Protein 7OJE (pdb70)

Sequence (876 aa):
PTHSCPVCGMNLDNASNSESAARHVESHFPATSPQALREREQREFEMLRAQYGMDNQGNFREQSVTNMQRAVYAGEMSVADYYERTLDLRAAESCGIDDGSSITRSIVPRVRAISTTAPNVVRTLLLCTCVDHYASSYGDRGWGCGYRNMQMLISSLLTHTGYNERRLYKLWQGQKPPRSSVPSISRRLQSLIEQAWSSQGFDIQGSEQLGCRLVNTRKWIGATEVVTLLSFLRIKCQLVDFHRPTGPGGTHPELFTWVLKYFENSVGGEFVPPLYLQHQGHSRTIMGIEVHRDGSLILLVLDPSHSPQQMAQFGDTNSSAVALRLLRKSEAAMKARRQYQIVAVVGTIDSEQQYQQSKILRGTRIPQDRMQIFVKTLTGKTITLEVEPSDTIENVKAKIQDKEGIPPDQQRLIFAGKQLEDGRTLSDYNIQKESTLHLVLRLRGSCPVCGMNLDNASNSESAARHVESHFPATSPALREREQREFEMLRAQYGMDNQGNFREQSVTNMQRAVYAGEMSVADYYERTLDLRAAESCGIDDGSSITRSIVPRVRAISTTAPNVVRTLLCTCVDHYASSYGDRGWGCGYRNMQMLISSLLTHTGYNERLYKLWQGQKPPRSSVPSISRLQSLIEQAWSQGFDIQGSEQLGCRLVNTRKWIGATEVVTLLSFLRIKCQLVDFHRPTGPGGTHPELFTWVLKYFENSSVGGEFVPPLYLQHQGHSRTIMGIEVHRDGSLILLVLDPSHSPQQMAQFGDTNSSAVALRLLRKSEAAMKARQYQIVAVVGTIDSEQQYQQSKILRGTRIPQDRMQIFVKTLTGKTITLEVEPSDTIENVKAKIQDKEGIPPDQQRLIFAGKQLEDGRTLSDYNIQKESTLHLVLRLRG

Secondary structure (DSSP, 8-state):
--SB-TTT--B-TTSSSHHHHHHHHHTTTT--S---HHHHHHHHHHHHHHHHTTT----HHHHHHHHHHHHHHTTSS-HHHHHHHHHHHHHHHHTTB--STTEE--HHHHHHHHHHTSTTEEEEEE-S---EE---TTTTTT-HHHHHHHHHHHHHTTSHHHHHHHGGGGTT----TTPPBPHHHHHHHHHHHHHTTTTHHHHHHTTT--TTS----BHHHHHHHHHHTTEEEEEEEE-S--SGGG--HHHHHHHHHHHGGGTTSS----EEEEETTEEEEEEEEEEETTS-EEEEEE-TTS-HHHHHGGGSSS--TGGGGGTEE-GGG---S-EEEEEEEEE--SHHHHHHTTS---EEES---/-EEEEEETT--EEEEE--TT-BHHHHHHHHHHHH---GGGEEEEETTEEPPTTSBTTTTT--TT-EEEEEES-B-/--TTT---GGGSSSHHHHHHHHHTTTT-----HHHHHHHHHHHHHHHTTTT----HHHHHHHHHHHHHHTTSS-HHHHHHHHHHHHHHHHTTB---TTEE--HHHHHHHHHHHSTTEEEEEE-S---EE---TTTTTT-HHHHHHHHHHHHHTTSHHHHHHHGGGGTT----TTPPBPHHHHHHHHHHHHHTTTTHHHHHHTTT--TTS----BHHHHHHHHHHTTEEEEEEEE-S--SGGG--HHHHHHHHHHHTT-SSS-----EEEEETTEEEEEEEEEEETTS-EEEEEE-TTS-HHHHHGGGSSSSHHHHHHHHEE-GGG---S-EEEEEEEEE--SHHHHHHTTS--EEESS---/-EEEEEETT--EEEEE--TT-BHHHHHHHHHHHH---GGGEEEEETTEEPPTTSBTTTTT--TT-EEEEEES-B-

Nearest PDB structures (foldseek):
  5xit-assembly2_F  TM=9.680E-01  e=7.247E-15  Mus musculus
  7ojx-assembly1_D  TM=9.703E-01  e=2.713E-14  Homo sapiens
  6isu-assembly1_C  TM=9.611E-01  e=2.713E-14  Homo sapiens
  4wzp-assembly8_H  TM=9.816E-01  e=4.306E-14  Homo sapiens
  5v5g-assembly2_D  TM=9.433E-01  e=2.558E-13  synthetic construct

B-factor: mean 61.63, std 29.9, range [17.41, 163.58]

Radius of gyration: 30.13 Å; Cα contacts (8 Å, |Δi|>4): 1653; chains: 4; bounding box: 91×67×78 Å

Structure (mmCIF, N/CA/C/O backbone):
data_7OJE
#
_entry.id   7OJE
#
_cell.length_a   151.607
_cell.length_b   151.607
_cell.length_c   83.751
_cell.angle_alpha   90.000
_cell.angle_beta   90.000
_cell.angle_gamma   120.000
#
_symmetry.space_group_name_H-M   'P 61'
#
loop_
_entity.id
_entity.type
_entity.pdbx_description
1 polymer 'Lys-63-specific deubiquitinase ZUFSP'
2 polymer Polyubiquitin-B
3 non-polymer 'CITRIC ACID'
4 non-polymer 1,2-ETHANEDIOL
5 non-polymer 'ZINC ION'
6 non-polymer 'SODIUM ION'
7 water water
#
loop_
_atom_site.group_PDB
_atom_site.id
_atom_site.type_symbol
_atom_site.label_atom_id
_atom_site.label_alt_id
_atom_site.label_comp_id
_atom_site.label_asym_id
_atom_site.label_entity_id
_atom_site.label_seq_id
_atom_site.pdbx_PDB_ins_code
_atom_site.Cartn_x
_atom_site.Cartn_y
_atom_site.Cartn_z
_atom_site.occupancy
_atom_site.B_iso_or_equiv
_atom_site.auth_seq_id
_atom_site.auth_comp_id
_atom_site.auth_asym_id
_atom_site.auth_atom_id
_atom_site.pdbx_PDB_model_num
ATOM 1 N N . PRO A 1 6 ? -51.05486 -4.77398 -53.39390 1.000 127.89877 223 PRO A N 1
ATOM 2 C CA . PRO A 1 6 ? -51.97268 -4.00161 -52.55036 1.000 116.26659 223 PRO A CA 1
ATOM 3 C C . PRO A 1 6 ? -51.43132 -2.61667 -52.19623 1.000 121.96410 223 PRO A C 1
ATOM 4 O O . PRO A 1 6 ? -50.54227 -2.51602 -51.35157 1.000 125.43004 223 PRO A O 1
ATOM 8 N N . THR A 1 7 ? -51.96732 -1.56862 -52.83238 1.000 123.59423 224 THR A N 1
ATOM 9 C CA . THR A 1 7 ? -51.44755 -0.22042 -52.61174 1.000 122.52594 224 THR A CA 1
ATOM 10 C C . THR A 1 7 ? -51.65200 0.23730 -51.17183 1.000 119.43955 224 THR A C 1
ATOM 11 O O . THR A 1 7 ? -50.80856 0.96006 -50.62981 1.000 123.95425 224 THR A O 1
ATOM 15 N N . HIS A 1 8 ? -52.75063 -0.16721 -50.53466 1.000 116.87079 225 HIS A N 1
ATOM 16 C CA . HIS A 1 8 ? -52.91145 0.06196 -49.10300 1.000 111.64562 225 HIS A CA 1
ATOM 17 C C . HIS A 1 8 ? -53.79331 -1.02331 -48.50121 1.000 99.40604 225 HIS A C 1
ATOM 18 O O . HIS A 1 8 ? -54.86589 -1.33216 -49.03075 1.000 90.54063 225 HIS A O 1
ATOM 25 N N . SER A 1 9 ? -53.32786 -1.59859 -47.39665 1.000 93.45423 226 SER A N 1
ATOM 26 C CA . SER A 1 9 ? -54.05542 -2.60201 -46.63401 1.000 81.53497 226 SER A CA 1
ATOM 27 C C . SER A 1 9 ? -54.20011 -2.13461 -45.18783 1.000 73.24605 226 SER A C 1
ATOM 28 O O . SER A 1 9 ? -53.61229 -1.13239 -44.77378 1.000 67.81960 226 SER A O 1
ATOM 31 N N . CYS A 1 10 ? -54.99567 -2.86417 -44.41028 1.000 72.22465 227 CYS A N 1
ATOM 32 C CA . CYS A 1 10 ? -55.25290 -2.45732 -43.03191 1.000 67.88363 227 CYS A CA 1
ATOM 33 C C . CYS A 1 10 ? -54.03382 -2.75943 -42.16917 1.000 67.73520 227 CYS A C 1
ATOM 34 O O . CYS A 1 10 ? -53.60343 -3.91651 -42.11009 1.000 65.99263 227 CYS A O 1
ATOM 37 N N . PRO A 1 11 ? -53.46128 -1.76696 -41.47864 1.000 63.48213 228 PRO A N 1
ATOM 38 C CA . PRO A 1 11 ? -52.21316 -1.99815 -40.73821 1.000 63.93514 228 PRO A CA 1
ATOM 39 C C . PRO A 1 11 ? -52.37935 -2.84989 -39.48899 1.000 69.32225 228 PRO A C 1
ATOM 40 O O . PRO A 1 11 ? -51.37064 -3.17316 -38.84990 1.000 68.68476 228 PRO A O 1
ATOM 44 N N . VAL A 1 12 ? -53.59853 -3.23631 -39.12476 1.000 58.93518 229 VAL A N 1
ATOM 45 C CA . VAL A 1 12 ? -53.83715 -4.06292 -37.94304 1.000 67.01681 229 VAL A CA 1
ATOM 46 C C . VAL A 1 12 ? -54.12674 -5.51382 -38.31416 1.000 71.92643 229 VAL A C 1
ATOM 47 O O . VAL A 1 12 ? -53.52185 -6.43455 -37.76392 1.000 72.64201 229 VAL A O 1
ATOM 51 N N . CYS A 1 13 ? -55.02290 -5.74124 -39.27399 1.000 64.27685 230 CYS A N 1
ATOM 52 C CA . CYS A 1 13 ? -55.42532 -7.09448 -39.62702 1.000 69.08521 230 CYS A CA 1
ATOM 53 C C . CYS A 1 13 ? -54.92451 -7.52633 -40.99345 1.000 69.24123 230 CYS A C 1
ATOM 54 O O . CYS A 1 13 ? -55.05434 -8.70629 -41.33767 1.000 65.81973 230 CYS A O 1
ATOM 57 N N . GLY A 1 14 ? -54.37438 -6.60648 -41.77905 1.000 73.30787 231 GLY A N 1
ATOM 58 C CA . GLY A 1 14 ? -53.83101 -6.95651 -43.07232 1.000 68.90363 231 GLY A CA 1
ATOM 59 C C . GLY A 1 14 ? -54.86253 -7.20745 -44.14105 1.000 74.26822 231 GLY A C 1
ATOM 60 O O . GLY A 1 14 ? -54.59174 -7.95321 -45.08791 1.000 84.53914 231 GLY A O 1
ATOM 61 N N . MET A 1 15 ? -56.04369 -6.61051 -44.02636 1.000 71.93893 232 MET A N 1
ATOM 62 C CA . MET A 1 15 ? -57.05565 -6.81185 -45.04877 1.000 76.55146 232 MET A CA 1
ATOM 63 C C . MET A 1 15 ? -56.76976 -5.91120 -46.24179 1.000 69.92738 232 MET A C 1
ATOM 64 O O . MET A 1 15 ? -56.38767 -4.74861 -46.08718 1.000 68.94860 232 MET A O 1
ATOM 69 N N . ASN A 1 16 ? -56.96797 -6.46323 -47.43188 1.000 77.51717 233 ASN A N 1
ATOM 70 C CA . ASN A 1 16 ? -56.84553 -5.72178 -48.67931 1.000 76.59716 233 ASN A CA 1
ATOM 71 C C . ASN A 1 16 ? -57.96083 -4.68441 -48.75095 1.000 72.00443 233 ASN A C 1
ATOM 72 O O . ASN A 1 16 ? -59.13295 -5.02568 -48.93518 1.000 69.31993 233 ASN A O 1
ATOM 77 N N . LEU A 1 17 ? -57.60428 -3.41965 -48.57964 1.000 77.97612 234 LEU A N 1
ATOM 78 C CA . LEU A 1 17 ? -58.56464 -2.32885 -48.61519 1.000 68.69494 234 LEU A CA 1
ATOM 79 C C . LEU A 1 17 ? -58.74443 -1.73045 -50.00585 1.000 71.77731 234 LEU A C 1
ATOM 80 O O . LEU A 1 17 ? -59.57018 -0.82856 -50.16845 1.000 74.23362 234 LEU A O 1
ATOM 85 N N . ASP A 1 18 ? -58.00772 -2.21256 -51.01337 1.000 74.79687 235 ASP A N 1
ATOM 86 C CA . ASP A 1 18 ? -58.14566 -1.66145 -52.36040 1.000 83.70387 235 ASP A CA 1
ATOM 87 C C . ASP A 1 18 ? -59.52836 -1.90205 -52.95014 1.000 77.98297 235 ASP A C 1
ATOM 88 O O . ASP A 1 18 ? -59.94322 -1.16354 -53.84967 1.000 80.01485 235 ASP A O 1
ATOM 93 N N . ASN A 1 19 ? -60.25326 -2.90854 -52.46393 1.000 80.70003 236 ASN A N 1
ATOM 94 C CA . ASN A 1 19 ? -61.59195 -3.21183 -52.95012 1.000 78.16147 236 ASN A CA 1
ATOM 95 C C . ASN A 1 19 ? -62.67479 -2.67633 -52.02070 1.000 74.20345 236 ASN A C 1
ATOM 96 O O . ASN A 1 19 ? -63.76662 -3.24978 -51.95544 1.000 70.95918 236 ASN A O 1
ATOM 101 N N . ALA A 1 20 ? -62.41433 -1.57034 -51.32293 1.000 73.12281 237 ALA A N 1
ATOM 102 C CA . ALA A 1 20 ? -63.44710 -0.98179 -50.48065 1.000 70.21752 237 ALA A CA 1
ATOM 103 C C . ALA A 1 20 ? -64.33459 -0.08099 -51.32877 1.000 74.07072 237 ALA A C 1
ATOM 104 O O . ALA A 1 20 ? -63.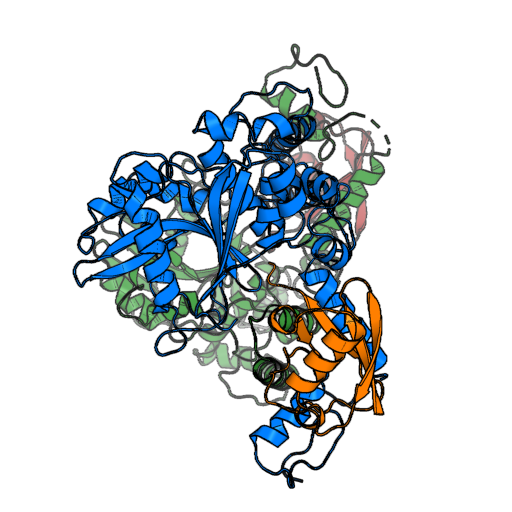91150 0.43785 -52.36836 1.000 71.33223 237 ALA A O 1
ATOM 106 N N . SER A 1 21 ? -65.57997 0.09717 -50.87524 1.000 65.80075 238 SER A N 1
ATOM 107 C CA . SER A 1 21 ? -66.55594 0.83692 -51.67280 1.000 73.16560 238 SER A CA 1
ATOM 108 C C . SER A 1 21 ? -66.10596 2.27275 -51.92117 1.000 74.66130 238 SER A C 1
ATOM 109 O O . SER A 1 21 ? -66.34722 2.82488 -53.00159 1.000 78.28412 238 SER A O 1
ATOM 112 N N . ASN A 1 22 ? -65.46268 2.89569 -50.93646 1.000 72.43817 239 ASN A N 1
ATOM 113 C CA . ASN A 1 22 ? -64.84680 4.20608 -51.12141 1.000 74.74619 239 ASN A CA 1
ATOM 114 C C . ASN A 1 22 ? -63.85361 4.43435 -49.98868 1.000 75.95083 239 ASN A C 1
ATOM 115 O O . ASN A 1 22 ? -63.62402 3.55656 -49.14938 1.000 66.30750 239 ASN A O 1
ATOM 120 N N . SER A 1 23 ? -63.26418 5.63449 -49.97110 1.000 82.20433 240 SER A N 1
ATOM 121 C CA . SER A 1 23 ? -62.22991 5.93916 -48.98557 1.000 78.49622 240 SER A CA 1
ATOM 122 C C . SER A 1 23 ? -62.79893 6.07230 -47.57641 1.000 68.86490 240 SER A C 1
ATOM 123 O O . SER A 1 23 ? -62.11530 5.72223 -46.60703 1.000 64.39682 240 SER A O 1
ATOM 126 N N . GLU A 1 24 ? -64.02785 6.58161 -47.43323 1.000 71.76609 241 GLU A N 1
ATOM 127 C CA . GLU A 1 24 ? -64.61584 6.69439 -46.10094 1.000 67.94672 241 GLU A CA 1
ATOM 128 C C . GLU A 1 24 ? -64.77693 5.32125 -45.47055 1.000 64.22908 241 GLU A C 1
ATOM 129 O O . GLU A 1 24 ? -64.37666 5.10330 -44.32302 1.000 59.90282 241 GLU A O 1
ATOM 135 N N . SER A 1 25 ? -65.33554 4.36905 -46.22286 1.000 65.76399 242 SER A N 1
ATOM 136 C CA . SER A 1 25 ? -65.55716 3.03601 -45.66985 1.000 63.47683 242 SER A CA 1
ATOM 137 C C . SER A 1 25 ? -64.23686 2.32829 -45.37388 1.000 60.09328 242 SER A C 1
ATOM 138 O O . SER A 1 25 ? -64.13310 1.58460 -44.39000 1.000 58.54670 242 SER A O 1
ATOM 141 N N . ALA A 1 26 ? -63.21245 2.55635 -46.20033 1.000 62.22128 243 ALA A N 1
ATOM 142 C CA . ALA A 1 26 ? -61.89602 1.99536 -45.91187 1.000 58.99758 243 ALA A CA 1
ATOM 143 C C . ALA A 1 26 ? -61.33947 2.56092 -44.61229 1.000 54.48197 243 ALA A C 1
ATOM 144 O O . ALA A 1 26 ? -60.91482 1.80709 -43.72678 1.000 54.66055 243 ALA A O 1
ATOM 146 N N . ALA A 1 27 ? -61.35600 3.89234 -44.47162 1.000 54.41926 244 ALA A N 1
ATOM 147 C CA . ALA A 1 27 ? -60.87613 4.51054 -43.23945 1.000 54.33251 244 ALA A CA 1
ATOM 148 C C . ALA A 1 27 ? -61.70088 4.04758 -42.04616 1.000 59.65573 244 ALA A C 1
ATOM 149 O O . ALA A 1 27 ? -61.15358 3.75081 -40.97656 1.000 56.92968 244 ALA A O 1
ATOM 151 N N . ARG A 1 28 ? -63.02091 3.94841 -42.22495 1.000 53.73712 245 ARG A N 1
ATOM 152 C CA . ARG A 1 28 ? -63.88195 3.53545 -41.12894 1.000 52.93581 245 ARG A CA 1
ATOM 153 C C . ARG A 1 28 ? -63.56774 2.11566 -40.67897 1.000 56.90189 245 ARG A C 1
ATOM 154 O O . ARG A 1 28 ? -63.65344 1.82406 -39.48088 1.000 49.91193 245 ARG A O 1
ATOM 162 N N . HIS A 1 29 ? -63.18611 1.22368 -41.60963 1.000 52.86487 246 HIS A N 1
ATOM 163 C CA . HIS A 1 29 ? -62.75859 -0.11740 -41.20503 1.000 50.76960 246 HIS A CA 1
ATOM 164 C C . HIS A 1 29 ? -61.51871 -0.05997 -40.32383 1.000 50.75035 246 HIS A C 1
ATOM 165 O O . HIS A 1 29 ? -61.42850 -0.76078 -39.30828 1.000 51.00106 246 HIS A O 1
ATOM 172 N N . VAL A 1 30 ? -60.52481 0.72509 -40.74607 1.000 47.77614 247 VAL A N 1
ATOM 173 C CA . VAL A 1 30 ? -59.27023 0.86281 -40.00564 1.000 53.03443 247 VAL A CA 1
ATOM 174 C C . VAL A 1 30 ? -59.53126 1.38161 -38.60061 1.000 53.16819 247 VAL A C 1
ATOM 175 O O . VAL A 1 30 ? -59.05178 0.81951 -37.60614 1.000 51.84153 247 VAL A O 1
ATOM 179 N N . GLU A 1 31 ? -60.30444 2.45953 -38.50103 1.000 48.80944 248 GLU A N 1
ATOM 180 C CA . GL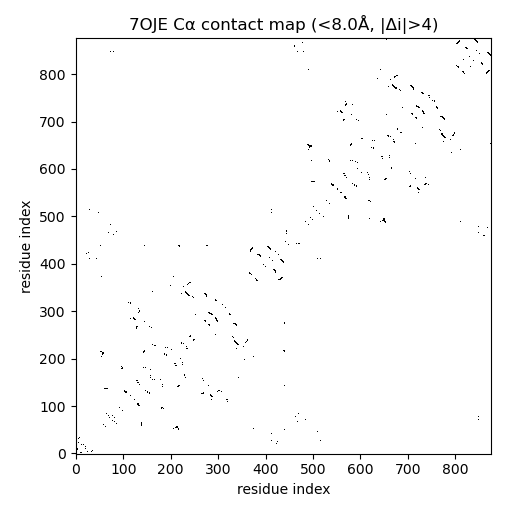U A 1 31 ? -60.56374 3.07523 -37.20956 1.000 47.52829 248 GLU A CA 1
ATOM 181 C C . GLU A 1 31 ? -61.33278 2.16293 -36.26891 1.000 50.97664 248 GLU A C 1
ATOM 182 O O . GLU A 1 31 ? -61.28572 2.37613 -35.05149 1.000 44.84874 248 GLU A O 1
ATOM 188 N N . SER A 1 32 ? -61.98141 1.11735 -36.79601 1.000 49.14557 249 SER A N 1
ATOM 189 C CA . SER A 1 32 ? -62.71428 0.18275 -35.95308 1.000 41.08953 249 SER A CA 1
ATOM 190 C C . SER A 1 32 ? -61.79641 -0.64435 -35.06914 1.000 46.07716 249 SER A C 1
ATOM 191 O O . SER A 1 32 ? -62.29543 -1.34235 -34.18198 1.000 40.00230 249 SER A O 1
ATOM 194 N N . HIS A 1 33 ? -60.48772 -0.62332 -35.31947 1.000 51.16353 250 HIS A N 1
ATOM 195 C CA . HIS A 1 33 ? -59.51840 -1.31251 -34.48052 1.000 48.37116 250 HIS A CA 1
ATOM 196 C C . HIS A 1 33 ? -59.02791 -0.47340 -33.30992 1.000 52.22369 250 HIS A C 1
ATOM 197 O O . HIS A 1 33 ? -58.15498 -0.94309 -32.56919 1.000 50.08647 250 HIS A O 1
ATOM 204 N N . PHE A 1 34 ? -59.57590 0.72931 -33.11585 1.000 46.64004 251 PHE A N 1
ATOM 205 C CA . PHE A 1 34 ? -59.05754 1.64536 -32.10837 1.000 45.23408 251 PHE A CA 1
ATOM 206 C C . PHE A 1 34 ? -59.00498 0.95966 -30.74495 1.000 46.79254 251 PHE A C 1
ATOM 207 O O . PHE A 1 34 ? -59.95151 0.25653 -30.36724 1.000 43.18286 251 PHE A O 1
ATOM 215 N N . PRO A 1 35 ? -57.92291 1.14207 -29.97339 1.000 48.21474 252 PRO A N 1
ATOM 216 C CA . PRO A 1 35 ? -56.77603 1.99963 -30.29549 1.000 48.64263 252 PRO A CA 1
ATOM 217 C C . PRO A 1 35 ? -55.61832 1.31279 -31.01289 1.000 50.89255 252 PRO A C 1
ATOM 218 O O . PRO A 1 35 ? -54.56770 1.93007 -31.16268 1.000 55.85801 252 PRO A O 1
ATOM 222 N N . ALA A 1 36 ? -55.80641 0.07631 -31.46451 1.000 50.77617 253 ALA A N 1
ATOM 223 C CA . ALA A 1 36 ? -54.71756 -0.66091 -32.09657 1.000 59.21100 253 ALA A CA 1
ATOM 224 C C . ALA A 1 36 ? -54.33589 -0.03384 -33.43626 1.000 59.94246 253 ALA A C 1
ATOM 225 O O . ALA A 1 36 ? -55.20183 0.25789 -34.26852 1.000 54.71556 253 ALA A O 1
ATOM 227 N N . THR A 1 37 ? -53.02918 0.16778 -33.64165 1.000 64.82974 254 THR A N 1
ATOM 228 C CA . THR A 1 37 ? -52.49256 0.73118 -34.87599 1.000 64.51487 254 THR A CA 1
ATOM 229 C C . THR A 1 37 ? -51.44326 -0.15523 -35.53466 1.000 68.77559 254 THR A C 1
ATOM 230 O O . THR A 1 37 ? -50.92233 0.20422 -36.59991 1.000 67.22911 254 THR A O 1
ATOM 234 N N . SER A 1 38 ? -51.12305 -1.29162 -34.93774 1.000 71.69690 255 SER A N 1
ATOM 235 C CA . SER A 1 38 ? -50.15689 -2.25694 -35.43353 1.000 75.01904 255 SER A CA 1
ATOM 236 C C . SER A 1 38 ? -50.78214 -3.63850 -35.32921 1.000 80.61367 255 SER A C 1
ATOM 237 O O . SER A 1 38 ? -51.77505 -3.82105 -34.61458 1.000 71.52604 255 SER A O 1
ATOM 240 N N . PRO A 1 39 ? -50.23569 -4.64467 -36.05275 1.000 84.91343 256 PRO A N 1
ATOM 241 C CA . PRO A 1 39 ? -50.80247 -6.00059 -35.95871 1.000 83.22974 256 PRO A CA 1
ATOM 242 C C . PRO A 1 39 ? -50.76165 -6.55490 -34.54201 1.000 89.84343 256 PRO A C 1
ATOM 243 O O . PRO A 1 39 ? -49.68580 -6.80217 -33.98997 1.000 94.65409 256 PRO A O 1
ATOM 247 N N . GLN A 1 40 ? -51.93620 -6.74013 -33.94403 1.000 93.07922 257 GLN A N 1
ATOM 248 C CA . GLN A 1 40 ? -52.04056 -7.16606 -32.55183 1.000 95.14217 257 GLN A CA 1
ATOM 249 C C . GLN A 1 40 ? -52.68538 -8.54755 -32.44459 1.000 96.42650 257 GLN A C 1
ATOM 250 O O . GLN A 1 40 ? -53.12582 -9.12128 -33.44270 1.000 95.95649 257 GLN A O 1
ATOM 252 N N . ALA A 1 46 ? -57.32290 -10.70528 -26.68988 1.000 81.07370 263 ALA A N 1
ATOM 253 C CA . ALA A 1 46 ? -58.51637 -10.84256 -27.50962 1.000 70.07514 263 ALA A CA 1
ATOM 254 C C . ALA A 1 46 ? -59.25127 -9.51342 -27.59062 1.000 82.77185 263 ALA A C 1
ATOM 255 O O . ALA A 1 46 ? -58.81928 -8.51020 -27.02261 1.000 83.06882 263 ALA A O 1
ATOM 257 N N . LEU A 1 47 ? -60.37187 -9.50462 -28.30873 1.000 86.07337 264 LEU A N 1
ATOM 258 C CA . LEU A 1 47 ? -61.18667 -8.30083 -28.36760 1.000 75.53586 264 LEU A CA 1
ATOM 259 C C . LEU A 1 47 ? -61.81242 -7.98656 -27.01799 1.000 75.30591 264 LEU A C 1
ATOM 260 O O . LEU A 1 47 ? -62.16258 -6.82857 -26.76083 1.000 73.29759 264 LEU A O 1
ATOM 265 N N . ARG A 1 48 ? -61.95947 -8.99002 -26.14918 1.000 73.97406 265 ARG A N 1
ATOM 266 C CA . ARG A 1 48 ? -62.40255 -8.71690 -24.78838 1.000 74.66647 265 ARG A CA 1
ATOM 267 C C . ARG A 1 48 ? -61.39050 -7.88404 -24.01560 1.000 73.44397 265 ARG A C 1
ATOM 268 O O . ARG A 1 48 ? -61.77085 -7.22416 -23.04205 1.000 63.19634 265 ARG A O 1
ATOM 276 N N . GLU A 1 49 ? -60.11632 -7.90080 -24.42804 1.000 79.71407 266 GLU A N 1
ATOM 277 C CA . GLU A 1 49 ? -59.11164 -7.04014 -23.80812 1.000 71.49372 266 GLU A CA 1
ATOM 278 C C . GLU A 1 49 ? -59.35545 -5.57147 -24.14117 1.000 67.18564 266 GLU A C 1
ATOM 279 O O . GLU A 1 49 ? -59.32266 -4.70988 -23.25194 1.000 69.50743 266 GLU A O 1
ATOM 285 N N . ARG A 1 50 ? -59.60969 -5.26047 -25.41568 1.000 62.19323 267 ARG A N 1
ATOM 286 C CA . ARG A 1 50 ? -59.90400 -3.87458 -25.76786 1.000 66.31752 267 ARG A CA 1
ATOM 287 C C . ARG A 1 50 ? -61.14711 -3.38407 -25.04132 1.000 52.02858 267 ARG A C 1
ATOM 288 O O . ARG A 1 50 ? -61.22900 -2.21241 -24.65616 1.000 52.55964 267 ARG A O 1
ATOM 296 N N . GLU A 1 51 ? -62.12829 -4.26874 -24.85110 1.000 55.03723 268 GLU A N 1
ATOM 297 C CA . GLU A 1 51 ? -63.32425 -3.89296 -24.10770 1.000 58.45142 268 GLU A CA 1
ATOM 298 C C . GLU A 1 51 ? -62.96342 -3.45078 -22.69632 1.000 54.45506 268 GLU A C 1
ATOM 299 O O . GLU A 1 51 ? -63.45015 -2.42250 -22.21552 1.000 47.65126 268 GLU A O 1
ATOM 305 N N . GLN A 1 52 ? -62.10958 -4.22762 -22.01788 1.000 56.99374 269 GLN A N 1
ATOM 306 C CA . GLN A 1 52 ? -61.69555 -3.89284 -20.65745 1.000 54.40839 269 GLN A CA 1
ATOM 307 C C . GLN A 1 52 ? -60.97710 -2.55289 -20.61280 1.000 49.14194 269 GLN A C 1
ATOM 308 O O . GLN A 1 52 ? -61.24373 -1.71946 -19.74065 1.000 50.00003 269 GLN A O 1
ATOM 314 N N . ARG A 1 53 ? -60.03464 -2.34433 -21.52824 1.000 49.94774 270 ARG A N 1
ATOM 315 C CA . ARG A 1 53 ? -59.30496 -1.08413 -21.56547 1.000 48.89314 270 ARG A CA 1
ATOM 316 C C . ARG A 1 53 ? -60.25312 0.09149 -21.75464 1.000 48.66383 270 ARG A C 1
ATOM 317 O O . ARG A 1 53 ? -60.15944 1.09985 -21.04202 1.000 46.55428 270 ARG A O 1
ATOM 325 N N . GLU A 1 54 ? -61.16588 -0.01144 -22.72617 1.000 46.38925 271 GLU A N 1
ATOM 326 C CA . GLU A 1 54 ? -62.13421 1.06192 -22.92799 1.000 44.34209 271 GLU A CA 1
ATOM 327 C C . GLU A 1 54 ? -63.03332 1.22676 -21.70646 1.000 43.05852 271 GLU A C 1
ATOM 328 O O . GLU A 1 54 ? -63.32290 2.35307 -21.28706 1.000 41.37939 271 GLU A O 1
ATOM 334 N N . PHE A 1 55 ? -63.46661 0.11032 -21.11215 1.000 43.95549 272 PHE A N 1
ATOM 335 C CA . PHE A 1 55 ? -64.31102 0.17446 -19.92248 1.000 42.98222 272 PHE A CA 1
ATOM 336 C C . PHE A 1 55 ? -63.60826 0.94208 -18.80933 1.000 42.50032 272 PHE A C 1
ATOM 337 O O . PHE A 1 55 ? -64.20453 1.81874 -18.16602 1.000 40.74633 272 PHE A O 1
ATOM 345 N N . GLU A 1 56 ? -62.32472 0.64909 -18.60275 1.000 43.48783 273 GLU A N 1
ATOM 346 C CA . GLU A 1 56 ? -61.56059 1.31759 -17.56022 1.000 47.28279 273 GLU A CA 1
ATOM 347 C C . GLU A 1 56 ? -61.36720 2.79434 -17.87671 1.000 43.32570 273 GLU A C 1
ATOM 348 O O . GLU A 1 56 ? -61.50526 3.64493 -16.99072 1.000 40.40944 273 GLU A O 1
ATOM 354 N N . MET A 1 57 ? -61.07758 3.12464 -19.13756 1.000 41.63982 274 MET A N 1
ATOM 355 C CA . MET A 1 57 ? -60.87082 4.52569 -19.49018 1.000 40.33343 274 MET A CA 1
ATOM 356 C C . MET A 1 57 ? -62.15703 5.33551 -19.37091 1.000 38.49198 274 MET A C 1
ATOM 357 O O . MET A 1 57 ? -62.12006 6.50512 -18.96202 1.000 37.26736 274 MET A O 1
ATOM 362 N N . LEU A 1 58 ? -63.30558 4.74032 -19.71127 1.000 38.36353 275 LEU A N 1
ATOM 363 C CA . LEU A 1 58 ? -64.56092 5.46082 -19.50947 1.000 36.73385 275 LEU A CA 1
ATOM 364 C C . LEU A 1 58 ? -64.88218 5.58523 -18.02114 1.000 36.22558 275 LEU A C 1
ATOM 365 O O . LEU A 1 58 ? -65.35452 6.63027 -17.56786 1.000 34.87532 275 LEU A O 1
ATOM 370 N N . ARG A 1 59 ? -64.59685 4.54847 -17.23113 1.000 37.39880 276 ARG A N 1
ATOM 371 C CA . ARG A 1 59 ? -64.87560 4.65507 -15.80273 1.000 37.05225 276 ARG A CA 1
ATOM 372 C C . ARG A 1 59 ? -63.98992 5.70403 -15.14562 1.000 36.54528 276 ARG A C 1
ATOM 373 O O . ARG A 1 59 ? -64.46749 6.50131 -14.33611 1.000 35.52701 276 ARG A O 1
ATOM 381 N N . ALA A 1 60 ? -62.71460 5.75519 -15.52401 1.000 37.31401 277 ALA A N 1
ATOM 382 C CA . ALA A 1 60 ? -61.83082 6.76938 -14.97091 1.000 38.79963 277 ALA A CA 1
ATOM 383 C C . ALA A 1 60 ? -62.27018 8.17069 -15.39124 1.000 35.37104 277 ALA A C 1
ATOM 384 O O . ALA A 1 60 ? -62.29978 9.09292 -14.57000 1.000 36.16511 277 ALA A O 1
ATOM 386 N N . GLN A 1 61 ? -62.66446 8.34137 -16.65280 1.000 34.96315 278 GLN A N 1
ATOM 387 C CA . GLN A 1 61 ? -63.11163 9.65649 -17.10917 1.000 33.53351 278 GLN A CA 1
ATOM 388 C C . GLN A 1 61 ? -64.31592 10.15205 -16.30443 1.000 32.35443 278 GLN A C 1
ATOM 389 O O . GLN A 1 61 ? -64.30841 11.27764 -15.78932 1.000 31.49113 278 GLN A O 1
ATOM 395 N N . TYR A 1 62 ? -65.37110 9.33721 -16.19918 1.000 32.40518 279 TYR A N 1
ATOM 396 C CA . TYR A 1 62 ? -66.56748 9.73153 -15.45938 1.000 31.45678 279 TYR A CA 1
ATOM 397 C C . TYR A 1 62 ? -66.43788 9.54047 -13.94859 1.000 31.83758 279 TYR A C 1
ATOM 398 O O . TYR A 1 62 ? -67.39746 9.83943 -13.22921 1.000 31.23309 279 TYR A O 1
ATOM 407 N N . GLY A 1 63 ? -65.30058 9.04238 -13.45496 1.000 32.91298 280 GLY A N 1
ATOM 408 C CA . GLY A 1 63 ? -65.16946 8.74941 -12.03403 1.000 33.44238 280 GLY A CA 1
ATOM 409 C C . GLY A 1 63 ? -66.10199 7.68021 -11.52766 1.000 38.99284 280 GLY A C 1
ATOM 410 O O . GLY A 1 63 ? -66.43443 7.66397 -10.33750 1.000 34.04717 280 GLY A O 1
ATOM 411 N N . MET A 1 64 ? -66.56739 6.79908 -12.41058 1.000 34.31552 281 MET A N 1
ATOM 412 C CA . MET A 1 64 ? -67.52978 5.77392 -12.05461 1.000 34.83908 281 MET A CA 1
ATOM 413 C C . MET A 1 64 ? -66.89301 4.59408 -11.34125 1.000 36.36811 281 MET A C 1
ATOM 414 O O . MET A 1 64 ? -67.61519 3.68785 -10.90892 1.000 36.99095 281 MET A O 1
ATOM 419 N N . ASP A 1 65 ? -65.57401 4.59537 -11.19461 1.000 37.04952 282 ASP A N 1
ATOM 420 C CA . ASP A 1 65 ? -64.87472 3.59570 -10.40176 1.000 40.48172 282 ASP A CA 1
ATOM 421 C C . ASP A 1 65 ? -64.79458 3.96958 -8.92609 1.000 39.47243 282 ASP A C 1
ATOM 422 O O . ASP A 1 65 ? -64.16437 3.24293 -8.14906 1.000 41.24940 282 ASP A O 1
ATOM 427 N N . ASN A 1 66 ? -65.40700 5.08167 -8.52437 1.000 38.69782 283 ASN A N 1
ATOM 428 C CA . ASN A 1 66 ? -65.43108 5.54739 -7.13714 1.000 40.70141 283 ASN A CA 1
ATOM 429 C C . ASN A 1 66 ? -64.05614 5.86140 -6.57500 1.000 41.89819 283 ASN A C 1
ATOM 430 O O . ASN A 1 66 ? -63.93558 6.09514 -5.36854 1.000 40.81392 283 ASN A O 1
ATOM 435 N N . GLN A 1 67 ? -63.01906 5.90631 -7.40900 1.000 43.59904 284 GLN A N 1
ATOM 436 C CA . GLN A 1 67 ? -61.64551 5.94537 -6.91035 1.000 41.52436 284 GLN A CA 1
ATOM 437 C C . GLN A 1 67 ? -61.22763 7.36197 -6.52414 1.000 43.33534 284 GLN A C 1
ATOM 438 O O . GLN A 1 67 ? -61.37624 8.29712 -7.31712 1.000 37.87108 284 GLN A O 1
ATOM 444 N N . GLY A 1 68 ? -60.68809 7.50818 -5.30088 1.000 40.68504 285 GLY A N 1
ATOM 445 C CA . GLY A 1 68 ? -60.23772 8.78828 -4.79284 1.000 42.28603 285 GLY A CA 1
ATOM 446 C C . GLY A 1 68 ? -61.39389 9.57170 -4.21369 1.000 40.22728 285 GLY A C 1
ATOM 447 O O . GLY A 1 68 ? -62.54579 9.14472 -4.25430 1.000 38.62942 285 GLY A O 1
ATOM 448 N N . ASN A 1 69 ? -61.07956 10.73799 -3.64903 1.000 37.00797 286 ASN A N 1
ATOM 449 C CA . ASN A 1 69 ? -62.10804 11.63820 -3.12928 1.000 39.07549 286 ASN A CA 1
ATOM 450 C C . ASN A 1 69 ? -61.51512 13.03829 -2.99064 1.000 35.73765 286 ASN A C 1
ATOM 451 O O . ASN A 1 69 ? -60.31554 13.24512 -3.18092 1.000 36.21873 286 ASN A O 1
ATOM 456 N N . PHE A 1 70 ? -62.37037 13.99356 -2.60777 1.000 34.99133 287 PHE A N 1
ATOM 457 C CA . PHE A 1 70 ? -61.96565 15.39791 -2.55280 1.000 34.57400 287 PHE A CA 1
ATOM 458 C C . PHE A 1 70 ? -60.83694 15.63382 -1.54621 1.000 36.29437 287 PHE A C 1
ATOM 459 O O . PHE A 1 70 ? -59.87535 16.35365 -1.83696 1.000 35.76719 287 PHE A O 1
ATOM 467 N N . ARG A 1 71 ? -60.96848 15.09049 -0.33188 1.000 37.24018 288 ARG A N 1
ATOM 468 C CA . ARG A 1 71 ? -59.94938 15.32202 0.69427 1.000 40.15366 288 ARG A CA 1
ATOM 469 C C . ARG A 1 71 ? -58.59569 14.76379 0.26960 1.000 39.19548 288 ARG A C 1
ATOM 470 O O . ARG A 1 71 ? -57.56073 15.43022 0.40094 1.000 43.09876 288 ARG A O 1
ATOM 478 N N . GLU A 1 72 ? -58.59038 13.54239 -0.25709 1.000 38.75085 289 GLU A N 1
ATOM 479 C CA . GLU A 1 72 ? -57.34462 12.91408 -0.67854 1.000 41.07546 289 GLU A CA 1
ATOM 480 C C . GLU A 1 72 ? -56.69734 13.69229 -1.81828 1.000 44.74257 289 GLU A C 1
ATOM 481 O O . GLU A 1 72 ? -55.49813 13.99939 -1.77019 1.000 41.22472 289 GLU A O 1
ATOM 487 N N . GLN A 1 73 ? -57.48330 14.04306 -2.84746 1.000 37.79325 290 GLN A N 1
ATOM 488 C CA . GLN A 1 73 ? -56.92304 14.80469 -3.96027 1.000 37.27012 290 GLN A CA 1
ATOM 489 C C . GLN A 1 73 ? -56.40318 16.15151 -3.48514 1.000 37.25019 290 GLN A C 1
ATOM 490 O O . GLN A 1 73 ? -55.36779 16.62652 -3.96450 1.000 42.45299 290 GLN A O 1
ATOM 496 N N . SER A 1 74 ? -57.10112 16.78058 -2.53575 1.000 36.98403 291 SER A N 1
ATOM 497 C CA . SER A 1 74 ? -56.62985 18.05620 -2.00514 1.000 37.56740 291 SER A CA 1
ATOM 498 C C . SER A 1 74 ? -55.23580 17.90197 -1.42519 1.000 42.61550 291 SER A C 1
ATOM 499 O O . SER A 1 74 ? -54.30841 18.63710 -1.78967 1.000 44.41632 291 SER A O 1
ATOM 502 N N . VAL A 1 75 ? -55.06904 16.90993 -0.55106 1.000 42.00923 292 VAL A N 1
ATOM 503 C CA . VAL A 1 75 ? -53.80162 16.69945 0.14252 1.000 46.31856 292 VAL A CA 1
ATOM 504 C C . VAL A 1 75 ? -52.69511 16.40665 -0.85984 1.000 46.17923 292 VAL A C 1
ATOM 505 O O . VAL A 1 75 ? -51.60887 16.99307 -0.80959 1.000 49.17023 292 VAL A O 1
ATOM 509 N N . THR A 1 76 ? -52.97485 15.51573 -1.80645 1.000 41.09887 293 THR A N 1
ATOM 510 C CA . THR A 1 76 ? -51.98556 15.13070 -2.80391 1.000 44.67511 293 THR A CA 1
ATOM 511 C C . THR A 1 76 ? -51.57390 16.32151 -3.66533 1.000 47.57726 293 THR A C 1
ATOM 512 O O . THR A 1 76 ? -50.37990 16.59595 -3.83128 1.000 47.97912 293 THR A O 1
ATOM 516 N N . ASN A 1 77 ? -52.55653 17.04004 -4.22786 1.000 46.06025 294 ASN A N 1
ATOM 517 C CA . ASN A 1 77 ? -52.25073 18.15485 -5.11819 1.000 41.90647 294 ASN A CA 1
ATOM 518 C C . ASN A 1 77 ? -51.65473 19.34817 -4.37602 1.000 44.15113 294 ASN A C 1
ATOM 519 O O . ASN A 1 77 ? -50.85428 20.09066 -4.95228 1.000 42.46765 294 ASN A O 1
ATOM 524 N N . MET A 1 78 ? -52.03526 19.57141 -3.11736 1.000 41.08392 295 MET A N 1
ATOM 525 C CA . MET A 1 78 ? -51.37809 20.63485 -2.36512 1.000 43.63255 295 MET A CA 1
ATOM 526 C C . MET A 1 78 ? -49.92179 20.28252 -2.09627 1.000 49.72448 295 MET A C 1
ATOM 527 O O . MET A 1 78 ? -49.03531 21.13822 -2.21631 1.000 50.46161 295 MET A O 1
ATOM 532 N N . GLN A 1 79 ? -49.65769 19.02285 -1.74290 1.000 45.89563 296 GLN A N 1
ATOM 533 C CA . GLN A 1 79 ? -48.28464 18.58143 -1.54655 1.000 53.22409 296 GLN A CA 1
ATOM 534 C C . GLN A 1 79 ? -47.47565 18.68955 -2.83087 1.000 55.91093 296 GLN A C 1
ATOM 535 O O . GLN A 1 79 ? -46.34836 19.19803 -2.81367 1.000 59.52795 296 GLN A O 1
ATOM 541 N N . ARG A 1 80 ? -48.04422 18.26428 -3.96310 1.000 45.84057 297 ARG A N 1
ATOM 542 C CA . ARG A 1 80 ? -47.33564 18.43496 -5.23072 1.000 51.42659 297 ARG A CA 1
ATOM 543 C C . ARG A 1 80 ? -46.98611 19.89800 -5.47836 1.000 55.29353 297 ARG A C 1
ATOM 544 O O . ARG A 1 80 ? -45.88102 20.20864 -5.94124 1.000 53.86865 297 ARG A O 1
ATOM 552 N N . ALA A 1 81 ? -47.90218 20.81049 -5.14128 1.000 51.33673 298 ALA A N 1
ATOM 553 C CA . ALA A 1 81 ? -47.62551 22.23577 -5.28115 1.000 50.90420 298 ALA A CA 1
ATOM 554 C C . ALA A 1 81 ? -46.47432 22.66753 -4.37608 1.000 55.83192 298 ALA A C 1
ATOM 555 O O . ALA A 1 81 ? -45.62898 23.47572 -4.77808 1.000 53.71531 298 ALA A O 1
ATOM 557 N N . VAL A 1 82 ? -46.42161 22.12824 -3.15510 1.000 49.35407 299 VAL A N 1
ATOM 558 C CA . VAL A 1 82 ? -45.33700 22.45414 -2.23466 1.000 53.19328 299 VAL A CA 1
ATOM 559 C C . VAL A 1 82 ? -43.99889 22.03302 -2.82888 1.000 57.62922 299 VAL A C 1
ATOM 560 O O . VAL A 1 82 ? -43.04483 22.81858 -2.87935 1.000 58.28927 299 VAL A O 1
ATOM 564 N N . TYR A 1 83 ? -43.90770 20.78185 -3.28382 1.000 55.91468 300 TYR A N 1
ATOM 565 C CA . TYR A 1 83 ? -42.67123 20.30887 -3.89863 1.000 60.49045 300 TYR A CA 1
ATOM 566 C C . TYR A 1 83 ? -42.36702 21.02581 -5.21284 1.000 57.78606 300 TYR A C 1
ATOM 567 O O . TYR A 1 83 ? -41.20154 21.11467 -5.61089 1.000 57.62267 300 TYR A O 1
ATOM 576 N N . ALA A 1 84 ? -43.38360 21.53212 -5.90338 1.000 52.64848 301 ALA A N 1
ATOM 577 C CA . ALA A 1 84 ? -43.14425 22.27529 -7.13305 1.000 58.73093 301 ALA A CA 1
ATOM 578 C C . ALA A 1 84 ? -42.67177 23.70279 -6.87696 1.000 59.65322 301 ALA A C 1
ATOM 579 O O . ALA A 1 84 ? -42.32198 24.40113 -7.83743 1.000 51.68976 301 ALA A O 1
ATOM 581 N N . GLY A 1 85 ? -42.63021 24.13592 -5.61480 1.000 51.00322 302 GLY A N 1
ATOM 582 C CA . GLY A 1 85 ? -42.31079 25.50873 -5.27380 1.000 51.97835 302 GLY A CA 1
ATOM 583 C C . GLY A 1 85 ? -43.45937 26.48563 -5.42810 1.000 59.88856 302 GLY A C 1
ATOM 584 O O . GLY A 1 85 ? -43.23974 27.69758 -5.32944 1.000 60.98187 302 GLY A O 1
ATOM 585 N N . GLU A 1 86 ? -44.67597 25.99969 -5.66265 1.000 47.03988 303 GLU A N 1
ATOM 586 C CA . GLU A 1 86 ? -45.82921 26.85890 -5.88153 1.000 53.07240 303 GLU A CA 1
ATOM 587 C C . GLU A 1 86 ? -46.55687 27.24491 -4.60272 1.000 55.52903 303 GLU A C 1
ATOM 588 O O . GLU A 1 86 ? -47.26794 28.25714 -4.59652 1.000 61.30881 303 GLU A O 1
ATOM 594 N N . MET A 1 87 ? -46.40907 26.47016 -3.53152 1.000 54.07297 304 MET A N 1
ATOM 595 C CA . MET A 1 87 ? -47.08456 26.75031 -2.27515 1.000 48.36156 304 MET A CA 1
ATOM 596 C C . MET A 1 87 ? -46.09912 26.55849 -1.13551 1.000 55.89619 304 MET A C 1
ATOM 597 O O . MET A 1 87 ? -45.45767 25.50830 -1.03642 1.000 58.20483 304 MET A O 1
ATOM 602 N N . SER A 1 88 ? -45.97622 27.57337 -0.28591 1.000 50.83982 305 SER A N 1
ATOM 603 C CA . SER A 1 88 ? -45.11479 27.47156 0.87507 1.000 52.64737 305 SER A CA 1
ATOM 604 C C . SER A 1 88 ? -45.66602 26.43822 1.84870 1.000 57.60296 305 SER A C 1
ATOM 605 O O . SER A 1 88 ? -46.85396 26.10316 1.83606 1.000 53.00065 305 SER A O 1
ATOM 608 N N . VAL A 1 89 ? -44.78380 25.93530 2.71208 1.000 52.74401 306 VAL A N 1
ATOM 609 C CA . VAL A 1 89 ? -45.22786 24.97098 3.70671 1.000 58.97111 306 VAL A CA 1
ATOM 610 C C . VAL A 1 89 ? -46.22151 25.62838 4.65171 1.000 65.03831 306 VAL A C 1
ATOM 611 O O . VAL A 1 89 ? -47.21095 25.01106 5.07096 1.000 61.31434 306 VAL A O 1
ATOM 615 N N . ALA A 1 90 ? -45.99890 26.90763 4.95743 1.000 56.06143 307 ALA A N 1
ATOM 616 C CA . ALA A 1 90 ? -46.92905 27.65766 5.79192 1.000 58.33438 307 ALA A CA 1
ATOM 617 C C . ALA A 1 90 ? -48.30852 27.68657 5.16238 1.000 56.55076 307 ALA A C 1
ATOM 618 O O . ALA A 1 90 ? -49.31867 27.46512 5.83842 1.000 61.16262 307 ALA A O 1
ATOM 620 N N . ASP A 1 91 ? -48.36460 27.96124 3.85749 1.000 56.42044 308 ASP A N 1
ATOM 621 C CA . ASP A 1 91 ? -49.63665 27.96453 3.14982 1.000 54.74127 308 ASP A CA 1
ATOM 622 C C . ASP A 1 91 ? -50.27544 26.58816 3.15932 1.000 49.53852 308 ASP A C 1
ATOM 623 O O . ASP A 1 91 ? -51.49860 26.46699 3.28189 1.000 49.58545 308 ASP A O 1
ATOM 628 N N . TYR A 1 92 ? -49.46322 25.53805 3.02268 1.000 50.29212 309 TYR A N 1
ATOM 629 C CA . TYR A 1 92 ? -49.99240 24.18512 3.13113 1.000 52.02090 309 TYR A CA 1
ATOM 630 C C . TYR A 1 92 ? -50.73247 23.99611 4.44834 1.000 56.46400 309 TYR A C 1
ATOM 631 O O . TYR A 1 92 ? -51.82827 23.42413 4.47500 1.000 56.15325 309 TYR A O 1
ATOM 640 N N . TYR A 1 93 ? -50.14749 24.47480 5.55132 1.000 59.15095 310 TYR A N 1
ATOM 641 C CA . TYR A 1 93 ? -50.75871 24.28774 6.86364 1.000 55.33272 310 TYR A CA 1
ATOM 642 C C . TYR A 1 93 ? -52.01526 25.12753 7.02996 1.000 47.12898 310 TYR A C 1
ATOM 643 O O . TYR A 1 93 ? -53.00007 24.66580 7.61074 1.000 49.91812 310 TYR A O 1
ATOM 652 N N . GLU A 1 94 ? -52.00898 26.36366 6.54130 1.000 49.67878 311 GLU A N 1
ATOM 653 C CA . GLU A 1 94 ? -53.21631 27.17276 6.65508 1.000 54.47006 311 GLU A CA 1
ATOM 654 C C . GLU A 1 94 ? -54.34918 26.58795 5.81812 1.000 50.83057 311 GLU A C 1
ATOM 655 O O . GLU A 1 94 ? -55.47933 26.44070 6.30142 1.000 46.88437 311 GLU A O 1
ATOM 661 N N . ARG A 1 95 ? -54.06459 26.24495 4.55903 1.000 51.80465 312 ARG A N 1
ATOM 662 C CA . ARG A 1 95 ? -55.10546 25.68670 3.69960 1.000 52.16943 312 ARG A CA 1
ATOM 663 C C . ARG A 1 95 ? -55.62598 24.36288 4.24415 1.000 50.81911 312 ARG A C 1
ATOM 664 O O . ARG A 1 95 ? -56.83771 24.11080 4.22149 1.000 49.12013 312 ARG A O 1
ATOM 672 N N . THR A 1 96 ? -54.72701 23.50651 4.74710 1.000 47.30747 313 THR A N 1
ATOM 673 C CA . THR A 1 96 ? -55.16417 22.21642 5.27896 1.000 52.18758 313 THR A CA 1
ATOM 674 C C . THR A 1 96 ? -56.05566 22.39600 6.49906 1.000 52.49856 313 THR A C 1
ATOM 675 O O . THR A 1 96 ? -57.08979 21.72713 6.62256 1.000 49.83618 313 THR A O 1
ATOM 679 N N . LEU A 1 97 ? -55.67657 23.30253 7.40466 1.000 50.85935 314 LEU A N 1
ATOM 680 C CA . LEU A 1 97 ? -56.48614 23.56272 8.59188 1.000 53.35768 314 LEU A CA 1
ATOM 681 C C . LEU A 1 97 ? -57.84596 24.13610 8.21967 1.000 51.71147 314 LEU A C 1
ATOM 682 O O . LEU A 1 97 ? -58.88111 23.67055 8.71439 1.000 50.27366 314 LEU A O 1
ATOM 687 N N . ASP A 1 98 ? -57.85856 25.16918 7.36569 1.000 44.98784 315 ASP A N 1
ATOM 688 C CA . ASP A 1 98 ? -59.12086 25.72990 6.88658 1.000 50.32680 315 ASP A CA 1
ATOM 689 C C . ASP A 1 98 ? -60.00769 24.65152 6.29048 1.000 47.86481 315 ASP A C 1
ATOM 690 O O . ASP A 1 98 ? -61.21790 24.62123 6.54043 1.000 48.49234 315 ASP A O 1
ATOM 695 N N . LEU A 1 99 ? -59.42239 23.76976 5.47672 1.000 47.87979 316 LEU A N 1
ATOM 696 C CA . LEU A 1 99 ? -60.20023 22.71094 4.84232 1.000 43.62538 316 LEU A CA 1
ATOM 697 C C . LEU A 1 99 ? -60.80741 21.78042 5.88508 1.000 50.66387 316 LEU A C 1
ATOM 698 O O . LEU A 1 99 ? -62.00850 21.48208 5.84881 1.000 51.59468 316 LEU A O 1
ATOM 703 N N . ARG A 1 100 ? -59.98268 21.28988 6.81462 1.000 50.13653 317 ARG A N 1
ATOM 704 C CA . ARG A 1 100 ? -60.49833 20.38259 7.82865 1.000 44.75303 317 ARG A CA 1
ATOM 705 C C . ARG A 1 100 ? -61.61335 21.05140 8.62663 1.000 48.99422 317 ARG A C 1
ATOM 706 O O . ARG A 1 100 ? -62.67563 20.45347 8.84158 1.000 49.19572 317 ARG A O 1
ATOM 714 N N . ALA A 1 101 ? -61.42136 22.32681 8.99204 1.000 48.12570 318 ALA A N 1
ATOM 715 C CA . ALA A 1 101 ? -62.40292 23.04696 9.80344 1.000 43.34544 318 ALA A CA 1
ATOM 716 C C . ALA A 1 101 ? -63.72604 23.20475 9.07300 1.000 52.59536 318 ALA A C 1
ATOM 717 O O . ALA A 1 101 ? -64.79374 22.94349 9.63868 1.000 50.94754 318 ALA A O 1
ATOM 719 N N . ALA A 1 102 ? -63.67625 23.65491 7.81330 1.000 48.90810 319 ALA A N 1
ATOM 720 C CA . ALA A 1 102 ? -64.90468 23.84778 7.05056 1.000 43.86955 319 ALA A CA 1
ATOM 721 C C . ALA A 1 102 ? -65.57199 22.51476 6.73859 1.000 44.14392 319 ALA A C 1
ATOM 722 O O . ALA A 1 102 ? -66.79407 22.38357 6.87022 1.000 47.84738 319 ALA A O 1
ATOM 724 N N . GLU A 1 103 ? -64.78449 21.50945 6.34617 1.000 47.45539 320 GLU A N 1
ATOM 725 C CA . GLU A 1 103 ? -65.34968 20.19659 6.03900 1.000 43.00078 320 GLU A CA 1
ATOM 726 C C . GLU A 1 103 ? -65.96963 19.54677 7.27378 1.000 48.09616 320 GLU A C 1
ATOM 727 O O . GLU A 1 103 ? -66.93052 18.78125 7.15426 1.000 45.78171 320 GLU A O 1
ATOM 733 N N . SER A 1 104 ? -65.45133 19.85225 8.46756 1.000 45.50137 321 SER A N 1
ATOM 734 C CA . SER A 1 104 ? -66.07550 19.34363 9.68642 1.000 49.17182 321 SER A CA 1
ATOM 735 C C . SER A 1 104 ? -67.52872 19.77982 9.79420 1.000 45.41132 321 SER A C 1
ATOM 736 O O . SER A 1 104 ? -68.36401 19.04545 10.33067 1.000 46.46318 321 SER A O 1
ATOM 739 N N . CYS A 1 105 ? -67.84360 20.96960 9.30471 1.000 41.31275 322 CYS A N 1
ATOM 740 C CA . CYS A 1 105 ? -69.20516 21.47210 9.28929 1.000 44.46672 322 CYS A CA 1
ATOM 741 C C . CYS A 1 105 ? -69.92313 21.20277 7.97531 1.000 39.42104 322 CYS A C 1
ATOM 742 O O . CYS A 1 105 ? -71.07667 21.61779 7.83097 1.000 45.86028 322 CYS A O 1
ATOM 745 N N . GLY A 1 106 ? -69.27830 20.55212 7.00727 1.000 41.03128 323 GLY A N 1
ATOM 746 C CA . GLY A 1 106 ? -69.92527 20.36987 5.71368 1.000 37.04937 323 GLY A CA 1
ATOM 747 C C . GLY A 1 106 ? -70.04631 21.63585 4.89445 1.000 36.02525 323 GLY A C 1
ATOM 748 O O . GLY A 1 106 ? -70.92029 21.73000 4.03107 1.000 34.99725 323 GLY A O 1
ATOM 749 N N . ILE A 1 107 ? -69.18588 22.61867 5.15441 1.000 36.36711 324 ILE A N 1
ATOM 750 C CA . ILE A 1 107 ? -69.20427 23.91842 4.50057 1.000 35.62717 324 ILE A CA 1
ATOM 751 C C . ILE A 1 107 ? -67.98073 24.01873 3.60229 1.000 34.99036 324 ILE A C 1
ATOM 752 O O . ILE A 1 107 ? -66.88147 23.60349 3.99269 1.000 35.68465 324 ILE A O 1
ATOM 757 N N . ASP A 1 108 ? -68.16040 24.61087 2.42177 1.000 33.78131 325 ASP A N 1
ATOM 758 C CA . ASP A 1 108 ? -67.02709 24.91794 1.55130 1.000 33.27845 325 ASP A CA 1
ATOM 759 C C . ASP A 1 108 ? -66.07487 25.88740 2.24536 1.000 34.21716 325 ASP A C 1
ATOM 760 O O . ASP A 1 108 ? -66.50832 26.78745 2.96458 1.000 34.80768 325 ASP A O 1
ATOM 765 N N . ASP A 1 109 ? -64.77132 25.72280 2.01536 1.000 34.45852 326 ASP A N 1
ATOM 766 C CA . ASP A 1 109 ? -63.80627 26.50556 2.79526 1.000 35.57493 326 ASP A CA 1
ATOM 767 C C . ASP A 1 109 ? -63.57288 27.90396 2.23339 1.000 36.45176 326 ASP A C 1
ATOM 768 O O . ASP A 1 109 ? -62.73718 28.63255 2.77309 1.000 36.17555 326 ASP A O 1
ATOM 773 N N . GLY A 1 110 ? -64.26624 28.27841 1.15684 1.000 33.99599 327 GLY A N 1
ATOM 774 C CA . GLY A 1 110 ? -64.16226 29.59344 0.56548 1.000 33.64989 327 GLY A CA 1
ATOM 775 C C . GLY A 1 110 ? -62.86114 29.89497 -0.14289 1.000 38.14838 327 GLY A C 1
ATOM 776 O O . GLY A 1 110 ? -62.70338 31.00410 -0.65246 1.000 37.37170 327 GLY A O 1
ATOM 777 N N . SER A 1 111 ? -61.93770 28.94086 -0.23220 1.000 35.71680 328 SER A N 1
ATOM 778 C CA . SER A 1 111 ? -60.62884 29.23364 -0.80719 1.000 37.36172 328 SER A CA 1
ATOM 779 C C . SER A 1 111 ? -60.69053 29.55283 -2.30062 1.000 33.37171 328 SER A C 1
ATOM 780 O O . SER A 1 111 ? -59.77446 30.19068 -2.82068 1.000 33.13417 328 SER A O 1
ATOM 783 N N . SER A 1 112 ? -61.71340 29.10178 -3.01906 1.000 31.80786 329 SER A N 1
ATOM 784 C CA . SER A 1 112 ? -61.70670 29.28330 -4.46168 1.000 30.79827 329 SER A CA 1
ATOM 785 C C . SER A 1 112 ? -62.77044 30.26937 -4.92740 1.000 33.15510 329 SER A C 1
ATOM 786 O O . SER A 1 112 ? -63.08219 30.31674 -6.11756 1.000 29.02959 329 SER A O 1
ATOM 789 N N . ILE A 1 113 ? -63.30324 31.08111 -4.01963 1.000 30.45778 330 ILE A N 1
ATOM 790 C CA . ILE A 1 113 ? -64.40879 31.97513 -4.33338 1.000 29.83747 330 ILE A CA 1
ATOM 791 C C . ILE A 1 113 ? -63.89103 33.32183 -4.85212 1.000 29.93339 330 ILE A C 1
ATOM 792 O O . ILE A 1 113 ? -62.82666 33.80395 -4.46286 1.000 30.84712 330 ILE A O 1
ATOM 797 N N . THR A 1 114 ? -64.65674 33.94137 -5.75077 1.000 29.04757 331 THR A N 1
ATOM 798 C CA . THR A 1 114 ? -64.47925 35.34505 -6.11537 1.000 29.20222 331 THR A CA 1
ATOM 799 C C . THR A 1 114 ? -65.83521 36.00919 -5.92764 1.000 28.93398 331 THR A C 1
ATOM 800 O O . THR A 1 114 ? -66.82876 35.54893 -6.50063 1.000 27.97357 331 THR A O 1
ATOM 804 N N . ARG A 1 115 ? -65.89300 37.06312 -5.11631 1.000 29.88364 332 ARG A N 1
ATOM 805 C CA . ARG A 1 115 ? -67.16935 37.63267 -4.70684 1.000 29.94386 332 ARG A CA 1
ATOM 806 C C . ARG A 1 115 ? -67.67480 38.68983 -5.69324 1.000 29.35390 332 ARG A C 1
ATOM 807 O O . ARG A 1 115 ? -66.93989 39.19683 -6.54103 1.000 29.14059 332 ARG A O 1
ATOM 815 N N . SER A 1 116 ? -68.94604 39.05783 -5.51850 1.000 30.26783 333 SER A N 1
ATOM 816 C CA . SER A 1 116 ? -69.53617 40.26471 -6.11745 1.000 29.08640 333 SER A CA 1
ATOM 817 C C . SER A 1 116 ? -69.43508 40.26448 -7.64180 1.000 27.86423 333 SER A C 1
ATOM 818 O O . SER A 1 116 ? -69.14405 41.28550 -8.26006 1.000 29.35969 333 SER A O 1
ATOM 821 N N . ILE A 1 117 ? -69.72635 39.12725 -8.25802 1.000 22.86299 334 ILE A N 1
ATOM 822 C CA . ILE A 1 117 ? -69.53610 39.01686 -9.70294 1.000 21.29936 334 ILE A CA 1
ATOM 823 C C . ILE A 1 117 ? -70.45222 39.98815 -10.45323 1.000 27.39894 334 ILE A C 1
ATOM 824 O O . ILE A 1 117 ? -70.02868 40.64366 -11.41649 1.000 24.23367 334 ILE A O 1
ATOM 829 N N . VAL A 1 118 ? -71.71373 40.10919 -10.02527 1.000 19.34899 335 VAL A N 1
ATOM 830 C CA . VAL A 1 118 ? -72.67737 40.90018 -10.79840 1.000 24.12581 335 VAL A CA 1
ATOM 831 C C . VAL A 1 118 ? -72.26925 42.37060 -10.90492 1.000 24.40791 335 VAL A C 1
ATOM 832 O O . VAL A 1 118 ? -72.11988 42.86223 -12.03789 1.000 24.66539 335 VAL A O 1
ATOM 836 N N . PRO A 1 119 ? -72.00297 43.10222 -9.80657 1.000 23.89535 336 PRO A N 1
ATOM 837 C CA . PRO A 1 119 ? -71.63419 44.51959 -9.98483 1.000 25.42357 336 PRO A CA 1
ATOM 838 C C . PRO A 1 119 ? -70.34583 44.69638 -10.75473 1.000 29.91333 336 PRO A C 1
ATOM 839 O O . PRO A 1 119 ? -70.20127 45.68305 -11.48564 1.000 23.45720 336 PRO A O 1
ATOM 843 N N . ARG A 1 120 ? -69.40904 43.75765 -10.63154 1.000 20.91357 337 ARG A N 1
ATOM 844 C CA . ARG A 1 120 ? -68.15538 43.87604 -11.36350 1.000 24.57180 337 ARG A CA 1
ATOM 845 C C . ARG A 1 120 ? -68.36742 43.68670 -12.86378 1.000 25.36686 337 ARG A C 1
ATOM 846 O O . ARG A 1 120 ? -67.83712 44.45112 -13.67448 1.000 27.09537 337 ARG A O 1
ATOM 854 N N . VAL A 1 121 ? -69.14485 42.68012 -13.24570 1.000 20.42307 338 VAL A N 1
ATOM 855 C CA . VAL A 1 121 ? -69.43767 42.44342 -14.65876 1.000 23.89358 338 VAL A CA 1
ATOM 856 C C . VAL A 1 121 ? -70.28768 43.57411 -15.21560 1.000 25.17450 338 VAL A C 1
ATOM 857 O O . VAL A 1 121 ? -70.03729 44.06675 -16.31559 1.000 25.68381 338 VAL A O 1
ATOM 861 N N . ARG A 1 122 ? -71.29616 44.01240 -14.45464 1.000 22.54884 339 ARG A N 1
ATOM 862 C CA . ARG A 1 122 ? -72.15443 45.09593 -14.91354 1.000 24.69945 339 ARG A CA 1
ATOM 863 C C . ARG A 1 122 ? -71.36292 46.37016 -15.17023 1.000 29.35855 339 ARG A C 1
ATOM 864 O O . ARG A 1 122 ? -71.60309 47.06122 -16.17019 1.000 29.35767 339 ARG A O 1
ATOM 872 N N . ALA A 1 123 ? -70.41301 46.70228 -14.28952 1.000 25.62250 340 ALA A N 1
ATOM 873 C CA . ALA A 1 123 ? -69.63382 47.91827 -14.50879 1.000 25.77612 340 ALA A CA 1
ATOM 874 C C . ALA A 1 123 ? -68.89944 47.85632 -15.84442 1.000 33.37878 340 ALA A C 1
ATOM 875 O O . ALA A 1 123 ? -68.81773 48.85531 -16.56907 1.000 30.92459 340 ALA A O 1
ATOM 877 N N . ILE A 1 124 ? -68.34768 46.69719 -16.18465 1.000 27.60374 341 ILE A N 1
ATOM 878 C CA . ILE A 1 124 ? -67.56631 46.61712 -17.41334 1.000 28.33760 341 ILE A CA 1
ATOM 879 C C . ILE A 1 124 ? -68.48598 46.50398 -18.61987 1.000 32.48301 341 ILE A C 1
ATOM 880 O O . ILE A 1 124 ? -68.25699 47.13942 -19.65455 1.000 31.66733 341 ILE A O 1
ATOM 885 N N . SER A 1 125 ? -69.55120 45.71083 -18.49717 1.000 30.44319 342 SER A N 1
ATOM 886 C CA . SER A 1 125 ? -70.42106 45.46305 -19.63814 1.000 26.64126 342 SER A CA 1
ATOM 887 C C . SER A 1 125 ? -71.15882 46.72574 -20.05516 1.000 29.93016 342 SER A C 1
ATOM 888 O O . SER A 1 125 ? -71.22883 47.03001 -21.24195 1.000 28.08654 342 SER A O 1
ATOM 891 N N . THR A 1 126 ? -71.70333 47.48662 -19.09644 1.000 30.07562 343 THR A N 1
ATOM 892 C CA . THR A 1 126 ? -72.53614 48.62471 -19.46663 1.000 30.77742 343 THR A CA 1
ATOM 893 C C . THR A 1 126 ? -71.72854 49.76075 -20.08334 1.000 35.43440 343 THR A C 1
ATOM 894 O O . THR A 1 126 ? -72.31295 50.61605 -20.75179 1.000 43.04609 343 THR A O 1
ATOM 898 N N . THR A 1 127 ? -70.41208 49.77734 -19.90955 1.000 31.05226 344 THR A N 1
ATOM 899 C CA . THR A 1 127 ? -69.56306 50.75480 -20.58103 1.000 35.54083 344 THR A CA 1
ATOM 900 C C . THR A 1 127 ? -68.87392 50.18776 -21.81771 1.000 37.41221 344 THR A C 1
ATOM 901 O O . THR A 1 127 ? -68.08259 50.89543 -22.44477 1.000 33.05001 344 THR A O 1
ATOM 905 N N . ALA A 1 128 ? -69.08708 48.91818 -22.13502 1.000 31.72157 345 ALA A N 1
ATOM 906 C CA . ALA A 1 128 ? -68.48161 48.35218 -23.33046 1.000 41.39238 345 ALA A CA 1
ATOM 907 C C . ALA A 1 128 ? -69.12060 48.96632 -24.57502 1.000 34.33425 345 ALA A C 1
ATOM 908 O O . ALA A 1 128 ? -70.33666 49.16589 -24.61680 1.000 36.22417 345 ALA A O 1
ATOM 910 N N . PRO A 1 129 ? -68.32717 49.28069 -25.60289 1.000 48.15929 346 PRO A N 1
ATOM 911 C CA . PRO A 1 129 ? -68.85311 50.11812 -26.70238 1.000 56.96952 346 PRO A CA 1
ATOM 912 C C . PRO A 1 129 ? -69.98217 49.46868 -27.49804 1.000 49.00376 346 PRO A C 1
ATOM 913 O O . PRO A 1 129 ? -70.92465 50.15493 -27.91307 1.000 41.71331 346 PRO A O 1
ATOM 917 N N . ASN A 1 130 ? -69.92593 48.16884 -27.73342 1.000 41.93471 347 ASN A N 1
ATOM 918 C CA . ASN A 1 130 ? -70.94978 47.53588 -28.54780 1.000 38.87707 347 ASN A CA 1
ATOM 919 C C . ASN A 1 130 ? -72.11894 46.98907 -27.74385 1.000 31.19186 347 ASN A C 1
ATOM 920 O O . ASN A 1 130 ? -72.96555 46.31575 -28.32713 1.000 30.42516 347 ASN A O 1
ATOM 925 N N . VAL A 1 131 ? -72.22336 47.29951 -26.44898 1.000 27.41558 348 VAL A N 1
ATOM 926 C CA . VAL A 1 131 ? -73.26658 46.73970 -25.58375 1.000 24.84521 348 VAL A CA 1
ATOM 927 C C . VAL A 1 131 ? -74.40189 47.74054 -25.42518 1.000 28.74424 348 VAL A C 1
ATOM 928 O O . VAL A 1 131 ? -74.17331 48.89301 -25.03047 1.000 27.77973 348 VAL A O 1
ATOM 932 N N . VAL A 1 132 ? -75.63394 47.30343 -25.69267 1.000 26.25273 349 VAL A N 1
ATOM 933 C CA . VAL A 1 132 ? -76.78528 48.16849 -25.49594 1.000 27.24041 349 VAL A CA 1
ATOM 934 C C . VAL A 1 132 ? -77.62445 47.76570 -24.28515 1.000 25.85374 349 VAL A C 1
ATOM 935 O O . VAL A 1 132 ? -78.27269 48.63205 -23.69017 1.000 28.13554 349 VAL A O 1
ATOM 939 N N . ARG A 1 133 ? -77.61596 46.49262 -23.88843 1.000 30.78687 350 ARG A N 1
ATOM 940 C CA . ARG A 1 133 ? -78.36411 46.02034 -22.72495 1.000 26.88065 350 ARG A CA 1
ATOM 941 C C . ARG A 1 133 ? -77.56238 44.91696 -22.06643 1.000 28.19795 350 ARG A C 1
ATOM 942 O O . ARG A 1 133 ? -76.97619 44.08145 -22.75608 1.000 21.10271 350 ARG A O 1
ATOM 950 N N . THR A 1 134 ? -77.56931 44.91121 -20.73952 1.000 23.91718 351 THR A N 1
ATOM 951 C CA . THR A 1 134 ? -76.85510 43.93493 -19.92235 1.000 23.11478 351 THR A CA 1
ATOM 952 C C . THR A 1 134 ? -77.87375 43.38143 -18.93440 1.000 23.47651 351 THR A C 1
ATOM 953 O O . THR A 1 134 ? -78.33335 44.10676 -18.04285 1.000 24.33659 351 THR A O 1
ATOM 957 N N A LEU A 1 135 ? -78.26351 42.12042 -19.11357 0.617 26.20307 352 LEU A N 1
ATOM 958 N N B LEU A 1 135 ? -78.28123 42.12998 -19.13097 0.383 22.62886 352 LEU A N 1
ATOM 959 C CA A LEU A 1 135 ? -79.31700 41.50359 -18.31146 0.617 25.82988 352 LEU A CA 1
ATOM 960 C CA B LEU A 1 135 ? -79.31395 41.49969 -18.31621 0.383 25.80264 352 LEU A CA 1
ATOM 961 C C A LEU A 1 135 ? -78.69297 40.39356 -17.48312 0.617 26.28194 352 LEU A C 1
ATOM 962 C C B LEU A 1 135 ? -78.66478 40.40734 -17.48517 0.383 26.14340 352 LEU A C 1
ATOM 963 O O A LEU A 1 135 ? -78.25776 39.37553 -18.03032 0.617 24.31436 352 LEU A O 1
ATOM 964 O O B LEU A 1 135 ? -78.17348 39.41753 -18.03575 0.383 23.44348 352 LEU A O 1
ATOM 973 N N . LEU A 1 136 ? -78.68356 40.57997 -16.16910 1.000 22.93997 353 LEU A N 1
ATOM 974 C CA . LEU A 1 136 ? -77.92739 39.73926 -15.25231 1.000 23.15153 353 LEU A CA 1
ATOM 975 C C . LEU A 1 136 ? -78.82572 39.10033 -14.20234 1.000 22.75674 353 LEU A C 1
ATOM 976 O O . LEU A 1 136 ? -79.85926 39.65615 -13.82208 1.000 21.37249 353 LEU A O 1
ATOM 981 N N . CYS A 1 137 ? -78.37856 37.96168 -13.67889 1.000 22.73996 354 CYS A N 1
ATOM 982 C CA . CYS A 1 137 ? -78.97049 37.45820 -12.45119 1.000 23.41706 354 CYS A CA 1
ATOM 983 C C . CYS A 1 137 ? -78.77395 38.48390 -11.33339 1.000 24.99104 354 CYS A C 1
ATOM 984 O O . CYS A 1 137 ? -77.98765 39.42506 -11.44788 1.000 22.39507 354 CYS A O 1
ATOM 987 N N . THR A 1 138 ? -79.52537 38.31743 -10.24305 1.000 23.00273 355 THR A N 1
ATOM 988 C CA . THR A 1 138 ? -79.46426 39.32859 -9.19063 1.000 23.45247 355 THR A CA 1
ATOM 989 C C . THR A 1 138 ? -78.07903 39.38010 -8.56658 1.000 23.37957 355 THR A C 1
ATOM 990 O O . THR A 1 138 ? -77.50233 40.45802 -8.40626 1.000 23.48901 355 THR A O 1
ATOM 994 N N . CYS A 1 139 ? -77.50807 38.21983 -8.25623 1.000 23.26086 356 CYS A N 1
ATOM 995 C CA . CYS A 1 139 ? -76.18932 38.17119 -7.64473 1.000 23.30987 356 CYS A CA 1
ATOM 996 C C . CYS A 1 139 ? -75.66968 36.76323 -7.81892 1.000 23.05568 356 CYS A C 1
ATOM 997 O O . CYS A 1 139 ? -76.44854 35.82587 -7.97011 1.000 23.02759 356 CYS A O 1
ATOM 1000 N N . VAL A 1 140 ? -74.34662 36.62469 -7.80686 1.000 22.95719 357 VAL A N 1
ATOM 1001 C CA . VAL A 1 140 ? -73.71727 35.31159 -7.83964 1.000 22.84855 357 VAL A CA 1
ATOM 1002 C C . VAL A 1 140 ? -72.26691 35.48081 -7.42102 1.000 26.85749 357 VAL A C 1
ATOM 1003 O O . VAL A 1 140 ? -71.66157 36.52864 -7.65400 1.000 23.04753 357 VAL A O 1
ATOM 1007 N N . ASP A 1 141 ? -71.73530 34.46436 -6.74423 1.000 23.31475 358 ASP A N 1
ATOM 1008 C CA . ASP A 1 141 ? -70.31657 34.31511 -6.45792 1.000 23.56892 358 ASP A CA 1
ATOM 1009 C C . ASP A 1 141 ? -69.74625 33.24555 -7.38087 1.000 25.53832 358 ASP A C 1
ATOM 1010 O O . ASP A 1 141 ? -70.40851 32.24068 -7.65020 1.000 23.05036 358 ASP A O 1
ATOM 1015 N N . HIS A 1 142 ? -68.50444 33.42935 -7.81841 1.000 23.26984 359 HIS A N 1
ATOM 1016 C CA . HIS A 1 142 ? -67.81834 32.42093 -8.62344 1.000 24.53592 359 HIS A CA 1
ATOM 1017 C C . HIS A 1 142 ? -67.10842 31.41948 -7.71700 1.000 23.65121 359 HIS A C 1
ATOM 1018 O O . HIS A 1 142 ? -66.38678 31.81254 -6.79117 1.000 24.21082 359 HIS A O 1
ATOM 1025 N N . TYR A 1 143 ? -67.33105 30.13231 -7.96881 1.000 23.81909 360 TYR A N 1
ATOM 1026 C CA . TYR A 1 143 ? -66.59779 29.05729 -7.30756 1.000 24.09427 360 TYR A CA 1
ATOM 1027 C C . TYR A 1 143 ? -65.71881 28.35852 -8.33990 1.000 28.58345 360 TYR A C 1
ATOM 1028 O O . TYR A 1 143 ? -66.22318 27.74612 -9.29151 1.000 28.01341 360 TYR A O 1
ATOM 1037 N N . ALA A 1 144 ? -64.40884 28.45768 -8.16162 1.000 26.72374 361 ALA A N 1
ATOM 1038 C CA . ALA A 1 144 ? -63.47226 27.80699 -9.05876 1.000 26.43329 361 ALA A CA 1
ATOM 1039 C C . ALA A 1 144 ? -63.17961 26.40595 -8.55602 1.000 31.35052 361 ALA A C 1
ATOM 1040 O O . ALA A 1 144 ? -63.09317 26.17683 -7.34774 1.000 27.58016 361 ALA A O 1
ATOM 1042 N N . SER A 1 145 ? -62.99458 25.47226 -9.48315 1.000 28.00361 362 SER A N 1
ATOM 1043 C CA . SER A 1 145 ? -62.40312 24.20080 -9.08842 1.000 30.35491 362 SER A CA 1
ATOM 1044 C C . SER A 1 145 ? -60.99204 24.45066 -8.54169 1.000 30.66927 362 SER A C 1
ATOM 1045 O O . SER A 1 145 ? -60.34210 25.43875 -8.88231 1.000 27.35571 362 SER A O 1
ATOM 1048 N N . SER A 1 146 ? -60.55105 23.60890 -7.61535 1.000 28.31466 363 SER A N 1
ATOM 1049 C CA . SER A 1 146 ? -59.28257 23.85393 -6.92679 1.000 30.16695 363 SER A CA 1
ATOM 1050 C C . SER A 1 146 ? -58.55838 22.51945 -6.75934 1.000 32.34900 363 SER A C 1
ATOM 1051 O O . SER A 1 146 ? -58.80248 21.56706 -7.50719 1.000 34.56914 363 SER A O 1
ATOM 1054 N N . TYR A 1 147 ? -57.65955 22.44758 -5.76084 1.000 29.79336 364 TYR A N 1
ATOM 1055 C CA . TYR A 1 147 ? -56.74848 21.30733 -5.64095 1.000 31.84623 364 TYR A CA 1
ATOM 1056 C C . TYR A 1 147 ? -57.50203 19.99159 -5.57726 1.000 32.48437 364 TYR A C 1
ATOM 1057 O O . TYR A 1 147 ? -57.10317 19.01378 -6.21830 1.000 32.05764 364 TYR A O 1
ATOM 1066 N N . GLY A 1 148 ? -58.59895 19.94915 -4.81471 1.000 33.02725 365 GLY A N 1
ATOM 1067 C CA . GLY A 1 148 ? -59.28628 18.69491 -4.55722 1.000 30.33353 365 GLY A CA 1
ATOM 1068 C C . GLY A 1 148 ? -60.25121 18.24713 -5.64229 1.000 35.04364 365 GLY A C 1
ATOM 1069 O O . GLY A 1 148 ? -60.60430 17.06384 -5.68695 1.000 32.93211 365 GLY A O 1
ATOM 1070 N N . ASP A 1 149 ? -60.71233 19.15991 -6.50672 1.000 31.11845 366 ASP A N 1
ATOM 1071 C CA . ASP A 1 149 ? -61.75796 18.80062 -7.45115 1.000 30.23748 366 ASP A CA 1
ATOM 1072 C C . ASP A 1 149 ? -61.44135 19.12316 -8.89878 1.000 30.09498 366 ASP A C 1
ATOM 1073 O O . ASP A 1 149 ? -62.26603 18.81445 -9.76652 1.000 26.97872 366 ASP A O 1
ATOM 1078 N N . ARG A 1 150 ? -60.26653 19.67317 -9.20438 1.000 31.91200 367 ARG A N 1
ATOM 1079 C CA . ARG A 1 150 ? -59.97755 19.95057 -10.60242 1.000 32.44833 367 ARG A CA 1
ATOM 1080 C C . ARG A 1 150 ? -60.05637 18.65149 -11.40328 1.000 29.92002 367 ARG A C 1
ATOM 1081 O O . ARG A 1 150 ? -59.72631 17.56829 -10.90278 1.000 30.03955 367 ARG A O 1
ATOM 1089 N N . GLY A 1 151 ? -60.62010 18.75139 -12.60252 1.000 31.42170 368 GLY A N 1
ATOM 1090 C CA . GLY A 1 151 ? -60.86969 17.60033 -13.43396 1.000 29.57844 368 GLY A CA 1
ATOM 1091 C C . GLY A 1 151 ? -62.24726 16.97897 -13.29540 1.000 31.81232 368 GLY A C 1
ATOM 1092 O O . GLY A 1 151 ? -62.69440 16.30288 -14.22605 1.000 31.78549 368 GLY A O 1
ATOM 1093 N N . TRP A 1 152 ? -62.94883 17.18881 -12.17679 1.000 29.27330 369 TRP A N 1
ATOM 1094 C CA . TRP A 1 152 ? -64.21055 16.47413 -11.99020 1.000 29.42161 369 TRP A CA 1
ATOM 1095 C C . TRP A 1 152 ? -65.28034 17.25014 -11.23032 1.000 29.34124 369 TRP A C 1
ATOM 1096 O O . TRP A 1 152 ? -66.44681 16.84382 -11.22140 1.000 27.90346 369 TRP A O 1
ATOM 1107 N N . GLY A 1 153 ? -64.91612 18.35553 -10.59378 1.000 28.01462 370 GLY A N 1
ATOM 1108 C CA . GLY A 1 153 ? -65.86525 19.00039 -9.71857 1.000 25.65782 370 GLY A CA 1
ATOM 1109 C C . GLY A 1 153 ? -66.84306 19.96792 -10.35153 1.000 24.92843 370 GLY A C 1
ATOM 1110 O O . GLY A 1 153 ? -67.62691 20.56433 -9.60712 1.000 24.75770 370 GLY A O 1
ATOM 1111 N N . CYS A 1 154 ? -66.85153 20.11692 -11.68882 1.000 24.58404 371 CYS A N 1
ATOM 1112 C CA . CYS A 1 154 ? -67.53770 21.25422 -12.31349 1.000 23.95739 371 CYS A CA 1
ATOM 1113 C C . CYS A 1 154 ? -69.01544 21.30756 -11.93876 1.000 23.79019 371 CYS A C 1
ATOM 1114 O O . CYS A 1 154 ? -69.53177 22.37375 -11.58733 1.000 23.44371 371 CYS A O 1
ATOM 1117 N N . GLY A 1 155 ? -69.71449 20.16969 -12.00441 1.000 24.00608 372 GLY A N 1
ATOM 1118 C CA . GLY A 1 155 ? -71.13540 20.17906 -11.67371 1.000 23.94289 372 GLY A CA 1
ATOM 1119 C C . GLY A 1 155 ? -71.40176 20.67968 -10.26313 1.000 24.98273 372 GLY A C 1
ATOM 1120 O O . GLY A 1 155 ? -72.37326 21.39753 -10.01186 1.000 23.88730 372 GLY A O 1
ATOM 1121 N N . TYR A 1 156 ? -70.55853 20.28047 -9.31339 1.000 24.49469 373 TYR A N 1
ATOM 1122 C CA . TYR A 1 156 ? -70.76693 20.70280 -7.93306 1.000 25.68448 373 TYR A CA 1
ATOM 1123 C C . TYR A 1 156 ? -70.46607 22.18353 -7.75314 1.000 26.54511 373 TYR A C 1
ATOM 1124 O O . TYR A 1 156 ? -71.19281 22.89309 -7.04101 1.000 24.43716 373 TYR A O 1
ATOM 1133 N N . ARG A 1 157 ? -69.37889 22.66002 -8.36505 1.000 24.23614 374 ARG A N 1
ATOM 1134 C CA . ARG A 1 157 ? -69.06028 24.08397 -8.29208 1.000 23.97515 374 ARG A CA 1
ATOM 1135 C C . ARG A 1 157 ? -70.20336 24.92672 -8.84858 1.000 23.82729 374 ARG A C 1
ATOM 1136 O O . ARG A 1 157 ? -70.58312 25.94064 -8.25460 1.000 25.64034 374 ARG A O 1
ATOM 1144 N N . ASN A 1 158 ? -70.80320 24.49781 -9.96830 1.000 23.17646 375 ASN A N 1
ATOM 1145 C CA . ASN A 1 158 ? -71.92526 25.26270 -10.51174 1.000 22.80713 375 ASN A CA 1
ATOM 1146 C C . ASN A 1 158 ? -73.12988 25.23551 -9.57864 1.000 23.99099 375 ASN A C 1
ATOM 1147 O O . ASN A 1 158 ? -73.83963 26.24627 -9.43577 1.000 22.92028 375 ASN A O 1
ATOM 1152 N N . MET A 1 159 ? -73.36771 24.09205 -8.93004 1.000 23.49024 376 MET A N 1
ATOM 1153 C CA . MET A 1 159 ? -74.36212 24.03916 -7.87035 1.000 23.87937 376 MET A CA 1
ATOM 1154 C C . MET A 1 159 ? -74.04861 25.05018 -6.79124 1.000 24.03129 376 MET A C 1
ATOM 1155 O O . MET A 1 159 ? -74.94670 25.75351 -6.31815 1.000 24.14046 376 MET A O 1
ATOM 1160 N N . GLN A 1 160 ? -72.76931 25.15522 -6.40695 1.000 24.13225 377 GLN A N 1
ATOM 1161 C CA . GLN A 1 160 ? -72.39357 26.11006 -5.36731 1.000 25.92662 377 GLN A CA 1
ATOM 1162 C C . GLN A 1 160 ? -72.67676 27.52944 -5.81662 1.000 26.45817 377 GLN A C 1
ATOM 1163 O O . GLN A 1 160 ? -73.20675 28.34225 -5.04672 1.000 24.23870 377 GLN A O 1
ATOM 1169 N N . MET A 1 161 ? -72.37374 27.83413 -7.08161 1.000 23.46031 378 MET A N 1
ATOM 1170 C CA . MET A 1 161 ? -72.64372 29.17343 -7.58735 1.000 23.40522 378 MET A CA 1
ATOM 1171 C C . MET A 1 161 ? -74.13391 29.48317 -7.52870 1.000 23.12691 378 MET A C 1
ATOM 1172 O O . MET A 1 161 ? -74.54066 30.55717 -7.08164 1.000 26.22014 378 MET A O 1
ATOM 1177 N N . LEU A 1 162 ? -74.96889 28.55216 -7.97589 1.000 23.11669 379 LEU A N 1
ATOM 1178 C CA . LEU A 1 162 ? -76.40876 28.78804 -7.91236 1.000 23.27266 379 LEU A CA 1
ATOM 1179 C C . LEU A 1 162 ? -76.89835 28.92223 -6.46001 1.000 24.34840 379 LEU A C 1
ATOM 1180 O O . LEU A 1 162 ? -77.73147 29.78184 -6.15157 1.000 24.76845 379 LEU A O 1
ATOM 1185 N N . ILE A 1 163 ? -76.42420 28.05384 -5.56489 1.000 24.27208 380 ILE A N 1
ATOM 1186 C CA . ILE A 1 163 ? -76.84036 28.13995 -4.16099 1.000 24.95180 380 ILE A CA 1
ATOM 1187 C C . ILE A 1 163 ? -76.41404 29.47310 -3.55261 1.000 26.40748 380 ILE A C 1
ATOM 1188 O O . ILE A 1 163 ? -77.17645 30.09555 -2.80368 1.000 26.12302 380 ILE A O 1
ATOM 1193 N N . SER A 1 164 ? -75.20598 29.94957 -3.88858 1.000 24.73446 381 SER A N 1
ATOM 1194 C CA . SER A 1 164 ? -74.74710 31.23001 -3.35025 1.000 28.11784 381 SER A CA 1
ATOM 1195 C C . SER A 1 164 ? -75.72021 32.34527 -3.69470 1.000 30.59765 381 SER A C 1
ATOM 1196 O O . SER A 1 164 ? -75.94141 33.25734 -2.89363 1.000 28.34308 381 SER A O 1
ATOM 1199 N N . SER A 1 165 ? -76.31705 32.28204 -4.88392 1.000 24.27671 382 SER A N 1
ATOM 1200 C CA . SER A 1 165 ? -77.32031 33.26465 -5.26548 1.000 24.23941 382 SER A CA 1
ATOM 1201 C C . SER A 1 165 ? -78.64022 33.02514 -4.53535 1.000 24.83954 382 SER A C 1
ATOM 1202 O O . SER A 1 165 ? -79.22870 33.95726 -3.97036 1.000 25.26543 382 SER A O 1
ATOM 1205 N N . LEU A 1 166 ? -79.12765 31.77865 -4.54062 1.000 24.96942 383 LEU A N 1
ATOM 1206 C CA . LEU A 1 166 ? -80.41476 31.47675 -3.91196 1.000 25.62956 383 LEU A CA 1
ATOM 1207 C C . LEU A 1 166 ? -80.43448 31.86138 -2.42852 1.000 26.38998 383 LEU A C 1
ATOM 1208 O O . LEU A 1 166 ? -81.46027 32.32452 -1.91325 1.000 26.98915 383 LEU A O 1
ATOM 1213 N N . LEU A 1 167 ? -79.30545 31.69804 -1.73828 1.000 26.47129 384 LEU A N 1
ATOM 1214 C CA . LEU A 1 167 ? -79.25542 31.95030 -0.30227 1.000 27.30416 384 LEU A CA 1
ATOM 1215 C C . LEU A 1 167 ? -79.52410 33.41066 0.03301 1.000 30.47684 384 LEU A C 1
ATOM 1216 O O . LEU A 1 167 ? -79.85806 33.71493 1.18557 1.000 28.86854 384 LEU A O 1
ATOM 1221 N N . THR A 1 168 ? -79.39438 34.32225 -0.94528 1.000 28.99259 385 THR A N 1
ATOM 1222 C CA . THR A 1 168 ? -79.64810 35.73294 -0.67421 1.000 27.32086 385 THR A CA 1
ATOM 1223 C C . THR A 1 168 ? -81.13385 36.05185 -0.66254 1.000 34.43486 385 THR A C 1
ATOM 1224 O O . THR A 1 168 ? -81.50629 37.17208 -0.30742 1.000 31.53606 385 THR A O 1
ATOM 1228 N N . HIS A 1 169 ? -81.97511 35.09600 -1.04910 1.000 27.74303 386 HIS A N 1
ATOM 1229 C CA . HIS A 1 169 ? -83.42822 35.24427 -1.06885 1.000 30.50826 386 HIS A CA 1
ATOM 1230 C C . HIS A 1 169 ? -83.99475 34.52897 0.15401 1.000 29.24295 386 HIS A C 1
ATOM 1231 O O . HIS A 1 169 ? -83.70815 33.34892 0.36224 1.000 29.20664 386 HIS A O 1
ATOM 1238 N N . THR A 1 170 ? -84.76003 35.24466 0.98938 1.000 33.44606 387 THR A N 1
ATOM 1239 C CA . THR A 1 170 ? -85.12992 34.65753 2.27831 1.000 31.18513 387 THR A CA 1
ATOM 1240 C C . THR A 1 170 ? -86.01804 33.43422 2.09286 1.000 31.93911 387 THR A C 1
ATOM 1241 O O . THR A 1 170 ? -85.89142 32.46429 2.84753 1.000 33.69304 387 THR A O 1
ATOM 1245 N N . GLY A 1 171 ? -86.87705 33.43750 1.07022 1.000 34.86084 388 GLY A N 1
ATOM 1246 C CA . GLY A 1 171 ? -87.70697 32.26959 0.80603 1.000 31.49625 388 GLY A CA 1
ATOM 1247 C C . GLY A 1 171 ? -86.88997 31.04729 0.43167 1.000 30.81523 388 GLY A C 1
ATOM 1248 O O . GLY A 1 171 ? -87.08646 29.96344 0.97999 1.000 37.58029 388 GLY A O 1
ATOM 1249 N N . TYR A 1 172 ? -85.96803 31.20009 -0.51546 1.000 29.74117 389 TYR A N 1
ATOM 1250 C CA . TYR A 1 172 ? -85.12440 30.06831 -0.88987 1.000 29.63135 389 TYR A CA 1
ATOM 1251 C C . TYR A 1 172 ? -84.15308 29.71268 0.22122 1.000 32.66461 389 TYR A C 1
ATOM 1252 O O . TYR A 1 172 ? -83.83784 28.53240 0.41538 1.000 35.06568 389 TYR A O 1
ATOM 1261 N N . ASN A 1 173 ? -83.64910 30.71942 0.94667 1.000 29.56265 390 ASN A N 1
ATOM 1262 C CA . ASN A 1 173 ? -82.77685 30.43559 2.07631 1.000 29.96469 390 ASN A CA 1
ATOM 1263 C C . ASN A 1 173 ? -83.48052 29.53755 3.08456 1.000 30.97735 390 ASN A C 1
ATOM 1264 O O . ASN A 1 173 ? -82.89045 28.58793 3.60147 1.000 31.46746 390 ASN A O 1
ATOM 1269 N N . GLU A 1 174 ? -84.76248 29.78882 3.32613 1.000 32.18120 391 GLU A N 1
ATOM 1270 C CA . GLU A 1 174 ? -85.49846 28.99677 4.30485 1.000 39.31642 391 GLU A CA 1
ATOM 1271 C C . GLU A 1 174 ? -85.52939 27.52258 3.91233 1.000 38.71582 391 GLU A C 1
ATOM 1272 O O . GLU A 1 174 ? -85.44533 26.63834 4.77607 1.000 34.57217 391 GLU A O 1
ATOM 1278 N N A ARG A 1 175 ? -85.65580 27.24060 2.60991 0.541 33.32355 392 ARG A N 1
ATOM 1279 N N B ARG A 1 175 ? -85.61334 27.22984 2.61480 0.459 33.32047 392 ARG A N 1
ATOM 1280 C CA A ARG A 1 175 ? -85.70100 25.85374 2.15593 0.541 35.21564 392 ARG A CA 1
ATOM 1281 C CA B ARG A 1 175 ? -85.70140 25.82887 2.21884 0.459 35.21277 392 ARG A CA 1
ATOM 1282 C C A ARG A 1 175 ? -84.31375 25.23032 2.20441 0.541 34.77420 392 ARG A C 1
ATOM 1283 C C B ARG A 1 175 ? -84.32179 25.18602 2.12642 0.459 34.75540 392 ARG A C 1
ATOM 1284 O O A ARG A 1 175 ? -84.12572 24.14720 2.77069 0.541 37.00949 392 ARG A O 1
ATOM 1285 O O B ARG A 1 175 ? -84.14604 24.03560 2.53950 0.459 37.00899 392 ARG A O 1
ATOM 1300 N N . LEU A 1 176 ? -83.32279 25.92435 1.64141 1.000 34.59222 393 LEU A N 1
ATOM 1301 C CA . LEU A 1 176 ? -81.97174 25.37815 1.56922 1.000 32.70753 393 LEU A CA 1
ATOM 1302 C C . LEU A 1 176 ? -81.40719 25.11214 2.95146 1.000 34.32329 393 LEU A C 1
ATOM 1303 O O . LEU A 1 176 ? -80.75036 24.08968 3.17362 1.000 31.55956 393 LEU A O 1
ATOM 1308 N N . TYR A 1 177 ? -81.66288 26.02242 3.89428 1.000 33.09772 394 TYR A N 1
ATOM 1309 C CA . TYR A 1 177 ? -81.08892 25.90184 5.22527 1.000 36.52240 394 TYR A CA 1
ATOM 1310 C C . TYR A 1 177 ? -81.46979 24.58915 5.90457 1.000 33.78798 394 TYR A C 1
ATOM 1311 O O . TYR A 1 177 ? -80.75813 24.15001 6.81260 1.000 33.35251 394 TYR A O 1
ATOM 1320 N N . LYS A 1 178 ? -82.54063 23.93285 5.44494 1.000 32.92654 395 LYS A N 1
ATOM 1321 C CA . LYS A 1 178 ? -82.90768 22.61964 5.95884 1.000 38.43888 395 LYS A CA 1
ATOM 1322 C C . LYS A 1 178 ? -81.81879 21.57776 5.71933 1.000 38.61465 395 LYS A C 1
ATOM 1323 O O . LYS A 1 178 ? -81.76666 20.57658 6.43844 1.000 38.17409 395 LYS A O 1
ATOM 1329 N N . LEU A 1 179 ? -80.92846 21.79218 4.75105 1.000 35.88737 396 LEU A N 1
ATOM 1330 C CA . LEU A 1 179 ? -79.90354 20.78328 4.50334 1.000 37.11706 396 LEU A CA 1
ATOM 1331 C C . LEU A 1 179 ? -78.96945 20.59764 5.69580 1.000 36.37893 396 LEU A C 1
ATOM 1332 O O . LEU A 1 179 ? -78.34941 19.53504 5.82554 1.000 39.29865 396 LEU A O 1
ATOM 1337 N N . TRP A 1 180 ? -78.85071 21.59902 6.57256 1.000 33.11722 397 TRP A N 1
ATOM 1338 C CA . TRP A 1 180 ? -77.92416 21.49065 7.69126 1.000 37.42811 397 TRP A CA 1
ATOM 1339 C C . TRP A 1 180 ? -78.41531 20.51229 8.74802 1.000 42.70701 397 TRP A C 1
ATOM 1340 O O . TRP A 1 180 ? -77.61530 20.08562 9.58684 1.000 42.84013 397 TRP A O 1
ATOM 1351 N N . GLN A 1 181 ? -79.70088 20.15496 8.72751 1.000 40.56394 398 GLN A N 1
ATOM 1352 C CA . GLN A 1 181 ? -80.23167 19.04656 9.53416 1.000 42.48672 398 GLN A CA 1
ATOM 1353 C C . GLN A 1 181 ? -79.84379 19.17395 11.00279 1.000 48.91073 398 GLN A C 1
ATOM 1354 O O . GLN A 1 181 ? -79.27501 18.26013 11.60710 1.000 48.88876 398 GLN A O 1
ATOM 1360 N N . GLY A 1 182 ? -80.13585 20.32491 11.58928 1.000 44.78011 399 GLY A N 1
ATOM 1361 C CA . GLY A 1 182 ? -79.82780 20.40438 13.00304 1.000 47.15167 399 GLY A CA 1
ATOM 1362 C C . GLY A 1 182 ? -78.67640 21.32153 13.34126 1.000 48.50410 399 GLY A C 1
ATOM 1363 O O . GLY A 1 182 ? -78.74378 22.03439 14.34353 1.000 50.32978 399 GLY A O 1
ATOM 1364 N N . GLN A 1 183 ? -77.58871 21.28695 12.56808 1.000 44.27086 400 GLN A N 1
ATOM 1365 C CA . GLN A 1 183 ? -76.50882 22.22315 12.84685 1.000 45.63764 400 GLN A CA 1
ATOM 1366 C C . GLN A 1 183 ? -76.93447 23.61661 12.40612 1.000 48.20743 400 GLN A C 1
ATOM 1367 O O . GLN A 1 183 ? -77.81742 23.77601 11.55675 1.000 46.06697 400 GLN A O 1
ATOM 1373 N N . LYS A 1 184 ? -76.34758 24.63677 13.03918 1.000 43.57408 401 LYS A N 1
ATOM 1374 C CA . LYS A 1 184 ? -76.76343 26.02817 12.84913 1.000 46.42629 401 LYS A CA 1
ATOM 1375 C C . LYS A 1 184 ? -75.58713 26.88453 12.39062 1.000 45.87985 401 LYS A C 1
ATOM 1376 O O . LYS A 1 184 ? -75.12952 27.76696 13.12835 1.000 53.04995 401 LYS A O 1
ATOM 1382 N N . PRO A 1 185 ? -75.11179 26.68954 11.16335 1.000 42.98737 402 PRO A N 1
ATOM 1383 C CA . PRO A 1 185 ? -74.06550 27.55624 10.62368 1.000 39.25250 402 PRO A CA 1
ATOM 1384 C C . PRO A 1 185 ? -74.63811 28.90483 10.21929 1.000 39.52409 402 PRO A C 1
ATOM 1385 O O . PRO A 1 185 ? -75.86284 29.11417 10.25997 1.000 35.73453 402 PRO A O 1
ATOM 1389 N N . PRO A 1 186 ? -73.79107 29.85940 9.84379 1.000 35.16877 403 PRO A N 1
ATOM 1390 C CA . PRO A 1 186 ? -74.31406 31.09991 9.26168 1.000 42.01762 403 PRO A CA 1
ATOM 1391 C C . PRO A 1 186 ? -75.26682 30.78361 8.11851 1.000 38.69548 403 PRO A C 1
ATOM 1392 O O . PRO A 1 186 ? -75.08892 29.80408 7.39167 1.000 35.90930 403 PRO A O 1
ATOM 1396 N N . ARG A 1 187 ? -76.29881 31.61771 7.97371 1.000 38.55381 404 ARG A N 1
ATOM 1397 C CA . ARG A 1 187 ? -77.32323 31.33691 6.97557 1.000 38.07811 404 ARG A CA 1
ATOM 1398 C C . ARG A 1 187 ? -76.79826 31.46109 5.54613 1.000 37.28199 404 ARG A C 1
ATOM 1399 O O . ARG A 1 187 ? -77.42021 30.92127 4.63145 1.000 33.03178 404 ARG A O 1
ATOM 1407 N N . SER A 1 188 ? -75.66286 32.12947 5.33638 1.000 30.75878 405 SER A N 1
ATOM 1408 C CA . SER A 1 188 ? -75.06921 32.25459 4.01193 1.000 34.10094 405 SER A CA 1
ATOM 1409 C C . SER A 1 188 ? -74.10039 31.11733 3.68463 1.000 34.44116 405 SER A C 1
ATOM 1410 O O . SER A 1 188 ? -73.45532 31.15923 2.63374 1.000 33.68616 405 SER A O 1
ATOM 1413 N N . SER A 1 189 ? -73.97677 30.11686 4.55814 1.000 31.97911 406 SER A N 1
ATOM 1414 C CA . SER A 1 189 ? -73.02797 29.03371 4.34996 1.000 30.33205 406 SER A CA 1
ATOM 1415 C C . SER A 1 189 ? -73.40486 28.20938 3.11911 1.000 30.90056 406 SER A C 1
ATOM 1416 O O . SER A 1 189 ? -74.55356 27.78161 2.97622 1.000 32.39033 406 SER A O 1
ATOM 1419 N N . VAL A 1 190 ? -72.42761 27.94833 2.26108 1.000 31.34320 407 VAL A N 1
ATOM 1420 C CA . VAL A 1 190 ? -72.60957 27.11172 1.07627 1.000 31.93174 407 VAL A CA 1
ATOM 1421 C C . VAL A 1 190 ? -72.04633 25.72602 1.37621 1.000 34.08823 407 VAL A C 1
ATOM 1422 O O . VAL A 1 190 ? -70.92517 25.62677 1.89425 1.000 29.42007 407 VAL A O 1
ATOM 1426 N N . PRO A 1 191 ? -72.78050 24.65152 1.08804 1.000 29.82133 408 PRO A N 1
ATOM 1427 C CA . PRO A 1 191 ? -72.27414 23.31162 1.39031 1.000 29.43906 408 PRO A CA 1
ATOM 1428 C C . PRO A 1 191 ? -71.04692 22.97826 0.56247 1.000 31.01315 408 PRO A C 1
ATOM 1429 O O . PRO A 1 191 ? -70.87962 23.44068 -0.56892 1.000 27.36975 408 PRO A O 1
ATOM 1433 N N . SER A 1 192 ? -70.16893 22.18240 1.16400 1.000 28.74477 409 SER A N 1
ATOM 1434 C CA . SER A 1 192 ? -68.98007 21.70336 0.48644 1.000 28.60925 409 SER A CA 1
ATOM 1435 C C . SER A 1 192 ? -69.36450 20.70511 -0.60991 1.000 28.14333 409 SER A C 1
ATOM 1436 O O . SER A 1 192 ? -70.50510 20.23336 -0.69239 1.000 29.54787 409 SER A O 1
ATOM 1439 N N . ILE A 1 193 ? -68.37507 20.33031 -1.42334 1.000 27.96515 410 ILE A N 1
ATOM 1440 C CA . ILE A 1 193 ? -68.62102 19.29669 -2.43207 1.000 27.68810 410 ILE A CA 1
ATOM 1441 C C . ILE A 1 193 ? -68.99814 17.97113 -1.76406 1.000 28.36993 410 ILE A C 1
ATOM 1442 O O . ILE A 1 193 ? -69.96312 17.31183 -2.16567 1.000 28.25164 410 ILE A O 1
ATOM 1447 N N . SER A 1 194 ? -68.27413 17.58192 -0.70697 1.000 30.79778 411 SER A N 1
ATOM 1448 C CA . SER A 1 194 ? -68.59189 16.32911 -0.01473 1.000 34.33187 411 SER A CA 1
ATOM 1449 C C . SER A 1 194 ? -70.00172 16.35179 0.57249 1.000 31.30633 411 SER A C 1
ATOM 1450 O O . SER A 1 194 ? -70.73019 15.35264 0.49907 1.000 37.48653 411 SER A O 1
ATOM 1453 N N A ARG A 1 195 ? -70.40085 17.48131 1.16444 0.418 31.28903 412 ARG A N 1
ATOM 1454 N N B ARG A 1 195 ? -70.40315 17.47741 1.16604 0.582 31.29000 412 ARG A N 1
ATOM 1455 C CA A ARG A 1 195 ? -71.76058 17.59597 1.68159 0.418 32.83747 412 ARG A CA 1
ATOM 1456 C CA B ARG A 1 195 ? -71.76231 17.57507 1.68790 0.582 32.83416 412 ARG A CA 1
ATOM 1457 C C A ARG A 1 195 ? -72.78545 17.48552 0.55629 0.418 31.13536 412 ARG A C 1
ATOM 1458 C C B ARG A 1 195 ? -72.79230 17.48943 0.55991 0.582 31.15561 412 ARG A C 1
ATOM 1459 O O A ARG A 1 195 ? -73.80299 16.79516 0.69950 0.418 30.45712 412 ARG A O 1
ATOM 1460 O O B ARG A 1 195 ? -73.81676 16.80871 0.70133 0.582 30.37156 412 ARG A O 1
ATOM 1475 N N . LEU A 1 196 ? -72.53241 18.15638 -0.57366 1.000 28.61873 413 LEU A N 1
ATOM 1476 C CA . LEU A 1 196 ? -73.43874 18.03243 -1.71965 1.000 28.06109 413 LEU A CA 1
ATOM 1477 C C . LEU A 1 196 ? -73.56955 16.58039 -2.16087 1.000 28.35169 413 LEU A C 1
ATOM 1478 O O . LEU A 1 196 ? -74.67592 16.10476 -2.42252 1.000 28.46567 413 LEU A O 1
ATOM 1483 N N . GLN A 1 197 ? -72.45533 15.84709 -2.21774 1.000 29.22793 414 GLN A N 1
ATOM 1484 C CA . GLN A 1 197 ? -72.52492 14.42805 -2.57445 1.000 28.98772 414 GLN A CA 1
ATOM 1485 C C . GLN A 1 197 ? -73.39284 13.65789 -1.58582 1.000 32.19813 414 GLN A C 1
ATOM 1486 O O . GLN A 1 197 ? -74.18295 12.78973 -1.98192 1.000 30.40061 414 GLN A O 1
ATOM 1492 N N . SER A 1 198 ? -73.27925 13.99066 -0.29345 1.000 30.29724 415 SER A N 1
ATOM 1493 C CA . SER A 1 198 ? -74.08837 13.33693 0.73180 1.000 31.15748 415 SER A CA 1
ATOM 1494 C C . SER A 1 198 ? -75.56689 13.63498 0.55199 1.000 31.05359 415 SER A C 1
ATOM 1495 O O . SER A 1 198 ? -76.40712 12.73841 0.65890 1.000 32.09205 415 SER A O 1
ATOM 1498 N N . LEU A 1 199 ? -75.90883 14.89372 0.29044 1.000 30.43617 416 LEU A N 1
ATOM 1499 C CA . LEU A 1 199 ? -77.31559 15.25491 0.15848 1.000 30.75794 416 LEU A CA 1
ATOM 1500 C C . LEU A 1 199 ? -77.95016 14.56135 -1.04173 1.000 30.22301 416 LEU A C 1
ATOM 1501 O O . LEU A 1 199 ? -79.12509 14.17970 -1.00424 1.000 31.38063 416 LEU A O 1
ATOM 1506 N N . ILE A 1 200 ? -77.18979 14.40964 -2.12249 1.000 29.61628 417 ILE A N 1
ATOM 1507 C CA . ILE A 1 200 ? -77.71368 13.71158 -3.28391 1.000 30.40912 417 ILE A CA 1
ATOM 1508 C C . ILE A 1 200 ? -77.93915 12.23584 -2.96178 1.000 31.37101 417 ILE A C 1
ATOM 1509 O O . ILE A 1 200 ? -78.96469 11.65451 -3.34126 1.000 31.89626 417 ILE A O 1
ATOM 1514 N N . GLU A 1 201 ? -76.99723 11.60554 -2.25627 1.000 30.79699 418 GLU A N 1
ATOM 1515 C CA . GLU A 1 201 ? -77.22272 10.22291 -1.84022 1.000 31.72089 418 GLU A CA 1
ATOM 1516 C C . GLU A 1 201 ? -78.47519 10.10961 -0.98710 1.000 32.44581 418 GLU A C 1
ATOM 1517 O O . GLU A 1 201 ? -79.27848 9.19030 -1.17504 1.000 33.05596 418 GLU A O 1
ATOM 1523 N N . GLN A 1 202 ? -78.67964 11.07022 -0.07785 1.000 32.45671 419 GLN A N 1
ATOM 1524 C CA . GLN A 1 202 ? -79.86214 11.04474 0.77924 1.000 33.23767 419 GLN A CA 1
ATOM 1525 C C . GLN A 1 202 ? -81.12616 11.20730 -0.04741 1.000 33.13721 419 GLN A C 1
ATOM 1526 O O . GLN A 1 202 ? -82.12937 10.52978 0.19870 1.000 33.97329 419 GLN A O 1
ATOM 1532 N N . ALA A 1 203 ? -81.09433 12.11853 -1.02849 1.000 32.20319 420 ALA A N 1
ATOM 1533 C CA . ALA A 1 203 ? -82.23213 12.29311 -1.92066 1.000 32.13336 420 ALA A CA 1
ATOM 1534 C C . ALA A 1 203 ? -82.54543 10.99210 -2.64340 1.000 32.59546 420 ALA A C 1
ATOM 1535 O O . ALA A 1 203 ? -83.70503 10.56513 -2.69612 1.000 33.58274 420 ALA A O 1
ATOM 1537 N N . TRP A 1 204 ? -81.51619 10.35451 -3.22007 1.000 33.30394 421 TRP A N 1
ATOM 1538 C CA . TRP A 1 204 ? -81.70344 9.06922 -3.89388 1.000 32.80815 421 TRP A CA 1
ATOM 1539 C C . TRP A 1 204 ? -82.32835 8.04527 -2.96022 1.000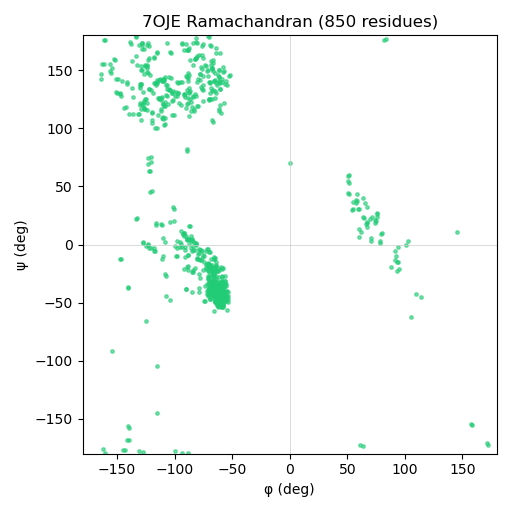 33.99695 421 TRP A C 1
ATOM 1540 O O . TRP A 1 204 ? -83.26173 7.33427 -3.35036 1.000 34.67513 421 TRP A O 1
ATOM 1551 N N A SER A 1 205 ? -81.83227 7.95196 -1.71355 0.715 34.36291 422 SER A N 1
ATOM 1552 N N B SER A 1 205 ? -81.82639 7.97161 -1.71801 0.285 34.34735 422 SER A N 1
ATOM 1553 C CA A SER A 1 205 ? -82.32738 6.91319 -0.80819 0.715 35.57208 422 SER A CA 1
ATOM 1554 C CA B SER A 1 205 ? -82.28680 6.97726 -0.75121 0.285 35.54309 422 SER A CA 1
ATOM 1555 C C A SER A 1 205 ? -83.77700 7.14467 -0.39106 0.715 36.26110 422 SER A C 1
ATOM 1556 C C B SER A 1 205 ? -83.76335 7.14603 -0.41772 0.285 36.24152 422 SER A C 1
ATOM 1557 O O A SER A 1 205 ? -84.44234 6.20412 0.05098 0.715 38.10076 422 SER A O 1
ATOM 1558 O O B SER A 1 205 ? -84.43598 6.17295 -0.06073 0.285 37.94893 422 SER A O 1
ATOM 1563 N N . GLN A 1 206 ? -84.28091 8.36317 -0.51697 1.000 37.73732 423 GLN A N 1
ATOM 1564 C CA . GLN A 1 206 ? -85.68690 8.62928 -0.28800 1.000 36.41928 423 GLN A CA 1
ATOM 1565 C C . GLN A 1 206 ? -86.51698 8.50296 -1.55689 1.000 40.48699 423 GLN A C 1
ATOM 1566 O O . GLN A 1 206 ? -87.71451 8.80856 -1.52976 1.000 40.33295 423 GLN A O 1
ATOM 1572 N N . GLY A 1 207 ? -85.91805 8.04556 -2.65816 1.000 35.85910 424 GLY A N 1
ATOM 1573 C CA . GLY A 1 207 ? -86.67444 7.74153 -3.85883 1.000 36.03394 424 GLY A CA 1
ATOM 1574 C C . GLY A 1 207 ? -86.58366 8.76859 -4.96651 1.000 35.00123 424 GLY A C 1
ATOM 1575 O O . GLY A 1 207 ? -87.26567 8.60699 -5.98999 1.000 38.54193 424 GLY A O 1
ATOM 1576 N N . PHE A 1 208 ? -85.78671 9.82293 -4.79804 1.000 34.48136 425 PHE A N 1
ATOM 1577 C CA . PHE A 1 208 ? -85.60421 10.79636 -5.87036 1.000 33.02080 425 PHE A CA 1
ATOM 1578 C C . PHE A 1 208 ? -84.79048 10.18608 -7.02027 1.000 34.92595 425 PHE A C 1
ATOM 1579 O O . PHE A 1 208 ? -83.68434 9.67411 -6.81033 1.000 34.01525 425 PHE A O 1
ATOM 1587 N N . ASP A 1 209 ? -85.34753 10.23242 -8.22916 1.000 33.56234 426 ASP A N 1
ATOM 1588 C CA . ASP A 1 209 ? -84.62907 9.87765 -9.46175 1.000 32.15591 426 ASP A CA 1
ATOM 1589 C C . ASP A 1 209 ? -83.93415 8.51588 -9.34135 1.000 33.92198 426 ASP A C 1
ATOM 1590 O O . ASP A 1 209 ? -82.71485 8.40279 -9.48129 1.000 32.11533 426 ASP A O 1
ATOM 1595 N N . ILE A 1 210 ? -84.73099 7.47316 -9.07450 1.000 33.74085 427 ILE A N 1
ATOM 1596 C CA . ILE A 1 210 ? -84.17389 6.11740 -8.99285 1.000 39.05497 427 ILE A CA 1
ATOM 1597 C C . ILE A 1 210 ? -83.41638 5.76625 -10.27105 1.000 43.46134 427 ILE A C 1
ATOM 1598 O O . ILE A 1 210 ? -82.33482 5.16059 -10.23023 1.000 42.12365 427 ILE A O 1
ATOM 1603 N N . GLN A 1 211 ? -83.95482 6.17320 -11.42069 1.000 36.73139 428 GLN A N 1
ATOM 1604 C CA . GLN A 1 211 ? -83.27144 5.93553 -12.68580 1.000 40.12924 428 GLN A CA 1
ATOM 1605 C C . GLN A 1 211 ? -81.85329 6.50833 -12.64737 1.000 36.62909 428 GLN A C 1
ATOM 1606 O O . GLN A 1 211 ? -80.88272 5.82690 -13.00015 1.000 37.84145 428 GLN A O 1
ATOM 1612 N N . GLY A 1 212 ? -81.71106 7.74681 -12.17125 1.000 32.61612 429 GLY A N 1
ATOM 1613 C CA . GLY A 1 212 ? -80.39995 8.38206 -12.16474 1.000 34.79081 429 GLY A CA 1
ATOM 1614 C C . GLY A 1 212 ? -79.46094 7.79316 -11.12453 1.000 37.68542 429 GLY A C 1
ATOM 1615 O O . GLY A 1 212 ? -78.26549 7.60933 -11.38066 1.000 32.62310 429 GLY A O 1
ATOM 1616 N N . SER A 1 213 ? -79.98091 7.47751 -9.93816 1.000 32.17763 430 SER A N 1
ATOM 1617 C CA . SER A 1 213 ? -79.11098 6.88801 -8.92627 1.000 31.84540 430 SER A CA 1
ATOM 1618 C C . SER A 1 213 ? -78.53479 5.56727 -9.41554 1.000 35.98265 430 SER A C 1
ATOM 1619 O O . SER A 1 213 ? -77.35138 5.28483 -9.19539 1.000 32.39867 430 SER A O 1
ATOM 1622 N N . GLU A 1 214 ? -79.34955 4.75886 -10.11788 1.000 35.14868 431 GLU A N 1
ATOM 1623 C CA . GLU A 1 214 ? -78.84490 3.50663 -10.68203 1.000 39.87879 431 GLU A CA 1
ATOM 1624 C C . GLU A 1 214 ? -77.75461 3.76095 -11.71641 1.000 36.91211 431 GLU A C 1
ATOM 1625 O O . GLU A 1 214 ? -76.76569 3.02152 -11.77617 1.000 37.62760 431 GLU A O 1
ATOM 1631 N N . GLN A 1 215 ? -77.91572 4.80585 -12.53947 1.000 34.56709 432 GLN A N 1
ATOM 1632 C CA . GLN A 1 215 ? -76.90436 5.12861 -13.54111 1.000 31.95224 432 GLN A CA 1
ATOM 1633 C C . GLN A 1 215 ? -75.55560 5.43665 -12.90987 1.000 38.39058 432 GLN A C 1
ATOM 1634 O O . GLN A 1 215 ? -74.51277 5.11962 -13.49586 1.000 31.57206 432 GLN A O 1
ATOM 1640 N N . LEU A 1 216 ? -75.55261 6.01798 -11.70632 1.000 31.22075 433 LEU A N 1
ATOM 1641 C CA . LEU A 1 216 ? -74.32403 6.41646 -11.03592 1.000 31.69124 433 LEU A CA 1
ATOM 1642 C C . LEU A 1 216 ? -73.88720 5.41105 -9.96988 1.000 40.86383 433 LEU A C 1
ATOM 1643 O O . LEU A 1 216 ? -73.06826 5.75063 -9.10117 1.000 33.57246 433 LEU A O 1
ATOM 1648 N N . GLY A 1 217 ? -74.37535 4.16624 -10.04280 1.000 33.84744 434 GLY A N 1
ATOM 1649 C CA . GLY A 1 217 ? -73.95383 3.17389 -9.06628 1.000 33.37663 434 GLY A CA 1
ATOM 1650 C C . GLY A 1 217 ? -74.41078 3.41849 -7.64336 1.000 39.85919 434 GLY A C 1
ATOM 1651 O O . GLY A 1 217 ? -73.81990 2.86388 -6.70703 1.000 39.71022 434 GLY A O 1
ATOM 1652 N N . CYS A 1 218 ? -75.44411 4.24324 -7.45104 1.000 35.89121 435 CYS A N 1
ATOM 1653 C CA . CYS A 1 218 ? -76.02753 4.51139 -6.14023 1.000 33.36082 435 CYS A CA 1
ATOM 1654 C C . CYS A 1 218 ? -74.99224 5.00461 -5.13622 1.000 34.05138 435 CYS A C 1
ATOM 1655 O O . CYS A 1 218 ? -75.09295 4.72166 -3.93910 1.000 39.25092 435 CYS A O 1
ATOM 1658 N N . ARG A 1 219 ? -73.96772 5.70501 -5.61196 1.000 34.77256 436 ARG A N 1
ATOM 1659 C CA . ARG A 1 219 ? -72.84632 6.08311 -4.76511 1.000 32.46787 436 ARG A CA 1
ATOM 1660 C C . ARG A 1 219 ? -72.26151 7.39735 -5.26331 1.000 32.06941 436 ARG A C 1
ATOM 1661 O O . ARG A 1 219 ? -72.01495 7.54711 -6.46634 1.000 33.65356 436 ARG A O 1
ATOM 1669 N N . LEU A 1 220 ? -72.06411 8.35035 -4.34417 1.000 31.25888 437 LEU A N 1
ATOM 1670 C CA . LEU A 1 220 ? -71.49666 9.64938 -4.67807 1.000 30.43302 437 LEU A CA 1
ATOM 1671 C C . LEU A 1 220 ? -70.52257 10.16341 -3.61797 1.000 30.62608 437 LEU A C 1
ATOM 1672 O O . LEU A 1 220 ? -69.52450 10.80966 -3.96173 1.000 34.51852 437 LEU A O 1
ATOM 1677 N N . VAL A 1 221 ? -70.79710 9.91539 -2.33078 1.000 34.71135 438 VAL A N 1
ATOM 1678 C CA . VAL A 1 221 ? -69.91319 10.43104 -1.28645 1.000 31.58177 438 VAL A CA 1
ATOM 1679 C C . VAL A 1 221 ? -68.54983 9.76980 -1.39573 1.000 32.77739 438 VAL A C 1
ATOM 1680 O O . VAL A 1 221 ? -68.43662 8.57725 -1.72311 1.000 38.27266 438 VAL A O 1
ATOM 1684 N N . ASN A 1 222 ? -67.49969 10.55566 -1.15271 1.000 36.62900 439 ASN A N 1
ATOM 1685 C CA . ASN A 1 222 ? -66.13039 10.04955 -1.18407 1.000 36.04936 439 ASN A CA 1
ATOM 1686 C C . ASN A 1 222 ? -65.79575 9.43158 -2.53324 1.000 34.79455 439 ASN A C 1
ATOM 1687 O O . ASN A 1 222 ? -65.15659 8.38072 -2.61007 1.000 33.46688 439 ASN A O 1
ATOM 1692 N N . THR A 1 223 ? -66.29420 10.06230 -3.59754 1.000 31.40831 440 THR A N 1
ATOM 1693 C CA . THR A 1 223 ? -65.94959 9.73252 -4.96679 1.000 31.13960 440 THR A CA 1
ATOM 1694 C C . THR A 1 223 ? -65.51793 11.00704 -5.67047 1.000 32.93848 440 THR A C 1
ATOM 1695 O O . THR A 1 223 ? -65.66387 12.11300 -5.14557 1.000 32.98282 440 THR A O 1
ATOM 1699 N N . ARG A 1 224 ? -65.03540 10.84077 -6.90017 1.000 32.01352 441 ARG A N 1
ATOM 1700 C CA . ARG A 1 224 ? -64.74334 11.98435 -7.74863 1.000 30.38341 441 ARG A CA 1
ATOM 1701 C C . ARG A 1 224 ? -65.59931 11.88295 -9.00668 1.000 32.30432 441 ARG A C 1
ATOM 1702 O O . ARG A 1 224 ? -65.12171 12.10635 -10.12289 1.000 28.70331 441 ARG A O 1
ATOM 1710 N N . LYS A 1 225 ? -66.88212 11.57723 -8.81251 1.000 30.24316 442 LYS A N 1
ATOM 1711 C CA . LYS A 1 225 ? -67.75939 11.15168 -9.89139 1.000 30.63098 442 LYS A CA 1
ATOM 1712 C C . LYS A 1 225 ? -68.42990 12.34617 -10.55355 1.000 28.64459 442 LYS A C 1
ATOM 1713 O O . LYS A 1 225 ? -68.98151 13.21438 -9.86692 1.000 27.48182 442 LYS A O 1
ATOM 1719 N N . TRP A 1 226 ? -68.40543 12.35820 -11.88703 1.000 27.48216 443 TRP A N 1
ATOM 1720 C CA . TRP A 1 226 ? -69.10967 13.36465 -12.66487 1.000 26.78273 443 TRP A CA 1
ATOM 1721 C C . TRP A 1 226 ? -70.60497 13.31270 -12.39388 1.000 28.95612 443 TRP A C 1
ATOM 1722 O O . TRP A 1 226 ? -71.20804 12.23893 -12.35248 1.000 29.03040 443 TRP A O 1
ATOM 1733 N N . ILE A 1 227 ? -71.21689 14.48513 -12.29178 1.000 26.10493 444 ILE A N 1
ATOM 1734 C CA . ILE A 1 227 ? -72.66200 14.60812 -12.22884 1.000 26.28432 444 ILE A CA 1
ATOM 1735 C C . ILE A 1 227 ? -73.10151 15.51470 -13.36708 1.000 27.32374 444 ILE A C 1
ATOM 1736 O O . ILE A 1 227 ? -72.28160 16.10309 -14.07512 1.000 25.14992 444 ILE A O 1
ATOM 1741 N N . GLY A 1 228 ? -74.41680 15.61482 -13.53340 1.000 25.51829 445 GLY A N 1
ATOM 1742 C CA . GLY A 1 228 ? -75.02038 16.46013 -14.55137 1.000 30.23354 445 GLY A CA 1
ATOM 1743 C C . GLY A 1 228 ? -76.28633 17.16342 -14.09551 1.000 25.03356 445 GLY A C 1
ATOM 1744 O O . GLY A 1 228 ? -76.62987 17.13541 -12.91383 1.000 25.60699 445 GLY A O 1
ATOM 1745 N N . ALA A 1 229 ? -77.02046 17.75403 -15.04082 1.000 26.31171 446 ALA A N 1
ATOM 1746 C CA . ALA A 1 229 ? -78.17159 18.57916 -14.69438 1.000 22.12012 446 ALA A CA 1
ATOM 1747 C C . ALA A 1 229 ? -79.18985 17.81858 -13.84778 1.000 27.79743 446 ALA A C 1
ATOM 1748 O O . ALA A 1 229 ? -79.86562 18.42041 -13.00967 1.000 24.23616 446 ALA A O 1
ATOM 1750 N N . THR A 1 230 ? -79.34651 16.51485 -14.06915 1.000 25.38345 447 THR A N 1
ATOM 1751 C CA . THR A 1 230 ? -80.37374 15.80629 -13.31806 1.000 26.02398 447 THR A CA 1
ATOM 1752 C C . THR A 1 230 ? -80.03990 15.74261 -11.82851 1.000 29.23101 447 THR A C 1
ATOM 1753 O O . THR A 1 230 ? -80.95321 15.72147 -11.00154 1.000 29.18370 447 THR A O 1
ATOM 1757 N N . GLU A 1 231 ? -78.75259 15.70442 -11.46896 1.000 27.15218 448 GLU A N 1
ATOM 1758 C CA . GLU A 1 231 ? -78.39535 15.69469 -10.04728 1.000 27.23647 448 GLU A CA 1
ATOM 1759 C C . GLU A 1 231 ? -78.66426 17.04288 -9.39711 1.000 31.36351 448 GLU A C 1
ATOM 1760 O O . GLU A 1 231 ? -78.97557 17.10486 -8.19781 1.000 25.63844 448 GLU A O 1
ATOM 1766 N N . VAL A 1 232 ? -78.57239 18.12154 -10.17753 1.000 25.05434 449 VAL A N 1
ATOM 1767 C CA . VAL A 1 232 ? -78.96179 19.44215 -9.69374 1.000 25.28487 449 VAL A CA 1
ATOM 1768 C C . VAL A 1 232 ? -80.44452 19.46138 -9.33861 1.000 27.98028 449 VAL A C 1
ATOM 1769 O O . VAL A 1 232 ? -80.83907 19.89627 -8.24666 1.000 29.70997 449 VAL A O 1
ATOM 1773 N N . VAL A 1 233 ? -81.28266 18.97037 -10.25514 1.000 22.50076 450 VAL A N 1
ATOM 1774 C CA . VAL A 1 233 ? -82.72847 18.90257 -10.03378 1.000 26.64240 450 VAL A CA 1
ATOM 1775 C C . VAL A 1 233 ? -83.04223 17.99920 -8.84567 1.000 26.23794 450 VAL A C 1
ATOM 1776 O O . VAL A 1 233 ? -83.86847 18.32963 -7.98184 1.000 26.85685 450 VAL A O 1
ATOM 1780 N N . THR A 1 234 ? -82.40065 16.83191 -8.79890 1.000 26.40388 451 THR A N 1
ATOM 1781 C CA . THR A 1 234 ? -82.57518 15.93318 -7.65984 1.000 26.10247 451 THR A CA 1
ATOM 1782 C C . THR A 1 234 ? -82.29965 16.65426 -6.33978 1.000 27.48678 451 THR A C 1
ATOM 1783 O O . THR A 1 234 ? -83.11744 16.61982 -5.40752 1.000 29.62213 451 THR A O 1
ATOM 1787 N N . LEU A 1 235 ? -81.16657 17.34709 -6.25929 1.000 25.60025 452 LEU A N 1
ATOM 1788 C CA . LEU A 1 235 ? -80.78907 17.99358 -5.00196 1.000 25.13076 452 LEU A CA 1
ATOM 1789 C C . LEU A 1 235 ? -81.79257 19.07017 -4.61143 1.000 27.49836 452 LEU A C 1
ATOM 1790 O O . LEU A 1 235 ? -82.26142 19.11423 -3.47308 1.000 28.48055 452 LEU A O 1
ATOM 1795 N N . LEU A 1 236 ? -82.10945 19.97295 -5.54122 1.000 25.07345 453 LEU A N 1
ATOM 1796 C CA . LEU A 1 236 ? -82.99031 21.09234 -5.22421 1.000 25.48473 453 LEU A CA 1
ATOM 1797 C C . LEU A 1 236 ? -84.41815 20.62547 -4.95800 1.000 28.07121 453 LEU A C 1
ATOM 1798 O O . LEU A 1 236 ? -85.10384 21.17229 -4.08141 1.000 28.32732 453 LEU A O 1
ATOM 1803 N N . SER A 1 237 ? -84.88661 19.61347 -5.69712 1.000 26.54161 454 SER A N 1
ATOM 1804 C CA . SER A 1 237 ? -86.22249 19.08207 -5.43685 1.000 27.21430 454 SER A CA 1
ATOM 1805 C C . SER A 1 237 ? -86.28172 18.44624 -4.05491 1.000 32.00447 454 SER A C 1
ATOM 1806 O O . SER A 1 237 ? -87.27780 18.59068 -3.33536 1.000 33.42458 454 SER A O 1
ATOM 1809 N N . PHE A 1 238 ? -85.21736 17.73309 -3.67483 1.000 31.60191 455 PHE A N 1
ATOM 1810 C CA . PHE A 1 238 ? -85.11524 17.15780 -2.33668 1.000 30.03074 455 PHE A CA 1
ATOM 1811 C C . PHE A 1 238 ? -85.31693 18.23312 -1.28017 1.000 30.97819 455 PHE A C 1
ATOM 1812 O O . PHE A 1 238 ? -86.02964 18.02488 -0.29894 1.000 31.80940 455 PHE A O 1
ATOM 1820 N N . LEU A 1 239 ? -84.73995 19.40877 -1.50753 1.000 29.52414 456 LEU A N 1
ATOM 1821 C CA . LEU A 1 239 ? -84.83509 20.56032 -0.62297 1.000 32.58833 456 LEU A CA 1
ATOM 1822 C C . LEU A 1 239 ? -86.06901 21.42485 -0.89151 1.000 32.40380 456 LEU A C 1
ATOM 1823 O O . LEU A 1 239 ? -86.11718 22.57079 -0.42968 1.000 31.24006 456 LEU A O 1
ATOM 1828 N N . ARG A 1 240 ? -87.05747 20.89225 -1.62366 1.000 29.95446 457 ARG A N 1
ATOM 1829 C CA . ARG A 1 240 ? -88.37585 21.50020 -1.81542 1.000 30.99722 457 ARG A CA 1
ATOM 1830 C C . ARG A 1 240 ? -88.31187 22.77815 -2.62503 1.000 30.27469 457 ARG A C 1
ATOM 1831 O O . ARG A 1 240 ? -89.16033 23.66360 -2.47618 1.000 32.87240 457 ARG A O 1
ATOM 1839 N N . ILE A 1 241 ? -87.36337 22.83111 -3.55126 1.000 28.65742 458 ILE A N 1
ATOM 1840 C CA . ILE A 1 241 ? -87.20880 23.93984 -4.48086 1.000 34.38358 458 ILE A CA 1
ATOM 1841 C C . ILE A 1 241 ? -87.56219 23.44239 -5.88234 1.000 36.10206 458 ILE A C 1
ATOM 1842 O O . ILE A 1 241 ? -87.02655 22.42656 -6.34711 1.000 30.19141 458 ILE A O 1
ATOM 1847 N N . LYS A 1 242 ? -88.48024 24.14698 -6.54197 1.000 31.99961 459 LYS A N 1
ATOM 1848 C CA . LYS A 1 242 ? -88.99321 23.72763 -7.84297 1.000 32.53800 459 LYS A CA 1
ATOM 1849 C C . LYS A 1 242 ? -88.05823 24.18763 -8.96066 1.000 35.43967 459 LYS A C 1
ATOM 1850 O O . LYS A 1 242 ? -87.71818 25.37298 -9.04703 1.000 28.08365 459 LYS A O 1
ATOM 1856 N N . CYS A 1 243 ? -87.64697 23.24930 -9.81291 1.000 32.22009 460 CYS A N 1
ATOM 1857 C CA . CYS A 1 243 ? -86.75577 23.50609 -10.94953 1.000 26.73810 460 CYS A CA 1
ATOM 1858 C C . CYS A 1 243 ? -87.48152 23.24150 -12.25728 1.000 31.96134 460 CYS A C 1
ATOM 1859 O O . CYS A 1 243 ? -88.51887 22.58168 -12.28809 1.000 32.63054 460 CYS A O 1
ATOM 1862 N N . GLN A 1 244 ? -86.89522 23.71664 -13.36078 1.000 28.49788 461 GLN A N 1
ATOM 1863 C CA . GLN A 1 244 ? -87.25308 23.19389 -14.66946 1.000 31.86263 461 GLN A CA 1
ATOM 1864 C C . GLN A 1 244 ? -85.96061 22.84136 -15.38443 1.000 29.34276 461 GLN A C 1
ATOM 1865 O O . GLN A 1 244 ? -84.94589 23.52113 -15.22894 1.000 29.45336 461 GLN A O 1
ATOM 1871 N N . LEU A 1 245 ? -85.98523 21.70274 -16.06041 1.000 26.52315 462 LEU A N 1
ATOM 1872 C CA . LEU A 1 245 ? -84.86627 21.17365 -16.81427 1.000 30.09246 462 LEU A CA 1
ATOM 1873 C C . LEU A 1 245 ? -85.23156 21.29646 -18.28636 1.000 28.89165 462 LEU A C 1
ATOM 1874 O O . LEU A 1 245 ? -86.21133 20.69859 -18.74067 1.000 28.06503 462 LEU A O 1
ATOM 1879 N N . VAL A 1 246 ? -84.44698 22.05479 -19.03326 1.000 24.08270 463 VAL A N 1
ATOM 1880 C CA . VAL A 1 246 ? -84.75160 22.31446 -20.43128 1.000 32.26510 463 VAL A CA 1
ATOM 1881 C C . VAL A 1 246 ? -83.66553 21.66625 -21.26597 1.000 26.85711 463 VAL A C 1
ATOM 1882 O O . VAL A 1 246 ? -82.47484 21.92436 -21.04957 1.000 26.57999 463 VAL A O 1
ATOM 1886 N N . ASP A 1 247 ? -84.07594 20.82558 -22.21036 1.000 29.22673 464 ASP A N 1
ATOM 1887 C CA . ASP A 1 247 ? -83.16455 19.98618 -22.98269 1.000 26.54987 464 ASP A CA 1
ATOM 1888 C C . ASP A 1 247 ? -83.09449 20.53047 -24.41135 1.000 29.83951 464 ASP A C 1
ATOM 1889 O O . ASP A 1 247 ? -84.01483 20.33960 -25.21218 1.000 25.35419 464 ASP A O 1
ATOM 1894 N N . PHE A 1 248 ? -81.99468 21.22393 -24.71911 1.000 23.87223 465 PHE A N 1
ATOM 1895 C CA . PHE A 1 248 ? -81.73621 21.71887 -26.07112 1.000 25.83959 465 PHE A CA 1
ATOM 1896 C C . PHE A 1 248 ? -80.98636 20.60461 -26.79508 1.000 26.83004 465 PHE A C 1
ATOM 1897 O O . PHE A 1 248 ? -79.75694 20.56951 -26.86170 1.000 25.81249 465 PHE A O 1
ATOM 1905 N N . HIS A 1 249 ? -81.76251 19.63737 -27.28576 1.000 25.91143 466 HIS A N 1
ATOM 1906 C CA . HIS A 1 249 ? -81.21402 18.34253 -27.65924 1.000 31.98131 466 HIS A CA 1
ATOM 1907 C C . HIS A 1 249 ? -80.55757 18.33100 -29.03208 1.000 32.83429 466 HIS A C 1
ATOM 1908 O O . HIS A 1 249 ? -79.88124 17.35623 -29.34944 1.000 30.83256 466 HIS A O 1
ATOM 1915 N N . ARG A 1 250 ? -80.73236 19.36565 -29.85214 1.000 31.62632 467 ARG A N 1
ATOM 1916 C CA . ARG A 1 250 ? -80.06505 19.41983 -31.14368 1.000 28.19557 467 ARG A CA 1
ATOM 1917 C C . ARG A 1 250 ? -79.95127 20.88095 -31.56275 1.000 30.38638 467 ARG A C 1
ATOM 1918 O O . ARG A 1 250 ? -80.74220 21.71778 -31.11964 1.000 32.07810 467 ARG A O 1
ATOM 1926 N N . PRO A 1 251 ? -78.98173 21.21598 -32.41299 1.000 30.69651 468 PRO A N 1
ATOM 1927 C CA . PRO A 1 251 ? -78.87441 22.59890 -32.90745 1.000 33.16495 468 PRO A CA 1
ATOM 1928 C C . PRO A 1 251 ? -80.14767 23.06702 -33.62212 1.000 32.49938 468 PRO A C 1
ATOM 1929 O O . PRO A 1 251 ? -80.85301 22.28622 -34.25312 1.000 32.58338 468 PRO A O 1
ATOM 1933 N N . THR A 1 252 ? -80.42856 24.36963 -33.52087 1.000 33.17092 469 THR A N 1
ATOM 1934 C CA . THR A 1 252 ? -81.62684 24.99431 -34.09144 1.000 28.00159 469 THR A CA 1
ATOM 1935 C C . THR A 1 252 ? -81.29693 26.09420 -35.10880 1.000 39.60294 469 THR A C 1
ATOM 1936 O O . THR A 1 252 ? -82.21695 26.67318 -35.71244 1.000 39.07590 469 THR A O 1
ATOM 1940 N N . GLY A 1 253 ? -80.01867 26.39786 -35.32362 1.000 33.96458 470 GLY A N 1
ATOM 1941 C CA . GLY A 1 253 ? -79.61380 27.41344 -36.27257 1.000 32.22684 470 GLY A CA 1
ATOM 1942 C C . GLY A 1 253 ? -78.53292 26.92882 -37.21242 1.000 31.54969 470 GLY A C 1
ATOM 1943 O O . GLY A 1 253 ? -78.10668 25.77275 -37.14542 1.000 31.54622 470 GLY A O 1
ATOM 1944 N N . PRO A 1 254 ? -78.04902 27.81073 -38.09187 1.000 35.76742 471 PRO A N 1
ATOM 1945 C CA . PRO A 1 254 ? -77.08886 27.37610 -39.11729 1.000 38.48165 471 PRO A CA 1
ATOM 1946 C C . PRO A 1 254 ? -75.75534 26.99120 -38.49594 1.000 39.08813 471 PRO A C 1
ATOM 1947 O O . PRO A 1 254 ? -75.39779 27.44829 -37.40632 1.000 32.51292 471 PRO A O 1
ATOM 1951 N N . GLY A 1 255 ? -75.02704 26.11626 -39.19154 1.000 36.78252 472 GLY A N 1
ATOM 1952 C CA . GLY A 1 255 ? -73.69952 25.74034 -38.72846 1.000 30.96697 472 GLY A CA 1
ATOM 1953 C C . GLY A 1 255 ? -73.66412 25.12032 -37.34641 1.000 34.01413 472 GLY A C 1
ATOM 1954 O O . GLY A 1 255 ? -72.67885 25.29452 -36.62198 1.000 36.45928 472 GLY A O 1
ATOM 1955 N N . GLY A 1 256 ? -74.72175 24.41307 -36.95137 1.000 29.57254 473 GLY A N 1
ATOM 1956 C CA . GLY A 1 256 ? -74.74628 23.73761 -35.67221 1.000 28.32926 473 GLY A CA 1
ATOM 1957 C C . GLY A 1 256 ? -74.94913 24.63354 -34.47040 1.000 26.74350 473 GLY A C 1
ATOM 1958 O O . GLY A 1 256 ? -74.67428 24.19160 -33.35610 1.000 29.80509 473 GLY A O 1
ATOM 1959 N N . THR A 1 257 ? -75.49033 25.85228 -34.65063 1.000 28.62822 474 THR A N 1
ATOM 1960 C CA . THR A 1 257 ? -75.68328 26.80217 -33.55239 1.000 25.54450 474 THR A CA 1
ATOM 1961 C C . THR A 1 257 ? -77.03019 26.59489 -32.84209 1.000 24.49544 474 THR A C 1
ATOM 1962 O O . THR A 1 257 ? -77.92060 25.87238 -33.31517 1.000 25.19148 474 THR A O 1
ATOM 1966 N N . HIS A 1 258 ? -77.17853 27.26453 -31.69266 1.000 25.26061 475 HIS A N 1
ATOM 1967 C CA . HIS A 1 258 ? -78.34625 27.12300 -30.82084 1.000 22.88018 475 HIS A CA 1
ATOM 1968 C C . HIS A 1 258 ? -79.07246 28.45134 -30.60560 1.000 24.36568 475 HIS A C 1
ATOM 1969 O O . HIS A 1 258 ? -79.15812 28.93859 -29.47461 1.000 27.41286 475 HIS A O 1
ATOM 1976 N N . PRO A 1 259 ? -79.62795 29.06429 -31.65951 1.000 24.72246 476 PRO A N 1
ATOM 1977 C CA . PRO A 1 259 ? -80.36473 30.32313 -31.43851 1.000 23.86782 476 PRO A CA 1
ATOM 1978 C C . PRO A 1 259 ? -81.53125 30.16736 -30.47063 1.000 26.42443 476 PRO A C 1
ATOM 1979 O O . PRO A 1 259 ? -81.83804 31.10439 -29.72573 1.000 23.94883 476 PRO A O 1
ATOM 1983 N N . GLU A 1 260 ? -82.17317 28.99759 -30.43351 1.000 24.51621 477 GLU A N 1
ATOM 1984 C CA . GLU A 1 260 ? -83.30991 28.83344 -29.54506 1.000 26.31651 477 GLU A CA 1
ATOM 1985 C C . GLU A 1 260 ? -82.88105 28.80823 -28.08562 1.000 24.87977 477 GLU A C 1
ATOM 1986 O O . GLU A 1 260 ? -83.64586 29.23377 -27.21515 1.000 23.41766 477 GLU A O 1
ATOM 1992 N N . LEU A 1 261 ? -81.65310 28.37290 -27.80169 1.000 22.78165 478 LEU A N 1
ATOM 1993 C CA . LEU A 1 261 ? -81.16900 28.46701 -26.42614 1.000 23.15574 478 LEU A CA 1
ATOM 1994 C C . LEU A 1 261 ? -80.92089 29.92262 -26.03722 1.000 28.37307 478 LEU A C 1
ATOM 1995 O O . LEU A 1 261 ? -81.28721 30.34527 -24.93585 1.000 21.27849 478 LEU A O 1
ATOM 2000 N N . PHE A 1 262 ? -80.33039 30.71546 -26.94072 1.000 25.54652 479 PHE A N 1
ATOM 2001 C CA . PHE A 1 262 ? -80.09734 32.12987 -26.65180 1.000 24.27720 479 PHE A CA 1
ATOM 2002 C C . PHE A 1 262 ? -81.41404 32.88615 -26.47627 1.000 28.36071 479 PHE A C 1
ATOM 2003 O O . PHE A 1 262 ? -81.53155 33.75637 -25.60176 1.000 27.61035 479 PHE A O 1
ATOM 2011 N N . THR A 1 263 ? -82.41078 32.57363 -27.30351 1.000 23.19183 480 THR A N 1
ATOM 2012 C CA . THR A 1 263 ? -83.72979 33.18348 -27.14522 1.000 25.22705 480 THR A CA 1
ATOM 2013 C C . THR A 1 263 ? -84.35185 32.81547 -25.80639 1.000 24.63562 480 THR A C 1
ATOM 2014 O O . THR A 1 263 ? -84.98526 33.65031 -25.15091 1.000 25.03585 480 THR A O 1
ATOM 2018 N N . TRP A 1 264 ? -84.19968 31.55994 -25.39871 1.000 24.48489 481 TRP A N 1
ATOM 2019 C CA . TRP A 1 264 ? -84.74212 31.12296 -24.11678 1.000 26.14776 481 TRP A CA 1
ATOM 2020 C C . TRP A 1 264 ? -84.06800 31.86377 -22.96455 1.000 27.33800 481 TRP A C 1
ATOM 2021 O O . TRP A 1 264 ? -84.74136 32.32028 -22.02883 1.000 24.79575 481 TRP A O 1
ATOM 2032 N N . VAL A 1 265 ? -82.73718 32.00771 -23.02532 1.000 24.82814 482 VAL A N 1
ATOM 2033 C CA . VAL A 1 265 ? -82.01266 32.69548 -21.95660 1.000 22.08369 482 VAL A CA 1
ATOM 2034 C C . VAL A 1 265 ? -82.39673 34.17076 -21.91810 1.000 26.75367 482 VAL A C 1
ATOM 2035 O O . VAL A 1 265 ? -82.59045 34.74674 -20.83889 1.000 22.87999 482 VAL A O 1
ATOM 2039 N N . LEU A 1 266 ? -82.54521 34.80341 -23.08786 1.000 23.09915 483 LEU A N 1
ATOM 2040 C CA . LEU A 1 266 ? -82.96336 36.20254 -23.09953 1.000 24.39548 483 LEU A CA 1
ATOM 2041 C C . LEU A 1 266 ? -84.29621 36.37672 -22.39271 1.000 30.13764 483 LEU A C 1
ATOM 2042 O O . LEU A 1 266 ? -84.42534 37.22896 -21.50466 1.000 30.86036 483 LEU A O 1
ATOM 2047 N N . LYS A 1 267 ? -85.30057 35.56825 -22.76882 1.000 25.97137 484 LYS A N 1
ATOM 2048 C CA . LYS A 1 267 ? -86.60864 35.66295 -22.12284 1.000 28.54158 484 LYS A CA 1
ATOM 2049 C C . LYS A 1 267 ? -86.51286 35.37503 -20.62648 1.000 31.55691 484 LYS A C 1
ATOM 2050 O O . LYS A 1 267 ? -87.21989 35.99405 -19.83076 1.000 32.37376 484 LYS A O 1
ATOM 2056 N N . TYR A 1 268 ? -85.66082 34.42319 -20.23227 1.000 25.56798 485 TYR A N 1
ATOM 2057 C CA . TYR A 1 268 ? -85.46185 34.14581 -18.80709 1.000 30.29846 485 TYR A CA 1
ATOM 2058 C C . TYR A 1 268 ? -84.99646 35.39713 -18.06890 1.000 31.83438 485 TYR A C 1
ATOM 2059 O O . TYR A 1 268 ? -85.60886 35.81453 -17.08036 1.000 29.02873 485 TYR A O 1
ATOM 2068 N N . PHE A 1 269 ? -83.91925 36.02482 -18.54680 1.000 28.63457 486 PHE A N 1
ATOM 2069 C CA . PHE A 1 269 ? -83.36559 37.17250 -17.83143 1.000 28.00221 486 PHE A CA 1
ATOM 2070 C C . PHE A 1 269 ? -84.16360 38.44745 -18.03343 1.000 38.10964 486 PHE A C 1
ATOM 2071 O O . PHE A 1 269 ? -83.94527 39.40406 -17.28375 1.000 36.64558 486 PHE A O 1
ATOM 2079 N N . GLU A 1 270 ? -85.08560 38.49346 -19.00358 1.000 35.05468 487 GLU A N 1
ATOM 2080 C CA . GLU A 1 270 ? -85.91301 39.68722 -19.10975 1.000 40.46024 487 GLU A CA 1
ATOM 2081 C C . GLU A 1 270 ? -86.82359 39.86861 -17.90195 1.000 51.12198 487 GLU A C 1
ATOM 2082 O O . GLU A 1 270 ? -87.37921 40.95764 -17.73521 1.000 59.33248 487 GLU A O 1
ATOM 2088 N N . ASN A 1 271 ? -86.93660 38.86281 -17.02712 1.000 53.48446 488 ASN A N 1
ATOM 2089 C CA . ASN A 1 271 ? -87.65844 39.00209 -15.76018 1.000 61.90247 488 ASN A CA 1
ATOM 2090 C C . ASN A 1 271 ? -86.82683 39.67330 -14.67524 1.000 67.93844 488 ASN A C 1
ATOM 2091 O O . ASN A 1 271 ? -87.31888 39.83169 -13.55287 1.000 56.54858 488 ASN A O 1
ATOM 2096 N N . SER A 1 272 ? -85.58669 40.06404 -14.98469 1.000 94.14757 489 SER A N 1
ATOM 2097 C CA . SER A 1 272 ? -84.66433 40.62188 -14.00376 1.000 89.55784 489 SER A CA 1
ATOM 2098 C C . SER A 1 272 ? -84.71963 42.13950 -13.92103 1.000 97.04741 489 SER A C 1
ATOM 2099 O O . SER A 1 272 ? -84.30106 42.70492 -12.90351 1.000 91.15859 489 SER A O 1
ATOM 2102 N N . VAL A 1 273 ? -85.22279 42.80960 -14.96147 1.000 93.43949 490 VAL A N 1
ATOM 2103 C CA . VAL A 1 273 ? -85.25148 44.26581 -14.96058 1.000 89.12232 490 VAL A CA 1
ATOM 2104 C C . VAL A 1 273 ? -86.27653 44.80640 -13.96947 1.000 82.78588 490 VAL A C 1
ATOM 2105 O O . VAL A 1 273 ? -86.14739 45.94961 -13.51725 1.000 94.80386 490 VAL A O 1
ATOM 2109 N N . GLY A 1 274 ? -87.28434 44.01267 -13.59897 1.000 79.63059 491 GLY A N 1
ATOM 2110 C CA . GLY A 1 274 ? -88.25375 44.45101 -12.60311 1.000 74.78493 491 GLY A CA 1
ATOM 2111 C C . GLY A 1 274 ? -87.70498 44.54663 -11.18948 1.000 72.55463 491 GLY A C 1
ATOM 2112 O O . GLY A 1 274 ? -88.40960 45.02733 -10.29237 1.000 57.87503 491 GLY A O 1
ATOM 2113 N N . GLY A 1 275 ? -86.46941 44.10425 -10.97436 1.000 63.92705 492 GLY A N 1
ATOM 2114 C CA . GLY A 1 275 ? -85.86918 44.09707 -9.66900 1.000 59.30988 492 GLY A CA 1
ATOM 2115 C C . GLY A 1 275 ? -86.13084 42.84727 -8.85829 1.000 56.13928 492 GLY A C 1
ATOM 2116 O O . GLY A 1 275 ? -85.39088 42.58410 -7.89943 1.000 46.18172 492 GLY A O 1
ATOM 2117 N N . GLU A 1 276 ? -87.16362 42.07610 -9.20127 1.000 47.44833 493 GLU A N 1
ATOM 2118 C CA . GLU A 1 276 ? -87.39057 40.80834 -8.52230 1.000 47.03084 493 GLU A CA 1
ATOM 2119 C C . GLU A 1 276 ? -86.16717 39.90612 -8.67645 1.000 32.79054 493 GLU A C 1
ATOM 2120 O O . GLU A 1 276 ? -85.38251 40.03344 -9.61967 1.000 34.65088 493 GLU A O 1
ATOM 2126 N N . PHE A 1 277 ? -85.98884 39.02442 -7.69528 1.000 31.74868 494 PHE A N 1
ATOM 2127 C CA . PHE A 1 277 ? -84.84319 38.12930 -7.65442 1.000 28.85573 494 PHE A CA 1
ATOM 2128 C C . PHE A 1 277 ? -84.85116 37.15800 -8.83387 1.000 29.63873 494 PHE A C 1
ATOM 2129 O O . PHE A 1 277 ? -85.86175 36.51307 -9.11056 1.000 30.20123 494 PHE A O 1
ATOM 2137 N N . VAL A 1 278 ? -83.71774 37.05288 -9.51920 1.000 26.22425 495 VAL A N 1
ATOM 2138 C CA . VAL A 1 278 ? -83.52244 36.11429 -10.63429 1.000 24.83210 495 VAL A CA 1
ATOM 2139 C C . VAL A 1 278 ? -82.20041 35.38119 -10.41466 1.000 25.74529 495 VAL A C 1
ATOM 2140 O O . VAL A 1 278 ? -81.13280 36.01420 -10.46991 1.000 25.99168 495 VAL A O 1
ATOM 2144 N N . PRO A 1 279 ? -82.20602 34.07932 -10.14277 1.000 23.44880 496 PRO A N 1
ATOM 2145 C CA . PRO A 1 279 ? -80.93178 33.35403 -9.95939 1.000 25.40921 496 PRO A CA 1
ATOM 2146 C C . PRO A 1 279 ? -80.28168 33.03488 -11.29644 1.000 25.25999 496 PRO A C 1
ATOM 2147 O O . PRO A 1 279 ? -80.93449 33.07542 -12.34838 1.000 21.04697 496 PRO A O 1
ATOM 2151 N N . PRO A 1 280 ? -79.00165 32.69508 -11.29688 1.000 21.91164 497 PRO A N 1
ATOM 2152 C CA . PRO A 1 280 ? -78.34686 32.25631 -12.53628 1.000 19.74096 497 PRO A CA 1
ATOM 2153 C C . PRO A 1 280 ? -78.83782 30.88548 -12.97798 1.000 21.98933 497 PRO A C 1
ATOM 2154 O O . PRO A 1 280 ? -79.62933 30.24573 -12.27928 1.000 27.51148 497 PRO A O 1
ATOM 2158 N N . LEU A 1 281 ? -78.32811 30.40712 -14.11086 1.000 19.68872 498 LEU A N 1
ATOM 2159 C CA . LEU A 1 281 ? -78.76799 29.17645 -14.74080 1.000 20.65802 498 LEU A CA 1
ATOM 2160 C C . LEU A 1 281 ? -77.62366 28.17982 -14.72981 1.000 22.96382 498 LEU A C 1
ATOM 2161 O O . LEU A 1 281 ? -76.47567 28.54588 -14.99578 1.000 19.82945 498 LEU A O 1
ATOM 2166 N N . TYR A 1 282 ? -77.94618 26.90960 -14.49492 1.000 20.21947 499 TYR A N 1
ATOM 2167 C CA . TYR A 1 282 ? -76.95410 25.84501 -14.61286 1.000 22.81810 499 TYR A CA 1
ATOM 2168 C C . TYR A 1 282 ? -76.92572 25.38237 -16.07076 1.000 24.29182 499 TYR A C 1
ATOM 2169 O O . TYR A 1 282 ? -77.98651 25.14449 -16.66172 1.000 21.31599 499 TYR A O 1
ATOM 2178 N N . LEU A 1 283 ? -75.72605 25.27088 -16.65816 1.000 20.51745 500 LEU A N 1
ATOM 2179 C CA . LEU A 1 283 ? -75.60022 24.93371 -18.08129 1.000 18.87708 500 LEU A CA 1
ATOM 2180 C C . LEU A 1 283 ? -74.69904 23.71883 -18.26345 1.000 20.50591 500 LEU A C 1
ATOM 2181 O O . LEU A 1 283 ? -73.50041 23.78872 -17.98513 1.000 21.71839 500 LEU A O 1
ATOM 2186 N N . GLN A 1 284 ? -75.26651 22.63853 -18.78702 1.000 19.95589 501 GLN A N 1
ATOM 2187 C CA . GLN A 1 284 ? -74.57270 21.38484 -19.04003 1.000 22.44311 501 GLN A CA 1
ATOM 2188 C C . GLN A 1 284 ? -74.32675 21.18094 -20.53336 1.000 21.97997 501 GLN A C 1
ATOM 2189 O O . GLN A 1 284 ? -75.22632 21.39777 -21.34645 1.000 24.62019 501 GLN A O 1
ATOM 2195 N N . HIS A 1 285 ? -73.13025 20.71873 -20.89356 1.000 22.76037 502 HIS A N 1
ATOM 2196 C CA . HIS A 1 285 ? -72.94242 20.01662 -22.16606 1.000 22.04750 502 HIS A CA 1
ATOM 2197 C C . HIS A 1 285 ? -72.12675 18.76220 -21.86340 1.000 25.88519 502 HIS A C 1
ATOM 2198 O O . HIS A 1 285 ? -71.80328 18.47576 -20.70342 1.000 25.41361 502 HIS A O 1
ATOM 2205 N N . GLN A 1 286 ? -71.85387 17.97282 -22.89229 1.000 24.22939 503 GLN A N 1
ATOM 2206 C CA . GLN A 1 286 ? -71.12713 16.72170 -22.70674 1.000 25.74035 503 GLN A CA 1
ATOM 2207 C C . GLN A 1 286 ? -69.72955 16.98907 -22.15209 1.000 27.43142 503 GLN A C 1
ATOM 2208 O O . GLN A 1 286 ? -68.91221 17.66638 -22.78448 1.000 25.70796 503 GLN A O 1
ATOM 2214 N N . GLY A 1 287 ? -69.46774 16.48852 -20.94638 1.000 26.56744 504 GLY A N 1
ATOM 2215 C CA . GLY A 1 287 ? -68.14203 16.56719 -20.37459 1.000 27.15923 504 GLY A CA 1
ATOM 2216 C C . GLY A 1 287 ? -67.87484 17.76427 -19.47967 1.000 26.05086 504 GLY A C 1
ATOM 2217 O O . GLY A 1 287 ? -66.89043 17.74256 -18.73160 1.000 26.69351 504 GLY A O 1
ATOM 2218 N N . HIS A 1 288 ? -68.71753 18.79550 -19.50294 1.000 24.59610 505 HIS A N 1
ATOM 2219 C CA . HIS A 1 288 ? -68.43520 19.97332 -18.69301 1.000 25.53554 505 HIS A CA 1
ATOM 2220 C C . HIS A 1 288 ? -69.72533 20.73278 -18.40636 1.000 25.34428 505 HIS A C 1
ATOM 2221 O O . HIS A 1 288 ? -70.64833 20.73167 -19.22160 1.000 29.28776 505 HIS A O 1
ATOM 2228 N N . SER A 1 289 ? -69.77158 21.39226 -17.24274 1.000 23.81195 506 SER A N 1
ATOM 2229 C CA . SER A 1 289 ? -70.88688 22.25810 -16.87018 1.000 21.20216 506 SER A CA 1
ATOM 2230 C C . SER A 1 289 ? -70.38460 23.64584 -16.49163 1.000 24.87039 506 SER A C 1
ATOM 2231 O O . SER A 1 289 ? -69.23290 23.82077 -16.07792 1.000 24.02100 506 SER A O 1
ATOM 2234 N N . ARG A 1 290 ? -71.26719 24.63605 -16.63997 1.000 20.25491 507 ARG A N 1
ATOM 2235 C CA . ARG A 1 290 ? -70.96984 26.03858 -16.37355 1.000 20.19741 507 ARG A CA 1
ATOM 2236 C C . ARG A 1 290 ? -72.22893 26.70073 -15.80203 1.000 20.49626 507 ARG A C 1
ATOM 2237 O O . ARG A 1 290 ? -73.26305 26.05114 -15.62963 1.000 21.76102 507 ARG A O 1
ATOM 2245 N N . THR A 1 291 ? -72.16163 28.01268 -15.55158 1.000 19.26441 508 THR A N 1
ATOM 2246 C CA . THR A 1 291 ? -73.27428 28.78265 -14.99485 1.000 20.14292 508 THR A CA 1
ATOM 2247 C C . THR A 1 291 ? -73.49047 30.02008 -15.86026 1.000 25.27776 508 THR A C 1
ATOM 2248 O O . THR A 1 291 ? -72.56402 30.81599 -16.04057 1.000 22.65458 508 THR A O 1
ATOM 2252 N N . ILE A 1 292 ? -74.69491 30.17313 -16.40951 1.000 18.36183 509 ILE A N 1
ATOM 2253 C CA . ILE A 1 292 ? -75.04973 31.37884 -17.15806 1.000 18.50774 509 ILE A CA 1
ATOM 2254 C C . ILE A 1 292 ? -75.48416 32.43449 -16.14679 1.000 20.45300 509 ILE A C 1
ATOM 2255 O O . ILE A 1 292 ? -76.48310 32.25438 -15.43995 1.000 21.74520 509 ILE A O 1
ATOM 2260 N N . MET A 1 293 ? -74.72386 33.51829 -16.05185 1.000 18.13691 510 MET A N 1
ATOM 2261 C CA . MET A 1 293 ? -75.00727 34.58445 -15.09859 1.000 20.82210 510 MET A CA 1
ATOM 2262 C C . MET A 1 293 ? -75.74341 35.74973 -15.74487 1.000 19.51901 510 MET A C 1
ATOM 2263 O O . MET A 1 293 ? -76.17603 36.65207 -15.03605 1.000 20.33641 510 MET A O 1
ATOM 2268 N N . GLY A 1 294 ? -75.85476 35.77181 -17.06864 1.000 21.78138 511 GLY A N 1
ATOM 2269 C CA . GLY A 1 294 ? -76.57688 36.84099 -17.71881 1.000 20.34556 511 GLY A CA 1
ATOM 2270 C C . GLY A 1 294 ? -76.39992 36.78230 -19.22549 1.000 20.05459 511 GLY A C 1
ATOM 2271 O O . GLY A 1 294 ? -75.84518 35.82363 -19.77524 1.000 19.83292 511 GLY A O 1
ATOM 2272 N N . ILE A 1 295 ? -76.87781 37.83356 -19.88356 1.000 22.79311 512 ILE A N 1
ATOM 2273 C CA . ILE A 1 295 ? -76.82791 37.91380 -21.34765 1.000 20.18751 512 ILE A CA 1
ATOM 2274 C C . ILE A 1 295 ? -76.73326 39.39015 -21.73005 1.000 21.09597 512 ILE A C 1
ATOM 2275 O O . ILE A 1 295 ? -77.30998 40.24858 -21.06118 1.000 21.46704 512 ILE A O 1
ATOM 2280 N N . GLU A 1 296 ? -75.95796 39.68933 -22.77273 1.000 20.23744 513 GLU A N 1
ATOM 2281 C CA . GLU A 1 296 ? -75.81825 41.03353 -23.32380 1.000 21.73557 513 GLU A CA 1
ATOM 2282 C C . GLU A 1 296 ? -76.52245 41.11604 -24.66903 1.000 22.56267 513 GLU A C 1
ATOM 2283 O O . GLU A 1 296 ? -76.48831 40.16685 -25.45552 1.000 22.19321 513 GLU A O 1
ATOM 2289 N N . VAL A 1 297 ? -77.12818 42.25846 -24.95056 1.000 22.76902 514 VAL A N 1
ATOM 2290 C CA . VAL A 1 297 ? -77.64169 42.55424 -26.28361 1.000 22.04500 514 VAL A CA 1
ATOM 2291 C C . VAL A 1 297 ? -76.67281 43.56342 -26.87028 1.000 27.24545 514 VAL A C 1
ATOM 2292 O O . VAL A 1 297 ? -76.45199 44.62785 -26.27704 1.000 22.67184 514 VAL A O 1
ATOM 2296 N N . HIS A 1 298 ? -76.05493 43.21439 -28.00179 1.000 22.05992 515 HIS A N 1
ATOM 2297 C CA . HIS A 1 298 ? -75.08561 44.10606 -28.61756 1.000 23.59425 515 HIS A CA 1
ATOM 2298 C C . HIS A 1 298 ? -75.77353 45.03935 -29.61169 1.000 26.39383 515 HIS A C 1
ATOM 2299 O O . HIS A 1 298 ? -76.96981 44.92826 -29.88470 1.000 21.96275 515 HIS A O 1
ATOM 2306 N N . ARG A 1 299 ? -75.01351 45.99908 -30.13164 1.000 23.31958 516 ARG A N 1
ATOM 2307 C CA . ARG A 1 299 ? -75.68394 47.08006 -30.82862 1.000 25.47381 516 ARG A CA 1
ATOM 2308 C C . ARG A 1 299 ? -76.32401 46.64096 -32.13529 1.000 24.51021 516 ARG A C 1
ATOM 2309 O O . ARG A 1 299 ? -77.19599 47.35551 -32.61725 1.000 24.18729 516 ARG A O 1
ATOM 2317 N N . ASP A 1 300 ? -75.91231 45.50992 -32.72039 1.000 22.13541 517 ASP A N 1
ATOM 2318 C CA . ASP A 1 300 ? -76.58488 44.99174 -33.90446 1.000 26.61538 517 ASP A CA 1
ATOM 2319 C C . ASP A 1 300 ? -77.75810 44.10206 -33.54178 1.000 25.25175 517 ASP A C 1
ATOM 2320 O O . ASP A 1 300 ? -78.47735 43.65160 -34.43404 1.000 22.19219 517 ASP A O 1
ATOM 2325 N N . GLY A 1 301 ? -78.03690 43.91924 -32.25630 1.000 24.28974 518 GLY A N 1
ATOM 2326 C CA . GLY A 1 301 ? -79.12389 43.04610 -31.86584 1.000 21.77688 518 GLY A CA 1
ATOM 2327 C C . GLY A 1 301 ? -78.70630 41.62761 -31.57098 1.000 24.56917 518 GLY A C 1
ATOM 2328 O O . GLY A 1 301 ? -79.55909 40.81665 -31.18891 1.000 21.03351 518 GLY A O 1
ATOM 2329 N N . SER A 1 302 ? -77.42741 41.29406 -31.73469 1.000 19.95253 519 SER A N 1
ATOM 2330 C CA . SER A 1 302 ? -77.00252 39.93209 -31.45866 1.000 22.06695 519 SER A CA 1
ATOM 2331 C C . SER A 1 302 ? -76.89233 39.71533 -29.94843 1.000 26.14627 519 SER A C 1
ATOM 2332 O O . SER A 1 302 ? -76.66737 40.65685 -29.16201 1.000 20.82078 519 SER A O 1
ATOM 2335 N N . LEU A 1 303 ? -77.07815 38.46421 -29.54805 1.000 22.42758 520 LEU A N 1
ATOM 2336 C CA . LEU A 1 303 ? -77.10709 38.06710 -28.14430 1.000 26.86783 520 LEU A CA 1
ATOM 2337 C C . LEU A 1 303 ? -75.80332 37.36476 -27.76448 1.000 28.15131 520 LEU A C 1
ATOM 2338 O O . LEU A 1 303 ? -75.33629 36.47596 -28.48624 1.000 24.69897 520 LEU A O 1
ATOM 2343 N N . ILE A 1 304 ? -75.23125 37.75477 -26.62713 1.000 19.89650 521 ILE A N 1
ATOM 2344 C CA . ILE A 1 304 ? -73.95961 37.22304 -26.14714 1.000 20.99800 521 ILE A CA 1
ATOM 2345 C C . ILE A 1 304 ? -74.17318 36.72120 -24.71684 1.000 23.81293 521 ILE A C 1
ATOM 2346 O O . ILE A 1 304 ? -74.47501 37.51864 -23.81790 1.000 21.66136 521 ILE A O 1
ATOM 2351 N N . LEU A 1 305 ? -73.98921 35.42204 -24.49035 1.000 23.17111 522 LEU A N 1
ATOM 2352 C CA . LEU A 1 305 ? -74.12757 34.89838 -23.13187 1.000 20.77015 522 LEU A CA 1
ATOM 2353 C C . LEU A 1 305 ? -72.96705 35.35523 -22.26411 1.000 22.90849 522 LEU A C 1
ATOM 2354 O O . LEU A 1 305 ? -71.84148 35.51180 -22.74322 1.000 23.56508 522 LEU A O 1
ATOM 2359 N N . LEU A 1 306 ? -73.23219 35.50806 -20.95543 1.000 23.75660 523 LEU A N 1
ATOM 2360 C CA . LEU A 1 306 ? -72.17949 35.71641 -19.95602 1.000 17.83724 523 LEU A CA 1
ATOM 2361 C C . LEU A 1 306 ? -72.10913 34.44434 -19.11997 1.000 24.07880 523 LEU A C 1
ATOM 2362 O O . LEU A 1 306 ? -73.02772 34.14813 -18.34118 1.000 19.77819 523 LEU A O 1
ATOM 2367 N N . VAL A 1 307 ? -71.02977 33.68606 -19.28680 1.000 20.00502 524 VAL A N 1
ATOM 2368 C CA . VAL A 1 307 ? -70.95973 32.31347 -18.79854 1.000 21.20257 524 VAL A CA 1
ATOM 2369 C C . VAL A 1 307 ? -69.80909 32.22226 -17.81300 1.000 22.85881 524 VAL A C 1
ATOM 2370 O O . VAL A 1 307 ? -68.64108 32.40035 -18.18668 1.000 22.60909 524 VAL A O 1
ATOM 2374 N N . LEU A 1 308 ? -70.14427 31.97576 -16.55761 1.000 18.27345 525 LEU A N 1
ATOM 2375 C CA . LEU A 1 308 ? -69.17718 31.61305 -15.53039 1.000 23.92361 525 LEU A CA 1
ATOM 2376 C C . LEU A 1 308 ? -68.79262 30.14406 -15.67743 1.000 20.78256 525 LEU A C 1
ATOM 2377 O O . LEU A 1 308 ? -69.60515 29.29925 -16.06043 1.000 21.33700 525 LEU A O 1
ATOM 2382 N N . ASP A 1 309 ? -67.54983 29.84723 -15.35168 1.000 20.70297 526 ASP A N 1
ATOM 2383 C CA . ASP A 1 309 ? -66.93054 28.57222 -15.65095 1.000 23.43729 526 ASP A CA 1
ATOM 2384 C C . ASP A 1 309 ? -66.00291 28.20493 -14.49880 1.000 24.78928 526 ASP A C 1
ATOM 2385 O O . ASP A 1 309 ? -65.03776 28.93322 -14.20859 1.000 22.00117 526 ASP A O 1
ATOM 2390 N N . PRO A 1 310 ? -66.26400 27.09471 -13.79992 1.000 24.00290 527 PRO A N 1
ATOM 2391 C CA . PRO A 1 310 ? -65.39384 26.72959 -12.67899 1.000 22.91750 527 PRO A CA 1
ATOM 2392 C C . PRO A 1 310 ? -63.98181 26.36393 -13.10884 1.000 28.52371 527 PRO A C 1
ATOM 2393 O O . PRO A 1 310 ? -63.10054 26.28335 -12.24960 1.000 24.01074 527 PRO A O 1
ATOM 2397 N N . SER A 1 311 ? -63.73151 26.15557 -14.40585 1.000 28.25270 528 SER A N 1
ATOM 2398 C CA . SER A 1 311 ? -62.36672 25.94737 -14.88434 1.000 28.26913 528 SER A CA 1
ATOM 2399 C C . SER A 1 311 ? -61.54192 27.22526 -14.91959 1.000 27.96818 528 SER A C 1
ATOM 2400 O O . SER A 1 311 ? -60.31831 27.14438 -15.09212 1.000 28.51618 528 SER A O 1
ATOM 2403 N N . HIS A 1 312 ? -62.17347 28.39113 -14.82466 1.000 23.58911 529 HIS A N 1
ATOM 2404 C CA . HIS A 1 312 ? -61.43051 29.63831 -14.70698 1.000 25.61464 529 HIS A CA 1
ATOM 2405 C C . HIS A 1 312 ? -60.94166 29.79547 -13.27496 1.000 28.42668 529 HIS A C 1
ATOM 2406 O O . HIS A 1 312 ? -61.66159 29.47299 -12.32849 1.000 25.00344 529 HIS A O 1
ATOM 2413 N N . SER A 1 313 ? -59.72552 30.31896 -13.12181 1.000 27.69769 530 SER A N 1
ATOM 2414 C CA . SER A 1 313 ? -59.08445 30.44062 -11.82102 1.000 26.78541 530 SER A CA 1
ATOM 2415 C C . SER A 1 313 ? -59.55344 31.68109 -11.06725 1.000 30.22815 530 SER A C 1
ATOM 2416 O O . SER A 1 313 ? -60.04833 32.63288 -11.66854 1.000 29.33634 530 SER A O 1
ATOM 2419 N N . PRO A 1 314 ? -59.38278 31.70351 -9.73533 1.000 30.65282 531 PRO A N 1
ATOM 2420 C CA . PRO A 1 314 ? -59.62485 32.96101 -8.99841 1.000 27.32263 531 PRO A CA 1
ATOM 2421 C C . PRO A 1 314 ? -58.80597 34.11996 -9.53200 1.000 31.36464 531 PRO A C 1
ATOM 2422 O O . PRO A 1 314 ? -59.29023 35.25744 -9.54758 1.000 30.08792 531 PRO A O 1
ATOM 2426 N N . GLN A 1 315 ? -57.57354 33.86168 -9.97652 1.000 29.02073 532 GLN A N 1
ATOM 2427 C CA . GLN A 1 315 ? -56.76181 34.92233 -10.56818 1.000 31.53334 532 GLN A CA 1
ATOM 2428 C C . GLN A 1 315 ? -57.38995 35.45291 -11.86124 1.000 33.28638 532 GLN A C 1
ATOM 2429 O O . GLN A 1 315 ? -57.36470 36.66050 -12.12177 1.000 33.29507 532 GLN A O 1
ATOM 2435 N N . GLN A 1 316 ? -57.93571 34.56984 -12.69711 1.000 28.51372 533 GLN A N 1
ATOM 2436 C CA . GLN A 1 316 ? -58.64112 35.05996 -13.87527 1.000 31.87009 533 GLN A CA 1
ATOM 2437 C C . GLN A 1 316 ? -59.85376 35.89281 -13.47712 1.000 32.99533 533 GLN A C 1
ATOM 2438 O O . GLN A 1 316 ? -60.06212 36.98681 -14.00831 1.000 30.33025 533 GLN A O 1
ATOM 2444 N N . MET A 1 317 ? -60.63479 35.42193 -12.49951 1.000 26.64614 534 MET A N 1
ATOM 2445 C CA . MET A 1 317 ? -61.82076 36.17222 -12.10047 1.000 27.68642 534 MET A CA 1
ATOM 2446 C C . MET A 1 317 ? -61.47060 37.43411 -11.32216 1.000 28.52439 534 MET A C 1
ATOM 2447 O O . MET A 1 317 ? -62.26314 38.37571 -11.31818 1.000 33.04109 534 MET A O 1
ATOM 2452 N N . ALA A 1 318 ? -60.28103 37.50666 -10.72706 1.000 30.78815 535 ALA A N 1
ATOM 2453 C CA . ALA A 1 318 ? -59.90132 38.72443 -10.02560 1.000 37.02569 535 ALA A CA 1
ATOM 2454 C C . ALA A 1 318 ? -59.74883 39.90453 -10.97478 1.000 38.23597 535 ALA A C 1
ATOM 2455 O O . ALA A 1 318 ? -59.81356 41.05265 -10.52397 1.000 38.05659 535 ALA A O 1
ATOM 2457 N N . GLN A 1 319 ? -59.55059 39.64327 -12.27199 1.000 37.45285 536 GLN A N 1
ATOM 2458 C CA . GLN A 1 319 ? -59.36524 40.71641 -13.24885 1.000 41.43524 536 GLN A CA 1
ATOM 2459 C C . GLN A 1 319 ? -60.57443 41.63471 -13.35645 1.000 36.02177 536 GLN A C 1
ATOM 2460 O O . GLN A 1 319 ? -60.42378 42.80565 -13.70567 1.000 44.33128 536 GLN A O 1
ATOM 2466 N N . PHE A 1 320 ? -61.77731 41.13715 -13.07059 1.000 30.54861 537 PHE A N 1
ATOM 2467 C CA . PHE A 1 320 ? -62.95403 41.98177 -13.24683 1.000 37.66619 537 PHE A CA 1
ATOM 2468 C C . PHE A 1 320 ? -63.00795 43.10419 -12.21315 1.000 38.81673 537 PHE A C 1
ATOM 2469 O O . PHE A 1 320 ? -63.63024 44.13910 -12.46599 1.000 42.80464 537 PHE A O 1
ATOM 2477 N N . GLY A 1 321 ? -62.34656 42.93897 -11.07829 1.000 39.28975 538 GLY A N 1
ATOM 2478 C CA . GLY A 1 321 ? -62.24687 43.96060 -10.05390 1.000 38.38651 538 GLY A CA 1
ATOM 2479 C C . GLY A 1 321 ? -61.00535 44.82157 -10.10838 1.000 35.32816 538 GLY A C 1
ATOM 2480 O O . GLY A 1 321 ? -60.87554 45.74289 -9.29875 1.000 39.70516 538 GLY A O 1
ATOM 2481 N N . ASP A 1 322 ? -60.10522 44.55158 -11.05304 1.000 36.37291 539 ASP A N 1
ATOM 2482 C CA . ASP A 1 322 ? -58.76151 45.11208 -11.15824 1.000 44.61396 539 ASP A CA 1
ATOM 2483 C C . ASP A 1 322 ? -58.75819 46.60717 -11.40067 1.000 38.34911 539 ASP A C 1
ATOM 2484 O O . ASP A 1 322 ? -59.76257 47.21605 -11.74205 1.000 41.12374 539 ASP A O 1
ATOM 2489 N N . THR A 1 323 ? -57.55887 47.18720 -11.27591 1.000 41.09341 540 THR A N 1
ATOM 2490 C CA . THR A 1 323 ? -57.36584 48.56459 -11.71196 1.000 42.44339 540 THR A CA 1
ATOM 2491 C C . THR A 1 323 ? -57.42765 48.68200 -13.23056 1.000 50.71941 540 THR A C 1
ATOM 2492 O O . THR A 1 323 ? -57.83659 49.72973 -13.74161 1.000 58.91653 540 THR A O 1
ATOM 2496 N N . ASN A 1 324 ? -56.97161 47.65535 -13.96672 1.000 52.20125 541 ASN A N 1
ATOM 2497 C CA . ASN A 1 324 ? -57.07290 47.64749 -15.41913 1.000 60.69228 541 ASN A CA 1
ATOM 2498 C C . ASN A 1 324 ? -57.99700 46.50776 -15.83859 1.000 66.37176 541 ASN A C 1
ATOM 2499 O O . ASN A 1 324 ? -59.22231 46.60480 -15.66897 1.000 70.14750 541 ASN A O 1
ATOM 2504 N N . SER A 1 325 ? -57.42440 45.41753 -16.35800 1.000 85.94683 542 SER A N 1
ATOM 2505 C CA . SER A 1 325 ? -58.03503 44.23027 -16.95465 1.000 85.41889 542 SER A CA 1
ATOM 2506 C C . SER A 1 325 ? -59.55443 44.23350 -17.00392 1.000 89.03132 542 SER A C 1
ATOM 2507 O O . SER A 1 325 ? -60.18899 43.44377 -16.29956 1.000 76.59481 542 SER A O 1
ATOM 2510 N N . SER A 1 326 ? -60.16729 45.07210 -17.83569 1.000 79.93862 543 SER A N 1
ATOM 2511 C CA . SER A 1 326 ? -61.62193 45.01094 -17.82750 1.000 77.15380 543 SER A CA 1
ATOM 2512 C C . SER A 1 326 ? -62.26768 44.77338 -19.19186 1.000 64.36862 543 SER A C 1
ATOM 2513 O O . SER A 1 326 ? -62.81470 43.69158 -19.41899 1.000 57.60972 543 SER A O 1
ATOM 2516 N N . ALA A 1 327 ? -62.14522 45.73387 -20.11691 1.000 61.45853 544 ALA A N 1
ATOM 2517 C CA . ALA A 1 327 ? -62.90065 45.69501 -21.37101 1.000 66.16893 544 ALA A CA 1
ATOM 2518 C C . ALA A 1 327 ? -62.68601 44.38801 -22.12727 1.000 58.12784 544 ALA A C 1
ATOM 2519 O O . ALA A 1 327 ? -63.64157 43.65640 -22.42178 1.000 58.23665 544 ALA A O 1
ATOM 2521 N N . VAL A 1 328 ? -61.42648 44.06952 -22.42848 1.000 58.68999 545 VAL A N 1
ATOM 2522 C CA . VAL A 1 328 ? -61.11260 42.83384 -23.13712 1.000 60.62972 545 VAL A CA 1
ATOM 2523 C C . VAL A 1 328 ? -61.12704 41.61155 -22.22431 1.000 53.16112 545 VAL A C 1
ATOM 2524 O O . VAL A 1 328 ? -61.34603 40.49977 -22.71018 1.000 66.64134 545 VAL A O 1
ATOM 2528 N N . ALA A 1 329 ? -60.90512 41.77620 -20.91949 1.000 60.42040 546 ALA A N 1
ATOM 2529 C CA . ALA A 1 329 ? -60.96017 40.64691 -19.99195 1.000 69.61156 546 ALA A CA 1
ATOM 2530 C C . ALA A 1 329 ? -62.34442 40.01266 -19.94311 1.000 71.86794 546 ALA A C 1
ATOM 2531 O O . ALA A 1 329 ? -62.47511 38.83933 -19.57278 1.000 63.93585 546 ALA A O 1
ATOM 2533 N N . LEU A 1 330 ? -63.37594 40.77195 -20.31098 1.000 54.03973 547 LEU A N 1
ATOM 2534 C CA . LEU A 1 330 ? -64.74471 40.27498 -20.36242 1.000 39.11320 547 LEU A CA 1
ATOM 2535 C C . LEU A 1 330 ? -64.91071 39.19338 -21.42077 1.000 36.04612 547 LEU A C 1
ATOM 2536 O O . LEU A 1 330 ? -65.87021 38.41781 -21.35624 1.000 29.79165 547 LEU A O 1
ATOM 2541 N N . ARG A 1 331 ? -63.98213 39.11337 -22.38634 1.000 34.76929 548 ARG A N 1
ATOM 2542 C CA . ARG A 1 331 ? -64.04933 38.06528 -23.39040 1.000 33.94249 548 ARG A CA 1
ATOM 2543 C C . ARG A 1 331 ? -64.08527 36.69446 -22.75090 1.000 34.19923 548 ARG A C 1
ATOM 2544 O O . ARG A 1 331 ? -64.66306 35.76075 -23.31725 1.000 25.14620 548 ARG A O 1
ATOM 2552 N N . LEU A 1 332 ? -63.51867 36.56721 -21.55354 1.000 28.17388 549 LEU A N 1
ATOM 2553 C CA . LEU A 1 332 ? -63.50548 35.28085 -20.86673 1.000 31.62088 549 LEU A CA 1
ATOM 2554 C C . LEU A 1 332 ? -64.91850 34.75351 -20.62320 1.000 26.42443 549 LEU A C 1
ATOM 2555 O O . LEU A 1 332 ? -65.17930 33.55537 -20.79858 1.000 25.95901 549 LEU A O 1
ATOM 2560 N N . LEU A 1 333 ? -65.84857 35.63129 -20.22115 1.000 23.07870 550 LEU A N 1
ATOM 2561 C CA . LEU A 1 333 ? -67.22258 35.21610 -19.93768 1.000 22.88648 550 LEU A CA 1
ATOM 2562 C C . LEU A 1 333 ? -68.12575 35.16657 -21.18192 1.000 26.00067 550 LEU A C 1
ATOM 2563 O O . LEU A 1 333 ? -69.12864 34.44280 -21.18047 1.000 24.11616 550 LEU A O 1
ATOM 2568 N N . ARG A 1 334 ? -67.79843 35.90341 -22.23887 1.000 22.54758 551 ARG A N 1
ATOM 2569 C CA . ARG A 1 334 ? -68.71019 36.06291 -23.37195 1.000 24.85273 551 ARG A CA 1
ATOM 2570 C C . ARG A 1 334 ? -68.72344 34.84168 -24.28114 1.000 27.55141 551 ARG A C 1
ATOM 2571 O O . ARG A 1 334 ? -67.66926 34.32589 -24.66298 1.000 25.69955 551 ARG A O 1
ATOM 2579 N N . LYS A 1 335 ? -69.92529 34.42841 -24.68674 1.000 21.24924 552 LYS A N 1
ATOM 2580 C CA . LYS A 1 335 ? -70.11569 33.33151 -25.63721 1.000 24.67556 552 LYS A CA 1
ATOM 2581 C C . LYS A 1 335 ? -71.18981 33.75360 -26.63969 1.000 24.18955 552 LYS A C 1
ATOM 2582 O O . LYS A 1 335 ? -72.35808 33.91838 -26.26284 1.000 23.80873 552 LYS A O 1
ATOM 2588 N N . SER A 1 336 ? -70.79680 33.95875 -27.89905 1.000 22.18218 553 SER A N 1
ATOM 2589 C CA . SER A 1 336 ? -71.76757 34.19281 -28.96467 1.000 23.56746 553 SER A CA 1
ATOM 2590 C C . SER A 1 336 ? -72.34573 32.86730 -29.44069 1.000 25.17276 553 SER A C 1
ATOM 2591 O O . SER A 1 336 ? -71.86440 31.79357 -29.06953 1.000 20.50105 553 SER A O 1
ATOM 2594 N N . GLU A 1 337 ? -73.36163 32.94965 -30.32392 1.000 26.34963 554 GLU A N 1
ATOM 2595 C CA . GLU A 1 337 ? -73.91757 31.72381 -30.90273 1.000 29.13064 554 GLU A CA 1
ATOM 2596 C C . GLU A 1 337 ? -72.82796 30.91775 -31.60333 1.000 25.63808 554 GLU A C 1
ATOM 2597 O O . GLU A 1 337 ? -72.81158 29.68651 -31.50820 1.000 27.81061 554 GLU A O 1
ATOM 2603 N N . ALA A 1 338 ? -71.84864 31.59078 -32.21294 1.000 27.04617 555 ALA A N 1
ATOM 2604 C CA . ALA A 1 338 ? -70.78124 30.85954 -32.89700 1.000 28.24627 555 ALA A CA 1
ATOM 2605 C C . ALA A 1 338 ? -69.86521 30.11996 -31.92195 1.000 30.27770 555 ALA A C 1
ATOM 2606 O O . ALA A 1 338 ? -69.17788 29.18317 -32.33060 1.000 31.43044 555 ALA A O 1
ATOM 2608 N N . ALA A 1 339 ? -69.85100 30.49181 -30.64576 1.000 25.55273 556 ALA A N 1
ATOM 2609 C CA . ALA A 1 339 ? -68.99246 29.83307 -29.67247 1.000 28.06388 556 ALA A CA 1
ATOM 2610 C C . ALA A 1 339 ? -69.70256 28.72735 -28.90020 1.000 28.21241 556 ALA A C 1
ATOM 2611 O O . ALA A 1 339 ? -69.09929 28.13740 -27.99770 1.000 29.65742 556 ALA A O 1
ATOM 2613 N N . MET A 1 340 ? -70.96667 28.44526 -29.20092 1.000 26.65381 557 MET A N 1
ATOM 2614 C CA . MET A 1 340 ? -71.74949 27.45932 -28.44277 1.000 24.82785 557 MET A CA 1
ATOM 2615 C C . MET A 1 340 ? -72.20954 26.36590 -29.40123 1.000 29.02072 557 MET A C 1
ATOM 2616 O O . MET A 1 340 ? -73.37912 26.33179 -29.78582 1.000 25.17211 557 MET A O 1
ATOM 2621 N N . LYS A 1 341 ? -71.29181 25.47747 -29.79567 1.000 24.79194 558 LYS A N 1
ATOM 2622 C CA . LYS A 1 341 ? -71.59728 24.51735 -30.84846 1.000 24.30295 558 LYS A CA 1
ATOM 2623 C C . LYS A 1 341 ? -71.57959 23.06733 -30.36216 1.000 29.13270 558 LYS A C 1
ATOM 2624 O O . LYS A 1 341 ? -71.47566 22.14987 -31.18424 1.000 26.75855 558 LYS A O 1
ATOM 2630 N N . ALA A 1 342 ? -71.67306 22.82845 -29.05054 1.000 24.38872 559 ALA A N 1
ATOM 2631 C CA . ALA A 1 342 ? -71.96885 21.47613 -28.59740 1.000 22.85853 559 ALA A CA 1
ATOM 2632 C C . ALA A 1 342 ? -73.25685 21.00526 -29.25837 1.000 31.94410 559 ALA A C 1
ATOM 2633 O O . ALA A 1 342 ? -74.15571 21.79974 -29.55995 1.000 28.71523 559 ALA A O 1
ATOM 2635 N N A ARG A 1 343 ? -73.34704 19.70107 -29.50072 0.548 29.02468 560 ARG A N 1
ATOM 2636 N N B ARG A 1 343 ? -73.33992 19.69329 -29.49331 0.452 29.01195 560 ARG A N 1
ATOM 2637 C CA A ARG A 1 343 ? -74.55654 19.19605 -30.14159 0.548 30.74880 560 ARG A CA 1
ATOM 2638 C CA B ARG A 1 343 ? -74.53441 19.13520 -30.12390 0.452 30.75751 560 ARG A CA 1
ATOM 2639 C C A ARG A 1 343 ? -75.77165 19.36387 -29.24162 0.548 30.97304 560 ARG A C 1
ATOM 2640 C C B ARG A 1 343 ? -75.76177 19.31667 -29.24326 0.452 30.95318 560 ARG A C 1
ATOM 2641 O O A ARG A 1 343 ? -76.87763 19.60111 -29.73524 0.548 30.57359 560 ARG A O 1
ATOM 2642 O O B ARG A 1 343 ? -76.86968 19.50660 -29.75308 0.452 30.59362 560 ARG A O 1
ATOM 2657 N N . GLN A 1 344 ? -75.57522 19.30495 -27.92446 1.000 28.00907 561 GLN A N 1
ATOM 2658 C CA . GLN A 1 344 ? -76.67034 19.28786 -26.97053 1.000 25.94901 561 GLN A CA 1
ATOM 2659 C C . GLN A 1 344 ? -76.29012 20.08785 -25.73213 1.000 28.44404 561 GLN A C 1
ATOM 2660 O O . GLN A 1 344 ? -75.16904 19.95622 -25.22938 1.000 23.09880 561 GLN A O 1
ATOM 2666 N N . TYR A 1 345 ? -77.24735 20.87632 -25.22143 1.000 25.26482 562 TYR A N 1
ATOM 2667 C CA . TYR A 1 345 ? -77.11777 21.58677 -23.95466 1.000 27.00509 562 TYR A CA 1
ATOM 2668 C C . TYR A 1 345 ? -78.32978 21.27849 -23.08858 1.000 25.82755 562 TYR A C 1
ATOM 2669 O O . TYR A 1 345 ? -79.42563 21.03029 -23.59021 1.000 25.44994 562 TYR A O 1
ATOM 2678 N N . GLN A 1 346 ? -78.13372 21.29324 -21.78435 1.000 21.49084 563 GLN A N 1
ATOM 2679 C CA . GLN A 1 346 ? -79.27098 21.23609 -20.87610 1.000 25.09938 563 GLN A CA 1
ATOM 2680 C C . GLN A 1 346 ? -79.11030 22.37028 -19.88742 1.000 25.70889 563 GLN A C 1
ATOM 2681 O O . GLN A 1 346 ? -78.00089 22.63328 -19.40103 1.000 25.62191 563 GLN A O 1
ATOM 2687 N N . ILE A 1 347 ? -80.21976 23.03532 -19.60400 1.000 21.86726 564 ILE A N 1
ATOM 2688 C CA . ILE A 1 347 ? -80.26896 24.11303 -18.62660 1.000 22.49576 564 ILE A CA 1
ATOM 2689 C C . ILE A 1 347 ? -81.16298 23.67404 -17.47700 1.000 21.34803 564 ILE A C 1
ATOM 2690 O O . ILE A 1 347 ? -82.19809 23.04553 -17.70156 1.000 23.24095 564 ILE A O 1
ATOM 2695 N N . VAL A 1 348 ? -80.75379 23.98388 -16.24702 1.000 24.39128 565 VAL A N 1
ATOM 2696 C CA . VAL A 1 348 ? -81.62240 23.88576 -15.07637 1.000 23.30665 565 VAL A CA 1
ATOM 2697 C C . VAL A 1 348 ? -81.88266 25.30101 -14.58368 1.000 23.80043 565 VAL A C 1
ATOM 2698 O O . VAL A 1 348 ? -80.94015 26.05549 -14.29838 1.000 26.37740 565 VAL A O 1
ATOM 2702 N N . ALA A 1 349 ? -83.15556 25.66275 -14.48501 1.000 22.71570 566 ALA A N 1
ATOM 2703 C CA . ALA A 1 349 ? -83.57424 26.94154 -13.93711 1.000 21.22200 566 ALA A CA 1
ATOM 2704 C C . ALA A 1 349 ? -84.36268 26.67834 -12.65395 1.000 27.31197 566 ALA A C 1
ATOM 2705 O O . ALA A 1 349 ? -85.12999 25.71305 -12.58126 1.000 25.06007 566 ALA A O 1
ATOM 2707 N N . VAL A 1 350 ? -84.14030 27.50264 -11.63246 1.000 21.25079 567 VAL A N 1
ATOM 2708 C CA . VAL A 1 350 ? -84.95826 27.48779 -10.42341 1.000 26.57546 567 VAL A CA 1
ATOM 2709 C C . VAL A 1 350 ? -86.16248 28.38859 -10.65106 1.000 31.66770 567 VAL A C 1
ATOM 2710 O O . VAL A 1 350 ? -85.99999 29.55247 -11.03943 1.000 28.91187 567 VAL A O 1
ATOM 2714 N N . VAL A 1 351 ? -87.37517 27.86128 -10.45321 1.000 29.94244 568 VAL A N 1
ATOM 2715 C CA . VAL A 1 351 ? -88.57591 28.61736 -10.80173 1.000 26.75286 568 VAL A CA 1
ATOM 2716 C C . VAL A 1 351 ? -89.54492 28.80637 -9.63975 1.000 33.86075 568 VAL A C 1
ATOM 2717 O O . VAL A 1 351 ? -90.57030 29.47007 -9.81274 1.000 35.46489 568 VAL A O 1
ATOM 2721 N N . GLY A 1 352 ? -89.24889 28.28879 -8.45716 1.000 36.67837 569 GLY A N 1
ATOM 2722 C CA . GLY A 1 352 ? -90.16129 28.47239 -7.34309 1.000 32.41705 569 GLY A CA 1
ATOM 2723 C C . GLY A 1 352 ? -89.92186 27.40109 -6.29525 1.000 33.68583 569 GLY A C 1
ATOM 2724 O O . GLY A 1 352 ? -88.83585 26.83002 -6.21338 1.000 32.43310 569 GLY A O 1
ATOM 2725 N N . THR A 1 353 ? -90.96568 27.13166 -5.51619 1.000 39.62149 570 THR A N 1
ATOM 2726 C CA . THR A 1 353 ? -90.87225 26.20528 -4.39757 1.000 42.23329 570 THR A CA 1
ATOM 2727 C C . THR A 1 353 ? -91.90261 25.09267 -4.52798 1.000 41.68892 570 THR A C 1
ATOM 2728 O O . THR A 1 353 ? -92.95194 25.26147 -5.15161 1.000 40.54237 570 THR A O 1
ATOM 2732 N N . ILE A 1 354 ? -91.57853 23.93961 -3.95683 1.000 37.97954 571 ILE A N 1
ATOM 2733 C CA . ILE A 1 354 ? -92.50138 22.81184 -3.92155 1.000 36.94707 571 ILE A CA 1
ATOM 2734 C C . ILE A 1 354 ? -93.32784 22.93129 -2.64630 1.000 49.09662 571 ILE A C 1
ATOM 2735 O O . ILE A 1 354 ? -92.77983 22.88866 -1.53779 1.000 38.93663 571 ILE A O 1
ATOM 2740 N N . ASP A 1 355 ? -94.64448 23.09518 -2.80644 1.000 55.92097 572 ASP A N 1
ATOM 2741 C CA . ASP A 1 355 ? -95.51524 23.61146 -1.75562 1.000 51.41889 572 ASP A CA 1
ATOM 2742 C C . ASP A 1 355 ? -96.45852 22.57086 -1.16691 1.000 59.30993 572 ASP A C 1
ATOM 2743 O O . ASP A 1 355 ? -97.33512 22.93527 -0.37420 1.000 61.92890 572 ASP A O 1
ATOM 2748 N N . SER A 1 356 ? -96.33756 21.29980 -1.54928 1.000 53.98456 573 SER A N 1
ATOM 2749 C CA . SER A 1 356 ? -97.15136 20.26883 -0.91952 1.000 55.85519 573 SER A CA 1
ATOM 2750 C C . SER A 1 356 ? -96.43372 18.92997 -0.97645 1.000 55.15148 573 SER A C 1
ATOM 2751 O O . SER A 1 356 ? -95.55359 18.71045 -1.80928 1.000 50.53901 573 SER A O 1
ATOM 2754 N N . GLU A 1 357 ? -96.84462 18.01990 -0.08760 1.000 47.44417 574 GLU A N 1
ATOM 2755 C CA . GLU A 1 357 ? -96.28329 16.67099 -0.10138 1.000 55.47527 574 GLU A CA 1
ATOM 2756 C C . GLU A 1 357 ? -96.61666 15.93351 -1.39290 1.000 53.94510 574 GLU A C 1
ATOM 2757 O O . GLU A 1 357 ? -95.82559 15.10535 -1.85540 1.000 51.31217 574 GLU A O 1
ATOM 2763 N N . GLN A 1 358 ? -97.78098 16.21134 -1.98100 1.000 54.94431 575 GLN A N 1
ATOM 2764 C CA . GLN A 1 358 ? -98.13992 15.58820 -3.24888 1.000 53.24170 575 GLN A CA 1
ATOM 2765 C C . GLN A 1 358 ? -97.14762 15.97549 -4.34081 1.000 56.30410 575 GLN A C 1
ATOM 2766 O O . GLN A 1 358 ? -96.64758 15.11514 -5.07388 1.000 53.98771 575 GLN A O 1
ATOM 2772 N N . GLN A 1 359 ? -96.84392 17.27319 -4.45342 1.000 51.13021 576 GLN A N 1
ATOM 2773 C CA . GLN A 1 359 ? -95.91120 17.74256 -5.47327 1.000 52.56232 576 GLN A CA 1
ATOM 2774 C C . GLN A 1 359 ? -94.49914 17.26451 -5.17601 1.000 50.26787 576 GLN A C 1
ATOM 2775 O O . GLN A 1 359 ? -93.72608 16.96713 -6.09781 1.000 46.84079 576 GLN A O 1
ATOM 2781 N N . TYR A 1 360 ? -94.14788 17.21323 -3.88731 1.000 45.28046 577 TYR A N 1
ATOM 2782 C CA . TYR A 1 360 ? -92.85445 16.69373 -3.46167 1.000 40.94997 577 TYR A CA 1
ATOM 2783 C C . TYR A 1 360 ? -92.65269 15.26297 -3.92661 1.000 42.22283 577 TYR A C 1
ATOM 2784 O O . TYR A 1 360 ? -91.64259 14.94007 -4.56389 1.000 40.50083 577 TYR A O 1
ATOM 2793 N N . GLN A 1 361 ? -93.61916 14.39084 -3.62445 1.000 39.40800 578 GLN A N 1
ATOM 2794 C CA . GLN A 1 361 ? -93.52737 13.00882 -4.06798 1.000 43.05573 578 GLN A CA 1
ATOM 2795 C C . GLN A 1 361 ? -93.47855 12.92520 -5.58198 1.000 39.75208 578 GLN A C 1
ATOM 2796 O O . GLN A 1 361 ? -92.69919 12.14413 -6.13888 1.000 42.91392 578 GLN A O 1
ATOM 2802 N N . GLN A 1 362 ? -94.27439 13.74568 -6.27068 1.000 39.95629 579 GLN A N 1
ATOM 2803 C CA . GLN A 1 362 ? -94.29048 13.65970 -7.72833 1.000 39.39433 579 GLN A CA 1
ATOM 2804 C C . GLN A 1 362 ? -92.96942 14.11335 -8.32201 1.000 41.41605 579 GLN A C 1
ATOM 2805 O O . GLN A 1 362 ? -92.53648 13.57324 -9.34640 1.000 40.57378 579 GLN A O 1
ATOM 2811 N N . SER A 1 363 ? -92.28232 15.05786 -7.66535 1.000 40.47277 580 SER A N 1
ATOM 2812 C CA . SER A 1 363 ? -91.01042 15.55053 -8.18675 1.000 36.02486 580 SER A CA 1
ATOM 2813 C C . SER A 1 363 ? -89.89466 14.52128 -8.08063 1.000 32.81723 580 SER A C 1
ATOM 2814 O O . SER A 1 363 ? -88.77323 14.81484 -8.50188 1.000 30.89063 580 SER A O 1
ATOM 2817 N N . LYS A 1 364 ? -90.16081 13.35593 -7.48144 1.000 32.00214 581 LYS A N 1
ATOM 2818 C CA . LYS A 1 364 ? -89.18181 12.27829 -7.42563 1.000 36.61731 581 LYS A CA 1
ATOM 2819 C C . LYS A 1 364 ? -88.96140 11.61165 -8.78626 1.000 42.11153 581 LYS A C 1
ATOM 2820 O O . LYS A 1 364 ? -87.94774 10.92583 -8.97444 1.000 34.31445 581 LYS A O 1
ATOM 2826 N N . ILE A 1 365 ? -89.88822 11.77700 -9.72688 1.000 42.70554 582 ILE A N 1
ATOM 2827 C CA . ILE A 1 365 ? -89.70747 11.32915 -11.10435 1.000 35.09000 582 ILE A CA 1
ATOM 2828 C C . ILE A 1 365 ? -89.33174 12.56598 -11.90177 1.000 37.57262 582 ILE A C 1
ATOM 2829 O O . ILE A 1 365 ? -90.14134 13.48847 -12.04399 1.000 42.31509 582 ILE A O 1
ATOM 2834 N N . LEU A 1 366 ? -88.09344 12.62152 -12.37852 1.000 30.43608 583 LEU A N 1
ATOM 2835 C CA . LEU A 1 366 ? -87.62778 13.83247 -13.04394 1.000 31.69834 583 LEU A CA 1
ATOM 2836 C C . LEU A 1 366 ? -88.33096 13.98173 -14.38244 1.000 36.50278 583 LEU A C 1
ATOM 2837 O O . LEU A 1 366 ? -88.57420 12.99663 -15.08019 1.000 30.13675 583 LEU A O 1
ATOM 2842 N N . ARG A 1 367 ? -88.69635 15.21600 -14.71874 1.000 35.80290 584 ARG A N 1
ATOM 2843 C CA . ARG A 1 367 ? -89.31993 15.52021 -16.00163 1.000 42.32155 584 ARG A CA 1
ATOM 2844 C C . ARG A 1 367 ? -88.58139 16.68600 -16.63486 1.000 39.60433 584 ARG A C 1
ATOM 2845 O O . ARG A 1 367 ? -88.25476 17.65550 -15.94341 1.000 39.43112 584 ARG A O 1
ATOM 2853 N N . GLY A 1 368 ? -88.28379 16.57098 -17.93208 1.000 32.67156 585 GLY A N 1
ATOM 2854 C CA . GLY A 1 368 ? -87.60225 17.62012 -18.67460 1.000 37.50715 585 GLY A CA 1
ATOM 2855 C C . GLY A 1 368 ? -88.44020 18.18570 -19.81110 1.000 40.71577 585 GLY A C 1
ATOM 2856 O O . GLY A 1 368 ? -89.41965 17.56543 -20.22759 1.000 39.70984 585 GLY A O 1
ATOM 2857 N N . THR A 1 369 ? -88.08120 19.36972 -20.30040 1.000 34.78478 586 THR A N 1
ATOM 2858 C CA . THR A 1 369 ? -88.73536 20.01632 -21.43709 1.000 39.25037 586 THR A CA 1
ATOM 2859 C C . THR A 1 369 ? -87.79204 19.94528 -22.63182 1.000 30.37500 586 THR A C 1
ATOM 2860 O O . THR A 1 369 ? -86.62919 20.32935 -22.51706 1.000 34.35810 586 THR A O 1
ATOM 2864 N N . ARG A 1 370 ? -88.27690 19.46510 -23.77171 1.000 31.12126 587 ARG A N 1
ATOM 2865 C CA . ARG A 1 370 ? -87.43762 19.36176 -24.95772 1.000 36.51116 587 ARG A CA 1
ATOM 2866 C C . ARG A 1 370 ? -87.68471 20.53749 -25.89884 1.000 37.77795 587 ARG A C 1
ATOM 2867 O O . ARG A 1 370 ? -88.83471 20.89570 -26.17804 1.000 35.56825 587 ARG A O 1
ATOM 2875 N N . ILE A 1 371 ? -86.58872 21.15690 -26.34000 1.000 35.44826 588 ILE A N 1
ATOM 2876 C CA . ILE A 1 371 ? -86.61407 22.24103 -27.30995 1.000 36.65647 588 ILE A CA 1
ATOM 2877 C C . ILE A 1 371 ? -85.63632 21.89170 -28.42832 1.000 33.37892 588 ILE A C 1
ATOM 2878 O O . ILE A 1 371 ? -84.44094 21.71286 -28.16772 1.000 28.70939 588 ILE A O 1
ATOM 2883 N N . PRO A 1 372 ? -86.07753 21.78865 -29.69569 1.000 31.72349 589 PRO A N 1
ATOM 2884 C CA . PRO A 1 372 ? -87.47067 21.93209 -30.15041 1.000 38.69329 589 PRO A CA 1
ATOM 2885 C C . PRO A 1 372 ? -88.34345 20.79907 -29.62929 1.000 44.10484 589 PRO A C 1
ATOM 2886 O O . PRO A 1 372 ? -87.84280 19.73044 -29.27557 1.000 43.030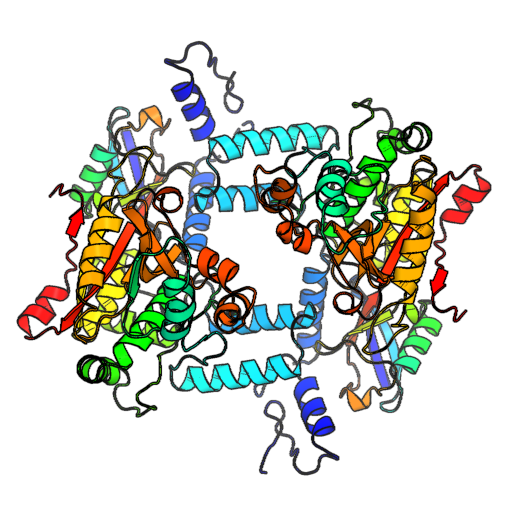94 589 PRO A O 1
ATOM 2890 N N . GLN A 1 373 ? -89.63873 21.04681 -29.54225 1.000 44.52435 590 GLN A N 1
ATOM 2891 C CA . GLN A 1 373 ? -90.54443 20.04059 -29.02170 1.000 52.69634 590 GLN A CA 1
ATOM 2892 C C . GLN A 1 373 ? -90.60752 18.87713 -30.00497 1.000 62.30824 590 GLN A C 1
ATOM 2893 O O . GLN A 1 373 ? -90.86124 19.07710 -31.19444 1.000 60.78853 590 GLN A O 1
ATOM 2899 N N . ASP A 1 374 ? -90.32504 17.66765 -29.51530 1.000 66.31092 591 ASP A N 1
ATOM 2900 C CA . ASP A 1 374 ? -90.40829 16.45344 -30.31710 1.000 70.50764 591 ASP A CA 1
ATOM 2901 C C . ASP A 1 374 ? -91.14292 15.34168 -29.57304 1.000 84.98839 591 ASP A C 1
ATOM 2902 O O . ASP A 1 374 ? -90.97948 14.16327 -29.90767 1.000 85.68938 591 ASP A O 1
ATOM 2907 N N . ARG A 1 375 ? -91.96255 15.69458 -28.58560 1.000 95.13680 592 ARG A N 1
ATOM 2908 C CA . ARG A 1 375 ? -92.66360 14.71312 -27.76477 1.000 90.85501 592 ARG A CA 1
ATOM 2909 C C . ARG A 1 375 ? -94.17142 14.91149 -27.85063 1.000 89.39931 592 ARG A C 1
ATOM 2910 O O . ARG A 1 375 ? -94.68641 15.35468 -28.87827 1.000 92.41529 592 ARG A O 1
ATOM 2918 N N . MET B 2 1 ? -77.52996 -12.22704 -34.38234 1.000 40.06353 1 MET B N 1
ATOM 2919 C CA . MET B 2 1 ? -76.30992 -12.51113 -33.64832 1.000 38.53387 1 MET B CA 1
ATOM 2920 C C . MET B 2 1 ? -76.36277 -11.78315 -32.32631 1.000 41.32008 1 MET B C 1
ATOM 2921 O O . MET B 2 1 ? -77.14557 -10.84457 -32.14552 1.000 40.10539 1 MET B O 1
ATOM 2926 N N . GLN B 2 2 ? -75.48467 -12.17456 -31.41610 1.000 37.54596 2 GLN B N 1
ATOM 2927 C CA . GLN B 2 2 ? -75.50355 -11.64888 -30.05934 1.000 37.57499 2 GLN B CA 1
ATOM 2928 C C . GLN B 2 2 ? -74.38093 -10.64219 -29.87249 1.000 37.15921 2 GLN B C 1
ATOM 2929 O O . GLN B 2 2 ? -73.23979 -10.89598 -30.27777 1.000 34.65229 2 GLN B O 1
ATOM 2935 N N . ILE B 2 3 ? -74.71527 -9.49421 -29.27594 1.000 34.06180 3 ILE B N 1
ATOM 2936 C CA . ILE B 2 3 ? -73.73674 -8.54353 -28.76649 1.000 33.33096 3 ILE B CA 1
ATOM 2937 C C . ILE B 2 3 ? -74.11315 -8.22938 -27.32232 1.000 34.00205 3 ILE B C 1
ATOM 2938 O O . ILE B 2 3 ? -75.17771 -8.60710 -26.83584 1.000 35.10261 3 ILE B O 1
ATOM 2943 N N . PHE B 2 4 ? -73.23273 -7.50285 -26.64758 1.000 34.29944 4 PHE B N 1
ATOM 2944 C CA . PHE B 2 4 ? -73.44463 -7.11925 -25.26289 1.000 33.63751 4 PHE B CA 1
ATOM 2945 C C . PHE B 2 4 ? -73.42437 -5.60425 -25.14939 1.000 35.48557 4 PHE B C 1
ATOM 2946 O O . PHE B 2 4 ? -72.67751 -4.92407 -25.85377 1.000 36.88654 4 PHE B O 1
ATOM 2954 N N . VAL B 2 5 ? -74.23491 -5.08587 -24.23457 1.000 36.14414 5 VAL B N 1
ATOM 2955 C CA . VAL B 2 5 ? -74.27469 -3.66445 -23.92114 1.000 34.94740 5 VAL B CA 1
ATOM 2956 C C . VAL B 2 5 ? -74.02163 -3.55421 -22.43245 1.000 40.80012 5 VAL B C 1
ATOM 2957 O O . VAL B 2 5 ? -74.75016 -4.15746 -21.63681 1.000 39.37304 5 VAL B O 1
ATOM 2961 N N . LYS B 2 6 ? -72.97728 -2.81466 -22.05851 1.000 38.51341 6 LYS B N 1
ATOM 2962 C CA . LYS B 2 6 ? -72.52910 -2.72906 -20.67259 1.000 37.73535 6 LYS B CA 1
ATOM 2963 C C . LYS B 2 6 ? -72.46373 -1.26630 -20.23718 1.000 35.96476 6 LYS B C 1
ATOM 2964 O O . LYS B 2 6 ? -71.80237 -0.45281 -20.89098 1.000 33.98373 6 LYS B O 1
ATOM 2970 N N . THR B 2 7 ? -73.14239 -0.92986 -19.13770 1.000 36.47538 7 THR B N 1
ATOM 2971 C CA . THR B 2 7 ? -73.06367 0.42462 -18.60668 1.000 37.87403 7 THR B CA 1
ATOM 2972 C C . THR B 2 7 ? -71.79547 0.58713 -17.76817 1.000 34.80625 7 THR B C 1
ATOM 2973 O O . THR B 2 7 ? -71.05437 -0.36595 -17.51869 1.000 36.03170 7 THR B O 1
ATOM 2977 N N . LEU B 2 8 ? -71.54611 1.81858 -17.32378 1.000 37.22718 8 LEU B N 1
ATOM 2978 C CA . LEU B 2 8 ? -70.33412 2.07473 -16.55482 1.000 33.49165 8 LEU B CA 1
ATOM 2979 C C . LEU B 2 8 ? -70.40984 1.53623 -15.13141 1.000 41.72485 8 LEU B C 1
ATOM 2980 O O . LEU B 2 8 ? -69.37924 1.50708 -14.44617 1.000 41.08691 8 LEU B O 1
ATOM 2985 N N . THR B 2 9 ? -71.58368 1.08802 -14.67473 1.000 40.93334 9 THR B N 1
ATOM 2986 C CA . THR B 2 9 ? -71.65164 0.32939 -13.42962 1.000 36.39495 9 THR B CA 1
ATOM 2987 C C . THR B 2 9 ? -71.32620 -1.13620 -13.63253 1.000 40.75121 9 THR B C 1
ATOM 2988 O O . THR B 2 9 ? -71.29410 -1.88329 -12.64982 1.000 41.08662 9 THR B O 1
ATOM 2992 N N . GLY B 2 10 ? -71.11869 -1.58281 -14.86861 1.000 41.29337 10 GLY B N 1
ATOM 2993 C CA . GLY B 2 10 ? -70.89456 -2.99336 -15.11643 1.000 37.78200 10 GLY B CA 1
ATOM 2994 C C . GLY B 2 10 ? -72.13926 -3.79129 -15.44469 1.000 41.19577 10 GLY B C 1
ATOM 2995 O O . GLY B 2 10 ? -72.02098 -4.95719 -15.84069 1.000 44.51948 10 GLY B O 1
ATOM 2996 N N . LYS B 2 11 ? -73.32544 -3.21710 -15.28126 1.000 42.32430 11 LYS B N 1
ATOM 2997 C CA . LYS B 2 11 ? -74.53565 -3.90943 -15.69417 1.000 38.28262 11 LYS B CA 1
ATOM 2998 C C . LYS B 2 11 ? -74.43423 -4.25270 -17.16549 1.000 43.99342 11 LYS B C 1
ATOM 2999 O O . LYS B 2 11 ? -74.24685 -3.36643 -18.01089 1.000 37.10037 11 LYS B O 1
ATOM 3005 N N . THR B 2 12 ? -74.53399 -5.54313 -17.46502 1.000 40.46053 12 THR B N 1
ATOM 3006 C CA . THR B 2 12 ? -74.37111 -6.05996 -18.81656 1.000 45.79822 12 THR B CA 1
ATOM 3007 C C . THR B 2 12 ? -75.66138 -6.73498 -19.23910 1.000 47.05882 12 THR B C 1
ATOM 3008 O O . THR B 2 12 ? -76.20669 -7.54828 -18.48576 1.000 42.93036 12 THR B O 1
ATOM 3012 N N . ILE B 2 13 ? -76.15125 -6.38337 -20.42938 1.000 42.01673 13 ILE B N 1
ATOM 3013 C CA . ILE B 2 13 ? -77.25750 -7.09025 -21.05993 1.000 52.49782 13 ILE B CA 1
ATOM 3014 C C . ILE B 2 13 ? -76.80466 -7.58043 -22.43194 1.000 46.06742 13 ILE B C 1
ATOM 3015 O O . ILE B 2 13 ? -75.86961 -7.05241 -23.03918 1.000 40.51300 13 ILE B O 1
ATOM 3020 N N . THR B 2 14 ? -77.50240 -8.59015 -22.93088 1.000 40.78732 14 THR B N 1
ATOM 3021 C CA . THR B 2 14 ? -77.21587 -9.14249 -24.23819 1.000 41.83384 14 THR B CA 1
ATOM 3022 C C . THR B 2 14 ? -78.35959 -8.78547 -25.17323 1.000 44.89949 14 THR B C 1
ATOM 3023 O O . THR B 2 14 ? -79.52683 -8.76797 -24.76392 1.000 44.25168 14 THR B O 1
ATOM 3027 N N . LEU B 2 15 ? -78.01827 -8.49162 -26.42387 1.000 40.13687 15 LEU B N 1
ATOM 3028 C CA . LEU B 2 15 ? -79.00143 -8.17626 -27.44141 1.000 42.47324 15 LEU B CA 1
ATOM 3029 C C . LEU B 2 15 ? -78.84654 -9.12911 -28.61457 1.000 42.30075 15 LEU B C 1
ATOM 3030 O O . LEU B 2 15 ? -77.74016 -9.57079 -28.93433 1.000 40.19049 15 LEU B O 1
ATOM 3035 N N . GLU B 2 16 ? -79.96991 -9.43815 -29.24903 1.000 43.54203 16 GLU B N 1
ATOM 3036 C CA . GLU B 2 16 ? -79.96869 -10.12115 -30.53329 1.000 36.73597 16 GLU B CA 1
ATOM 3037 C C . GLU B 2 16 ? -80.05860 -9.05776 -31.60755 1.000 37.07081 16 GLU B C 1
ATOM 3038 O O . GLU B 2 16 ? -81.01990 -8.28207 -31.63556 1.000 39.19804 16 GLU B O 1
ATOM 3044 N N . VAL B 2 17 ? -79.05402 -9.01895 -32.47864 1.000 34.74003 17 VAL B N 1
ATOM 3045 C CA . VAL B 2 17 ? -78.91584 -7.97914 -33.48890 1.000 33.55051 17 VAL B CA 1
ATOM 3046 C C . VAL B 2 17 ? -78.48736 -8.61573 -34.80775 1.000 36.77326 17 VAL B C 1
ATOM 3047 O O . VAL B 2 17 ? -78.18680 -9.81062 -34.88452 1.000 34.49420 17 VAL B O 1
ATOM 3051 N N . GLU B 2 18 ? -78.46847 -7.78993 -35.85431 1.000 32.71341 18 GLU B N 1
ATOM 3052 C CA . GLU B 2 18 ? -77.92560 -8.14916 -37.15164 1.000 32.54031 18 GLU B CA 1
ATOM 3053 C C . GLU B 2 18 ? -77.01840 -7.03823 -37.65348 1.000 31.90125 18 GLU B C 1
ATOM 3054 O O . GLU B 2 18 ? -77.17285 -5.87255 -37.26285 1.000 30.41113 18 GLU B O 1
ATOM 3060 N N . PRO B 2 19 ? -76.05130 -7.37072 -38.51009 1.000 35.12503 19 PRO B N 1
ATOM 3061 C CA . PRO B 2 19 ? -75.10109 -6.34167 -38.94916 1.000 30.93442 19 PRO B CA 1
ATOM 3062 C C . PRO B 2 19 ? -75.75247 -5.15068 -39.63576 1.000 33.93174 19 PRO B C 1
ATOM 3063 O O . PRO B 2 19 ? -75.20834 -4.03585 -39.56013 1.000 31.88923 19 PRO B O 1
ATOM 3067 N N . SER B 2 20 ? -76.90964 -5.33944 -40.26868 1.000 33.13820 20 SER B N 1
ATOM 3068 C CA . SER B 2 20 ? -77.60606 -4.26363 -40.97267 1.000 32.88141 20 SER B CA 1
ATOM 3069 C C . SER B 2 20 ? -78.50883 -3.43994 -40.06930 1.000 34.07409 20 SER B C 1
ATOM 3070 O O . SER B 2 20 ? -79.12496 -2.49102 -40.55151 1.000 34.85383 20 SER B O 1
ATOM 3073 N N . ASP B 2 21 ? -78.63344 -3.79524 -38.78732 1.000 29.95411 21 ASP B N 1
ATOM 3074 C CA . ASP B 2 21 ? -79.38567 -2.96976 -37.84750 1.000 31.35362 21 ASP B CA 1
ATOM 3075 C C . ASP B 2 21 ? -78.72007 -1.61314 -37.67588 1.000 31.82332 21 ASP B C 1
ATOM 3076 O O . ASP B 2 21 ? -77.49667 -1.52011 -37.56275 1.000 27.73057 21 ASP B O 1
ATOM 3081 N N . THR B 2 22 ? -79.53148 -0.56007 -37.62785 1.000 30.64374 22 THR B N 1
ATOM 3082 C CA . THR B 2 22 ? -79.00816 0.76771 -37.34508 1.000 33.72269 22 THR B CA 1
ATOM 3083 C C . THR B 2 22 ? -78.81305 0.95698 -35.84085 1.000 29.99471 22 THR B C 1
ATOM 3084 O O . THR B 2 22 ? -79.40168 0.25580 -35.01367 1.000 32.52772 22 THR B O 1
ATOM 3088 N N . ILE B 2 23 ? -77.98112 1.93611 -35.49568 1.000 31.96151 23 ILE B N 1
ATOM 3089 C CA . ILE B 2 23 ? -77.75715 2.27972 -34.09335 1.000 28.31073 23 ILE B CA 1
ATOM 3090 C C . ILE B 2 23 ? -79.06800 2.69884 -33.43418 1.000 33.57861 23 ILE B C 1
ATOM 3091 O O . ILE B 2 23 ? -79.33364 2.36905 -32.27169 1.000 29.37876 23 ILE B O 1
ATOM 3096 N N . GLU B 2 24 ? -79.90912 3.42381 -34.17246 1.000 29.54102 24 GLU B N 1
ATOM 3097 C CA . GLU B 2 24 ? -81.23692 3.76686 -33.67752 1.000 34.94176 24 GLU B CA 1
ATOM 3098 C C . GLU B 2 24 ? -82.02598 2.51886 -33.30753 1.000 37.02201 24 GLU B C 1
ATOM 3099 O O . GLU B 2 24 ? -82.68024 2.47247 -32.26004 1.000 32.39645 24 GLU B O 1
ATOM 3105 N N . ASN B 2 25 ? -81.95088 1.48924 -34.15066 1.000 31.39007 25 ASN B N 1
ATOM 3106 C CA . ASN B 2 25 ? -82.63158 0.23661 -33.86618 1.000 30.94093 25 ASN B CA 1
ATOM 3107 C C . ASN B 2 25 ? -82.09015 -0.39145 -32.58310 1.000 34.55427 25 ASN B C 1
ATOM 3108 O O . ASN B 2 25 ? -82.86041 -0.88595 -31.75632 1.000 39.17753 25 ASN B O 1
ATOM 3113 N N . VAL B 2 26 ? -80.76654 -0.35223 -32.38924 1.000 28.05004 26 VAL B N 1
ATOM 3114 C CA . VAL B 2 26 ? -80.15821 -0.93821 -31.19387 1.000 33.72975 26 VAL B CA 1
ATOM 3115 C C . VAL B 2 26 ? -80.61740 -0.20527 -29.93195 1.000 26.93914 26 VAL B C 1
ATOM 3116 O O . VAL B 2 26 ? -80.89757 -0.82890 -28.90230 1.000 31.95273 26 VAL B O 1
ATOM 3120 N N . LYS B 2 27 ? -80.67126 1.12786 -29.98140 1.000 29.14287 27 LYS B N 1
ATOM 3121 C CA . LYS B 2 27 ? -81.16532 1.89022 -28.83666 1.000 32.53817 27 LYS B CA 1
ATOM 3122 C C . LYS B 2 27 ? -82.62476 1.55443 -28.55369 1.000 36.24566 27 LYS B C 1
ATOM 3123 O O . LYS B 2 27 ? -83.04059 1.48636 -27.39344 1.000 35.58744 27 LYS B O 1
ATOM 3129 N N . ALA B 2 28 ? -83.41275 1.30560 -29.60366 1.000 29.00566 28 ALA B N 1
ATOM 3130 C CA . ALA B 2 28 ? -84.79409 0.87607 -29.39353 1.000 37.60640 28 ALA B CA 1
ATOM 3131 C C . ALA B 2 28 ? -84.85073 -0.48491 -28.70696 1.000 39.67421 28 ALA B C 1
ATOM 3132 O O . ALA B 2 28 ? -85.70353 -0.71064 -27.84172 1.000 36.65818 28 ALA B O 1
ATOM 3134 N N . LYS B 2 29 ? -83.96761 -1.41583 -29.10355 1.000 34.93453 29 LYS B N 1
ATOM 3135 C CA . LYS B 2 29 ? -83.90179 -2.72069 -28.44258 1.000 36.91175 29 LYS B CA 1
ATOM 3136 C C . LYS B 2 29 ? -83.48212 -2.58483 -26.98240 1.000 33.63320 29 LYS B C 1
ATOM 3137 O O . LYS B 2 29 ? -83.95737 -3.32619 -26.11861 1.000 36.13913 29 LYS B O 1
ATOM 3143 N N . ILE B 2 30 ? -82.56495 -1.66201 -26.69661 1.000 32.72650 30 ILE B N 1
ATOM 3144 C CA . ILE B 2 30 ? -82.18444 -1.40346 -25.31198 1.000 32.38809 30 ILE B CA 1
ATOM 3145 C C . ILE B 2 30 ? -83.37941 -0.87875 -24.53190 1.000 34.36854 30 ILE B C 1
ATOM 3146 O O . ILE B 2 30 ? -83.63373 -1.30631 -23.40145 1.000 37.38810 30 ILE B O 1
ATOM 3151 N N . GLN B 2 31 ? -84.15892 0.02079 -25.13711 1.000 35.95108 31 GLN B N 1
ATOM 3152 C CA . GLN B 2 31 ? -85.35857 0.51410 -24.46656 1.000 37.23153 31 GLN B CA 1
ATOM 3153 C C . GLN B 2 31 ? -86.36508 -0.60200 -24.23511 1.000 38.80660 31 GLN B C 1
ATOM 3154 O O . GLN B 2 31 ? -86.98243 -0.66925 -23.16656 1.000 41.36768 31 GLN B O 1
ATOM 3160 N N . ASP B 2 32 ? -86.54310 -1.49172 -25.22128 1.000 38.77076 32 ASP B N 1
ATOM 3161 C CA . ASP B 2 32 ? -87.51517 -2.57376 -25.06459 1.000 42.50111 32 ASP B CA 1
ATOM 3162 C C . ASP B 2 32 ? -87.15120 -3.45570 -23.88296 1.000 46.92440 32 ASP B C 1
ATOM 3163 O O . ASP B 2 32 ? -88.03163 -3.91876 -23.14941 1.000 46.15500 32 ASP B O 1
ATOM 3168 N N . LYS B 2 33 ? -85.85130 -3.67899 -23.67394 1.000 44.92925 33 LYS B N 1
ATOM 3169 C CA . LYS B 2 33 ? -85.37464 -4.65440 -22.70560 1.000 43.63339 33 LYS B CA 1
ATOM 3170 C C . LYS B 2 33 ? -85.16319 -4.05074 -21.32020 1.000 47.83710 33 LYS B C 1
ATOM 3171 O O . LYS B 2 33 ? -85.46749 -4.69948 -20.31466 1.000 48.39189 33 LYS B O 1
ATOM 3177 N N . GLU B 2 34 ? -84.66751 -2.81168 -21.23710 1.000 44.31209 34 GLU B N 1
ATOM 3178 C CA . GLU B 2 34 ? -84.33866 -2.20166 -19.95694 1.000 45.49698 34 GLU B CA 1
ATOM 3179 C C . GLU B 2 34 ? -85.15888 -0.95960 -19.63005 1.000 41.54173 34 GLU B C 1
ATOM 3180 O O . GLU B 2 34 ? -85.01750 -0.41875 -18.52660 1.000 43.17470 34 GLU B O 1
ATOM 3186 N N . GLY B 2 35 ? -85.99599 -0.48563 -20.54864 1.000 43.70915 35 GLY B N 1
ATOM 3187 C CA . GLY B 2 35 ? -86.80673 0.68560 -20.28992 1.000 35.59134 35 GLY B CA 1
ATOM 3188 C C . GLY B 2 35 ? -86.05690 1.99944 -20.30545 1.000 40.50102 35 GLY B C 1
ATOM 3189 O O . GLY B 2 35 ? -86.58284 3.00163 -19.81481 1.000 38.61935 35 GLY B O 1
ATOM 3190 N N . ILE B 2 36 ? -84.86713 2.02742 -20.89725 1.000 39.37784 36 ILE B N 1
ATOM 3191 C CA . ILE B 2 36 ? -84.03188 3.22474 -20.94922 1.000 36.52933 36 ILE B CA 1
ATOM 3192 C C . ILE B 2 36 ? -84.42177 4.02202 -22.19190 1.000 40.40648 36 ILE B C 1
ATOM 3193 O O . ILE B 2 36 ? -84.30520 3.49459 -23.30621 1.000 29.73514 36 ILE B O 1
ATOM 3198 N N . PRO B 2 37 ? -84.84052 5.27878 -22.05524 1.000 37.28766 37 PRO B N 1
ATOM 3199 C CA . PRO B 2 37 ? -85.19510 6.08967 -23.23107 1.000 33.07956 37 PRO B CA 1
ATOM 3200 C C . PRO B 2 37 ? -84.01389 6.26938 -24.16922 1.000 37.30902 37 PRO B C 1
ATOM 3201 O O . PRO B 2 37 ? -82.90165 6.60878 -23.72930 1.000 31.15351 37 PRO B O 1
ATOM 3205 N N . PRO B 2 38 ? -84.22491 6.08630 -25.48038 1.000 34.24754 38 PRO B N 1
ATOM 3206 C CA . PRO B 2 38 ? -83.11190 6.26719 -26.43386 1.000 30.99139 38 PRO B CA 1
ATOM 3207 C C . PRO B 2 38 ? -82.44125 7.63134 -26.35540 1.000 33.40214 38 PRO B C 1
ATOM 3208 O O . PRO B 2 38 ? -81.23728 7.72426 -26.62298 1.000 31.81521 38 PRO B O 1
ATOM 3212 N N . ASP B 2 39 ? -83.17045 8.69452 -26.00699 1.000 28.48495 39 ASP B N 1
ATOM 3213 C CA . ASP B 2 39 ? -82.54787 10.01659 -25.96165 1.000 34.52830 39 ASP B CA 1
ATOM 3214 C C . ASP B 2 39 ? -81.56195 10.15433 -24.80798 1.000 35.14277 39 ASP B C 1
ATOM 3215 O O . ASP B 2 39 ? -80.77106 11.10353 -24.80567 1.000 38.69144 39 ASP B O 1
ATOM 3220 N N . GLN B 2 40 ? -81.61984 9.26646 -23.80932 1.000 29.95866 40 GLN B N 1
ATOM 3221 C CA . GLN B 2 40 ? -80.62293 9.23407 -22.74178 1.000 32.23623 40 GLN B CA 1
ATOM 3222 C C . GLN B 2 40 ? -79.40828 8.36204 -23.06541 1.000 30.46151 40 GLN B C 1
ATOM 3223 O O . GLN B 2 40 ? -78.41949 8.40970 -22.32202 1.000 35.32231 40 GLN B O 1
ATOM 3229 N N . GLN B 2 41 ? -79.44090 7.58789 -24.14751 1.000 27.87368 41 GLN B N 1
ATOM 3230 C CA . GLN B 2 41 ? -78.41211 6.59210 -24.42698 1.000 28.37087 41 GLN B CA 1
ATOM 3231 C C . GLN B 2 41 ? -77.27840 7.14686 -25.28239 1.000 32.75807 41 GLN B C 1
ATOM 3232 O O . GLN B 2 41 ? -77.50927 7.67855 -26.37395 1.000 31.20458 41 GLN B O 1
ATOM 3238 N N . ARG B 2 42 ? -76.05333 6.94806 -24.82427 1.000 29.39180 42 ARG B N 1
ATOM 3239 C CA . ARG B 2 42 ? -74.85333 7.23296 -25.60802 1.000 32.17765 42 ARG B CA 1
ATOM 3240 C C . ARG B 2 42 ? -74.07796 5.92229 -25.76393 1.000 32.48539 42 ARG B C 1
ATOM 3241 O O . ARG B 2 42 ? -73.50873 5.41408 -24.79164 1.000 35.04520 42 ARG B O 1
ATOM 3249 N N . LEU B 2 43 ? -74.09338 5.33905 -26.95941 1.000 30.62145 43 LEU B N 1
ATOM 3250 C CA . LEU B 2 43 ? -73.40461 4.07064 -27.19133 1.000 32.89806 43 LEU B CA 1
ATOM 3251 C C . LEU B 2 43 ? -71.98959 4.33189 -27.68770 1.000 28.38421 43 LEU B C 1
ATOM 3252 O O . LEU B 2 43 ? -71.78577 5.11899 -28.61023 1.000 28.41971 43 LEU B O 1
ATOM 3257 N N . ILE B 2 44 ? -71.01492 3.69089 -27.05835 1.000 24.46493 44 ILE B N 1
ATOM 3258 C CA . ILE B 2 44 ? -69.60784 3.87959 -27.38220 1.000 28.11854 44 ILE B CA 1
ATOM 3259 C C . ILE B 2 44 ? -69.00840 2.52719 -27.75982 1.000 35.96579 44 ILE B C 1
ATOM 3260 O O . ILE B 2 44 ? -69.25757 1.52046 -27.08673 1.000 28.75755 44 ILE B O 1
ATOM 3265 N N . PHE B 2 45 ? -68.24705 2.50214 -28.85104 1.000 31.13287 45 PHE B N 1
ATOM 3266 C CA . PHE B 2 45 ? -67.49803 1.31493 -29.25770 1.000 30.30538 45 PHE B CA 1
ATOM 3267 C C . PHE B 2 45 ? -66.22173 1.77253 -29.94368 1.000 30.75801 45 PHE B C 1
ATOM 3268 O O . PHE B 2 45 ? -66.26973 2.63642 -30.82454 1.000 31.56472 45 PHE B O 1
ATOM 3276 N N . ALA B 2 46 ? -65.08587 1.21218 -29.52075 1.000 33.56389 46 ALA B N 1
ATOM 3277 C CA . ALA B 2 46 ? -63.78252 1.52766 -30.11624 1.000 37.04225 46 ALA B CA 1
ATOM 3278 C C . ALA B 2 46 ? -63.55482 3.03742 -30.19087 1.000 34.90817 46 ALA B C 1
ATOM 3279 O O . ALA B 2 46 ? -63.09724 3.56839 -31.20239 1.000 35.04730 46 ALA B O 1
ATOM 3281 N N . GLY B 2 47 ? -63.88838 3.73823 -29.10637 1.000 38.07524 47 GLY B N 1
ATOM 3282 C CA . GLY B 2 47 ? -63.58953 5.15101 -28.99050 1.000 34.30070 47 GLY B CA 1
ATOM 3283 C C . GLY B 2 47 ? -64.51264 6.09255 -29.73394 1.000 36.14837 47 GLY B C 1
ATOM 3284 O O . GLY B 2 47 ? -64.25829 7.30568 -29.72985 1.000 36.29771 47 GLY B O 1
ATOM 3285 N N . LYS B 2 48 ? -65.55297 5.59000 -30.39059 1.000 31.41168 48 LYS B N 1
ATOM 3286 C CA . LYS B 2 48 ? -66.51103 6.43000 -31.09930 1.000 36.18314 48 LYS B CA 1
ATOM 3287 C C . LYS B 2 48 ? -67.87669 6.37856 -30.42401 1.000 33.77884 48 LYS B C 1
ATOM 3288 O O . LYS B 2 48 ? -68.30205 5.33376 -29.93136 1.000 31.93998 48 LYS B O 1
ATOM 3294 N N . GLN B 2 49 ? -68.55009 7.51584 -30.40441 1.000 32.35651 49 GLN B N 1
ATOM 3295 C CA . GLN B 2 49 ? -69.96916 7.57574 -30.10985 1.000 31.77374 49 GLN B CA 1
ATOM 3296 C C . GLN B 2 49 ? -70.71874 7.19012 -31.37774 1.000 33.60289 49 GLN B C 1
ATOM 3297 O O . GLN B 2 49 ? -70.59098 7.86745 -32.39856 1.000 35.04359 49 GLN B O 1
ATOM 3303 N N . LEU B 2 50 ? -71.49737 6.11517 -31.31922 1.000 30.38827 50 LEU B N 1
ATOM 3304 C CA . LEU B 2 50 ? -72.10538 5.56020 -32.52006 1.000 30.20623 50 LEU B CA 1
ATOM 3305 C C . LEU B 2 50 ? -73.28956 6.41488 -32.94712 1.000 31.69622 50 LEU B C 1
ATOM 3306 O O . LEU B 2 50 ? -74.13005 6.77904 -32.12081 1.000 34.26084 50 LEU B O 1
ATOM 3311 N N . GLU B 2 51 ? -73.36105 6.73073 -34.23928 1.000 35.41633 51 GLU B N 1
ATOM 3312 C CA . GLU B 2 51 ? -74.39815 7.61412 -34.75735 1.000 33.77385 51 GLU B CA 1
ATOM 3313 C C . GLU B 2 51 ? -75.64280 6.82318 -35.13124 1.000 34.80956 51 GLU B C 1
ATOM 3314 O O . GLU B 2 51 ? -75.55248 5.76003 -35.75578 1.000 32.24449 51 GLU B O 1
ATOM 3320 N N . ASP B 2 52 ? -76.80677 7.40928 -34.83694 1.000 33.99981 52 ASP B N 1
ATOM 3321 C CA . ASP B 2 52 ? -78.07002 6.68628 -34.93686 1.000 33.51334 52 ASP B CA 1
ATOM 3322 C C . ASP B 2 52 ? -78.31250 6.13281 -36.33932 1.000 37.28522 52 ASP B C 1
ATOM 3323 O O . ASP B 2 52 ? -78.87126 5.03639 -36.48931 1.000 36.64222 52 ASP B O 1
ATOM 3328 N N . GLY B 2 53 ? -77.90975 6.87505 -37.37713 1.000 35.07885 53 GLY B N 1
ATOM 3329 C CA . GLY B 2 53 ? -78.22536 6.47546 -38.74161 1.000 35.73011 53 GLY B CA 1
ATOM 3330 C C . GLY B 2 53 ? -77.33190 5.40963 -39.34548 1.000 40.67813 53 GLY B C 1
ATOM 3331 O O . GLY B 2 53 ? -77.66911 4.87032 -40.40822 1.000 39.09215 53 GLY B O 1
ATOM 3332 N N . ARG B 2 54 ? -76.19942 5.10631 -38.71986 1.000 33.92120 54 ARG B N 1
ATOM 3333 C CA . ARG B 2 54 ? -75.28075 4.12111 -39.26055 1.000 33.63929 54 ARG B CA 1
ATOM 3334 C C . ARG B 2 54 ? -75.64582 2.73384 -38.73423 1.000 34.04767 54 ARG B C 1
ATOM 3335 O O . ARG B 2 54 ? -76.44654 2.59553 -37.81120 1.000 36.61204 54 ARG B O 1
ATOM 3343 N N . THR B 2 55 ? -75.05619 1.69876 -39.33960 1.000 32.10196 55 THR B N 1
ATOM 3344 C CA . THR B 2 55 ? -75.33182 0.31123 -38.97652 1.000 31.30135 55 THR B CA 1
ATOM 3345 C C . THR B 2 55 ? -74.20129 -0.27626 -38.13628 1.000 32.35951 55 THR B C 1
ATOM 3346 O O . THR B 2 55 ? -73.07797 0.23580 -38.10987 1.000 31.01526 55 THR B O 1
ATOM 3350 N N . LEU B 2 56 ? -74.49861 -1.41246 -37.49736 1.000 31.27084 56 LEU B N 1
ATOM 3351 C CA . LEU B 2 56 ? -73.45196 -2.15165 -36.80321 1.000 30.44099 56 LEU B CA 1
ATOM 3352 C C . LEU B 2 56 ? -72.33918 -2.55934 -37.76380 1.000 33.55812 56 LEU B C 1
ATOM 3353 O O . LEU B 2 56 ? -71.15558 -2.52814 -37.40246 1.000 31.83704 56 LEU B O 1
ATOM 3358 N N . SER B 2 57 ? -72.70462 -2.94244 -38.99480 1.000 32.05605 57 SER B N 1
ATOM 3359 C CA . SER B 2 57 ? -71.70694 -3.30011 -39.99518 1.000 36.60935 57 SER B CA 1
ATOM 3360 C C . SER B 2 57 ? -70.79278 -2.12526 -40.31314 1.000 34.50387 57 SER B C 1
ATOM 3361 O O . SER B 2 57 ? -69.58245 -2.31348 -40.48681 1.000 35.38116 57 SER B O 1
ATOM 3364 N N . ASP B 2 58 ? -71.35179 -0.90134 -40.37496 1.000 36.02319 58 ASP B N 1
ATOM 3365 C CA . ASP B 2 58 ? -70.53714 0.28053 -40.66712 1.000 35.63522 58 ASP B CA 1
ATOM 3366 C C . ASP B 2 58 ? -69.41084 0.42913 -39.66115 1.000 34.15688 58 ASP B C 1
ATOM 3367 O O . ASP B 2 58 ? -68.30481 0.85095 -40.01144 1.000 36.81501 58 ASP B O 1
ATOM 3372 N N . TYR B 2 59 ? -69.67802 0.09669 -38.40570 1.000 33.01065 59 TYR B N 1
ATOM 3373 C CA . TYR B 2 59 ? -68.70180 0.21446 -37.33379 1.000 31.35177 59 TYR B CA 1
ATOM 3374 C C . TYR B 2 59 ? -67.90492 -1.06443 -37.12395 1.000 35.20561 59 TYR B C 1
ATOM 3375 O O . TYR B 2 59 ? -67.13063 -1.13875 -36.16703 1.000 36.29647 59 TYR B O 1
ATOM 3384 N N . ASN B 2 60 ? -68.06794 -2.06494 -37.99495 1.000 33.90565 60 ASN B N 1
ATOM 3385 C CA . ASN B 2 60 ? -67.35577 -3.33918 -37.86196 1.000 37.60304 60 ASN B CA 1
ATOM 3386 C C . ASN B 2 60 ? -67.65627 -4.01809 -36.52525 1.000 40.50399 60 ASN B C 1
ATOM 3387 O O . ASN B 2 60 ? -66.78116 -4.62455 -35.90168 1.000 39.60902 60 ASN B O 1
ATOM 3392 N N . ILE B 2 61 ? -68.90003 -3.91794 -36.06994 1.000 34.34534 61 ILE B N 1
ATOM 3393 C CA . ILE B 2 61 ? -69.30184 -4.53256 -34.81081 1.000 33.02923 61 ILE B CA 1
ATOM 3394 C C . ILE B 2 61 ? -69.73402 -5.97430 -35.09436 1.000 38.84343 61 IL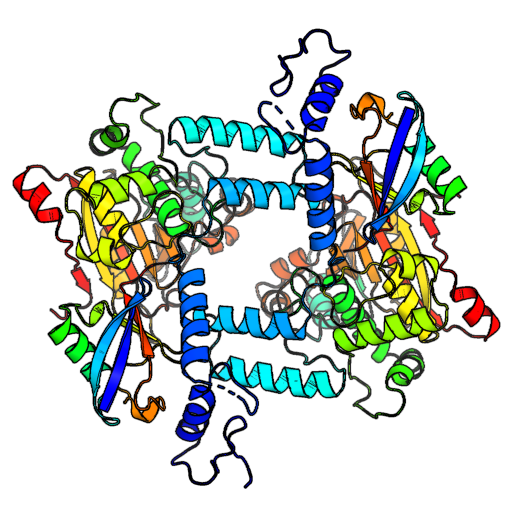E B C 1
ATOM 3395 O O . ILE B 2 61 ? -70.75791 -6.21588 -35.73857 1.000 36.16695 61 ILE B O 1
ATOM 3400 N N . GLN B 2 62 ? -68.93292 -6.93972 -34.63592 1.000 34.94430 62 GLN B N 1
ATOM 3401 C CA . GLN B 2 62 ? -69.15229 -8.35754 -34.90090 1.000 36.00456 62 GLN B CA 1
ATOM 3402 C C . GLN B 2 62 ? -69.82495 -9.05133 -33.71586 1.000 36.62586 62 GLN B C 1
ATOM 3403 O O . GLN B 2 62 ? -70.11333 -8.44019 -32.68325 1.000 35.90906 62 GLN B O 1
ATOM 3409 N N . LYS B 2 63 ? -70.02477 -10.36240 -33.85776 1.000 37.37946 63 LYS B N 1
ATOM 3410 C CA . LYS B 2 63 ? -70.60620 -11.16348 -32.79004 1.000 37.89806 63 LYS B CA 1
ATOM 3411 C C . LYS B 2 63 ? -69.79840 -10.99354 -31.50818 1.000 37.77887 63 LYS B C 1
ATOM 3412 O O . LYS B 2 63 ? -68.56736 -10.90577 -31.53795 1.000 40.05872 63 LYS B O 1
ATOM 3418 N N . GLU B 2 64 ? -70.50742 -10.91929 -30.37901 1.000 37.49376 64 GLU B N 1
ATOM 3419 C CA . GLU B 2 64 ? -69.92449 -10.85555 -29.03973 1.000 39.55565 64 GLU B CA 1
ATOM 3420 C C . GLU B 2 64 ? -69.16075 -9.56743 -28.77352 1.000 38.79432 64 GLU B C 1
ATOM 3421 O O . GLU B 2 64 ? -68.41160 -9.48801 -27.79451 1.000 37.74269 64 GLU B O 1
ATOM 3427 N N . SER B 2 65 ? -69.34777 -8.53659 -29.59494 1.000 35.36845 65 SER B N 1
ATOM 3428 C CA . SER B 2 65 ? -68.80623 -7.23059 -29.24912 1.000 34.32073 65 SER B CA 1
ATOM 3429 C C . SER B 2 65 ? -69.53393 -6.67586 -28.03175 1.000 35.49445 65 SER B C 1
ATOM 3430 O O . SER B 2 65 ? -70.69469 -7.00265 -27.77545 1.000 33.92799 65 SER B O 1
ATOM 3433 N N . THR B 2 66 ? -68.83721 -5.84086 -27.26884 1.000 33.09646 66 THR B N 1
ATOM 3434 C CA . THR B 2 66 ? -69.43629 -5.11668 -26.15877 1.000 32.34562 66 THR B CA 1
ATOM 3435 C C . THR B 2 66 ? -69.51839 -3.64138 -26.53052 1.000 36.71070 66 THR B C 1
ATOM 3436 O O . THR B 2 66 ? -68.49471 -3.01086 -26.81915 1.000 35.38367 66 THR B O 1
ATOM 3440 N N . LEU B 2 67 ? -70.72500 -3.09611 -26.52864 1.000 30.38666 67 LEU B N 1
ATOM 3441 C CA . LEU B 2 67 ? -70.89622 -1.65853 -26.63194 1.000 29.35166 67 LEU B CA 1
ATOM 3442 C C . LEU B 2 67 ? -70.98299 -1.11042 -25.21478 1.000 31.45078 67 LEU B C 1
ATOM 3443 O O . LEU B 2 67 ? -71.58131 -1.74090 -24.33894 1.000 35.71344 67 LEU B O 1
ATOM 3448 N N . HIS B 2 68 ? -70.35773 0.02983 -24.97184 1.000 28.37677 68 HIS B N 1
ATOM 3449 C CA . HIS B 2 68 ? -70.45470 0.65445 -23.65651 1.000 28.40503 68 HIS B CA 1
ATOM 3450 C C . HIS B 2 68 ? -71.53321 1.72186 -23.70257 1.000 33.46190 68 HIS B C 1
ATOM 3451 O O . HIS B 2 68 ? -71.55639 2.54768 -24.61983 1.000 29.55169 68 HIS B O 1
ATOM 3458 N N . LEU B 2 69 ? -72.43403 1.68088 -22.72634 1.000 29.89237 69 LEU B N 1
ATOM 3459 C CA . LEU B 2 69 ? -73.61842 2.52974 -22.68556 1.000 32.63458 69 LEU B CA 1
ATOM 3460 C C . LEU B 2 69 ? -73.42398 3.57304 -21.58720 1.000 31.13820 69 LEU B C 1
ATOM 3461 O O . LEU B 2 69 ? -73.42826 3.23691 -20.39876 1.000 30.73399 69 LEU B O 1
ATOM 3466 N N . VAL B 2 70 ? -73.21846 4.81846 -21.99665 1.000 29.29249 70 VAL B N 1
ATOM 3467 C CA . VAL B 2 70 ? -73.17275 5.98943 -21.12174 1.000 34.22170 70 VAL B CA 1
ATOM 3468 C C . VAL B 2 70 ? -74.54208 6.64997 -21.14308 1.000 32.25285 70 VAL B C 1
ATOM 3469 O O . VAL B 2 70 ? -75.18572 6.72570 -22.19450 1.000 32.72002 70 VAL B O 1
ATOM 3473 N N . LEU B 2 71 ? -75.01244 7.09487 -19.97866 1.000 27.13267 71 LEU B N 1
ATOM 3474 C CA . LEU B 2 71 ? -76.38521 7.56281 -19.82628 1.000 27.32856 71 LEU B CA 1
ATOM 3475 C C . LEU B 2 71 ? -76.42730 9.03805 -19.45298 1.000 27.48402 71 LEU B C 1
ATOM 3476 O O . LEU B 2 71 ? -75.60622 9.50961 -18.66598 1.000 30.58213 71 LEU B O 1
ATOM 3481 N N . ARG B 2 72 ? -77.36824 9.76279 -20.05483 1.000 24.09151 72 ARG B N 1
ATOM 3482 C CA . ARG B 2 72 ? -77.61075 11.17243 -19.77958 1.000 25.92690 72 ARG B CA 1
ATOM 3483 C C . ARG B 2 72 ? -76.40316 12.05138 -20.08635 1.000 28.33930 72 ARG B C 1
ATOM 3484 O O . ARG B 2 72 ? -75.40980 11.58194 -20.64624 1.000 29.56006 72 ARG B O 1
ATOM 3492 N N . LEU B 2 73 ? -76.48561 13.32888 -19.71539 1.000 25.23630 73 LEU B N 1
ATOM 3493 C CA . LEU B 2 73 ? -75.51053 14.34197 -20.08854 1.000 25.16459 73 LEU B CA 1
ATOM 3494 C C . LEU B 2 73 ? -74.80807 14.83317 -18.82424 1.000 25.51036 73 LEU B C 1
ATOM 3495 O O . LEU B 2 73 ? -75.34339 15.65799 -18.07407 1.000 27.33170 73 LEU B O 1
ATOM 3500 N N . ARG B 2 74 ? -73.60475 14.32964 -18.59003 1.000 24.56847 74 ARG B N 1
ATOM 3501 C CA . ARG B 2 74 ? -72.87185 14.62863 -17.37142 1.000 25.69056 74 ARG B CA 1
ATOM 3502 C C . ARG B 2 74 ? -71.48039 15.12006 -17.73531 1.000 31.39296 74 ARG B C 1
ATOM 3503 O O . ARG B 2 74 ? -71.04216 15.02918 -18.88871 1.000 23.72819 74 ARG B O 1
ATOM 3511 N N . GLY B 2 75 ? -70.78327 15.66805 -16.74455 1.000 24.44619 75 GLY B N 1
ATOM 3512 C CA . GLY B 2 75 ? -69.47586 16.22676 -17.02555 1.000 24.86815 75 GLY B CA 1
ATOM 3513 C C . GLY B 2 75 ? -68.66051 16.59688 -15.79656 1.000 28.03823 75 GLY B C 1
ATOM 3514 O O . GLY B 2 75 ? -69.14912 16.53276 -14.67455 1.000 30.49591 75 GLY B O 1
ATOM 3519 N N . SER C 1 9 ? -49.51781 26.50241 21.89481 1.000 119.17690 226 SER C N 1
ATOM 3520 C CA . SER C 1 9 ? -50.10994 25.18750 21.67038 1.000 125.72375 226 SER C CA 1
ATOM 3521 C C . SER C 1 9 ? -49.79373 24.64743 20.26878 1.000 131.68468 226 SER C C 1
ATOM 3522 O O . SER C 1 9 ? -50.45879 25.00734 19.29552 1.000 124.68521 226 SER C O 1
ATOM 3524 N N . CYS C 1 10 ? -48.78299 23.78253 20.17545 1.000 134.85439 227 CYS C N 1
ATOM 3525 C CA . CYS C 1 10 ? -48.39788 23.17730 18.89503 1.000 131.83162 227 CYS C CA 1
ATOM 3526 C C . CYS C 1 10 ? -49.45815 22.19243 18.42210 1.000 127.64400 227 CYS C C 1
ATOM 3527 O O . CYS C 1 10 ? -49.78039 21.24786 19.15423 1.000 128.70602 227 CYS C O 1
ATOM 3530 N N . PRO C 1 11 ? -50.00475 22.34604 17.21189 1.000 124.44004 228 PRO C N 1
ATOM 3531 C CA . PRO C 1 11 ? -51.10090 21.46168 16.78801 1.000 124.45895 228 PRO C CA 1
ATOM 3532 C C . PRO C 1 11 ? -50.67088 20.02578 16.53734 1.000 117.76598 228 PRO C C 1
ATOM 3533 O O . PRO C 1 11 ? -51.53793 19.18014 16.28735 1.000 115.49455 228 PRO C O 1
ATOM 3537 N N . VAL C 1 12 ? -49.37742 19.71944 16.59000 1.000 111.35224 229 VAL C N 1
ATOM 3538 C CA . VAL C 1 12 ? -48.88909 18.36220 16.41084 1.000 108.05658 229 VAL C CA 1
ATOM 3539 C C . VAL C 1 12 ? -48.39646 17.76363 17.72531 1.000 110.89768 229 VAL C C 1
ATOM 3540 O O . VAL C 1 12 ? -48.70183 16.60922 18.03364 1.000 109.30109 229 VAL C O 1
ATOM 3544 N N . CYS C 1 13 ? -47.62679 18.52967 18.51157 1.000 117.11737 230 CYS C N 1
ATOM 3545 C CA . CYS C 1 13 ? -47.04747 18.04361 19.76163 1.000 123.34194 230 CYS C CA 1
ATOM 3546 C C . CYS C 1 13 ? -47.63286 18.68112 21.01560 1.000 131.89591 230 CYS C C 1
ATOM 3547 O O . CYS C 1 13 ? -47.36963 18.18371 22.11593 1.000 131.51345 230 CYS C O 1
ATOM 3550 N N . GLY C 1 14 ? -48.40271 19.75985 20.89192 1.000 147.04976 231 GLY C N 1
ATOM 3551 C CA . GLY C 1 14 ? -48.98403 20.39037 22.06257 1.000 150.73436 231 GLY C CA 1
ATOM 3552 C C . GLY C 1 14 ? -48.02009 21.21167 22.89085 1.000 152.71583 231 GLY C C 1
ATOM 3553 O O . GLY C 1 14 ? -48.23087 21.36670 24.09779 1.000 163.58287 231 GLY C O 1
ATOM 3554 N N . MET C 1 15 ? -46.96910 21.75053 22.27541 1.000 148.06782 232 MET C N 1
ATOM 3555 C CA . MET C 1 15 ? -45.97181 22.53817 22.98990 1.000 146.68231 232 MET C CA 1
ATOM 3556 C C . MET C 1 15 ? -46.44299 23.96546 23.23446 1.000 148.34621 232 MET C C 1
ATOM 3557 O O . MET C 1 15 ? -47.10282 24.57347 22.38631 1.000 146.57074 232 MET C O 1
ATOM 3562 N N . ASN C 1 16 ? -46.09053 24.50083 24.40282 1.000 149.41855 233 ASN C N 1
ATOM 3563 C CA . ASN C 1 16 ? -46.34795 25.90489 24.70241 1.000 147.28754 233 ASN C CA 1
ATOM 3564 C C . ASN C 1 16 ? -45.48626 26.75623 23.77858 1.000 145.81001 233 ASN C C 1
ATOM 3565 O O . ASN C 1 16 ? -44.27043 26.86215 23.97281 1.000 142.65716 233 ASN C O 1
ATOM 3570 N N . LEU C 1 17 ? -46.11053 27.36217 22.77061 1.000 146.06829 234 LEU C N 1
ATOM 3571 C CA . LEU C 1 17 ? -45.38839 28.15884 21.78871 1.000 148.62475 234 LEU C CA 1
ATOM 3572 C C . LEU C 1 17 ? -45.28996 29.63141 22.16561 1.000 149.00835 234 LEU C C 1
ATOM 3573 O O . LEU C 1 17 ? -44.62050 30.39189 21.45772 1.000 144.49709 234 LEU C O 1
ATOM 3578 N N . ASP C 1 18 ? -45.93414 30.05340 23.25655 1.000 147.92256 235 ASP C N 1
ATOM 3579 C CA . ASP C 1 18 ? -45.84545 31.44631 23.67737 1.000 139.36613 235 ASP C CA 1
ATOM 3580 C C . ASP C 1 18 ? -44.44116 31.82351 24.13122 1.000 133.53013 235 ASP C C 1
ATOM 3581 O O . ASP C 1 18 ? -44.09280 33.00869 24.10421 1.000 121.59604 235 ASP C O 1
ATOM 3583 N N . ASN C 1 19 ? -43.62896 30.84429 24.53680 1.000 138.87746 236 ASN C N 1
ATOM 3584 C CA . ASN C 1 19 ? -42.28150 31.07838 25.04293 1.000 131.45067 236 ASN C CA 1
ATOM 3585 C C . ASN C 1 19 ? -41.19893 30.78215 24.00585 1.000 125.18031 236 ASN C C 1
ATOM 3586 O O . ASN C 1 19 ? -40.10297 30.33252 24.35589 1.000 124.42849 236 ASN C O 1
ATOM 3591 N N . ALA C 1 20 ? -41.49324 31.01076 22.73349 1.000 127.60759 237 ALA C N 1
ATOM 3592 C CA . ALA C 1 20 ? -40.52557 30.87316 21.65732 1.000 119.50222 237 ALA C CA 1
ATOM 3593 C C . ALA C 1 20 ? -39.73716 32.16883 21.48985 1.000 108.00787 237 ALA C C 1
ATOM 3594 O O . ALA C 1 20 ? -40.16061 33.24187 21.92535 1.000 109.55954 237 ALA C O 1
ATOM 3596 N N . SER C 1 21 ? -38.56070 32.04938 20.86802 1.000 103.90981 238 SER C N 1
ATOM 3597 C CA . SER C 1 21 ? -37.68955 33.21000 20.69568 1.000 103.73715 238 SER C CA 1
ATOM 3598 C C . SER C 1 21 ? -38.37482 34.31130 19.88564 1.000 106.05596 238 SER C C 1
ATOM 3599 O O . SER C 1 21 ? -38.19051 35.50273 20.16718 1.000 104.52797 238 SER C O 1
ATOM 3602 N N . ASN C 1 22 ? -39.17058 33.93677 18.88386 1.000 97.90595 239 ASN C N 1
ATOM 3603 C CA . ASN C 1 22 ? -40.00464 34.88629 18.15241 1.000 94.09716 239 ASN C CA 1
ATOM 3604 C C . ASN C 1 22 ? -41.10384 34.10887 17.43655 1.000 96.39960 239 ASN C C 1
ATOM 3605 O O . ASN C 1 22 ? -41.18926 32.88209 17.53532 1.000 94.37470 239 ASN C O 1
ATOM 3610 N N . SER C 1 23 ? -41.94661 34.83641 16.69955 1.000 97.67318 240 SER C N 1
ATOM 3611 C CA . SER C 1 23 ? -43.07935 34.19078 16.04316 1.000 91.40743 240 SER C CA 1
ATOM 3612 C C . SER C 1 23 ? -42.63885 33.33447 14.86150 1.000 95.92817 240 SER C C 1
ATOM 3613 O O . SER C 1 23 ? -43.24824 32.29223 14.59463 1.000 94.09231 240 SER C O 1
ATOM 3616 N N . GLU C 1 24 ? -41.59415 33.75403 14.14350 1.000 98.50127 241 GLU C N 1
ATOM 3617 C CA . GLU C 1 24 ? -41.11262 32.98028 13.00184 1.000 95.31845 241 GLU C CA 1
ATOM 3618 C C . GLU C 1 24 ? -40.56941 31.62446 13.43581 1.000 92.44436 241 GLU C C 1
ATOM 3619 O O . GLU C 1 24 ? -40.86832 30.59730 12.81671 1.000 91.98594 241 GLU C O 1
ATOM 3625 N N . SER C 1 25 ? -39.76101 31.59941 14.49664 1.000 91.54559 242 SER C N 1
ATOM 3626 C CA . SER C 1 25 ? -39.18858 30.33249 14.94257 1.000 90.27269 242 SER C CA 1
ATOM 3627 C C . SER C 1 25 ? -40.26642 29.36907 15.43021 1.000 89.75199 242 SER C C 1
ATOM 3628 O O . SER C 1 25 ? -40.12197 28.15087 15.27360 1.000 90.60301 242 SER C O 1
ATOM 3631 N N . ALA C 1 26 ? -41.34222 29.88547 16.03162 1.000 86.31221 243 ALA C N 1
ATOM 3632 C CA . ALA C 1 26 ? -42.46623 29.02736 16.39861 1.000 90.94315 243 ALA C CA 1
ATOM 3633 C C . ALA C 1 26 ? -43.10299 28.40864 15.15822 1.000 89.13385 243 ALA C C 1
ATOM 3634 O O . ALA C 1 26 ? -43.35067 27.19762 15.10532 1.000 91.06875 243 ALA C O 1
ATOM 3636 N N . ALA C 1 27 ? -43.36921 29.23436 14.14442 1.000 89.22575 244 ALA C N 1
ATOM 3637 C CA . ALA C 1 27 ? -43.95958 28.73872 12.90552 1.000 84.08471 244 ALA C CA 1
ATOM 3638 C C . ALA C 1 27 ? -43.05947 27.71524 12.22520 1.000 85.88719 244 ALA C C 1
ATOM 3639 O O . ALA C 1 27 ? -43.54959 26.73740 11.64802 1.000 78.96595 244 ALA C O 1
ATOM 3641 N N . ARG C 1 28 ? -41.73949 27.92526 12.27457 1.000 85.65630 245 ARG C N 1
ATOM 3642 C CA . ARG C 1 28 ? -40.82531 26.98282 11.63943 1.000 79.00147 245 ARG C CA 1
ATOM 3643 C C . ARG C 1 28 ? -40.93194 25.60681 12.27900 1.000 84.67157 245 ARG C C 1
ATOM 3644 O O . ARG C 1 28 ? -40.86604 24.58473 11.58397 1.000 81.56177 245 ARG C O 1
ATOM 3652 N N . HIS C 1 29 ? -41.11440 25.56375 13.60308 1.000 80.29523 246 HIS C N 1
ATOM 3653 C CA . HIS C 1 29 ? -41.20492 24.28768 14.30639 1.000 85.52101 246 HIS C CA 1
ATOM 3654 C C . HIS C 1 29 ? -42.43938 23.50777 13.87332 1.000 85.62632 246 HIS C C 1
ATOM 3655 O O . HIS C 1 29 ? -42.37142 22.29354 13.64979 1.000 85.01039 246 HIS C O 1
ATOM 3662 N N . VAL C 1 30 ? -43.59050 24.18227 13.79637 1.000 83.39537 247 VAL C N 1
ATOM 3663 C CA . VAL C 1 30 ? -44.81473 23.51319 13.35838 1.000 90.64934 247 VAL C CA 1
ATOM 3664 C C . VAL C 1 30 ? -44.62971 22.96018 11.95132 1.000 78.11609 247 VAL C C 1
ATOM 3665 O O . VAL C 1 30 ? -44.90499 21.78488 11.68199 1.000 74.82040 247 VAL C O 1
ATOM 3669 N N . GLU C 1 31 ? -44.11659 23.79833 11.04670 1.000 72.51205 248 GLU C N 1
ATOM 3670 C CA . GLU C 1 31 ? -43.88842 23.41621 9.65955 1.000 70.20493 248 GLU C CA 1
ATOM 3671 C C . GLU C 1 31 ? -42.84494 22.31277 9.51272 1.000 71.51916 248 GLU C C 1
ATOM 3672 O O . GLU C 1 31 ? -42.72253 21.72855 8.43020 1.000 68.60774 248 GLU C O 1
ATOM 3678 N N . SER C 1 32 ? -42.05156 22.04631 10.55175 1.000 72.58124 249 SER C N 1
ATOM 3679 C CA . SER C 1 32 ? -41.09943 20.94503 10.47186 1.000 78.94715 249 SER C CA 1
ATOM 3680 C C . SER C 1 32 ? -41.78761 19.58263 10.50070 1.000 79.76837 249 SER C C 1
ATOM 3681 O O . SER C 1 32 ? -41.17680 18.58336 10.10775 1.000 78.40089 249 SER C O 1
ATOM 3684 N N . HIS C 1 33 ? -43.05356 19.52471 10.90459 1.000 80.34270 250 HIS C N 1
ATOM 3685 C CA . HIS C 1 33 ? -43.80700 18.28056 10.93638 1.000 77.04586 250 HIS C CA 1
ATOM 3686 C C . HIS C 1 33 ? -44.45750 17.94094 9.59169 1.000 79.09864 250 HIS C C 1
ATOM 3687 O O . HIS C 1 33 ? -45.25018 16.99446 9.53124 1.000 72.06859 250 HIS C O 1
ATOM 3694 N N . PHE C 1 34 ? -44.15597 18.70150 8.53317 1.000 75.07294 251 PHE C N 1
ATOM 3695 C CA . PHE C 1 34 ? -44.79115 18.51350 7.22678 1.000 68.41940 251 PHE C CA 1
ATOM 3696 C C . PHE C 1 34 ? -44.60509 17.07765 6.73417 1.000 75.27418 251 PHE C C 1
ATOM 3697 O O . PHE C 1 34 ? -43.49934 16.52682 6.82790 1.000 69.23602 251 PHE C O 1
ATOM 3705 N N . PRO C 1 35 ? -45.65265 16.45155 6.15505 1.000 69.43255 252 PRO C N 1
ATOM 3706 C CA . PRO C 1 35 ? -46.96048 17.06180 5.88441 1.000 75.34690 252 PRO C CA 1
ATOM 3707 C C . PRO C 1 35 ? -47.99774 16.85787 6.97959 1.000 69.10211 252 PRO C C 1
ATOM 3708 O O . PRO C 1 35 ? -49.15653 17.19945 6.76832 1.000 69.01194 252 PRO C O 1
ATOM 3712 N N . ALA C 1 36 ? -47.59883 16.32204 8.12586 1.000 74.22789 253 ALA C N 1
ATOM 3713 C CA . ALA C 1 36 ? -48.56284 16.04893 9.18361 1.000 77.98356 253 ALA C CA 1
ATOM 3714 C C . ALA C 1 36 ? -49.08613 17.35887 9.75558 1.000 74.29784 253 ALA C C 1
ATOM 3715 O O . ALA C 1 36 ? -48.31679 18.29226 10.00555 1.000 72.37924 253 ALA C O 1
ATOM 3717 N N . THR C 1 37 ? -50.39934 17.44024 9.94094 1.000 73.38794 254 THR C N 1
ATOM 3718 C CA . THR C 1 37 ? -51.01053 18.63658 10.49857 1.000 83.38453 254 THR C CA 1
ATOM 3719 C C . THR C 1 37 ? -51.79085 18.33659 11.76550 1.000 87.48886 254 THR C C 1
ATOM 3720 O O . THR C 1 37 ? -52.31384 19.26593 12.39346 1.000 86.27693 254 THR C O 1
ATOM 3724 N N . SER C 1 38 ? -51.86905 17.07380 12.15973 1.000 91.17448 255 SER C N 1
ATOM 3725 C CA . SER C 1 38 ? -52.56121 16.63090 13.35614 1.000 90.26873 255 SER C CA 1
ATOM 3726 C C . SER C 1 38 ? -51.69805 15.59645 14.05727 1.000 94.53959 255 SER C C 1
ATOM 3727 O O . SER C 1 38 ? -50.82655 14.98232 13.43239 1.000 93.12471 255 SER C O 1
ATOM 3730 N N . PRO C 1 39 ? -51.90880 15.38522 15.36521 1.000 96.59974 256 PRO C N 1
ATOM 3731 C CA . PRO C 1 39 ? -51.21085 14.31336 16.08428 1.000 98.19478 256 PRO C CA 1
ATOM 3732 C C . PRO C 1 39 ? -51.60758 12.92930 15.56753 1.000 86.82042 256 PRO C C 1
ATOM 3733 O O . PRO C 1 39 ? -50.74440 12.06602 15.41246 1.000 95.60217 256 PRO C O 1
ATOM 3737 N N . ALA C 1 46 ? -42.34337 4.87500 11.77697 1.000 130.77813 263 ALA C N 1
ATOM 3738 C CA . ALA C 1 46 ? -43.12843 6.05913 12.10105 1.000 124.92527 263 ALA C CA 1
ATOM 3739 C C . ALA C 1 46 ? -42.68238 7.25498 11.26282 1.000 128.82549 263 ALA C C 1
ATOM 3740 O O . ALA C 1 46 ? -43.18404 7.47483 10.15774 1.000 122.57473 263 ALA C O 1
ATOM 3742 N N . LEU C 1 47 ? -41.73665 8.03071 11.80412 1.000 138.73577 264 LEU C N 1
ATOM 3743 C CA . LEU C 1 47 ? -41.16507 9.15433 11.06600 1.000 133.73475 264 LEU C CA 1
ATOM 3744 C C . LEU C 1 47 ? -40.33962 8.69611 9.87152 1.000 128.25308 264 LEU C C 1
ATOM 3745 O O . LEU C 1 47 ? -40.15341 9.46833 8.92395 1.000 114.80819 264 LEU C O 1
ATOM 3750 N N . ARG C 1 48 ? -39.84231 7.45823 9.90263 1.000 134.38890 265 ARG C N 1
ATOM 3751 C CA . ARG C 1 48 ? -39.15624 6.87976 8.75522 1.000 132.81427 265 ARG C CA 1
ATOM 3752 C C . ARG C 1 48 ? -40.08851 6.71560 7.56265 1.000 122.92942 265 ARG C C 1
ATOM 3753 O O . ARG C 1 48 ? -39.61758 6.64190 6.42069 1.000 110.83918 265 ARG C O 1
ATOM 3761 N N . GLU C 1 49 ? -41.40070 6.66309 7.80881 1.000 120.11664 266 GLU C N 1
ATOM 3762 C CA . GLU C 1 49 ? -42.36787 6.57593 6.72211 1.000 110.73481 266 GLU C CA 1
ATOM 3763 C C . GLU C 1 49 ? -42.42441 7.87716 5.92676 1.000 106.32833 266 GLU C C 1
ATOM 3764 O O . GLU C 1 49 ? -42.49999 7.85399 4.69308 1.000 98.07385 266 GLU C O 1
ATOM 3770 N N . ARG C 1 50 ? -42.40241 9.02195 6.61619 1.000 107.80440 267 ARG C N 1
ATOM 3771 C CA . ARG C 1 50 ? -42.40690 10.30842 5.92351 1.000 103.65160 267 ARG C CA 1
ATOM 3772 C C . ARG C 1 50 ? -41.21006 10.45320 4.99027 1.000 97.72673 267 ARG C C 1
ATOM 3773 O O . ARG C 1 50 ? -41.31351 11.08075 3.92976 1.000 92.48031 267 ARG C O 1
ATOM 3781 N N . GLU C 1 51 ? -40.05426 9.91533 5.38604 1.000 104.73151 268 GLU C N 1
ATOM 3782 C CA . GLU C 1 51 ? -38.87560 9.97801 4.52576 1.000 100.11855 268 GLU C CA 1
ATOM 3783 C C . GLU C 1 51 ? -39.12510 9.29464 3.18873 1.000 93.84081 268 GLU C C 1
ATOM 3784 O O . GLU C 1 51 ? -38.75476 9.82579 2.13443 1.000 83.48812 268 GLU C O 1
ATOM 3790 N N . GLN C 1 52 ? -39.74838 8.11273 3.21456 1.000 95.27420 269 GLN C N 1
ATOM 3791 C CA . GLN C 1 52 ? -40.04527 7.39916 1.97728 1.000 92.61148 269 GLN C CA 1
ATOM 3792 C C . GLN C 1 52 ? -41.13290 8.10810 1.18137 1.000 84.18360 269 GLN C C 1
ATOM 3793 O O . GLN C 1 52 ? -41.09205 8.12476 -0.05348 1.000 79.31378 269 GLN C O 1
ATOM 3799 N N . ARG C 1 53 ? -42.11900 8.68769 1.86934 1.000 79.64439 270 ARG C N 1
ATOM 3800 C CA . ARG C 1 53 ? -43.14280 9.46283 1.17802 1.000 80.14227 270 ARG C CA 1
ATOM 3801 C C . ARG C 1 53 ? -42.51119 10.60898 0.39378 1.000 85.91940 270 ARG C C 1
ATOM 3802 O O . ARG C 1 53 ? -42.75501 10.76350 -0.80937 1.000 81.16006 270 ARG C O 1
ATOM 3810 N N . GLU C 1 54 ? -41.66460 11.40414 1.05923 1.000 85.02522 271 GLU C N 1
ATOM 3811 C CA . GLU C 1 54 ? -40.96821 12.49682 0.38749 1.000 75.31451 271 GLU C CA 1
ATOM 3812 C C . GLU C 1 54 ? -40.00943 11.97340 -0.67560 1.000 74.61383 271 GLU C C 1
ATOM 3813 O O . GLU C 1 54 ? -39.86288 12.57906 -1.74149 1.000 75.71768 271 GLU C O 1
ATOM 3819 N N . PHE C 1 55 ? -39.33713 10.85555 -0.39817 1.000 78.34940 272 PHE C N 1
ATOM 3820 C CA . PHE C 1 55 ? -38.39945 10.28638 -1.36309 1.000 76.48492 272 PHE C CA 1
ATOM 3821 C C . PHE C 1 55 ? -39.08241 9.95309 -2.68476 1.000 81.82280 272 PHE C C 1
ATOM 3822 O O . PHE C 1 55 ? -38.58768 10.31195 -3.76062 1.000 76.35056 272 PHE C O 1
ATOM 3830 N N . GLU C 1 56 ? -40.23077 9.27428 -2.62410 1.000 74.27550 273 GLU C N 1
ATOM 3831 C CA . GLU C 1 56 ? -40.90880 8.87822 -3.85300 1.000 77.01057 273 GLU C CA 1
ATOM 3832 C C . GLU C 1 56 ? -41.48522 10.08356 -4.58550 1.000 76.73995 273 GLU C C 1
ATOM 3833 O O . GLU C 1 56 ? -41.43664 10.14448 -5.81875 1.000 81.66719 273 GLU C O 1
ATOM 3839 N N . MET C 1 57 ? -42.02773 11.05470 -3.84592 1.000 73.33486 274 MET C N 1
ATOM 3840 C CA . MET C 1 57 ? -42.60629 12.23514 -4.48192 1.000 72.73079 274 MET C CA 1
ATOM 3841 C C . MET C 1 57 ? -41.55281 13.05376 -5.21843 1.000 76.73621 274 MET C C 1
ATOM 3842 O O . MET C 1 57 ? -41.83124 13.61430 -6.28492 1.000 77.93302 274 MET C O 1
ATOM 3847 N N . LEU C 1 58 ? -40.33792 13.14193 -4.66955 1.000 79.15704 275 LEU C N 1
ATOM 3848 C CA . LEU C 1 58 ? -39.26805 13.84120 -5.37889 1.000 72.32808 275 LEU C CA 1
ATOM 3849 C C . LEU C 1 58 ? -38.80921 13.05249 -6.60137 1.000 77.22107 275 LEU C C 1
ATOM 3850 O O . LEU C 1 58 ? -38.50274 13.63907 -7.64722 1.000 69.97474 275 LEU C O 1
ATOM 3855 N N . ARG C 1 59 ? -38.75016 11.72105 -6.48540 1.000 73.22763 276 ARG C N 1
ATOM 3856 C CA . ARG C 1 59 ? -38.35481 10.89343 -7.62112 1.000 74.51842 276 ARG C CA 1
ATOM 3857 C C . ARG C 1 59 ? -39.39064 10.94444 -8.73819 1.000 76.06897 276 ARG C C 1
ATOM 3858 O O . ARG C 1 59 ? -39.03390 10.97906 -9.92109 1.000 79.14136 276 ARG C O 1
ATOM 3866 N N . ALA C 1 60 ? -40.67693 10.91566 -8.38693 1.000 69.58458 277 ALA C N 1
ATOM 3867 C CA . ALA C 1 60 ? -41.71617 11.03309 -9.40279 1.000 71.62129 277 ALA C CA 1
ATOM 3868 C C . ALA C 1 60 ? -41.68045 12.41076 -10.05264 1.000 78.00802 277 ALA C C 1
ATOM 3869 O O . ALA C 1 60 ? -41.85614 12.53627 -11.27091 1.000 76.28443 277 ALA C O 1
ATOM 3871 N N . GLN C 1 61 ? -41.44470 13.45209 -9.24725 1.000 77.26531 278 GLN C N 1
ATOM 3872 C CA . GLN C 1 61 ? -41.35180 14.81146 -9.76572 1.000 72.25479 278 GLN C CA 1
ATOM 3873 C C . GLN C 1 61 ? -40.26404 14.92386 -10.82199 1.000 70.98237 278 GLN C C 1
ATOM 3874 O O . GLN C 1 61 ? -40.51291 15.38563 -11.93943 1.000 69.30953 278 GLN C O 1
ATOM 3880 N N . TYR C 1 62 ? -39.05218 14.49023 -10.49071 1.000 72.08786 279 TYR C N 1
ATOM 3881 C CA . TYR C 1 62 ? -37.92275 14.59024 -11.40597 1.000 71.41204 279 TYR C CA 1
ATOM 3882 C C . TYR C 1 62 ? -37.88737 13.47288 -12.43718 1.000 75.65443 279 TYR C C 1
ATOM 3883 O O . TYR C 1 62 ? -36.95877 13.44068 -13.25400 1.000 71.84905 279 TYR C O 1
ATOM 3892 N N . GLY C 1 63 ? -38.86084 12.56226 -12.42019 1.000 75.51265 280 GLY C N 1
ATOM 3893 C CA . GLY C 1 63 ? -38.80139 11.40273 -13.28803 1.000 69.52776 280 GLY C CA 1
ATOM 3894 C C . GLY C 1 63 ? -37.64320 10.48362 -12.98358 1.000 79.60629 280 GLY C C 1
ATOM 3895 O O . GLY C 1 63 ? -37.22879 9.70455 -13.84629 1.000 81.34664 280 GLY C O 1
ATOM 3896 N N . MET C 1 64 ? -37.11628 10.54349 -11.76153 1.000 75.74330 281 MET C N 1
ATOM 3897 C CA . MET C 1 64 ? -35.95690 9.75426 -11.38081 1.000 80.36391 281 MET C CA 1
ATOM 3898 C C . MET C 1 64 ? -36.29898 8.29380 -11.12477 1.000 81.21610 281 MET C C 1
ATOM 3899 O O . MET C 1 64 ? -35.38549 7.49591 -10.88826 1.000 85.08732 281 MET C O 1
ATOM 3904 N N . ASP C 1 65 ? -37.57942 7.92603 -11.16280 1.000 84.61723 282 ASP C N 1
ATOM 3905 C CA . ASP C 1 65 ? -37.99084 6.53085 -11.05195 1.000 84.23272 282 ASP C CA 1
ATOM 3906 C C . ASP C 1 65 ? -38.05161 5.82447 -12.39955 1.000 83.24752 282 ASP C C 1
ATOM 3907 O O . ASP C 1 65 ? -38.48116 4.66761 -12.45645 1.000 87.08718 282 ASP C O 1
ATOM 3912 N N . ASN C 1 66 ? -37.66860 6.50058 -13.48144 1.000 80.65623 283 ASN C N 1
ATOM 3913 C CA . ASN C 1 66 ? -37.61356 5.94009 -14.82817 1.000 82.11617 283 ASN C CA 1
ATOM 3914 C C . ASN C 1 66 ? -38.96805 5.43948 -15.31484 1.000 81.19515 283 ASN C C 1
ATOM 3915 O O . ASN C 1 66 ? -39.03866 4.72534 -16.32581 1.000 83.09810 283 ASN C O 1
ATOM 3920 N N . GLN C 1 67 ? -40.04689 5.79328 -14.62473 1.000 74.68057 284 GLN C N 1
ATOM 3921 C CA . GLN C 1 67 ? -41.33905 5.19233 -14.90120 1.000 84.99155 284 GLN C CA 1
ATOM 3922 C C . GLN C 1 67 ? -41.96861 5.89046 -16.09804 1.000 75.36374 284 GLN C C 1
ATOM 3923 O O . GLN C 1 67 ? -42.07302 7.12022 -16.12746 1.000 79.90524 284 GLN C O 1
ATOM 3929 N N . GLY C 1 68 ? -42.37948 5.10434 -17.08671 1.000 80.56799 285 GLY C N 1
ATOM 3930 C CA . GLY C 1 68 ? -42.98562 5.64724 -18.28283 1.000 77.23179 285 GLY C CA 1
ATOM 3931 C C . GLY C 1 68 ? -41.94471 6.12588 -19.27297 1.000 76.10023 285 GLY C C 1
ATOM 3932 O O . GLY C 1 68 ? -40.73736 6.12477 -19.02054 1.000 82.49153 285 GLY C O 1
ATOM 3933 N N . ASN C 1 69 ? -42.43585 6.55244 -20.43026 1.000 75.49036 286 ASN C N 1
ATOM 3934 C CA . ASN C 1 69 ? -41.58614 7.11495 -21.47191 1.000 77.52337 286 ASN C CA 1
ATOM 3935 C C . ASN C 1 69 ? -42.46911 7.91818 -22.41769 1.000 72.30285 286 ASN C C 1
ATOM 3936 O O . ASN C 1 69 ? -43.69311 7.94709 -22.27462 1.000 74.59769 286 ASN C O 1
ATOM 3941 N N . PHE C 1 70 ? -41.83211 8.57548 -23.39050 1.000 67.68768 287 PHE C N 1
ATOM 3942 C CA . PHE C 1 70 ? -42.56129 9.45091 -24.30306 1.000 64.58830 287 PHE C CA 1
ATOM 3943 C C . PHE C 1 70 ? -43.59577 8.67845 -25.10626 1.000 68.54766 287 PHE C C 1
ATOM 3944 O O . PHE C 1 70 ? -44.76192 9.07988 -25.18989 1.000 66.69233 287 PHE C O 1
ATOM 3952 N N . ARG C 1 71 ? -43.18285 7.56489 -25.71054 1.000 68.73960 288 ARG C N 1
ATOM 3953 C CA . ARG C 1 71 ? -44.09274 6.81959 -26.56739 1.000 72.04128 288 ARG C CA 1
ATOM 3954 C C . ARG C 1 71 ? -45.30928 6.34763 -25.77723 1.000 72.72663 288 ARG C C 1
ATOM 3955 O O . ARG C 1 71 ? -46.44644 6.46107 -26.24687 1.000 65.78263 288 ARG C O 1
ATOM 3963 N N . GLU C 1 72 ? -45.09059 5.84537 -24.55976 1.000 75.28857 289 GLU C N 1
ATOM 3964 C CA . GLU C 1 72 ? -46.20406 5.39895 -23.72903 1.000 73.31893 289 GLU C CA 1
ATOM 3965 C C . GLU C 1 72 ? -47.13838 6.55435 -23.38671 1.000 66.44218 289 GLU C C 1
ATOM 3966 O O . GLU C 1 72 ? -48.36359 6.43713 -23.51483 1.000 61.69972 289 GLU C O 1
ATOM 3972 N N . GLN C 1 73 ? -46.57659 7.68156 -22.94192 1.000 69.16732 290 GLN C N 1
ATOM 3973 C CA . GLN C 1 73 ? -47.41243 8.81569 -22.55954 1.000 61.18935 290 GLN C CA 1
ATOM 3974 C C . GLN C 1 73 ? -48.20655 9.35261 -23.74643 1.000 57.23613 290 GLN C C 1
ATOM 3975 O O . GLN C 1 73 ? -49.35256 9.78746 -23.58376 1.000 59.03705 290 GLN C O 1
ATOM 3981 N N . SER C 1 74 ? -47.62056 9.33076 -24.94712 1.000 60.50721 291 SER C N 1
ATOM 3982 C CA . SER C 1 74 ? -48.33251 9.81734 -26.12909 1.000 58.24477 291 SER C CA 1
ATOM 3983 C C . SER C 1 74 ? -49.62493 9.04394 -26.36251 1.000 58.77620 291 SER C C 1
ATOM 3984 O O . SER C 1 74 ? -50.70182 9.63879 -26.49176 1.000 51.73445 291 SER C O 1
ATOM 3987 N N . VAL C 1 75 ? -49.53881 7.71294 -26.42623 1.000 54.45732 292 VAL C N 1
ATOM 3988 C CA . VAL C 1 75 ? -50.72357 6.91926 -26.74811 1.000 55.85879 292 VAL C CA 1
ATOM 3989 C C . VAL C 1 75 ? -51.78186 7.06303 -25.65658 1.000 54.30123 292 VAL C C 1
ATOM 3990 O O . VAL C 1 75 ? -52.97556 7.20563 -25.94808 1.000 52.91693 292 VAL C O 1
ATOM 3994 N N . THR C 1 76 ? -51.36418 7.04379 -24.38751 1.000 54.37324 293 THR C N 1
ATOM 3995 C CA . THR C 1 76 ? -52.31492 7.14373 -23.28163 1.000 51.98274 293 THR C CA 1
ATOM 3996 C C . THR C 1 76 ? -53.05573 8.47660 -23.30187 1.000 51.27897 293 THR C C 1
ATOM 3997 O O . THR C 1 76 ? -54.29324 8.51318 -23.27169 1.000 50.20358 293 THR C O 1
ATOM 4001 N N . ASN C 1 77 ? -52.31254 9.58616 -23.37549 1.000 46.44553 294 ASN C N 1
ATOM 4002 C CA . ASN C 1 77 ? -52.94545 10.89995 -23.35470 1.000 48.82433 294 ASN C CA 1
ATOM 4003 C C . ASN C 1 77 ? -53.75151 11.15701 -24.62419 1.000 50.15639 294 ASN C C 1
ATOM 4004 O O . ASN C 1 77 ? -54.79553 11.81214 -24.56696 1.000 49.23986 294 ASN C O 1
ATOM 4009 N N . MET C 1 78 ? -53.30934 10.63369 -25.76996 1.000 48.47602 295 MET C N 1
ATOM 4010 C CA . MET C 1 78 ? -54.11933 10.75252 -26.98078 1.000 50.13080 295 MET C CA 1
ATOM 4011 C C . MET C 1 78 ? -55.40875 9.95367 -26.86060 1.000 43.95382 295 MET C C 1
ATOM 4012 O O . MET C 1 78 ? -56.47422 10.42197 -27.28280 1.000 43.27072 295 MET C O 1
ATOM 4017 N N . GLN C 1 79 ? -55.33332 8.74247 -26.30225 1.000 40.25773 296 GLN C N 1
ATOM 4018 C CA . GLN C 1 79 ? -56.54976 7.96642 -26.08071 1.000 45.64215 296 GLN C CA 1
ATOM 4019 C C . GLN C 1 79 ? -57.49927 8.69088 -25.13043 1.000 43.89689 296 GLN C C 1
ATOM 4020 O O . GLN C 1 79 ? -58.71444 8.71121 -25.35483 1.000 41.90240 296 GLN C O 1
ATOM 4026 N N . ARG C 1 80 ? -56.96332 9.27093 -24.04829 1.000 43.91171 297 ARG C N 1
ATOM 4027 C CA . ARG C 1 80 ? -57.78773 10.07283 -23.14763 1.000 40.33351 297 ARG C CA 1
ATOM 4028 C C . ARG C 1 80 ? -58.42359 11.24818 -23.88496 1.000 41.18277 297 ARG C C 1
ATOM 4029 O O . ARG C 1 80 ? -59.57850 11.60240 -23.62502 1.000 44.40364 297 ARG C O 1
ATOM 4037 N N . ALA C 1 81 ? -57.68218 11.87111 -24.80368 1.000 43.53595 298 ALA C N 1
ATOM 4038 C CA . ALA C 1 81 ? -58.24386 12.96223 -25.59645 1.000 40.30059 298 ALA C CA 1
ATOM 4039 C C . ALA C 1 81 ? -59.38683 12.47765 -26.48221 1.000 42.39628 298 ALA C C 1
ATOM 4040 O O . ALA C 1 81 ? -60.38559 13.18595 -26.65713 1.000 40.64659 298 ALA C O 1
ATOM 4042 N N . VAL C 1 82 ? -59.25286 11.28379 -27.06609 1.000 36.59397 299 VAL C N 1
ATOM 4043 C CA . VAL C 1 82 ? -60.33784 10.73161 -27.87432 1.000 36.55836 299 VAL C CA 1
ATOM 4044 C C . VAL C 1 82 ? -61.58523 10.53036 -27.01880 1.000 39.40669 299 VAL C C 1
ATOM 4045 O O . VAL C 1 82 ? -62.66236 11.04907 -27.33002 1.000 41.34752 299 VAL C O 1
ATOM 4049 N N . TYR C 1 83 ? -61.44874 9.82703 -25.89570 1.000 36.05857 300 TYR C N 1
ATOM 4050 C CA . TYR C 1 83 ? -62.61508 9.60400 -25.04893 1.000 39.04351 300 TYR C CA 1
ATOM 4051 C C . TYR C 1 83 ? -63.16235 10.90600 -24.47563 1.000 40.39751 300 TYR C C 1
ATOM 4052 O O . TYR C 1 83 ? -64.36148 11.00223 -24.20275 1.000 37.21584 300 TYR C O 1
ATOM 4061 N N . ALA C 1 84 ? -62.32280 11.92202 -24.31767 1.000 38.63946 301 ALA C N 1
ATOM 4062 C CA . ALA C 1 84 ? -62.80286 13.21065 -23.84040 1.000 37.99372 301 ALA C CA 1
ATOM 4063 C C . ALA C 1 84 ? -63.51485 14.01331 -24.92403 1.000 43.49591 301 ALA C C 1
ATOM 4064 O O . ALA C 1 84 ? -64.04756 15.08447 -24.61981 1.000 40.34314 301 ALA C O 1
ATOM 4066 N N . GLY C 1 85 ? -63.54169 13.52881 -26.16762 1.000 37.58203 302 GLY C N 1
ATOM 4067 C CA . GLY C 1 85 ? -64.12429 14.27460 -27.26095 1.000 37.74629 302 GLY C CA 1
ATOM 4068 C C . GLY C 1 85 ? -63.24857 15.36717 -27.82681 1.000 44.80452 302 GLY C C 1
ATOM 4069 O O . GLY C 1 85 ? -63.73254 16.17272 -28.62966 1.000 44.59116 302 GLY C O 1
ATOM 4070 N N . GLU C 1 86 ? -61.97892 15.43109 -27.42222 1.000 41.53503 303 GLU C N 1
ATOM 4071 C CA . GLU C 1 86 ? -61.05631 16.46412 -27.88119 1.000 39.61628 303 GLU C CA 1
ATOM 4072 C C . GLU C 1 86 ? -60.31472 16.08308 -29.15650 1.000 44.00175 303 GLU C C 1
ATOM 4073 O O . GLU C 1 86 ? -59.79067 16.97077 -29.83992 1.000 44.46830 303 GLU C O 1
ATOM 4079 N N . MET C 1 87 ? -60.26084 14.79430 -29.48949 1.000 40.99981 304 MET C N 1
ATOM 4080 C CA . MET C 1 87 ? -59.55781 14.30087 -30.66362 1.000 43.30307 304 MET C CA 1
ATOM 4081 C C . MET C 1 87 ? -60.41813 13.25027 -31.34274 1.000 44.39799 304 MET C C 1
ATOM 4082 O O . MET C 1 87 ? -60.96160 12.37272 -30.66871 1.000 39.98753 304 MET C O 1
ATOM 4087 N N . SER C 1 88 ? -60.53723 13.33345 -32.66590 1.000 46.44426 305 SER C N 1
ATOM 4088 C CA . SER C 1 88 ? -61.24801 12.31214 -33.41568 1.000 42.61314 305 SER C CA 1
ATOM 4089 C C . SER C 1 88 ? -60.38902 11.05503 -33.53341 1.000 48.71939 305 SER C C 1
ATOM 4090 O O . SER C 1 88 ? -59.16685 11.08585 -33.36165 1.000 42.82096 305 SER C O 1
ATOM 4093 N N . VAL C 1 89 ? -61.04777 9.93035 -33.81994 1.000 42.42934 306 VAL C N 1
ATOM 4094 C CA . VAL C 1 89 ? -60.30525 8.68664 -33.98621 1.000 46.80812 306 VAL C CA 1
ATOM 4095 C C . VAL C 1 89 ? -59.39186 8.76277 -35.20812 1.000 49.35317 306 VAL C C 1
ATOM 4096 O O . VAL C 1 89 ? -58.27510 8.22827 -35.19180 1.000 49.56482 306 VAL C O 1
ATOM 4100 N N . ALA C 1 90 ? -59.84024 9.42700 -36.28112 1.000 44.93090 307 ALA C N 1
ATOM 4101 C CA . ALA C 1 90 ? -58.98145 9.58681 -37.45745 1.000 50.63270 307 ALA C CA 1
ATOM 4102 C C . ALA C 1 90 ? -57.70887 10.33965 -37.10001 1.000 53.42671 307 ALA C C 1
ATOM 4103 O O . ALA C 1 90 ? -56.60547 9.93773 -37.48735 1.000 56.35900 307 ALA C O 1
ATOM 4105 N N . ASP C 1 91 ? -57.84329 11.42981 -36.33948 1.000 45.04095 308 ASP C N 1
ATOM 4106 C CA . ASP C 1 91 ? -56.66548 12.18586 -35.93188 1.000 53.54738 308 ASP C CA 1
ATOM 4107 C C . ASP C 1 91 ? -55.74834 11.33549 -35.07282 1.000 56.48252 308 ASP C C 1
ATOM 4108 O O . ASP C 1 91 ? -54.51916 11.42196 -35.18800 1.000 53.56887 308 ASP C O 1
ATOM 4113 N N . TYR C 1 92 ? -56.32988 10.50644 -34.20417 1.000 52.01652 309 TYR C N 1
ATOM 4114 C CA . TYR C 1 92 ? -55.52507 9.57215 -33.43054 1.000 51.59967 309 TYR C CA 1
ATOM 4115 C C . TYR C 1 92 ? -54.65442 8.71722 -34.34696 1.000 55.37286 309 TYR C C 1
ATOM 4116 O O . TYR C 1 92 ? -53.44028 8.61000 -34.14332 1.000 53.25234 309 TYR C O 1
ATOM 4125 N N . TYR C 1 93 ? -55.25436 8.15212 -35.40299 1.000 47.99087 310 TYR C N 1
ATOM 4126 C CA . TYR C 1 93 ? -54.50818 7.27590 -36.30077 1.000 58.18970 310 TYR C CA 1
ATOM 4127 C C . TYR C 1 93 ? -53.47816 8.06260 -37.09865 1.000 61.84206 310 TYR C C 1
ATOM 4128 O O . TYR C 1 93 ? -52.35997 7.58412 -37.31335 1.000 66.28373 310 TYR C O 1
ATOM 4137 N N . GLU C 1 94 ? -53.82506 9.27934 -37.52317 1.000 57.43672 311 GLU C N 1
ATOM 4138 C CA . GLU C 1 94 ? -52.86405 10.10059 -38.25082 1.000 61.17701 311 GLU C CA 1
ATOM 4139 C C . GLU C 1 94 ? -51.68943 10.47335 -37.35427 1.000 62.48142 311 GLU C C 1
ATOM 4140 O O . GLU C 1 94 ? -50.52818 10.28633 -37.73004 1.000 64.18650 311 GLU C O 1
ATOM 4146 N N . ARG C 1 95 ? -51.97450 10.97298 -36.14638 1.000 65.22805 312 ARG C N 1
ATOM 4147 C CA . ARG C 1 95 ? -50.90272 11.35262 -35.22828 1.000 62.43376 312 ARG C CA 1
ATOM 4148 C C . ARG C 1 95 ? -50.05299 10.14645 -34.84678 1.000 60.10803 312 ARG C C 1
ATOM 4149 O O . ARG C 1 95 ? -48.82453 10.24615 -34.75741 1.000 60.91183 312 ARG C O 1
ATOM 4157 N N . THR C 1 96 ? -50.69181 8.99741 -34.61904 1.000 59.64488 313 THR C N 1
ATOM 4158 C CA . THR C 1 96 ? -49.95022 7.78609 -34.27925 1.000 64.06819 313 THR C CA 1
ATOM 4159 C C . THR C 1 96 ? -49.04805 7.35633 -35.42919 1.000 69.89629 313 THR C C 1
ATOM 4160 O O . THR C 1 96 ? -47.89094 6.97515 -35.21112 1.000 70.81818 313 THR C O 1
ATOM 4164 N N . LEU C 1 97 ? -49.55939 7.41760 -36.66373 1.000 68.48648 314 LEU C N 1
ATOM 4165 C CA . LEU C 1 97 ? -48.74086 7.08059 -37.82359 1.000 72.55210 314 LEU C CA 1
ATOM 4166 C C . LEU C 1 97 ? -47.56178 8.03289 -37.95238 1.000 72.76178 314 LEU C C 1
ATOM 4167 O O . LEU C 1 97 ? -46.41803 7.59710 -38.13515 1.000 71.46683 314 LEU C O 1
ATOM 4172 N N . ASP C 1 98 ? -47.82840 9.34465 -37.87717 1.000 72.32749 315 ASP C N 1
ATOM 4173 C CA . ASP C 1 98 ? -46.75376 10.33416 -37.93943 1.000 70.25831 315 ASP C CA 1
ATOM 4174 C C . ASP C 1 98 ? -45.70145 10.08162 -36.86733 1.000 71.09710 315 ASP C C 1
ATOM 4175 O O . ASP C 1 98 ? -44.49755 10.11114 -37.15000 1.000 75.94006 315 ASP C O 1
ATOM 4180 N N . LEU C 1 99 ? -46.13933 9.80929 -35.63626 1.000 67.04566 316 LEU C N 1
ATOM 4181 C CA . LEU C 1 99 ? -45.20780 9.58749 -34.53380 1.000 70.21233 316 LEU C CA 1
ATOM 4182 C C . LEU C 1 99 ? -44.30481 8.38542 -34.79895 1.000 80.71300 316 LEU C C 1
ATOM 4183 O O . LEU C 1 99 ? -43.07412 8.49266 -34.72821 1.000 83.72196 316 LEU C O 1
ATOM 4188 N N . ARG C 1 100 ? -44.90312 7.22973 -35.11384 1.000 74.65045 317 ARG C N 1
ATOM 4189 C CA . ARG C 1 100 ? -44.11624 6.02471 -35.35821 1.000 77.10690 317 ARG C CA 1
ATOM 4190 C C . ARG C 1 100 ? -43.12383 6.23932 -36.49389 1.000 79.26378 317 ARG C C 1
ATOM 4191 O O . ARG C 1 100 ? -41.96519 5.81765 -36.40491 1.000 77.17057 317 ARG C O 1
ATOM 4199 N N . ALA C 1 101 ? -43.56672 6.89224 -37.57070 1.000 76.92246 318 ALA C N 1
ATOM 4200 C CA . ALA C 1 101 ? -42.69567 7.13481 -38.71390 1.000 80.64773 318 ALA C CA 1
ATOM 4201 C C . ALA C 1 101 ? -41.54354 8.04550 -38.32597 1.000 86.80640 318 ALA C C 1
ATOM 4202 O O . ALA C 1 101 ? -40.38162 7.77323 -38.64904 1.000 85.40908 318 ALA C O 1
ATOM 4204 N N . ALA C 1 102 ? -41.85323 9.13852 -37.62716 1.000 83.92786 319 ALA C N 1
ATOM 4205 C CA . ALA C 1 102 ? -40.81770 10.07839 -37.21895 1.000 87.85596 319 ALA C CA 1
ATOM 4206 C C . ALA C 1 102 ? -39.87748 9.45662 -36.19332 1.000 89.60502 319 ALA C C 1
ATOM 4207 O O . ALA C 1 102 ? -38.65819 9.64484 -36.26886 1.000 85.72278 319 ALA C O 1
ATOM 4209 N N . GLU C 1 103 ? -40.42437 8.70971 -35.22771 1.000 93.81992 320 GLU C N 1
ATOM 4210 C CA . GLU C 1 103 ? -39.58354 8.10718 -34.19684 1.000 94.95521 320 GLU C CA 1
ATOM 4211 C C . GLU C 1 103 ? -38.64545 7.04825 -34.77201 1.000 95.08988 320 GLU C C 1
ATOM 4212 O O . GLU C 1 103 ? -37.55935 6.82912 -34.22240 1.000 100.57866 320 GLU C O 1
ATOM 4218 N N . SER C 1 104 ? -39.04252 6.37781 -35.86266 1.000 91.87010 321 SER C N 1
ATOM 4219 C CA . SER C 1 104 ? -38.13805 5.44023 -36.53027 1.000 95.38585 321 SER C CA 1
ATOM 4220 C C . SER C 1 104 ? -36.87046 6.12463 -37.02370 1.000 102.33339 321 SER C C 1
ATOM 4221 O O . SER C 1 104 ? -35.80600 5.49740 -37.06629 1.000 104.83145 321 SER C O 1
ATOM 4224 N N . CYS C 1 105 ? -36.96144 7.39535 -37.41121 1.000 101.25458 322 CYS C N 1
ATOM 4225 C CA . CYS C 1 105 ? -35.80750 8.14673 -37.88493 1.000 101.53042 322 CYS C CA 1
ATOM 4226 C C . CYS C 1 105 ? -35.11887 8.93928 -36.78270 1.000 98.70862 322 CYS C C 1
ATOM 4227 O O . CYS C 1 105 ? -34.09297 9.57698 -37.04674 1.000 97.13460 322 CYS C O 1
ATOM 4230 N N . GLY C 1 106 ? -35.63960 8.89933 -35.55851 1.000 96.01344 323 GLY C N 1
ATOM 4231 C CA . GLY C 1 106 ? -35.09819 9.72990 -34.50286 1.000 93.63526 323 GLY C CA 1
ATOM 4232 C C . GLY C 1 106 ? -35.36689 11.20309 -34.69322 1.000 91.32687 323 GLY C C 1
ATOM 4233 O O . GLY C 1 106 ? -34.64891 12.03277 -34.13317 1.000 93.13459 323 GLY C O 1
ATOM 4234 N N . ILE C 1 107 ? -36.38751 11.54868 -35.47419 1.000 89.47209 324 ILE C N 1
ATOM 4235 C CA . ILE C 1 107 ? -36.71904 12.92693 -35.81273 1.000 89.17527 324 ILE C CA 1
ATOM 4236 C C . ILE C 1 107 ? -38.03442 13.29298 -35.14005 1.000 87.14829 324 ILE C C 1
ATOM 4237 O O . ILE C 1 107 ? -38.94948 12.46521 -35.05144 1.000 86.22901 324 ILE C O 1
ATOM 4242 N N . ASP C 1 108 ? -38.12214 14.52908 -34.65425 1.000 83.54504 325 ASP C N 1
ATOM 4243 C CA . ASP C 1 108 ? -39.38132 15.03722 -34.12801 1.000 79.00200 325 ASP C CA 1
ATOM 4244 C C . ASP C 1 108 ? -40.44720 15.06070 -35.21763 1.000 68.02574 325 ASP C C 1
ATOM 4245 O O . ASP C 1 108 ? -40.15347 15.31946 -36.38819 1.000 75.89097 325 ASP C O 1
ATOM 4250 N N . ASP C 1 109 ? -41.69425 14.78072 -34.83072 1.000 69.40445 326 ASP C N 1
ATOM 4251 C CA . ASP C 1 109 ? -42.76310 14.65581 -35.81349 1.000 64.91755 326 ASP C CA 1
ATOM 4252 C C . ASP C 1 109 ? -43.38143 15.99040 -36.20857 1.000 65.14056 326 ASP C C 1
ATOM 4253 O O . ASP C 1 109 ? -44.26307 16.00999 -37.07384 1.000 67.86565 326 ASP C O 1
ATOM 4258 N N . GLY C 1 110 ? -42.93476 17.09941 -35.62241 1.000 65.23077 327 GLY C N 1
ATOM 4259 C CA . GLY C 1 110 ? -43.43735 18.40249 -36.00645 1.000 65.01773 327 GLY C CA 1
ATOM 4260 C C . GLY C 1 110 ? -44.86107 18.70454 -35.60182 1.000 65.80039 327 GLY C C 1
ATOM 4261 O O . GLY C 1 110 ? -45.38308 19.75667 -35.98520 1.000 68.20986 327 GLY C O 1
ATOM 4262 N N . SER C 1 111 ? -45.51509 17.82622 -34.83783 1.000 61.90073 328 SER C N 1
ATOM 4263 C CA . SER C 1 111 ? -46.92190 18.06221 -34.53423 1.000 65.69365 328 SER C CA 1
ATOM 4264 C C . SER C 1 111 ? -47.11846 19.30212 -33.66529 1.000 63.24427 328 SER C C 1
ATOM 4265 O O . SER C 1 111 ? -48.15009 19.97170 -33.77282 1.000 68.24631 328 SER C O 1
ATOM 4268 N N . SER C 1 112 ? -46.13122 19.66783 -32.85402 1.000 62.11907 329 SER C N 1
ATOM 4269 C CA . SER C 1 112 ? -46.29334 20.76952 -31.91585 1.000 62.11137 329 SER C CA 1
ATOM 4270 C C . SER C 1 112 ? -45.44574 21.98668 -32.27928 1.000 65.72911 329 SER C C 1
ATOM 4271 O O . SER C 1 112 ? -45.24645 22.86833 -31.43777 1.000 67.08821 329 SER C O 1
ATOM 4274 N N . ILE C 1 113 ? -44.95273 22.06806 -33.51296 1.000 67.48893 330 ILE C N 1
ATOM 4275 C CA . ILE C 1 113 ? -44.04108 23.14424 -33.88951 1.000 65.55863 330 ILE C CA 1
ATOM 4276 C C . ILE C 1 113 ? -44.84743 24.35025 -34.35247 1.000 69.36766 330 ILE C C 1
ATOM 4277 O O . ILE C 1 113 ? -45.92482 24.21826 -34.94321 1.000 76.55412 330 ILE C O 1
ATOM 4282 N N . THR C 1 114 ? -44.33676 25.54467 -34.05856 1.000 72.36959 331 THR C N 1
ATOM 4283 C CA . THR C 1 114 ? -44.82511 26.77444 -34.67093 1.000 74.12744 331 THR C CA 1
ATOM 4284 C C . THR C 1 114 ? -43.63276 27.54040 -35.22055 1.000 75.59928 331 THR C C 1
ATOM 4285 O O . THR C 1 114 ? -42.76447 27.97481 -34.45839 1.000 74.60471 331 THR C O 1
ATOM 4289 N N . ARG C 1 115 ? -43.60375 27.71774 -36.53155 1.000 82.00437 332 ARG C N 1
ATOM 4290 C CA . ARG C 1 115 ? -42.46109 28.28833 -37.22320 1.000 87.19655 332 ARG C CA 1
ATOM 4291 C C . ARG C 1 115 ? -42.62060 29.79833 -37.39116 1.000 89.86674 332 ARG C C 1
ATOM 4292 O O . ARG C 1 115 ? -43.65963 30.38426 -37.07380 1.000 82.42250 332 ARG C O 1
ATOM 4300 N N . SER C 1 116 ? -41.54855 30.42620 -37.87853 1.000 92.86730 333 SER C N 1
ATOM 4301 C CA . SER C 1 116 ? -41.53949 31.84283 -38.25168 1.000 92.76816 333 SER C CA 1
ATOM 4302 C C . SER C 1 116 ? -41.79549 32.73751 -37.04319 1.000 85.17890 333 SER C C 1
ATOM 4303 O O . SER C 1 116 ? -42.50897 33.73897 -37.12706 1.000 87.30474 333 SER C O 1
ATOM 4306 N N . ILE C 1 117 ? -41.20273 32.37618 -35.90583 1.000 79.11465 334 ILE C N 1
ATOM 4307 C CA . ILE C 1 117 ? -41.41766 33.15370 -34.69186 1.000 77.98610 334 ILE C CA 1
ATOM 4308 C C . ILE C 1 117 ? -40.73977 34.51634 -34.80442 1.000 72.96169 334 ILE C C 1
ATOM 4309 O O . ILE C 1 117 ? -41.34621 35.55550 -34.51961 1.000 70.28023 334 ILE C O 1
ATOM 4314 N N . VAL C 1 118 ? -39.48272 34.53535 -35.25546 1.000 70.10430 335 VAL C N 1
ATOM 4315 C CA . VAL C 1 118 ? -38.71585 35.78481 -35.25726 1.000 67.70856 335 VAL C CA 1
ATOM 4316 C C . VAL C 1 118 ? -39.34595 36.85059 -36.14817 1.000 70.00173 335 VAL C C 1
ATOM 4317 O O . VAL C 1 118 ? -39.49375 37.99459 -35.68861 1.000 71.85354 335 VAL C O 1
ATOM 4321 N N . PRO C 1 119 ? -39.70951 36.57400 -37.40936 1.000 72.21806 336 PRO C N 1
ATOM 4322 C CA . PRO C 1 119 ? -40.32970 37.64122 -38.21459 1.000 74.80081 336 PRO C CA 1
ATOM 4323 C C . PRO C 1 119 ? -41.64507 38.13098 -37.63763 1.000 72.46705 336 PRO C C 1
ATOM 4324 O O . PRO C 1 119 ? -41.96346 39.32097 -37.75403 1.000 74.04316 336 PRO C O 1
ATOM 4328 N N . ARG C 1 120 ? -42.41312 37.25013 -36.99858 1.000 71.31284 337 ARG C N 1
ATOM 4329 C CA . ARG C 1 120 ? -43.67783 37.67168 -36.41020 1.000 77.99348 337 ARG C CA 1
ATOM 4330 C C . ARG C 1 120 ? -43.45198 38.54475 -35.18496 1.000 70.97305 337 ARG C C 1
ATOM 4331 O O . ARG C 1 120 ? -44.10819 39.57780 -35.02339 1.000 72.52025 337 ARG C O 1
ATOM 4339 N N . VAL C 1 121 ? -42.51901 38.15183 -34.31819 1.000 70.32485 338 VAL C N 1
ATOM 4340 C CA . VAL C 1 121 ? -42.23583 38.93603 -33.12020 1.000 71.29362 338 VAL C CA 1
ATOM 4341 C C . VAL C 1 121 ? -41.65861 40.29727 -33.50121 1.000 72.99557 338 VAL C C 1
ATOM 4342 O O . VAL C 1 121 ? -42.01199 41.32644 -32.91244 1.000 68.27442 338 VAL C O 1
ATOM 4346 N N . ARG C 1 122 ? -40.77330 40.32407 -34.49981 1.000 69.14354 339 ARG C N 1
ATOM 4347 C CA . ARG C 1 122 ? -40.18228 41.58059 -34.94710 1.000 72.66573 339 ARG C CA 1
ATOM 4348 C C . ARG C 1 122 ? -41.25547 42.55953 -35.40860 1.000 71.71264 339 ARG C C 1
ATOM 4349 O O . ARG C 1 122 ? -41.19501 43.75276 -35.09048 1.000 70.29072 339 ARG C O 1
ATOM 4357 N N . ALA C 1 123 ? -42.25701 42.06604 -36.14448 1.000 73.12033 340 ALA C N 1
ATOM 4358 C CA . ALA C 1 123 ? -43.32064 42.93198 -36.65271 1.000 77.58317 340 ALA C CA 1
ATOM 4359 C C . ALA C 1 123 ? -44.09863 43.60550 -35.52167 1.000 75.82521 340 ALA C C 1
ATOM 4360 O O . ALA C 1 123 ? -44.32058 44.82234 -35.54664 1.000 70.26872 340 ALA C O 1
ATOM 4362 N N . ILE C 1 124 ? -44.49610 42.83482 -34.50422 1.000 75.03789 341 ILE C N 1
ATOM 4363 C CA . ILE C 1 124 ? -45.31536 43.38654 -33.42641 1.000 72.00057 341 ILE C CA 1
ATOM 4364 C C . ILE C 1 124 ? -44.46314 44.17820 -32.43875 1.000 71.44693 341 ILE C C 1
ATOM 4365 O O . ILE C 1 124 ? -44.89008 45.22664 -31.93761 1.000 70.39477 341 ILE C O 1
ATOM 4370 N N . SER C 1 125 ? -43.24598 43.70663 -32.15417 1.000 72.54301 342 SER C N 1
ATOM 4371 C CA . SER C 1 125 ? -42.39730 44.38526 -31.17682 1.000 71.71204 342 SER C CA 1
ATOM 4372 C C . SER C 1 125 ? -42.00385 45.77628 -31.65801 1.000 69.56452 342 SER C C 1
ATOM 4373 O O . SER C 1 125 ? -42.08383 46.75062 -30.90153 1.000 65.65952 342 SER C O 1
ATOM 4376 N N . THR C 1 126 ? -41.57571 45.88834 -32.91757 1.000 66.85525 343 THR C N 1
ATOM 4377 C CA . THR C 1 126 ? -41.09074 47.16717 -33.42493 1.000 72.40877 343 THR C CA 1
ATOM 4378 C C . THR C 1 126 ? -42.21135 48.18197 -33.60157 1.000 71.67685 343 THR C C 1
ATOM 4379 O O . THR C 1 126 ? -41.92974 49.37695 -33.72681 1.000 73.06886 343 THR C O 1
ATOM 4383 N N . THR C 1 127 ? -43.46570 47.73600 -33.61695 1.000 74.83013 344 THR C N 1
ATOM 4384 C CA . THR C 1 127 ? -44.61446 48.62805 -33.65970 1.000 72.27517 344 THR C CA 1
ATOM 4385 C C . THR C 1 127 ? -45.22926 48.85888 -32.28775 1.000 76.23605 344 THR C C 1
ATOM 4386 O O . THR C 1 127 ? -46.16899 49.65115 -32.17235 1.000 81.76112 344 THR C O 1
ATOM 4390 N N . ALA C 1 128 ? -44.71477 48.20939 -31.24845 1.000 77.98665 345 ALA C N 1
ATOM 4391 C CA . ALA C 1 128 ? -45.24455 48.43458 -29.91544 1.000 83.13835 345 ALA C CA 1
ATOM 4392 C C . ALA C 1 128 ? -44.94173 49.86866 -29.49248 1.000 87.25211 345 ALA C C 1
ATOM 4393 O O . ALA C 1 128 ? -43.86397 50.39024 -29.79797 1.000 80.39842 345 ALA C O 1
ATOM 4395 N N . PRO C 1 129 ? -45.87951 50.53762 -28.81496 1.000 95.12757 346 PRO C N 1
ATOM 4396 C CA . PRO C 1 129 ? -45.74987 51.99662 -28.65267 1.000 100.72302 346 PRO C CA 1
ATOM 4397 C C . PRO C 1 129 ? -44.55677 52.42702 -27.81626 1.000 103.34834 346 PRO C C 1
ATOM 4398 O O . PRO C 1 129 ? -43.89074 53.41243 -28.16226 1.000 100.93389 346 PRO C O 1
ATOM 4402 N N . ASN C 1 130 ? -44.25684 51.71371 -26.73303 1.000 100.97038 347 ASN C N 1
ATOM 4403 C CA . ASN C 1 130 ? -43.20934 52.11381 -25.80254 1.000 101.91059 347 ASN C CA 1
ATOM 4404 C C . ASN C 1 130 ? -41.85901 51.46846 -26.10113 1.000 89.96494 347 ASN C C 1
ATOM 4405 O O . ASN C 1 130 ? -40.95017 51.55881 -25.26986 1.000 89.74594 347 ASN C O 1
ATOM 4410 N N . VAL C 1 131 ? -41.70442 50.83127 -27.25990 1.000 80.73916 348 VAL C N 1
ATOM 4411 C CA . VAL C 1 131 ? -40.49980 50.07985 -27.60415 1.000 76.21117 348 VAL C CA 1
ATOM 4412 C C . VAL C 1 131 ? -39.58989 50.93869 -28.47530 1.000 80.03570 348 VAL C C 1
ATOM 4413 O O . VAL C 1 131 ? -40.02811 51.49099 -29.49359 1.000 79.40327 348 VAL C O 1
ATOM 4417 N N . VAL C 1 132 ? -38.32241 51.05489 -28.07122 1.000 78.09925 349 VAL C N 1
ATOM 4418 C CA . VAL C 1 132 ? -37.32282 51.76158 -28.85658 1.000 75.57443 349 VAL C CA 1
ATOM 4419 C C . VAL C 1 132 ? -36.30164 50.81811 -29.49133 1.000 73.32187 349 VAL C C 1
ATOM 4420 O O . VAL C 1 132 ? -35.72906 51.16060 -30.53264 1.000 73.85734 349 VAL C O 1
ATOM 4424 N N . ARG C 1 133 ? -36.07385 49.63274 -28.91562 1.000 76.10831 350 ARG C N 1
ATOM 4425 C CA . ARG C 1 133 ? -35.11758 48.67495 -29.45681 1.000 71.99632 350 ARG C CA 1
ATOM 4426 C C . ARG C 1 133 ? -35.65817 47.25992 -29.32587 1.000 70.43809 350 ARG C C 1
ATOM 4427 O O . ARG C 1 133 ? -36.21833 46.89024 -28.29149 1.000 69.02580 350 ARG C O 1
ATOM 4435 N N . THR C 1 134 ? -35.46345 46.47518 -30.38532 1.000 70.82649 351 THR C N 1
ATOM 4436 C CA . THR C 1 134 ? -35.90895 45.08843 -30.47300 1.000 69.65712 351 THR C CA 1
ATOM 4437 C C . THR C 1 134 ? -34.71550 44.25646 -30.91635 1.000 71.56777 351 THR C C 1
ATOM 4438 O O . THR C 1 134 ? -34.31240 44.31785 -32.08228 1.000 72.00159 351 THR C O 1
ATOM 4442 N N . LEU C 1 135 ? -34.15145 43.48473 -29.99527 1.000 70.23406 352 LEU C N 1
ATOM 4443 C CA . LEU C 1 135 ? -32.93843 42.71496 -30.24383 1.000 71.63800 352 LEU C CA 1
ATOM 4444 C C . LEU C 1 135 ? -33.29858 41.24008 -30.16317 1.000 70.21699 352 LEU C C 1
ATOM 4445 O O . LEU C 1 135 ? -33.61711 40.73991 -29.08288 1.000 71.68724 352 LEU C O 1
ATOM 4450 N N . LEU C 1 136 ? -33.24467 40.54868 -31.30048 1.000 70.88101 353 LEU C N 1
ATOM 4451 C CA . LEU C 1 136 ? -33.72331 39.17931 -31.41582 1.000 72.18431 353 LEU C CA 1
ATOM 4452 C C . LEU C 1 136 ? -32.61889 38.26689 -31.93893 1.000 76.43603 353 LEU C C 1
ATOM 4453 O O . LEU C 1 136 ? -31.68861 38.71432 -32.61703 1.000 74.14038 353 LEU C O 1
ATOM 4458 N N . CYS C 1 137 ? -32.72224 36.97785 -31.61140 1.000 75.65506 354 CYS C N 1
ATOM 4459 C CA . CYS C 1 137 ? -31.92635 35.97964 -32.31053 1.000 71.86395 354 CYS C CA 1
ATOM 4460 C C . CYS C 1 137 ? -32.32789 35.94037 -33.78325 1.000 72.74255 354 CYS C C 1
ATOM 4461 O O . CYS C 1 137 ? -33.38255 36.44336 -34.18312 1.000 73.41841 354 CYS C O 1
ATOM 4464 N N . THR C 1 138 ? -31.47451 35.31771 -34.59650 1.000 76.36794 355 THR C N 1
ATOM 4465 C CA . THR C 1 138 ? -31.69050 35.33532 -36.04018 1.000 81.07644 355 THR C CA 1
ATOM 4466 C C . THR C 1 138 ? -32.98501 34.62071 -36.41412 1.000 77.16219 355 THR C C 1
ATOM 4467 O O . THR C 1 138 ? -33.79531 35.13531 -37.19415 1.000 76.95887 355 THR C O 1
ATOM 4471 N N . CYS C 1 139 ? -33.21165 33.44715 -35.84001 1.000 77.53263 356 CYS C N 1
ATOM 4472 C CA . CYS C 1 139 ? -34.39934 32.67058 -36.15028 1.000 75.63934 356 CYS C CA 1
ATOM 4473 C C . CYS C 1 139 ? -34.59633 31.65809 -35.03849 1.000 78.08381 356 CYS C C 1
ATOM 4474 O O . CYS C 1 139 ? -33.64430 31.28487 -34.34650 1.000 73.77137 356 CYS C O 1
ATOM 4477 N N . VAL C 1 140 ? -35.84447 31.22319 -34.87430 1.000 74.48226 357 VAL C N 1
ATOM 4478 C CA . VAL C 1 140 ? -36.17237 30.17627 -33.91481 1.000 71.72437 357 VAL C CA 1
ATOM 4479 C C . VAL C 1 140 ? -37.56175 29.64127 -34.23421 1.000 73.49664 357 VAL C C 1
ATOM 4480 O O . VAL C 1 140 ? -38.46983 30.39135 -34.61027 1.000 68.65288 357 VAL C O 1
ATOM 4484 N N . ASP C 1 141 ? -37.72028 28.33499 -34.06251 1.000 74.98470 358 ASP C N 1
ATOM 4485 C CA . ASP C 1 141 ? -39.02114 27.69046 -34.10545 1.000 70.63488 358 ASP C CA 1
ATOM 4486 C C . ASP C 1 141 ? -39.45883 27.38469 -32.68185 1.000 64.71524 358 ASP C C 1
ATOM 4487 O O . ASP C 1 141 ? -38.63097 27.05171 -31.82866 1.000 64.61549 358 ASP C O 1
ATOM 4492 N N . HIS C 1 142 ? -40.75846 27.51806 -32.42493 1.000 67.05029 359 HIS C N 1
ATOM 4493 C CA . HIS C 1 142 ? -41.32978 27.13377 -31.14151 1.000 61.87933 359 HIS C CA 1
ATOM 4494 C C . HIS C 1 142 ? -41.73726 25.66798 -31.18401 1.000 65.39670 359 HIS C C 1
ATOM 4495 O O . HIS C 1 142 ? -42.49225 25.24708 -32.06708 1.000 62.26205 359 HIS C O 1
ATOM 4502 N N . TYR C 1 143 ? -41.25095 24.90191 -30.22002 1.000 62.62182 360 TYR C N 1
ATOM 4503 C CA . TYR C 1 143 ? -41.67042 23.52622 -30.01489 1.000 61.25634 360 TYR C CA 1
ATOM 4504 C C . TYR C 1 143 ? -42.43661 23.46607 -28.70507 1.000 60.48908 360 TYR C C 1
ATOM 4505 O O . TYR C 1 143 ? -41.87171 23.75499 -27.64446 1.000 60.52039 360 TYR C O 1
ATOM 4514 N N . ALA C 1 144 ? -43.71782 23.11432 -28.78634 1.000 58.91228 361 ALA C N 1
ATOM 4515 C CA . ALA C 1 144 ? -44.58336 23.01427 -27.62198 1.000 57.40240 361 ALA C CA 1
ATOM 4516 C C . ALA C 1 144 ? -44.54286 21.61683 -27.02333 1.000 63.60307 361 ALA C C 1
ATOM 4517 O O . ALA C 1 144 ? -44.43284 20.61479 -27.73855 1.000 61.49067 361 ALA C O 1
ATOM 4519 N N . SER C 1 145 ? -44.64294 21.55524 -25.69586 1.000 59.04737 362 SER C N 1
ATOM 4520 C CA . SER C 1 145 ? -44.90188 20.27635 -25.05019 1.000 60.12768 362 SER C CA 1
ATOM 4521 C C . SER C 1 145 ? -46.25759 19.75080 -25.50369 1.000 55.61488 362 SER C C 1
ATOM 4522 O O . SER C 1 145 ? -47.20178 20.51745 -25.71899 1.000 55.15082 362 SER C O 1
ATOM 4525 N N . SER C 1 146 ? -46.35957 18.43188 -25.62955 1.000 57.73025 363 SER C N 1
ATOM 4526 C CA . SER C 1 146 ? -47.53643 17.81973 -26.24053 1.000 56.42313 363 SER C CA 1
ATOM 4527 C C . SER C 1 146 ? -47.90482 16.56454 -25.45137 1.000 60.70906 363 SER C C 1
ATOM 4528 O O . SER C 1 146 ? -47.54435 16.41380 -24.27895 1.000 60.28531 363 SER C O 1
ATOM 4531 N N . TYR C 1 147 ? -48.63226 15.64737 -26.10188 1.000 56.84830 364 TYR C N 1
ATOM 4532 C CA . TYR C 1 147 ? -49.24232 14.52961 -25.38921 1.000 57.05498 364 TYR C CA 1
ATOM 4533 C C . TYR C 1 147 ? -48.20690 13.68513 -24.65758 1.000 61.27364 364 TYR C C 1
ATOM 4534 O O . TYR C 1 147 ? -48.44235 13.25511 -23.52075 1.000 55.76667 364 TYR C O 1
ATOM 4543 N N . GLY C 1 148 ? -47.05766 13.42909 -25.29546 1.000 57.83746 365 GLY C N 1
ATOM 4544 C CA . GLY C 1 148 ? -46.08784 12.50793 -24.73311 1.000 61.38813 365 GLY C CA 1
ATOM 4545 C C . GLY C 1 148 ? -45.13287 13.09882 -23.71571 1.000 64.12664 365 GLY C C 1
ATOM 4546 O O . GLY C 1 148 ? -44.57819 12.34934 -22.90534 1.000 63.63810 365 GLY C O 1
ATOM 4547 N N . ASP C 1 149 ? -44.92696 14.41942 -23.72414 1.000 59.03492 366 ASP C N 1
ATOM 4548 C CA . ASP C 1 149 ? -43.89671 15.01611 -22.88439 1.000 62.28497 366 ASP C CA 1
ATOM 4549 C C . ASP C 1 149 ? -44.36954 16.15612 -21.98945 1.000 62.00471 366 ASP C C 1
ATOM 4550 O O . ASP C 1 149 ? -43.53120 16.76030 -21.30921 1.000 59.52537 366 ASP C O 1
ATOM 4555 N N . ARG C 1 150 ? -45.65666 16.50017 -21.98792 1.000 61.99621 367 ARG C N 1
ATOM 4556 C CA . ARG C 1 150 ? -46.10947 17.54280 -21.07656 1.000 56.35667 367 ARG C CA 1
ATOM 4557 C C . ARG C 1 150 ? -45.85652 17.10350 -19.63927 1.000 59.78129 367 ARG C C 1
ATOM 4558 O O . ARG C 1 150 ? -46.02370 15.93164 -19.29278 1.000 53.55023 367 ARG C O 1
ATOM 4566 N N . GLY C 1 151 ? -45.41863 18.04796 -18.80926 1.000 55.23687 368 GLY C N 1
ATOM 4567 C CA . GLY C 1 151 ? -45.03568 17.76887 -17.44803 1.000 50.55373 368 GLY C CA 1
ATOM 4568 C C . GLY C 1 151 ? -43.55601 17.51160 -17.23453 1.000 55.95969 368 GLY C C 1
ATOM 4569 O O . GLY C 1 151 ? -43.07841 17.65716 -16.10461 1.000 63.44130 368 GLY C O 1
ATOM 4570 N N . TRP C 1 152 ? -42.81469 17.13429 -18.27827 1.000 55.94333 369 TRP C N 1
ATOM 4571 C CA . TRP C 1 152 ? -41.40829 16.78361 -18.10234 1.000 60.33559 369 TRP C CA 1
ATOM 4572 C C . TRP C 1 152 ? -40.51746 17.12222 -19.29935 1.000 61.59658 369 TRP C C 1
ATOM 4573 O O . TRP C 1 152 ? -39.28705 17.07810 -19.18240 1.000 62.27672 369 TRP C O 1
ATOM 4584 N N . GLY C 1 153 ? -41.10120 17.45093 -20.45282 1.000 57.68466 370 GLY C N 1
ATOM 4585 C CA . GLY C 1 153 ? -40.29089 17.60858 -21.64660 1.000 60.18391 370 GLY C CA 1
ATOM 4586 C C . GLY C 1 153 ? -39.64538 18.96525 -21.86933 1.000 61.98188 370 GLY C C 1
ATOM 4587 O O . GLY C 1 153 ? -38.94999 19.14663 -22.87842 1.000 57.77585 370 GLY C O 1
ATOM 4588 N N . CYS C 1 154 ? -39.80393 19.90905 -20.93642 1.000 55.31444 371 CYS C N 1
ATOM 4589 C CA . CYS C 1 154 ? -39.45062 21.29960 -21.22022 1.000 58.99069 371 CYS C CA 1
ATOM 4590 C C . CYS C 1 154 ? -38.00008 21.43423 -21.66931 1.000 61.67263 371 CYS C C 1
ATOM 4591 O O . CYS C 1 154 ? -37.70819 22.14744 -22.63937 1.000 62.45245 371 CYS C O 1
ATOM 4594 N N . GLY C 1 155 ? -37.07571 20.75743 -20.98288 1.000 58.08297 372 GLY C N 1
ATOM 4595 C CA . GLY C 1 155 ? -35.67169 20.88437 -21.34996 1.000 59.13624 372 GLY C CA 1
ATOM 4596 C C . GLY C 1 155 ? -35.39694 20.44643 -22.77558 1.000 63.93402 372 GLY C C 1
ATOM 4597 O O . GLY C 1 155 ? -34.69024 21.12940 -23.51917 1.000 65.86800 372 GLY C O 1
ATOM 4598 N N . TYR C 1 156 ? -35.99548 19.32746 -23.19171 1.000 63.72837 373 TYR C N 1
ATOM 4599 C CA . TYR C 1 156 ? -35.76561 18.80543 -24.53578 1.000 61.92360 373 TYR C CA 1
ATOM 4600 C C . TYR C 1 156 ? -36.37560 19.71051 -25.59875 1.000 62.13906 373 TYR C C 1
ATOM 4601 O O . TYR C 1 156 ? -35.76763 19.94227 -26.65029 1.000 66.57530 373 TYR C O 1
ATOM 4610 N N . ARG C 1 157 ? -37.59121 20.20406 -25.35127 1.000 64.83491 374 ARG C N 1
ATOM 4611 C CA . ARG C 1 157 ? -38.24383 21.12570 -26.27669 1.000 62.14791 374 ARG C CA 1
ATOM 4612 C C . ARG C 1 157 ? -37.42429 22.39801 -26.47126 1.000 61.54815 374 ARG C C 1
ATOM 4613 O O . ARG C 1 157 ? -37.35404 22.93985 -27.58094 1.000 63.90348 374 ARG C O 1
ATOM 4621 N N . ASN C 1 158 ? -36.82779 22.91152 -25.39745 1.000 60.79139 375 ASN C N 1
ATOM 4622 C CA . ASN C 1 158 ? -35.96356 24.07787 -25.54076 1.000 64.50858 375 ASN C CA 1
ATOM 4623 C C . ASN C 1 158 ? -34.70261 23.73171 -26.32751 1.000 67.42730 375 ASN C C 1
ATOM 4624 O O . ASN C 1 158 ? -34.21647 24.54929 -27.11767 1.000 64.44213 375 ASN C O 1
ATOM 4629 N N . MET C 1 159 ? -34.16070 22.52190 -26.12982 1.000 67.43454 376 MET C N 1
ATOM 4630 C CA . MET C 1 159 ? -33.06666 22.05331 -26.98080 1.000 65.99314 376 MET C CA 1
ATOM 4631 C C . MET C 1 159 ? -33.47500 22.03464 -28.44674 1.000 68.59041 376 MET C C 1
ATOM 4632 O O . MET C 1 159 ? -32.69618 22.43654 -29.31969 1.000 69.74870 376 MET C O 1
ATOM 4637 N N . GLN C 1 160 ? -34.69105 21.56583 -28.73576 1.000 67.26422 377 GLN C N 1
ATOM 4638 C CA . GLN C 1 160 ? -35.16840 21.54201 -30.11362 1.000 68.04562 377 GLN C CA 1
ATOM 4639 C C . GLN C 1 160 ? -35.27755 22.95401 -30.68196 1.000 70.82689 377 GLN C C 1
ATOM 4640 O O . GLN C 1 160 ? -34.94139 23.18999 -31.84986 1.000 68.72014 377 GLN C O 1
ATOM 4646 N N . MET C 1 161 ? -35.74730 23.90843 -29.87223 1.000 69.15933 378 MET C N 1
ATOM 4647 C CA . MET C 1 161 ? -35.84651 25.29037 -30.33891 1.000 66.87350 378 MET C CA 1
ATOM 4648 C C . MET C 1 161 ? -34.47004 25.84508 -30.69526 1.000 70.66364 378 MET C C 1
ATOM 4649 O O . MET C 1 161 ? -34.28806 26.45959 -31.75142 1.000 68.58716 378 MET C O 1
ATOM 4654 N N . LEU C 1 162 ? -33.48728 25.63637 -29.81732 1.000 70.99904 379 LEU C N 1
ATOM 4655 C CA . LEU C 1 162 ? -32.12915 26.09150 -30.09339 1.000 69.62313 379 LEU C CA 1
ATOM 4656 C C . LEU C 1 162 ? -31.52686 25.35984 -31.28842 1.000 75.75739 379 LEU C C 1
ATOM 4657 O O . LEU C 1 162 ? -30.89874 25.98442 -32.15243 1.000 75.48594 379 LEU C O 1
ATOM 4662 N N . ILE C 1 163 ? -31.71034 24.03614 -31.35318 1.000 75.13121 380 ILE C N 1
ATOM 4663 C CA . ILE C 1 163 ? -31.18490 23.25670 -32.47149 1.000 73.28719 380 ILE C CA 1
ATOM 4664 C C . ILE C 1 163 ? -31.80196 23.72847 -33.78042 1.000 76.13272 380 ILE C C 1
ATOM 4665 O O . ILE C 1 163 ? -31.10955 23.85656 -34.79856 1.000 81.62064 380 ILE C O 1
ATOM 4670 N N . SER C 1 164 ? -33.10914 24.00876 -33.77286 1.000 72.41414 381 SER C N 1
ATOM 4671 C CA . SER C 1 164 ? -33.75712 24.53322 -34.97052 1.000 73.09954 381 SER C CA 1
ATOM 4672 C C . SER C 1 164 ? -33.10696 25.83386 -35.41795 1.000 78.96241 381 SER C C 1
ATOM 4673 O O . SER C 1 164 ? -33.00641 26.09546 -36.62129 1.000 85.37184 381 SER C O 1
ATOM 4676 N N . SER C 1 165 ? -32.65626 26.65440 -34.46567 1.000 73.07033 382 SER C N 1
ATOM 4677 C CA . SER C 1 165 ? -31.92303 27.86507 -34.81297 1.000 81.48856 382 SER C CA 1
ATOM 4678 C C . SER C 1 165 ? -30.51817 27.53310 -35.29529 1.000 81.78707 382 SER C C 1
ATOM 4679 O O . SER C 1 165 ? -30.06793 28.04210 -36.32902 1.000 84.51487 382 SER C O 1
ATOM 4682 N N . LEU C 1 166 ? -29.80427 26.69063 -34.54317 1.000 81.55175 383 LEU C N 1
ATOM 4683 C CA . LEU C 1 166 ? -28.43592 26.33605 -34.90606 1.000 83.66149 383 LEU C CA 1
ATOM 4684 C C . LEU C 1 166 ? -28.35511 25.69102 -36.28239 1.000 85.81411 383 LEU C C 1
ATOM 4685 O O . LEU C 1 166 ? -27.36716 25.89076 -36.99629 1.000 91.05024 383 LEU C O 1
ATOM 4690 N N . LEU C 1 167 ? -29.36708 24.90661 -36.66975 1.000 84.50021 384 LEU C N 1
ATOM 4691 C CA . LEU C 1 167 ? -29.30358 24.19872 -37.94561 1.000 90.51962 384 LEU C CA 1
ATOM 4692 C C . LEU C 1 167 ? -29.31425 25.12831 -39.15042 1.000 91.17330 384 LEU C C 1
ATOM 4693 O O . LEU C 1 167 ? -28.88538 24.71510 -40.23341 1.000 93.40835 384 LEU C O 1
ATOM 4698 N N . THR C 1 168 ? -29.77891 26.36553 -38.99302 1.000 87.25898 385 THR C N 1
ATOM 4699 C CA . THR C 1 168 ? -29.77244 27.31304 -40.09824 1.000 90.48254 385 THR C CA 1
ATOM 4700 C C . THR C 1 168 ? -28.39895 27.93279 -40.34321 1.000 92.99545 385 THR C C 1
ATOM 4701 O O . THR C 1 168 ? -28.22748 28.64017 -41.34126 1.000 87.91167 385 THR C O 1
ATOM 4705 N N . HIS C 1 169 ? -27.42499 27.67089 -39.47128 1.000 98.97660 386 HIS C N 1
ATOM 4706 C CA . HIS C 1 169 ? -26.05255 28.14378 -39.62150 1.000 101.12557 386 HIS C CA 1
ATOM 4707 C C . HIS C 1 169 ? -25.21260 26.98366 -40.14667 1.000 107.06110 386 HIS C C 1
ATOM 4708 O O . HIS C 1 169 ? -25.19634 25.90313 -39.54388 1.000 103.32285 386 HIS C O 1
ATOM 4715 N N . THR C 1 170 ? -24.52929 27.20184 -41.27431 1.000 104.32815 387 THR C N 1
ATOM 4716 C CA . THR C 1 170 ? -23.86525 26.09350 -41.95675 1.000 108.91478 387 THR C CA 1
ATOM 4717 C C . THR C 1 170 ? -22.74682 25.48781 -41.11418 1.000 110.11771 387 THR C C 1
ATOM 4718 O O . THR C 1 170 ? -22.52925 24.27068 -41.15832 1.000 108.06529 387 THR C O 1
ATOM 4722 N N . GLY C 1 171 ? -22.03529 26.30939 -40.33924 1.000 107.57137 388 GLY C N 1
ATOM 4723 C CA . GLY C 1 171 ? -20.98232 25.77705 -39.48577 1.000 104.90068 388 GLY C CA 1
ATOM 4724 C C . GLY C 1 171 ? -21.51758 24.86076 -38.40122 1.000 105.85828 388 GLY C C 1
ATOM 4725 O O . GLY C 1 171 ? -21.02665 23.74235 -38.21286 1.000 104.08178 388 GLY C O 1
ATOM 4726 N N . TYR C 1 172 ? -22.53630 25.32359 -37.67368 1.000 101.97588 389 TYR C N 1
ATOM 4727 C CA . TYR C 1 172 ? -23.13652 24.49551 -36.63443 1.000 108.36386 389 TYR C CA 1
ATOM 4728 C C . TYR C 1 172 ? -23.86006 23.29847 -37.23978 1.000 106.77204 389 TYR C C 1
ATOM 4729 O O . TYR C 1 172 ? -23.86080 22.20705 -36.65766 1.000 106.89968 389 TYR C O 1
ATOM 4738 N N . ASN C 1 173 ? -24.47863 23.48423 -38.40883 1.000 102.30219 390 ASN C N 1
ATOM 4739 C CA . ASN C 1 173 ? -25.12552 22.36928 -39.09157 1.000 102.77313 390 ASN C CA 1
ATOM 4740 C C . ASN C 1 173 ? -24.12652 21.25618 -39.38944 1.000 112.73387 390 ASN C C 1
ATOM 4741 O O . ASN C 1 173 ? -24.44830 20.06824 -39.25929 1.000 104.65881 390 ASN C O 1
ATOM 4746 N N . GLU C 1 174 ? -22.90767 21.62479 -39.79361 1.000 105.71746 391 GLU C N 1
ATOM 4747 C CA . GLU C 1 174 ? -21.88212 20.62838 -40.08528 1.000 112.53901 391 GLU C CA 1
ATOM 4748 C C . GLU C 1 174 ? -21.53419 19.80816 -38.84797 1.000 114.48302 391 GLU C C 1
ATOM 4749 O O . GLU C 1 174 ? -21.26053 18.60581 -38.94651 1.000 118.58129 391 GLU C O 1
ATOM 4755 N N . ARG C 1 175 ? -21.53515 20.43842 -37.67374 1.000 109.13222 392 ARG C N 1
ATOM 4756 C CA . ARG C 1 175 ? -21.15671 19.74433 -36.45103 1.000 108.21264 392 ARG C CA 1
ATOM 4757 C C . ARG C 1 175 ? -22.32689 19.05341 -35.77252 1.000 113.16825 392 ARG C C 1
ATOM 4758 O O . ARG C 1 175 ? -22.10302 18.16094 -34.94799 1.000 114.41078 392 ARG C O 1
ATOM 4766 N N . LEU C 1 176 ? -23.56137 19.43476 -36.10384 1.000 113.56676 393 LEU C N 1
ATOM 4767 C CA . LEU C 1 176 ? -24.74672 18.76843 -35.57859 1.000 109.95405 393 LEU C CA 1
ATOM 4768 C C . LEU C 1 176 ? -25.12991 17.54232 -36.39842 1.000 110.17576 393 LEU C C 1
ATOM 4769 O O . LEU C 1 176 ? -25.50383 16.51078 -35.82963 1.000 107.29509 393 LEU C O 1
ATOM 4774 N N . TYR C 1 177 ? -25.03593 17.63827 -37.72832 1.000 110.33570 394 TYR C N 1
ATOM 4775 C CA . TYR C 1 177 ? -25.44134 16.54541 -38.60526 1.000 105.95402 394 TYR C CA 1
ATOM 4776 C C . TYR C 1 177 ? -24.65646 15.26801 -38.33623 1.000 108.65992 394 TYR C C 1
ATOM 4777 O O . TYR C 1 177 ? -25.10390 14.18642 -38.72872 1.000 114.83717 394 TYR C O 1
ATOM 4786 N N . LYS C 1 178 ? -23.49516 15.36947 -37.68173 1.000 115.02679 395 LYS C N 1
ATOM 4787 C CA . LYS C 1 178 ? -22.72902 14.18622 -37.30339 1.000 112.22534 395 LYS C CA 1
ATOM 4788 C C . LYS C 1 178 ? -23.48836 13.28066 -36.34344 1.000 110.21277 395 LYS C C 1
ATOM 4789 O O . LYS C 1 178 ? -23.12307 12.10805 -36.20398 1.000 112.74908 395 LYS C O 1
ATOM 4795 N N . LEU C 1 179 ? -24.50924 13.80060 -35.65348 1.000 106.68085 396 LEU C N 1
ATOM 4796 C CA . LEU C 1 179 ? -25.27723 12.97205 -34.72948 1.000 111.48717 396 LEU C CA 1
ATOM 4797 C C . LEU C 1 179 ? -26.04649 11.86868 -35.44374 1.000 109.50130 396 LEU C C 1
ATOM 4798 O O . LEU C 1 179 ? -26.36911 10.85424 -34.81691 1.000 107.34447 396 LEU C O 1
ATOM 4803 N N . TRP C 1 180 ? -26.35456 12.04466 -36.73239 1.000 110.26510 397 TRP C N 1
ATOM 4804 C CA . TRP C 1 180 ? -27.13025 11.04212 -37.45204 1.000 112.64013 397 TRP C CA 1
ATOM 4805 C C . TRP C 1 180 ? -26.32369 9.78417 -37.74341 1.000 120.97012 397 TRP C C 1
ATOM 4806 O O . TRP C 1 180 ? -26.91978 8.72779 -37.98519 1.000 118.55739 397 TRP C O 1
ATOM 4817 N N . GLN C 1 181 ? -24.99321 9.87696 -37.71477 1.000 118.41703 398 GLN C N 1
ATOM 4818 C CA . GLN C 1 181 ? -24.10145 8.71582 -37.70058 1.000 124.41705 398 GLN C CA 1
ATOM 4819 C C . GLN C 1 181 ? -24.45027 7.71825 -38.80746 1.000 130.00770 398 GLN C C 1
ATOM 4820 O O . GLN C 1 181 ? -24.68892 6.53303 -38.56127 1.000 126.72396 398 GLN C O 1
ATOM 4826 N N . GLY C 1 182 ? -24.48968 8.21107 -40.04288 1.000 136.80408 399 GLY C N 1
ATOM 4827 C CA . GLY C 1 182 ? -24.75130 7.34469 -41.17718 1.000 138.50792 399 GLY C CA 1
ATOM 4828 C C . GLY C 1 182 ? -26.04845 7.58301 -41.92763 1.000 131.29724 399 GLY C C 1
ATOM 4829 O O . GLY C 1 182 ? -26.03921 7.60572 -43.16234 1.000 128.61781 399 GLY C O 1
ATOM 4830 N N . GLN C 1 183 ? -27.16525 7.76478 -41.22425 1.000 128.43798 400 GLN C N 1
ATOM 4831 C CA . GLN C 1 183 ? -28.41431 8.05378 -41.91671 1.000 124.16039 400 GLN C CA 1
ATOM 4832 C C . GLN C 1 183 ? -28.39363 9.47836 -42.46317 1.000 121.60231 400 GLN C C 1
ATOM 4833 O O . GLN C 1 183 ? -27.71068 10.36095 -41.93683 1.000 123.53883 400 GLN C O 1
ATOM 4839 N N . LYS C 1 184 ? -29.15665 9.69900 -43.53484 1.000 118.40010 401 LYS C N 1
ATOM 4840 C CA . LYS C 1 184 ? -29.13241 10.94963 -44.29168 1.000 112.13591 401 LYS C CA 1
ATOM 4841 C C . LYS C 1 184 ? -30.52960 11.56212 -44.34583 1.000 118.72627 401 LYS C C 1
ATOM 4842 O O . LYS C 1 184 ? -31.20641 11.49816 -45.38152 1.000 113.65359 401 LYS C O 1
ATOM 4848 N N . PRO C 1 185 ? -31.00223 12.14068 -43.24325 1.000 118.62853 402 PRO C N 1
ATOM 4849 C CA . PRO C 1 185 ? -32.28513 12.85348 -43.27027 1.000 117.20358 402 PRO C CA 1
ATOM 4850 C C . PRO C 1 185 ? -32.13150 14.21029 -43.93391 1.000 113.57012 402 PRO C C 1
ATOM 4851 O O . PRO C 1 185 ? -31.00084 14.64314 -44.21061 1.000 108.19167 402 PRO C O 1
ATOM 4855 N N . PRO C 1 186 ? -33.23689 14.91185 -44.21140 1.000 112.13964 403 PRO C N 1
ATOM 4856 C CA . PRO C 1 186 ? -33.12351 16.30489 -44.65691 1.000 107.44430 403 PRO C CA 1
ATOM 4857 C C . PRO C 1 186 ? -32.27437 17.10134 -43.67915 1.000 110.78890 403 PRO C C 1
ATOM 4858 O O . PRO C 1 186 ? -32.29247 16.86077 -42.47064 1.000 112.97305 403 PRO C O 1
ATOM 4862 N N . ARG C 1 187 ? -31.51054 18.05029 -44.21594 1.000 105.28575 404 ARG C N 1
ATOM 4863 C CA . ARG C 1 187 ? -30.56428 18.76687 -43.37549 1.000 109.34296 404 ARG C CA 1
ATOM 4864 C C . ARG C 1 187 ? -31.25216 19.65668 -42.34532 1.000 105.95260 404 ARG C C 1
ATOM 4865 O O . ARG C 1 187 ? -30.62621 20.01126 -41.34150 1.000 102.45140 404 ARG C O 1
ATOM 4873 N N . SER C 1 188 ? -32.52376 19.99846 -42.54441 1.000 104.13600 405 SER C N 1
ATOM 4874 C CA . SER C 1 188 ? -33.25178 20.81882 -41.58383 1.000 100.71436 405 SER C CA 1
ATOM 4875 C C . SER C 1 188 ? -33.95279 19.99321 -40.51247 1.000 108.54335 405 SER C C 1
ATOM 4876 O O . SER C 1 188 ? -34.67125 20.56147 -39.68380 1.000 104.24658 405 SER C O 1
ATOM 4879 N N . SER C 1 189 ? -33.75417 18.67683 -40.50901 1.000 112.25976 406 SER C N 1
ATOM 4880 C CA . SER C 1 189 ? -34.43856 17.79621 -39.57102 1.000 106.28267 406 SER C CA 1
ATOM 4881 C C . SER C 1 189 ? -33.99038 18.06552 -38.13777 1.000 107.04258 406 SER C C 1
ATOM 4882 O O . SER C 1 189 ? -32.79225 18.16915 -37.85994 1.000 105.97518 406 SER C O 1
ATOM 4885 N N . VAL C 1 190 ? -34.94947 18.18055 -37.23031 1.000 109.45695 407 VAL C N 1
ATOM 4886 C CA . VAL C 1 190 ? -34.67689 18.36460 -35.80591 1.000 97.83602 407 VAL C CA 1
ATOM 4887 C C . VAL C 1 190 ? -34.89195 17.02777 -35.10164 1.000 98.18500 407 VAL C C 1
ATOM 4888 O O . VAL C 1 190 ? -35.93023 16.38866 -35.32283 1.000 98.22818 407 VAL C O 1
ATOM 4892 N N . PRO C 1 191 ? -33.95168 16.56987 -34.27272 1.000 98.81239 408 PRO C N 1
ATOM 4893 C CA . PRO C 1 191 ? -34.11238 15.26565 -33.61755 1.000 98.93302 408 PRO C CA 1
ATOM 4894 C C . PRO C 1 191 ? -35.25788 15.25008 -32.61893 1.000 97.79686 408 PRO C C 1
ATOM 4895 O O . PRO C 1 191 ? -35.57049 16.25291 -31.97361 1.000 96.59861 408 PRO C O 1
ATOM 4899 N N . SER C 1 192 ? -35.86719 14.07391 -32.48553 1.000 98.25556 409 SER C N 1
ATOM 4900 C CA . SER C 1 192 ? -36.94269 13.84868 -31.53566 1.000 97.36601 409 SER C CA 1
ATOM 4901 C C . SER C 1 192 ? -36.41856 13.89947 -30.10253 1.000 96.82450 409 SER C C 1
ATOM 4902 O O . SER C 1 192 ? -35.21261 13.92431 -29.84477 1.000 97.27707 409 SER C O 1
ATOM 4905 N N . ILE C 1 193 ? -37.35941 13.89791 -29.15949 1.000 76.79315 410 ILE C N 1
ATOM 4906 C CA . ILE C 1 193 ? -37.00590 13.88314 -27.74381 1.000 72.19566 410 ILE C CA 1
ATOM 4907 C C . ILE C 1 193 ? -36.25973 12.60805 -27.38711 1.000 79.61062 410 ILE C C 1
ATOM 4908 O O . ILE C 1 193 ? -35.25589 12.63946 -26.66470 1.000 81.56265 410 ILE C O 1
ATOM 4913 N N . SER C 1 194 ? -36.75082 11.46340 -27.86459 1.000 83.05541 411 SER C N 1
ATOM 4914 C CA . SER C 1 194 ? -36.09928 10.19652 -27.55181 1.000 83.65780 411 SER C CA 1
ATOM 4915 C C . SER C 1 194 ? -34.68435 10.15025 -28.11420 1.000 81.68084 411 SER C C 1
ATOM 4916 O O . SER C 1 194 ? -33.76428 9.65139 -27.45489 1.000 79.14896 411 SER C O 1
ATOM 4919 N N . ARG C 1 195 ? -34.48975 10.67261 -29.32971 1.000 82.15490 412 ARG C N 1
ATOM 4920 C CA . ARG C 1 195 ? -33.15134 10.70641 -29.91453 1.000 88.03569 412 ARG C CA 1
ATOM 4921 C C . ARG C 1 195 ? -32.21708 11.59530 -29.10169 1.000 88.98083 412 ARG C C 1
ATOM 4922 O O . ARG C 1 195 ? -31.04520 11.25167 -28.89233 1.000 85.69897 412 ARG C O 1
ATOM 4930 N N . LEU C 1 196 ? -32.71874 12.74741 -28.64539 1.000 84.92618 413 LEU C N 1
ATOM 4931 C CA . LEU C 1 196 ? -31.94944 13.59870 -27.74324 1.000 80.22222 413 LEU C CA 1
ATOM 4932 C C . LEU C 1 196 ? -31.57195 12.84977 -26.47203 1.000 84.04445 413 LEU C C 1
ATOM 4933 O O . LEU C 1 196 ? -30.45468 12.99934 -25.96419 1.000 80.01671 413 LEU C O 1
ATOM 4938 N N . GLN C 1 197 ? -32.50434 12.06231 -25.92334 1.000 78.30851 414 GLN C N 1
ATOM 4939 C CA . GLN C 1 197 ? -32.18605 11.24954 -24.75193 1.000 85.43747 414 GLN C CA 1
ATOM 4940 C C . GLN C 1 197 ? -31.07739 10.25175 -25.06037 1.000 88.92895 414 GLN C C 1
ATOM 4941 O O . GLN C 1 197 ? -30.18500 10.02682 -24.23404 1.000 88.42864 414 GLN C O 1
ATOM 4947 N N . SER C 1 198 ? -31.11345 9.65229 -26.25211 1.000 88.08304 415 SER C N 1
ATOM 4948 C CA . SER C 1 198 ? -30.07876 8.70135 -26.64233 1.000 92.56651 415 SER C CA 1
ATOM 4949 C C . SER C 1 198 ? -28.72099 9.38458 -26.78059 1.000 93.51152 415 SER C C 1
ATOM 4950 O O . SER C 1 198 ? -27.69847 8.83897 -26.34737 1.000 90.75272 415 SER C O 1
ATOM 4953 N N . LEU C 1 199 ? -28.69530 10.58054 -27.37737 1.000 93.48170 416 LEU C N 1
ATOM 4954 C CA . LEU C 1 199 ? -27.43559 11.28028 -27.61359 1.000 91.46207 416 LEU C CA 1
ATOM 4955 C C . LEU C 1 199 ? -26.75251 11.68030 -26.30989 1.000 93.05170 416 LEU C C 1
ATOM 4956 O O . LEU C 1 199 ? -25.52071 11.63045 -26.20889 1.000 94.69296 416 LEU C O 1
ATOM 4961 N N . ILE C 1 200 ? -27.52720 12.07666 -25.30049 1.000 92.97719 417 ILE C N 1
ATOM 4962 C CA . ILE C 1 200 ? -26.92814 12.44894 -24.02267 1.000 85.99211 417 ILE C CA 1
ATOM 4963 C C . ILE C 1 200 ? -26.30180 11.23252 -23.35335 1.000 92.85601 417 ILE C C 1
ATOM 4964 O O . ILE C 1 200 ? -25.21456 11.31989 -22.76976 1.000 89.62824 417 ILE C O 1
ATOM 4969 N N . GLU C 1 201 ? -26.97936 10.08154 -23.41650 1.000 88.59219 418 GLU C N 1
ATOM 4970 C CA . GLU C 1 201 ? -26.38131 8.84688 -22.91569 1.000 94.69024 418 GLU C CA 1
ATOM 4971 C C . GLU C 1 201 ? -25.07632 8.53686 -23.63977 1.000 96.94722 418 GLU C C 1
ATOM 4972 O O . GLU C 1 201 ? -24.12616 8.03243 -23.02943 1.000 98.68148 418 GLU C O 1
ATOM 4978 N N . GLN C 1 202 ? -25.01689 8.81548 -24.94670 1.000 99.24005 419 GLN C N 1
ATOM 4979 C CA . GLN C 1 202 ? -23.77982 8.60186 -25.69252 1.000 100.03293 419 GLN C CA 1
ATOM 4980 C C . GLN C 1 202 ? -22.65776 9.47646 -25.14966 1.000 106.87772 419 GLN C C 1
ATOM 4981 O O . GLN C 1 202 ? -21.52520 9.00938 -24.96732 1.000 99.95208 419 GLN C O 1
ATOM 4987 N N . ALA C 1 203 ? -22.96111 10.74860 -24.87790 1.000 99.46356 420 ALA C N 1
ATOM 4988 C CA . ALA C 1 203 ? -21.97305 11.65274 -24.30396 1.000 95.61617 420 ALA C CA 1
ATOM 4989 C C . ALA C 1 203 ? -21.47348 11.14733 -22.95593 1.000 97.32558 420 ALA C C 1
ATOM 4990 O O . ALA C 1 203 ? -20.26305 11.10230 -22.70729 1.000 98.13249 420 ALA C O 1
ATOM 4992 N N . TRP C 1 204 ? -22.39822 10.77121 -22.06803 1.000 94.89851 421 TRP C N 1
ATOM 4993 C CA . TRP C 1 204 ? -22.01615 10.26693 -20.75169 1.000 95.30746 421 TRP C CA 1
ATOM 4994 C C . TRP C 1 204 ? -21.07508 9.07671 -20.86533 1.000 99.97930 421 TRP C C 1
ATOM 4995 O O . TRP C 1 204 ? -20.03159 9.03139 -20.20276 1.000 95.26842 421 TRP C O 1
ATOM 5006 N N . SER C 1 205 ? -21.42996 8.10100 -21.70688 1.000 97.77271 422 SER C N 1
ATOM 5007 C CA . SER C 1 205 ? -20.62195 6.89394 -21.83543 1.000 98.08749 422 SER C CA 1
ATOM 5008 C C . SER C 1 205 ? -19.23263 7.18725 -22.39104 1.000 106.29058 422 SER C C 1
ATOM 5009 O O . SER C 1 205 ? -18.31365 6.38738 -22.18214 1.000 100.85398 422 SER C O 1
ATOM 5012 N N . GLN C 1 206 ? -19.05592 8.31432 -23.08097 1.000 103.73223 423 GLN C N 1
ATOM 5013 C CA . GLN C 1 206 ? -17.75122 8.74747 -23.56382 1.000 107.32343 423 GLN C CA 1
ATOM 5014 C C . GLN C 1 206 ? -17.03431 9.67279 -22.59012 1.000 104.35385 423 GLN C C 1
ATOM 5015 O O . GLN C 1 206 ? -16.01946 10.27062 -22.95944 1.000 109.84707 423 GLN C O 1
ATOM 5021 N N . GLY C 1 207 ? -17.55816 9.83383 -21.37672 1.000 106.18713 424 GLY C N 1
ATOM 5022 C CA . GLY C 1 207 ? -16.86968 10.53553 -20.31407 1.000 103.43185 424 GLY C CA 1
ATOM 5023 C C . GLY C 1 207 ? -17.32632 11.95343 -20.06416 1.000 105.60855 424 GLY C C 1
ATOM 5024 O O . GLY C 1 207 ? -16.79804 12.60340 -19.15286 1.000 106.08991 424 GLY C O 1
ATOM 5025 N N . PHE C 1 208 ? -18.30171 12.44692 -20.81871 1.000 106.89300 425 PHE C N 1
ATOM 5026 C CA . PHE C 1 208 ? -18.80573 13.79330 -20.59058 1.000 97.30374 425 PHE C CA 1
ATOM 5027 C C . PHE C 1 208 ? -19.59073 13.83951 -19.28807 1.000 96.62278 425 PHE C C 1
ATOM 5028 O O . PHE C 1 208 ? -20.50526 13.03572 -19.07772 1.000 96.26530 425 PHE C O 1
ATOM 5036 N N . ASP C 1 209 ? -19.19982 14.76027 -18.40621 1.000 94.61943 426 ASP C N 1
ATOM 5037 C CA . ASP C 1 209 ? -19.93922 15.09885 -17.18857 1.000 94.32339 426 ASP C CA 1
ATOM 5038 C C . ASP C 1 209 ? -20.27071 13.85396 -16.35999 1.000 100.07705 426 ASP C C 1
ATOM 5039 O O . ASP C 1 209 ? -21.43400 13.52892 -16.09810 1.000 93.78397 426 ASP C O 1
ATOM 5044 N N . ILE C 1 210 ? -19.20769 13.15386 -15.95389 1.000 97.32477 427 ILE C N 1
ATOM 5045 C CA . ILE C 1 210 ? -19.35962 11.95825 -15.12756 1.000 102.24445 427 ILE C CA 1
ATOM 5046 C C . ILE C 1 210 ? -20.12932 12.28349 -13.85254 1.000 98.39619 427 ILE C C 1
ATOM 5047 O O . ILE C 1 210 ? -20.98398 11.50761 -13.40725 1.000 105.32542 427 ILE C O 1
ATOM 5052 N N . GLN C 1 211 ? -19.83085 13.43308 -13.24378 1.000 90.26119 428 GLN C N 1
ATOM 5053 C CA . GLN C 1 211 ? -20.54243 13.86562 -12.04479 1.000 92.05343 428 GLN C CA 1
ATOM 5054 C C . GLN C 1 211 ? -22.03937 13.98372 -12.29686 1.000 92.46308 428 GLN C C 1
ATOM 5055 O O . GLN C 1 211 ? -22.85211 13.55781 -11.46806 1.000 95.15075 428 GLN C O 1
ATOM 5061 N N . GLY C 1 212 ? -22.42160 14.57223 -13.43043 1.000 86.06616 429 GLY C N 1
ATOM 5062 C CA . GLY C 1 212 ? -23.83144 14.79581 -13.69394 1.000 92.58313 429 GLY C CA 1
ATOM 5063 C C . GLY C 1 212 ? -24.58681 13.51781 -13.99967 1.000 88.50874 429 GLY C C 1
ATOM 5064 O O . GLY C 1 212 ? -25.72928 13.34567 -13.56459 1.000 91.23054 429 GLY C O 1
ATOM 5065 N N . SER C 1 213 ? -23.96313 12.60625 -14.75321 1.000 92.48981 430 SER C N 1
ATOM 5066 C CA . SER C 1 213 ? -24.61818 11.34697 -15.09150 1.000 90.60080 430 SER C CA 1
ATOM 5067 C C . SER C 1 213 ? -24.94609 10.53990 -13.84236 1.000 96.23194 430 SER C C 1
ATOM 5068 O O . SER C 1 213 ? -26.00722 9.91056 -13.76457 1.000 98.72454 430 SER C O 1
ATOM 5071 N N . GLU C 1 214 ? -24.05026 10.54746 -12.85138 1.000 98.05223 431 GLU C N 1
ATOM 5072 C CA . GLU C 1 214 ? -24.33626 9.85664 -11.59669 1.000 102.93112 431 GLU C CA 1
ATOM 5073 C C . GLU C 1 214 ? -25.55517 10.45949 -10.90655 1.000 97.65584 431 GLU C C 1
ATOM 5074 O O . GLU C 1 214 ? -26.35544 9.73807 -10.29800 1.000 99.21365 431 GLU C O 1
ATOM 5080 N N . GLN C 1 215 ? -25.70742 11.78469 -10.98716 1.000 94.94802 432 GLN C N 1
ATOM 5081 C CA . GLN C 1 215 ? -26.84793 12.45224 -10.36690 1.000 82.54116 432 GLN C CA 1
ATOM 5082 C C . GLN C 1 215 ? -28.16728 11.99642 -10.97386 1.000 85.08051 432 GLN C C 1
ATOM 5083 O O . GLN C 1 215 ? -29.19114 11.96422 -10.28082 1.000 80.36491 432 GLN C O 1
ATOM 5089 N N . LEU C 1 216 ? -28.17179 11.69000 -12.27280 1.000 85.32205 433 LEU C N 1
ATOM 5090 C CA . LEU C 1 216 ? -29.36449 11.26570 -12.99255 1.000 83.70297 433 LEU C CA 1
ATOM 5091 C C . LEU C 1 216 ? -29.38510 9.76275 -13.25688 1.000 87.97555 433 LEU C C 1
ATOM 5092 O O . LEU C 1 216 ? -30.10189 9.30493 -14.15328 1.000 89.42717 433 LEU C O 1
ATOM 5097 N N . GLY C 1 217 ? -28.60243 8.99037 -12.50919 1.000 92.42322 434 GLY C N 1
ATOM 5098 C CA . GLY C 1 217 ? -28.59605 7.55295 -12.67584 1.000 90.21408 434 GLY C CA 1
ATOM 5099 C C . GLY C 1 217 ? -28.06099 7.05028 -13.99909 1.000 99.63542 434 GLY C C 1
ATOM 5100 O O . GLY C 1 217 ? -28.30761 5.89245 -14.34674 1.000 99.19324 434 GLY C O 1
ATOM 5101 N N . CYS C 1 218 ? -27.31702 7.87625 -14.74056 1.000 97.34325 435 CYS C N 1
ATOM 5102 C CA . CYS C 1 218 ? -26.71468 7.47220 -16.01811 1.000 95.80253 435 CYS C CA 1
ATOM 5103 C C . CYS C 1 218 ? -27.75613 6.91137 -16.97960 1.000 96.58119 435 CYS C C 1
ATOM 5104 O O . CYS C 1 218 ? -27.44509 6.08379 -17.83689 1.000 102.23355 435 CYS C O 1
ATOM 5107 N N . ARG C 1 219 ? -28.99554 7.38260 -16.86668 1.000 97.90230 436 ARG C N 1
ATOM 5108 C CA . ARG C 1 219 ? -30.10764 6.78698 -17.59448 1.000 96.77910 436 ARG C CA 1
ATOM 5109 C C . ARG C 1 219 ? -31.08927 7.88789 -17.96266 1.000 91.39211 436 ARG C C 1
ATOM 5110 O O . ARG C 1 219 ? -31.52642 8.65450 -17.09866 1.000 84.65785 436 ARG C O 1
ATOM 5118 N N . LEU C 1 220 ? -31.44047 7.94940 -19.24477 1.000 88.05148 437 LEU C N 1
ATOM 5119 C CA . LEU C 1 220 ? -32.33819 8.98287 -19.73497 1.000 83.32764 437 LEU C CA 1
ATOM 5120 C C . LEU C 1 220 ? -33.30539 8.39022 -20.75642 1.000 85.37409 437 LEU C C 1
ATOM 5121 O O . LEU C 1 220 ? -34.48648 8.75402 -20.78646 1.000 81.54671 437 LEU C O 1
ATOM 5126 N N . VAL C 1 221 ? -32.81736 7.45836 -21.58260 1.000 85.18051 438 VAL C N 1
ATOM 5127 C CA . VAL C 1 221 ? -33.65465 6.84507 -22.60822 1.000 88.36538 438 VAL C CA 1
ATOM 5128 C C . VAL C 1 221 ? -34.75201 6.01689 -21.95169 1.000 87.24834 438 VAL C C 1
ATOM 5129 O O . VAL C 1 221 ? -34.52429 5.33689 -20.93994 1.000 81.42542 438 VAL C O 1
ATOM 5133 N N . ASN C 1 222 ? -35.95420 6.06846 -22.53370 1.000 81.75008 439 ASN C N 1
ATOM 5134 C CA . ASN C 1 222 ? -37.11918 5.34873 -22.01127 1.000 82.76517 439 ASN C CA 1
ATOM 5135 C C . ASN C 1 222 ? -37.41488 5.76533 -20.57425 1.000 81.57228 439 ASN C C 1
ATOM 5136 O O . ASN C 1 222 ? -37.82693 4.95452 -19.74069 1.000 82.04350 439 ASN C O 1
ATOM 5141 N N . THR C 1 223 ? -37.19282 7.04708 -20.28864 1.000 85.75604 440 THR C N 1
ATOM 5142 C CA . THR C 1 223 ? -37.56299 7.68084 -19.03258 1.000 83.77802 440 THR C CA 1
ATOM 5143 C C . THR C 1 223 ? -38.35672 8.94263 -19.34499 1.000 75.05489 440 THR C C 1
ATOM 5144 O O . THR C 1 223 ? -38.50050 9.34396 -20.50463 1.000 73.54588 440 THR C O 1
ATOM 5148 N N . ARG C 1 224 ? -38.88700 9.55917 -18.29089 1.000 72.80029 441 ARG C N 1
ATOM 5149 C CA . ARG C 1 224 ? -39.50267 10.87637 -18.40561 1.000 72.05006 441 ARG C CA 1
ATOM 5150 C C . ARG C 1 224 ? -38.76860 11.83429 -17.47599 1.000 72.52960 441 ARG C C 1
ATOM 5151 O O . ARG C 1 224 ? -39.38702 12.63122 -16.76141 1.000 69.49536 441 ARG C O 1
ATOM 5159 N N . LYS C 1 225 ? -37.44179 11.77432 -17.50235 1.000 72.26235 442 LYS C N 1
ATOM 5160 C CA . LYS C 1 225 ? -36.62065 12.36588 -16.45742 1.000 75.03467 442 LYS C CA 1
ATOM 5161 C C . LYS C 1 225 ? -36.33832 13.82553 -16.77610 1.000 71.55175 442 LYS C C 1
ATOM 5162 O O . LYS C 1 225 ? -36.02373 14.16277 -17.92043 1.000 71.69992 442 LYS C O 1
ATOM 5168 N N . TRP C 1 226 ? -36.48583 14.68607 -15.76796 1.000 70.56704 443 TRP C N 1
ATOM 5169 C CA . TRP C 1 226 ? -36.12180 16.09098 -15.91078 1.000 69.75574 443 TRP C CA 1
ATOM 5170 C C . TRP C 1 226 ? -34.64767 16.21976 -16.26934 1.000 74.97266 443 TRP C C 1
ATOM 5171 O O . TRP C 1 226 ? -33.80849 15.44962 -15.79350 1.000 72.69798 443 TRP C O 1
ATOM 5182 N N . ILE C 1 227 ? -34.33578 17.18929 -17.12807 1.000 70.82497 444 ILE C N 1
ATOM 5183 C CA . ILE C 1 227 ? -32.95936 17.58394 -17.39000 1.000 71.98886 444 ILE C CA 1
ATOM 5184 C C . ILE C 1 227 ? -32.81788 19.06802 -17.07927 1.000 76.13204 444 ILE C C 1
ATOM 5185 O O . ILE C 1 227 ? -33.79808 19.78058 -16.85698 1.000 69.22947 444 ILE C O 1
ATOM 5190 N N . GLY C 1 228 ? -31.57269 19.53202 -17.09591 1.000 71.83504 445 GLY C N 1
ATOM 5191 C CA . GLY C 1 228 ? -31.29116 20.92522 -16.83809 1.000 70.97195 445 GLY C CA 1
ATOM 5192 C C . GLY C 1 228 ? -30.22137 21.46857 -17.75662 1.000 71.85160 445 GLY C C 1
ATOM 5193 O O . GLY C 1 228 ? -29.85902 20.82718 -18.74716 1.000 72.93182 445 GLY C O 1
ATOM 5194 N N . ALA C 1 229 ? -29.72331 22.66618 -17.43729 1.000 75.74096 446 ALA C N 1
ATOM 5195 C CA . ALA C 1 229 ? -28.76280 23.33908 -18.30329 1.000 72.09085 446 ALA C CA 1
ATOM 5196 C C . ALA C 1 229 ? -27.50931 22.49946 -18.53254 1.000 78.91756 446 ALA C C 1
ATOM 5197 O O . ALA C 1 229 ? -26.93529 22.53181 -19.62883 1.000 75.04189 446 ALA C O 1
ATOM 5199 N N . THR C 1 230 ? -27.07358 21.73576 -17.52224 1.000 81.79421 447 THR C N 1
ATOM 5200 C CA . THR C 1 230 ? -25.84239 20.95998 -17.66939 1.000 78.04427 447 THR C CA 1
ATOM 5201 C C . THR C 1 230 ? -25.99702 19.84522 -18.69536 1.000 80.06467 447 THR C C 1
ATOM 5202 O O . THR C 1 230 ? -25.02291 19.48542 -19.36687 1.000 84.00450 447 THR C O 1
ATOM 5206 N N . GLU C 1 231 ? -27.20153 19.28484 -18.82940 1.000 77.90562 448 GLU C N 1
ATOM 5207 C CA . GLU C 1 231 ? -27.42761 18.27460 -19.85659 1.000 81.05521 448 GLU C CA 1
ATOM 5208 C C . GLU C 1 231 ? -27.42806 18.90059 -21.24671 1.000 81.11867 448 GLU C C 1
ATOM 5209 O O . GLU C 1 231 ? -27.08530 18.23133 -22.22955 1.000 84.40903 448 GLU C O 1
ATOM 5215 N N . VAL C 1 232 ? -27.81874 20.17308 -21.34785 1.000 76.22850 449 VAL C N 1
ATOM 5216 C CA . VAL C 1 232 ? -27.66219 20.90940 -22.59954 1.000 76.08309 449 VAL C CA 1
ATOM 5217 C C . VAL C 1 232 ? -26.18487 21.04328 -22.94795 1.000 83.63807 449 VAL C C 1
ATOM 5218 O O . VAL C 1 232 ? -25.77241 20.81320 -24.09120 1.000 89.26477 449 VAL C O 1
ATOM 5222 N N . VAL C 1 233 ? -25.37026 21.44107 -21.96689 1.000 80.20793 450 VAL C N 1
ATOM 5223 C CA . VAL C 1 233 ? -23.93063 21.58453 -22.18849 1.000 79.84491 450 VAL C CA 1
ATOM 5224 C C . VAL C 1 233 ? -23.30350 20.23982 -22.53840 1.000 87.10435 450 VAL C C 1
ATOM 5225 O O . VAL C 1 233 ? -22.49838 20.13582 -23.47134 1.000 88.69024 450 VAL C O 1
ATOM 5229 N N . THR C 1 234 ? -23.65334 19.19389 -21.78208 1.000 81.99620 451 THR C N 1
ATOM 5230 C CA . THR C 1 234 ? -23.17092 17.84798 -22.07737 1.000 83.74200 451 THR C CA 1
ATOM 5231 C C . THR C 1 234 ? -23.47087 17.45851 -23.52047 1.000 88.74319 451 THR C C 1
ATOM 5232 O O . THR C 1 234 ? -22.60407 16.93869 -24.23140 1.000 93.57623 451 THR C O 1
ATOM 5236 N N . LEU C 1 235 ? -24.70403 17.70069 -23.96735 1.000 88.10576 452 LEU C N 1
ATOM 5237 C CA . LEU C 1 235 ? -25.09610 17.32140 -25.32076 1.000 88.88195 452 LEU C CA 1
ATOM 5238 C C . LEU C 1 235 ? -24.27927 18.06997 -26.36650 1.000 88.94665 452 LEU C C 1
ATOM 5239 O O . LEU C 1 235 ? -23.70255 17.46298 -27.27586 1.000 89.62226 452 LEU C O 1
ATOM 5244 N N . LEU C 1 236 ? -24.22199 19.39541 -26.25283 1.000 82.13980 453 LEU C N 1
ATOM 5245 C CA . LEU C 1 236 ? -23.57886 20.19577 -27.28781 1.000 91.47394 453 LEU C CA 1
ATOM 5246 C C . LEU C 1 236 ? -22.06445 20.00257 -27.31018 1.000 94.70431 453 LEU C C 1
ATOM 5247 O O . LEU C 1 236 ? -21.45559 20.05726 -28.38516 1.000 95.03756 453 LEU C O 1
ATOM 5252 N N . SER C 1 237 ? -21.44065 19.79241 -26.14501 1.000 94.66300 454 SER C N 1
ATOM 5253 C CA . SER C 1 237 ? -20.00410 19.51911 -26.10439 1.000 95.59336 454 SER C CA 1
ATOM 5254 C C . SER C 1 237 ? -19.66684 18.20644 -26.80526 1.000 99.35825 454 SER C C 1
ATOM 5255 O O . SER C 1 237 ? -18.64411 18.10561 -27.49197 1.000 103.19166 454 SER C O 1
ATOM 5258 N N . PHE C 1 238 ? -20.50406 17.18299 -26.62235 1.000 97.15960 455 PHE C N 1
ATOM 5259 C CA . PHE C 1 238 ? -20.32803 15.92659 -27.34407 1.000 100.36967 455 PHE C CA 1
ATOM 5260 C C . PHE C 1 238 ? -20.27476 16.16432 -28.84818 1.000 100.40092 455 PHE C C 1
ATOM 5261 O O . PHE C 1 238 ? -19.47527 15.54180 -29.55631 1.000 102.55171 455 PHE C O 1
ATOM 5269 N N . LEU C 1 239 ? -21.11474 17.07169 -29.35092 1.000 95.92638 456 LEU C N 1
ATOM 5270 C CA . LEU C 1 239 ? -21.15065 17.43292 -30.76125 1.000 96.07254 456 LEU C CA 1
ATOM 5271 C C . LEU C 1 239 ? -20.16723 18.55184 -31.10969 1.000 101.81160 456 LEU C C 1
ATOM 5272 O O . LEU C 1 239 ? -20.30291 19.18163 -32.16770 1.000 94.49866 456 LEU C O 1
ATOM 5277 N N . ARG C 1 240 ? -19.20685 18.83180 -30.22758 1.000 102.29522 457 ARG C N 1
ATOM 5278 C CA . ARG C 1 240 ? -18.09421 19.73432 -30.52635 1.000 112.78109 457 ARG C CA 1
ATOM 5279 C C . ARG C 1 240 ? -18.57265 21.16658 -30.75703 1.000 107.38842 457 ARG C C 1
ATOM 5280 O O . ARG C 1 240 ? -18.04125 21.89044 -31.60001 1.000 112.40490 457 ARG C O 1
ATOM 5288 N N . ILE C 1 241 ? -19.59716 21.56847 -30.01370 1.000 104.96329 458 ILE C N 1
ATOM 5289 C CA . ILE C 1 241 ? -20.09931 22.93667 -30.01527 1.000 102.00447 458 ILE C CA 1
ATOM 5290 C C . ILE C 1 241 ? -19.79206 23.53922 -28.65067 1.000 98.99689 458 ILE C C 1
ATOM 5291 O O . ILE C 1 241 ? -20.14045 22.95511 -27.61726 1.000 99.49989 458 ILE C O 1
ATOM 5296 N N . LYS C 1 242 ? -19.12535 24.69228 -28.64143 1.000 103.50214 459 LYS C N 1
ATOM 5297 C CA . LYS C 1 242 ? -18.69022 25.29216 -27.38580 1.000 100.81953 459 LYS C CA 1
ATOM 5298 C C . LYS C 1 242 ? -19.82050 26.10752 -26.76824 1.000 92.16711 459 LYS C C 1
ATOM 5299 O O . LYS C 1 242 ? -20.41643 26.96940 -27.42492 1.000 90.96265 459 LYS C O 1
ATOM 5305 N N . CYS C 1 243 ? -20.11445 25.82626 -25.50474 1.000 85.13030 460 CYS C N 1
ATOM 5306 C CA . CYS C 1 243 ? -21.14215 26.52691 -24.75567 1.000 88.98249 460 CYS C CA 1
ATOM 5307 C C . CYS C 1 243 ? -20.49779 27.29605 -23.61362 1.000 84.59606 460 CYS C C 1
ATOM 5308 O O . CYS C 1 243 ? -19.34543 27.05274 -23.24312 1.000 87.30354 460 CYS C O 1
ATOM 5311 N N . GLN C 1 244 ? -21.26129 28.22533 -23.04761 1.000 82.40096 461 GLN C N 1
ATOM 5312 C CA . GLN C 1 244 ? -20.93443 28.79295 -21.75065 1.000 78.93516 461 GLN C CA 1
ATOM 5313 C C . GLN C 1 244 ? -22.17101 28.74512 -20.86650 1.000 82.69829 461 GLN C C 1
ATOM 5314 O O . GLN C 1 244 ? -23.28357 29.04586 -21.31233 1.000 77.37122 461 GLN C O 1
ATOM 5320 N N . LEU C 1 245 ? -21.96460 28.34814 -19.61570 1.000 79.90769 462 LEU C N 1
ATOM 5321 C CA . LEU C 1 245 ? -23.02362 28.22489 -18.62504 1.000 82.81080 462 LEU C CA 1
ATOM 5322 C C . LEU C 1 245 ? -22.83695 29.32709 -17.59305 1.000 81.68931 462 LEU C C 1
ATOM 5323 O O . LEU C 1 245 ? -21.77726 29.41353 -16.96093 1.000 82.75721 462 LEU C O 1
ATOM 5328 N N . VAL C 1 246 ? -23.84636 30.18164 -17.44783 1.000 79.42320 463 VAL C N 1
ATOM 5329 C CA . VAL C 1 246 ? -23.80981 31.31018 -16.52344 1.000 79.25342 463 VAL C CA 1
ATOM 5330 C C . VAL C 1 246 ? -24.84032 31.06716 -15.43095 1.000 75.14813 463 VAL C C 1
ATOM 5331 O O . VAL C 1 246 ? -26.01793 30.82243 -15.72150 1.000 76.17857 463 VAL C O 1
ATOM 5335 N N . ASP C 1 247 ? -24.39273 31.13026 -14.17812 1.000 71.86960 464 ASP C N 1
ATOM 5336 C CA . ASP C 1 247 ? -25.18764 30.75689 -13.00858 1.000 75.87611 464 ASP C CA 1
ATOM 5337 C C . ASP C 1 247 ? -25.53784 32.02039 -12.22757 1.000 71.81459 464 ASP C C 1
ATOM 5338 O O . ASP C 1 247 ? -24.69776 32.57691 -11.51505 1.000 72.37026 464 ASP C O 1
ATOM 5343 N N . PHE C 1 248 ? -26.78320 32.47271 -12.36749 1.000 68.09095 465 PHE C N 1
ATOM 5344 C CA . PHE C 1 248 ? -27.29329 33.59415 -11.58154 1.000 67.72826 465 PHE C CA 1
ATOM 5345 C C . PHE C 1 248 ? -27.89808 33.02844 -10.30314 1.000 69.92438 465 PHE C C 1
ATOM 5346 O O . PHE C 1 248 ? -29.11372 32.86466 -10.17173 1.000 73.03635 465 PHE C O 1
ATOM 5354 N N . HIS C 1 249 ? -27.02110 32.73397 -9.33469 1.000 70.37411 466 HIS C N 1
ATOM 5355 C CA . HIS C 1 249 ? -27.39910 31.87669 -8.21426 1.000 71.93387 466 HIS C CA 1
ATOM 5356 C C . HIS C 1 249 ? -28.19709 32.60475 -7.13841 1.000 75.81341 466 HIS C C 1
ATOM 5357 O O . HIS C 1 249 ? -28.77833 31.94439 -6.26804 1.000 78.19708 466 HIS C O 1
ATOM 5364 N N . ARG C 1 250 ? -28.26007 33.93257 -7.17916 1.000 73.29066 467 ARG C N 1
ATOM 5365 C CA . ARG C 1 250 ? -29.05768 34.67595 -6.21807 1.000 74.85277 467 ARG C CA 1
ATOM 5366 C C . ARG C 1 250 ? -29.46080 35.99981 -6.84019 1.000 79.20658 467 ARG C C 1
ATOM 5367 O O . ARG C 1 250 ? -28.74986 36.51357 -7.71342 1.000 85.15408 467 ARG C O 1
ATOM 5375 N N . PRO C 1 251 ? -30.59605 36.56859 -6.42662 1.000 80.89583 468 PRO C N 1
ATOM 5376 C CA . PRO C 1 251 ? -31.00123 37.87770 -6.95128 1.000 79.09243 468 PRO C CA 1
ATOM 5377 C C . PRO C 1 251 ? -29.98318 38.96071 -6.62446 1.000 81.40729 468 PRO C C 1
ATOM 5378 O O . PRO C 1 251 ? -29.29553 38.92091 -5.59838 1.000 77.44327 468 PRO C O 1
ATOM 5382 N N . THR C 1 252 ? -29.90698 39.94681 -7.51667 1.000 79.54257 469 THR C N 1
ATOM 5383 C CA . THR C 1 252 ? -28.93498 41.02281 -7.41386 1.000 83.31950 469 THR C CA 1
ATOM 5384 C C . THR C 1 252 ? -29.56437 42.40000 -7.26667 1.000 81.36813 469 THR C C 1
ATOM 5385 O O . THR C 1 252 ? -28.83407 43.37802 -7.08229 1.000 89.30679 469 THR C O 1
ATOM 5389 N N . GLY C 1 253 ? -30.88593 42.50868 -7.31352 1.000 82.21016 470 GLY C N 1
ATOM 5390 C CA . GLY C 1 253 ? -31.53601 43.78584 -7.16189 1.000 79.57772 470 GLY C CA 1
ATOM 5391 C C . GLY C 1 253 ? -32.59997 43.72984 -6.08848 1.000 83.01697 470 GLY C C 1
ATOM 5392 O O . GLY C 1 253 ? -32.81690 42.69106 -5.45503 1.000 80.19637 470 GLY C O 1
ATOM 5393 N N . PRO C 1 254 ? -33.29609 44.84314 -5.86935 1.000 85.72532 471 PRO C N 1
ATOM 5394 C CA . PRO C 1 254 ? -34.25662 44.89636 -4.76282 1.000 86.18163 471 PRO C CA 1
ATOM 5395 C C . PRO C 1 254 ? -35.43968 43.97088 -5.00073 1.000 88.94355 471 PRO C C 1
ATOM 5396 O O . PRO C 1 254 ? -35.82655 43.69031 -6.13824 1.000 86.53687 471 PRO C O 1
ATOM 5400 N N . GLY C 1 255 ? -36.01613 43.49664 -3.89886 1.000 90.15478 472 GLY C N 1
ATOM 5401 C CA . GLY C 1 255 ? -37.18351 42.63507 -3.97709 1.000 86.88709 472 GLY C CA 1
ATOM 5402 C C . GLY C 1 255 ? -36.95985 41.34800 -4.73597 1.000 79.74057 472 GLY C C 1
ATOM 5403 O O . GLY C 1 255 ? -37.89735 40.82222 -5.34350 1.000 81.72136 472 GLY C O 1
ATOM 5404 N N . GLY C 1 256 ? -35.73992 40.81949 -4.71603 1.000 82.60740 473 GLY C N 1
ATOM 5405 C CA . GLY C 1 256 ? -35.47903 39.55544 -5.36872 1.000 76.44852 473 GLY C CA 1
ATOM 5406 C C . GLY C 1 256 ? -35.37725 39.59719 -6.87526 1.000 78.38236 473 GLY C C 1
ATOM 5407 O O . GLY C 1 256 ? -35.61736 38.57244 -7.52248 1.000 75.13611 473 GLY C O 1
ATOM 5408 N N . THR C 1 257 ? -35.05005 40.74678 -7.46249 1.000 77.79399 474 THR C N 1
ATOM 5409 C CA . THR C 1 257 ? -34.94843 40.84140 -8.91053 1.000 72.84538 474 THR C CA 1
ATOM 5410 C C . THR C 1 257 ? -33.53904 40.49121 -9.38539 1.000 72.10246 474 THR C C 1
ATOM 5411 O O . THR C 1 257 ? -32.58407 40.42548 -8.60749 1.000 73.02173 474 THR C O 1
ATOM 5415 N N . HIS C 1 258 ? -33.41908 40.28754 -10.69739 1.000 66.28333 475 HIS C N 1
ATOM 5416 C CA . HIS C 1 258 ? -32.17361 39.87468 -11.34074 1.000 67.81530 475 HIS C CA 1
ATOM 5417 C C . HIS C 1 258 ? -31.76213 40.88941 -12.40009 1.000 69.92049 475 HIS C C 1
ATOM 5418 O O . HIS C 1 258 ? -31.69482 40.56170 -13.59016 1.000 68.76864 475 HIS C O 1
ATOM 5425 N N . PRO C 1 259 ? -31.46637 42.12941 -12.00596 1.000 70.10548 476 PRO C N 1
ATOM 5426 C CA . PRO C 1 259 ? -31.04598 43.11382 -13.01338 1.000 71.63259 476 PRO C CA 1
ATOM 5427 C C . PRO C 1 259 ? -29.80801 42.67652 -13.77313 1.000 73.34469 476 PRO C C 1
ATOM 5428 O O . PRO C 1 259 ? -29.66508 42.99653 -14.96156 1.000 70.90705 476 PRO C O 1
ATOM 5432 N N . GLU C 1 260 ? -28.91784 41.92412 -13.12474 1.000 69.03168 477 GLU C N 1
ATOM 5433 C CA . GLU C 1 260 ? -27.70078 41.49687 -13.79642 1.000 72.65104 477 GLU C CA 1
ATOM 5434 C C . GLU C 1 260 ? -27.98305 40.45035 -14.86531 1.000 69.46039 477 GLU C C 1
ATOM 5435 O O . GLU C 1 260 ? -27.22911 40.34948 -15.83917 1.000 72.89044 477 GLU C O 1
ATOM 5441 N N . LEU C 1 261 ? -29.05912 39.67499 -14.72203 1.000 67.22429 478 LEU C N 1
ATOM 5442 C CA . LEU C 1 261 ? -29.42410 38.76419 -15.80268 1.000 63.43217 478 LEU C CA 1
ATOM 5443 C C . LEU C 1 261 ? -29.93774 39.53938 -17.00918 1.000 65.50224 478 LEU C C 1
ATOM 5444 O O . LEU C 1 261 ? -29.65554 39.17386 -18.15390 1.000 66.47851 478 LEU C O 1
ATOM 5449 N N . PHE C 1 262 ? -30.71556 40.59645 -16.77504 1.000 62.07774 479 PHE C N 1
ATOM 5450 C CA . PHE C 1 262 ? -31.20940 41.39919 -17.88698 1.000 66.39168 479 PHE C CA 1
ATOM 5451 C C . PHE C 1 262 ? -30.06624 42.11760 -18.58767 1.000 68.41045 479 PHE C C 1
ATOM 5452 O O . PHE C 1 262 ? -30.00330 42.14101 -19.82205 1.000 68.31618 479 PHE C O 1
ATOM 5460 N N . THR C 1 263 ? -29.13090 42.66850 -17.80960 1.000 69.04043 480 THR C N 1
ATOM 5461 C CA . THR C 1 263 ? -27.95680 43.31719 -18.38410 1.000 67.36496 480 THR C CA 1
ATOM 5462 C C . THR C 1 263 ? -27.12490 42.33195 -19.19253 1.000 71.99181 480 THR C C 1
ATOM 5463 O O . THR C 1 263 ? -26.62690 42.66686 -20.27399 1.000 74.13487 480 THR C O 1
ATOM 5467 N N . TRP C 1 264 ? -26.96772 41.10803 -18.68409 1.000 67.97564 481 TRP C N 1
ATOM 5468 C CA . TRP C 1 264 ? -26.21936 40.09289 -19.41513 1.000 69.82986 481 TRP C CA 1
ATOM 5469 C C . TRP C 1 264 ? -26.90462 39.74846 -20.73122 1.000 70.85399 481 TRP C C 1
ATOM 5470 O O . TRP C 1 264 ? -26.24339 39.63096 -21.77127 1.000 69.34990 481 TRP C O 1
ATOM 5481 N N . VAL C 1 265 ? -28.23191 39.58169 -20.70182 1.000 70.15156 482 VAL C N 1
ATOM 5482 C CA . VAL C 1 265 ? -28.97678 39.22956 -21.90878 1.000 71.09667 482 VAL C CA 1
ATOM 5483 C C . VAL C 1 265 ? -28.92558 40.36666 -22.91937 1.000 65.68482 482 VAL C C 1
ATOM 5484 O O . VAL C 1 265 ? -28.77727 40.13913 -24.12615 1.000 69.29436 482 VAL C O 1
ATOM 5488 N N . LEU C 1 266 ? -29.04329 41.60418 -22.44497 1.000 65.75443 483 LEU C N 1
ATOM 5489 C CA . LEU C 1 266 ? -28.95936 42.75154 -23.33804 1.000 67.25995 483 LEU C CA 1
ATOM 5490 C C . LEU C 1 266 ? -27.63319 42.76201 -24.08779 1.000 80.35536 483 LEU C C 1
ATOM 5491 O O . LEU C 1 266 ? -27.59961 42.92678 -25.31321 1.000 80.98343 483 LEU C O 1
ATOM 5496 N N . LYS C 1 267 ? -26.52527 42.59095 -23.36085 1.000 72.79906 484 LYS C N 1
ATOM 5497 C CA . LYS C 1 267 ? -25.21484 42.54576 -24.00169 1.000 76.44752 484 LYS C CA 1
ATOM 5498 C C . LYS C 1 267 ? -25.11586 41.38977 -24.99035 1.000 79.72078 484 LYS C C 1
ATOM 5499 O O . LYS C 1 267 ? -24.49202 41.52430 -26.05047 1.000 80.30666 484 LYS C O 1
ATOM 5505 N N . TYR C 1 268 ? -25.71494 40.24164 -24.65919 1.000 70.93594 485 TYR C N 1
ATOM 5506 C CA . TYR C 1 268 ? -25.69238 39.10926 -25.58070 1.000 74.06887 485 TYR C CA 1
ATOM 5507 C C . TYR C 1 268 ? -26.34293 39.45981 -26.91468 1.000 81.99029 485 TYR C C 1
ATOM 5508 O O . TYR C 1 268 ? -25.73738 39.28446 -27.97916 1.000 85.96128 485 TYR C O 1
ATOM 5517 N N . PHE C 1 269 ? -27.58278 39.95092 -26.87808 1.000 79.37643 486 PHE C N 1
ATOM 5518 C CA . PHE C 1 269 ? -28.32223 40.22337 -28.10292 1.000 73.58536 486 PHE C CA 1
ATOM 5519 C C . PHE C 1 269 ? -27.87352 41.48872 -28.81199 1.000 85.82188 486 PHE C C 1
ATOM 5520 O O . PHE C 1 269 ? -28.27623 41.69844 -29.96158 1.000 86.52180 486 PHE C O 1
ATOM 5528 N N . GLU C 1 270 ? -27.06160 42.33204 -28.16427 1.000 83.09960 487 GLU C N 1
ATOM 5529 C CA . GLU C 1 270 ? -26.52445 43.51267 -28.83145 1.000 86.29137 487 GLU C CA 1
ATOM 5530 C C . GLU C 1 270 ? -25.57804 43.16327 -29.97203 1.000 93.79587 487 GLU C C 1
ATOM 5531 O O . GLU C 1 270 ? -25.24262 44.04850 -30.76773 1.000 98.61875 487 GLU C O 1
ATOM 5537 N N . ASN C 1 271 ? -25.14432 41.90670 -30.07041 1.000 93.97052 488 ASN C N 1
ATOM 5538 C CA . ASN C 1 271 ? -24.35371 41.44544 -31.20406 1.000 103.97801 488 ASN C CA 1
ATOM 5539 C C . ASN C 1 271 ? -25.20392 41.05918 -32.40700 1.000 102.67622 488 ASN C C 1
ATOM 5540 O O . ASN C 1 271 ? -24.64159 40.77422 -33.47096 1.000 101.57621 488 ASN C O 1
ATOM 5545 N N A SER C 1 272 ? -26.53010 41.09089 -32.28077 0.601 100.29281 489 SER C N 1
ATOM 5546 N N B SER C 1 272 ? -26.53328 41.00189 -32.25690 0.399 100.27076 489 SER C N 1
ATOM 5547 C CA A SER C 1 272 ? -27.41852 40.76697 -33.38744 0.601 102.10326 489 SER C CA 1
ATOM 5548 C CA B SER C 1 272 ? -27.44881 40.74735 -33.36672 0.399 102.08833 489 SER C CA 1
ATOM 5549 C C A SER C 1 272 ? -27.52451 41.93761 -34.35319 0.601 106.60867 489 SER C C 1
ATOM 5550 C C B SER C 1 272 ? -27.51394 41.91391 -34.35220 0.399 106.57713 489 SER C C 1
ATOM 5551 O O A SER C 1 272 ? -28.52264 42.07311 -35.06511 0.601 109.54134 489 SER C O 1
ATOM 5552 O O B SER C 1 272 ? -28.50999 42.03245 -35.08129 0.399 109.50019 489 SER C O 1
ATOM 5555 N N . VAL C 1 273 ? -26.50493 42.78877 -34.38412 1.000 104.90534 490 VAL C N 1
ATOM 5556 C CA . VAL C 1 273 ? -26.44014 43.91340 -35.31336 1.000 107.71078 490 VAL C CA 1
ATOM 5557 C C . VAL C 1 273 ? -25.30401 43.65212 -36.29183 1.000 115.62345 490 VAL C C 1
ATOM 5558 O O . VAL C 1 273 ? -24.24696 43.13343 -35.90988 1.000 115.24633 490 VAL C O 1
ATOM 5560 N N . GLY C 1 274 ? -25.51810 44.01983 -37.54938 1.000 121.98153 491 GLY C N 1
ATOM 5561 C CA . GLY C 1 274 ? -24.56369 43.70630 -38.59222 1.000 119.14938 491 GLY C CA 1
ATOM 5562 C C . GLY C 1 274 ? -25.05611 42.58035 -39.47762 1.000 131.64253 491 GLY C C 1
ATOM 5563 O O . GLY C 1 274 ? -25.28781 42.76996 -40.67604 1.000 138.47088 491 GLY C O 1
ATOM 5564 N N . GLY C 1 275 ? -25.24803 41.40522 -38.88538 1.000 121.00755 492 GLY C N 1
ATOM 5565 C CA . GLY C 1 275 ? -25.73325 40.25488 -39.61852 1.000 110.41793 492 GLY C CA 1
ATOM 5566 C C . GLY C 1 275 ? -25.13431 38.96213 -39.11243 1.000 109.09798 492 GLY C C 1
ATOM 5567 O O . GLY C 1 275 ? -25.27863 37.91413 -39.74798 1.000 103.01144 492 GLY C O 1
ATOM 5568 N N . GLU C 1 276 ? -24.45612 39.02230 -37.96913 1.000 112.98115 493 GLU C N 1
ATOM 5569 C CA . GLU C 1 276 ? -23.85294 37.82386 -37.40714 1.000 111.83851 493 GLU C CA 1
ATOM 5570 C C . GLU C 1 276 ? -24.93680 36.89917 -36.87081 1.000 111.31815 493 GLU C C 1
ATOM 5571 O O . GLU C 1 276 ? -25.95827 37.35082 -36.34518 1.000 110.50291 493 GLU C O 1
ATOM 5577 N N . PHE C 1 277 ? -24.71369 35.59545 -37.00590 1.000 107.66186 494 PHE C N 1
ATOM 5578 C CA . PHE C 1 277 ? -25.69010 34.63225 -36.51991 1.000 99.99339 494 PHE C CA 1
ATOM 5579 C C . PHE C 1 277 ? -25.72843 34.65918 -34.99863 1.000 94.96621 494 PHE C C 1
ATOM 5580 O O . PHE C 1 277 ? -24.68698 34.58220 -34.33822 1.000 92.47385 494 PHE C O 1
ATOM 5588 N N . VAL C 1 278 ? -26.93197 34.76770 -34.44474 1.000 93.04278 495 VAL C N 1
ATOM 5589 C CA . VAL C 1 278 ? -27.12281 34.79287 -32.99772 1.000 82.02978 495 VAL C CA 1
ATOM 5590 C C . VAL C 1 278 ? -28.21684 33.79258 -32.63539 1.000 82.47363 495 VAL C C 1
ATOM 5591 O O . VAL C 1 278 ? -29.38271 33.98279 -33.01392 1.000 69.51056 495 VAL C O 1
ATOM 5595 N N . PRO C 1 279 ? -27.88957 32.70308 -31.94749 1.000 80.54370 496 PRO C N 1
ATOM 5596 C CA . PRO C 1 279 ? -28.92359 31.74676 -31.52755 1.000 74.40563 496 PRO C CA 1
ATOM 5597 C C . PRO C 1 279 ? -29.62881 32.22856 -30.27123 1.000 70.83896 496 PRO C C 1
ATOM 5598 O O . PRO C 1 279 ? -29.11765 33.10466 -29.55594 1.000 65.85702 496 PRO C O 1
ATOM 5602 N N . PRO C 1 280 ? -30.81087 31.68322 -29.96055 1.000 65.69915 497 PRO C N 1
ATOM 5603 C CA . PRO C 1 280 ? -31.47332 32.04553 -28.70195 1.000 66.28773 497 PRO C CA 1
ATOM 5604 C C . PRO C 1 280 ? -30.75528 31.46103 -27.49749 1.000 69.17861 497 PRO C C 1
ATOM 5605 O O . PRO C 1 280 ? -29.75431 30.75111 -27.64340 1.000 66.64731 497 PRO C O 1
ATOM 5609 N N . LEU C 1 281 ? -31.27304 31.73222 -26.30411 1.000 68.53484 498 LEU C N 1
ATOM 5610 C CA . LEU C 1 281 ? -30.65160 31.30693 -25.05982 1.000 65.22738 498 LEU C CA 1
ATOM 5611 C C . LEU C 1 281 ? -31.53528 30.28016 -24.36530 1.000 65.39670 498 LEU C C 1
ATOM 5612 O O . LEU C 1 281 ? -32.76750 30.37600 -24.40556 1.000 59.95103 498 LEU C O 1
ATOM 5617 N N . TYR C 1 282 ? -30.90099 29.28212 -23.75768 1.000 59.80662 499 TYR C N 1
ATOM 5618 C CA . TYR C 1 282 ? -31.60138 28.33175 -22.90554 1.000 64.98018 499 TYR C CA 1
ATOM 5619 C C . TYR C 1 282 ? -31.63012 28.90428 -21.49394 1.000 66.04441 499 TYR C C 1
ATOM 5620 O O . TYR C 1 282 ? -30.60058 29.36156 -20.98539 1.000 58.41605 499 TYR C O 1
ATOM 5629 N N . LEU C 1 283 ? -32.81170 28.90747 -20.87589 1.000 58.87293 500 LEU C N 1
ATOM 5630 C CA . LEU C 1 283 ? -33.00527 29.53925 -19.57565 1.000 59.29821 500 LEU C CA 1
ATOM 5631 C C . LEU C 1 283 ? -33.61802 28.53323 -18.61048 1.000 57.28576 500 LEU C C 1
ATOM 5632 O O . LEU C 1 283 ? -34.74398 28.07268 -18.81601 1.000 58.85725 500 LEU C O 1
ATOM 5637 N N . GLN C 1 284 ? -32.88141 28.20449 -17.55833 1.000 56.44054 501 GLN C N 1
ATOM 5638 C CA . GLN C 1 284 ? -33.32048 27.27319 -16.53035 1.000 62.10762 501 GLN C CA 1
ATOM 5639 C C . GLN C 1 284 ? -33.64100 28.02110 -15.24375 1.000 60.67520 501 GLN C C 1
ATOM 5640 O O . GLN C 1 284 ? -32.91046 28.93506 -14.84635 1.000 60.66639 501 GLN C O 1
ATOM 5646 N N . HIS C 1 285 ? -34.74010 27.63956 -14.60501 1.000 55.73241 502 HIS C N 1
ATOM 5647 C CA . HIS C 1 285 ? -34.94492 27.87316 -13.18481 1.000 54.50972 502 HIS C CA 1
ATOM 5648 C C . HIS C 1 285 ? -35.45790 26.57763 -12.56354 1.000 58.39966 502 HIS C C 1
ATOM 5649 O O . HIS C 1 285 ? -35.62611 25.55726 -13.24117 1.000 54.27271 502 HIS C O 1
ATOM 5656 N N . GLN C 1 286 ? -35.67698 26.60717 -11.25521 1.000 58.66511 503 GLN C N 1
ATOM 5657 C CA . GLN C 1 286 ? -36.09036 25.40449 -10.55010 1.000 55.17538 503 GLN C CA 1
ATOM 5658 C C . GLN C 1 286 ? -37.43454 24.91070 -11.08076 1.000 60.98652 503 GLN C C 1
ATOM 5659 O O . GLN C 1 286 ? -38.45037 25.60755 -10.95723 1.000 53.36637 503 GLN C O 1
ATOM 5665 N N . GLY C 1 287 ? -37.44080 23.72117 -11.69728 1.000 57.09361 504 GLY C N 1
ATOM 5666 C CA . GLY C 1 287 ? -38.66399 23.06481 -12.11715 1.000 59.30849 504 GLY C CA 1
ATOM 5667 C C . GLY C 1 287 ? -39.10791 23.30626 -13.54858 1.000 56.32672 504 GLY C C 1
ATOM 5668 O O . GLY C 1 287 ? -39.95808 22.55778 -14.04157 1.000 59.67862 504 GLY C O 1
ATOM 5669 N N . HIS C 1 288 ? -38.56049 24.30600 -14.24251 1.000 56.86227 505 HIS C N 1
ATOM 5670 C CA . HIS C 1 288 ? -39.00566 24.60679 -15.59867 1.000 53.70120 505 HIS C CA 1
ATOM 5671 C C . HIS C 1 288 ? -37.89344 25.30340 -16.36621 1.000 55.02340 505 HIS C C 1
ATOM 5672 O O . HIS C 1 288 ? -37.10614 26.06146 -15.79545 1.000 56.91552 505 HIS C O 1
ATOM 5679 N N . SER C 1 289 ? -37.84722 25.04852 -17.67234 1.000 54.90862 506 SER C N 1
ATOM 5680 C CA . SER C 1 289 ? -36.91299 25.71542 -18.56798 1.000 54.77923 506 SER C CA 1
ATOM 5681 C C . SER C 1 289 ? -37.66638 26.35019 -19.73093 1.000 55.78672 506 SER C C 1
ATOM 5682 O O . SER C 1 289 ? -38.74050 25.88739 -20.12730 1.000 54.92521 506 SER C O 1
ATOM 5685 N N . ARG C 1 290 ? -37.07365 27.40627 -20.28820 1.000 55.68949 507 ARG C N 1
ATOM 5686 C CA . ARG C 1 290 ? -37.66234 28.18137 -21.36978 1.000 54.89394 507 ARG C CA 1
ATOM 5687 C C . ARG C 1 290 ? -36.54703 28.61307 -22.31273 1.000 60.67535 507 ARG C C 1
ATOM 5688 O O . ARG C 1 290 ? -35.38564 28.23252 -22.14268 1.000 54.18514 507 ARG C O 1
ATOM 5696 N N . THR C 1 291 ? -36.90469 29.39884 -23.32936 1.000 57.22017 508 THR C N 1
ATOM 5697 C CA . THR C 1 291 ? -35.95052 29.88281 -24.32021 1.000 54.70086 508 THR C CA 1
ATOM 5698 C C . THR C 1 291 ? -36.11089 31.38727 -24.46799 1.000 57.81326 508 THR C C 1
ATOM 5699 O O . THR C 1 291 ? -37.19077 31.86188 -24.83273 1.000 60.10961 508 THR C O 1
ATOM 5703 N N . ILE C 1 292 ? -35.04315 32.13234 -24.19737 1.000 55.76328 509 ILE C N 1
ATOM 5704 C CA . ILE C 1 292 ? -35.04589 33.57207 -24.44033 1.000 61.81531 509 ILE C CA 1
ATOM 5705 C C . ILE C 1 292 ? -34.72258 33.79585 -25.90821 1.000 59.73820 509 ILE C C 1
ATOM 5706 O O . ILE C 1 292 ? -33.64348 33.42146 -26.37928 1.000 61.93036 509 ILE C O 1
ATOM 5711 N N . MET C 1 293 ? -35.67287 34.36883 -26.64044 1.000 59.91138 510 MET C N 1
ATOM 5712 C CA . MET C 1 293 ? -35.50521 34.63121 -28.06058 1.000 66.70607 510 MET C CA 1
ATOM 5713 C C . MET C 1 293 ? -35.09013 36.06513 -28.36600 1.000 63.74626 510 MET C C 1
ATOM 5714 O O . MET C 1 293 ? -34.76229 36.36019 -29.52010 1.000 62.07010 510 MET C O 1
ATOM 5719 N N . GLY C 1 294 ? -35.11774 36.95664 -27.38201 1.000 67.83461 511 GLY C N 1
ATOM 5720 C CA . GLY C 1 294 ? -34.70107 38.32507 -27.60528 1.000 61.25591 511 GLY C CA 1
ATOM 5721 C C . GLY C 1 294 ? -35.01073 39.19060 -26.39911 1.000 67.91009 511 GLY C C 1
ATOM 5722 O O . GLY C 1 294 ? -35.43571 38.69900 -25.35200 1.000 59.44018 511 GLY C O 1
ATOM 5723 N N . ILE C 1 295 ? -34.80664 40.49593 -26.57457 1.000 62.10212 512 ILE C N 1
ATOM 5724 C CA . ILE C 1 295 ? -34.99109 41.46154 -25.49294 1.000 62.10692 512 ILE C CA 1
ATOM 5725 C C . ILE C 1 295 ? -35.44309 42.78299 -26.09427 1.000 65.24022 512 ILE C C 1
ATOM 5726 O O . ILE C 1 295 ? -35.00081 43.16505 -27.18246 1.000 64.97470 512 ILE C O 1
ATOM 5731 N N . GLU C 1 296 ? -36.34779 43.46713 -25.39064 1.000 63.28733 513 GLU C N 1
ATOM 5732 C CA . GLU C 1 296 ? -36.81536 44.79540 -25.76678 1.000 64.81973 513 GLU C CA 1
ATOM 5733 C C . GLU C 1 296 ? -36.27262 45.83482 -24.79823 1.000 66.56702 513 GLU C C 1
ATOM 5734 O O . GLU C 1 296 ? -36.17454 45.58269 -23.59351 1.000 72.16263 513 GLU C O 1
ATOM 5740 N N . VAL C 1 297 ? -35.92693 47.00277 -25.32797 1.000 67.71068 514 VAL C N 1
ATOM 5741 C CA . VAL C 1 297 ? -35.61180 48.17732 -24.52551 1.000 75.16487 514 VAL C CA 1
ATOM 5742 C C . VAL C 1 297 ? -36.76595 49.15409 -24.69398 1.000 80.43087 514 VAL C C 1
ATOM 5743 O O . VAL C 1 297 ? -37.06795 49.58219 -25.81588 1.000 71.31956 514 VAL C O 1
ATOM 5747 N N . HIS C 1 298 ? -37.43238 49.47483 -23.59124 1.000 79.85489 515 HIS C N 1
ATOM 5748 C CA . HIS C 1 298 ? -38.58630 50.35512 -23.62795 1.000 79.08651 515 HIS C CA 1
ATOM 5749 C C . HIS C 1 298 ? -38.17272 51.79551 -23.35911 1.000 84.04893 515 HIS C C 1
ATOM 5750 O O . HIS C 1 298 ? -37.02351 52.08549 -23.01948 1.000 82.68493 515 HIS C O 1
ATOM 5757 N N . ARG C 1 299 ? -39.14313 52.70562 -23.51301 1.000 90.01968 516 ARG C N 1
ATOM 5758 C CA . ARG C 1 299 ? -38.85415 54.13835 -23.48826 1.000 91.90635 516 ARG C CA 1
ATOM 5759 C C . ARG C 1 299 ? -38.45250 54.62048 -22.09952 1.000 89.12348 516 ARG C C 1
ATOM 5760 O O . ARG C 1 299 ? -37.70289 55.59624 -21.97797 1.000 86.72106 516 ARG C O 1
ATOM 5768 N N . ASP C 1 300 ? -38.89278 53.92685 -21.05081 1.000 89.15118 517 ASP C N 1
ATOM 5769 C CA . ASP C 1 300 ? -38.53073 54.27229 -19.68362 1.000 86.71567 517 ASP C CA 1
ATOM 5770 C C . ASP C 1 300 ? -37.19522 53.67322 -19.26542 1.000 87.14244 517 ASP C C 1
ATOM 5771 O O . ASP C 1 300 ? -36.80698 53.80915 -18.10055 1.000 93.54525 517 ASP C O 1
ATOM 5776 N N . GLY C 1 301 ? -36.50281 52.99590 -2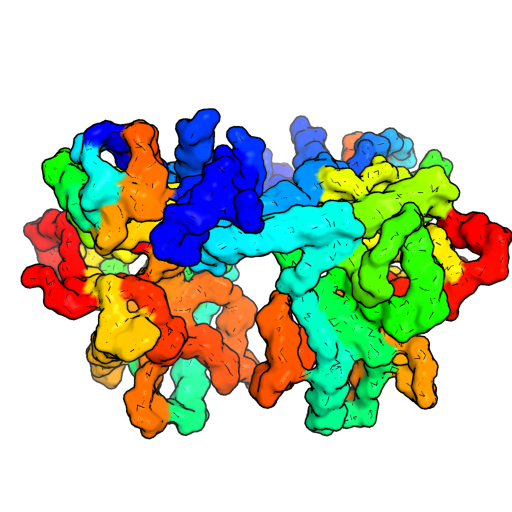0.17945 1.000 83.96910 518 GLY C N 1
ATOM 5777 C CA . GLY C 1 301 ? -35.21440 52.40410 -19.90779 1.000 78.87409 518 GLY C CA 1
ATOM 5778 C C . GLY C 1 301 ? -35.26256 50.97617 -19.41981 1.000 80.28819 518 GLY C C 1
ATOM 5779 O O . GLY C 1 301 ? -34.20478 50.34332 -19.29621 1.000 79.68414 518 GLY C O 1
ATOM 5780 N N . SER C 1 302 ? -36.44978 50.43463 -19.17908 1.000 73.87076 519 SER C N 1
ATOM 5781 C CA . SER C 1 302 ? -36.56263 49.09228 -18.64112 1.000 76.72869 519 SER C CA 1
ATOM 5782 C C . SER C 1 302 ? -36.29014 48.04541 -19.71380 1.000 75.81561 519 SER C C 1
ATOM 5783 O O . SER C 1 302 ? -36.52692 48.26208 -20.90598 1.000 73.81528 519 SER C O 1
ATOM 5786 N N . LEU C 1 303 ? -35.77870 46.90063 -19.27402 1.000 69.64298 520 LEU C N 1
ATOM 5787 C CA . LEU C 1 303 ? -35.45018 45.80058 -20.16514 1.000 66.22479 520 LEU C CA 1
ATOM 5788 C C . LEU C 1 303 ? -36.51581 44.71983 -20.02389 1.000 71.58944 520 LEU C C 1
ATOM 5789 O O . LEU C 1 303 ? -36.88009 44.33740 -18.90579 1.000 68.63062 520 LEU C O 1
ATOM 5794 N N . ILE C 1 304 ? -37.00525 44.22786 -21.15730 1.000 61.83000 521 ILE C N 1
ATOM 5795 C CA . ILE C 1 304 ? -38.08520 43.25326 -21.19657 1.000 64.44200 521 ILE C CA 1
ATOM 5796 C C . ILE C 1 304 ? -37.59208 42.05381 -21.98576 1.000 65.01151 521 ILE C C 1
ATOM 5797 O O . ILE C 1 304 ? -37.28686 42.17090 -23.17924 1.000 66.08745 521 ILE C O 1
ATOM 5802 N N . LEU C 1 305 ? -37.49592 40.90980 -21.32001 1.000 63.55445 522 LEU C N 1
ATOM 5803 C CA . LEU C 1 305 ? -37.11856 39.69258 -22.01360 1.000 57.63279 522 LEU C CA 1
ATOM 5804 C C . LEU C 1 305 ? -38.27098 39.22599 -22.89436 1.000 58.91818 522 LEU C C 1
ATOM 5805 O O . LEU C 1 305 ? -39.44370 39.46236 -22.59839 1.000 56.98142 522 LEU C O 1
ATOM 5810 N N . LEU C 1 306 ? -37.92379 38.58467 -24.00395 1.000 59.22075 523 LEU C N 1
ATOM 5811 C CA . LEU C 1 306 ? -38.88461 37.89282 -24.85675 1.000 64.60712 523 LEU C CA 1
ATOM 5812 C C . LEU C 1 306 ? -38.59307 36.40500 -24.72001 1.000 61.31392 523 LEU C C 1
ATOM 5813 O O . LEU C 1 306 ? -37.56704 35.92067 -25.21289 1.000 58.85424 523 LEU C O 1
ATOM 5818 N N . VAL C 1 307 ? -39.48674 35.68502 -24.04575 1.000 59.45100 524 VAL C N 1
ATOM 5819 C CA . VAL C 1 307 ? -39.20429 34.33563 -23.56994 1.000 53.84568 524 VAL C CA 1
ATOM 5820 C C . VAL C 1 307 ? -40.19810 33.37294 -24.20179 1.000 53.33394 524 VAL C C 1
ATOM 5821 O O . VAL C 1 307 ? -41.40093 33.43102 -23.91539 1.000 55.45026 524 VAL C O 1
ATOM 5825 N N . LEU C 1 308 ? -39.69588 32.48415 -25.05674 1.000 57.27102 525 LEU C N 1
ATOM 5826 C CA . LEU C 1 308 ? -40.49196 31.36781 -25.54788 1.000 54.82319 525 LEU C CA 1
ATOM 5827 C C . LEU C 1 308 ? -40.57668 30.28070 -24.48758 1.000 57.64562 525 LEU C C 1
ATOM 5828 O O . LEU C 1 308 ? -39.63488 30.05062 -23.72152 1.000 55.27099 525 LEU C O 1
ATOM 5833 N N . ASP C 1 309 ? -41.71562 29.59393 -24.46684 1.000 57.23696 526 ASP C N 1
ATOM 5834 C CA . ASP C 1 309 ? -42.04358 28.67766 -23.38998 1.000 51.07294 526 ASP C CA 1
ATOM 5835 C C . ASP C 1 309 ? -42.75869 27.45710 -23.96044 1.000 53.05692 526 ASP C C 1
ATOM 5836 O O . ASP C 1 309 ? -43.84435 27.58218 -24.54142 1.000 53.00090 526 ASP C O 1
ATOM 5841 N N . PRO C 1 310 ? -42.19030 26.25827 -23.81706 1.000 51.09706 527 PRO C N 1
ATOM 5842 C CA . PRO C 1 310 ? -42.87463 25.06352 -24.33445 1.000 56.52030 527 PRO C CA 1
ATOM 5843 C C . PRO C 1 310 ? -44.19304 24.77337 -23.62524 1.000 56.49428 527 PRO C C 1
ATOM 5844 O O . PRO C 1 310 ? -44.97419 23.95575 -24.12852 1.000 54.31326 527 PRO C O 1
ATOM 5848 N N . SER C 1 311 ? -44.48213 25.43474 -22.49689 1.000 50.15367 528 SER C N 1
ATOM 5849 C CA . SER C 1 311 ? -45.79504 25.28159 -21.87285 1.000 50.99198 528 SER C CA 1
ATOM 5850 C C . SER C 1 311 ? -46.90038 25.99657 -22.64641 1.000 53.59267 528 SER C C 1
ATOM 5851 O O . SER C 1 311 ? -48.07772 25.67844 -22.45149 1.000 60.77198 528 SER C O 1
ATOM 5854 N N . HIS C 1 312 ? -46.55354 26.92721 -23.53455 1.000 52.50658 529 HIS C N 1
ATOM 5855 C CA . HIS C 1 312 ? -47.55168 27.56145 -24.38476 1.000 51.16206 529 HIS C CA 1
ATOM 5856 C C . HIS C 1 312 ? -47.98111 26.59513 -25.48540 1.000 56.43070 529 HIS C C 1
ATOM 5857 O O . HIS C 1 312 ? -47.18157 25.80039 -25.98569 1.000 59.11885 529 HIS C O 1
ATOM 5864 N N . SER C 1 313 ? -49.24855 26.64967 -25.85088 1.000 60.92035 530 SER C N 1
ATOM 5865 C CA . SER C 1 313 ? -49.75755 25.74363 -26.86074 1.000 60.03107 530 SER C CA 1
ATOM 5866 C C . SER C 1 313 ? -49.43395 26.25985 -28.26013 1.000 65.73862 530 SER C C 1
ATOM 5867 O O . SER C 1 313 ? -49.15662 27.44884 -28.44843 1.000 59.40458 530 SER C O 1
ATOM 5870 N N . PRO C 1 314 ? -49.44668 25.37330 -29.26213 1.000 67.96625 531 PRO C N 1
ATOM 5871 C CA . PRO C 1 314 ? -49.35288 25.84051 -30.65679 1.000 72.37920 531 PRO C CA 1
ATOM 5872 C C . PRO C 1 314 ? -50.41522 26.86327 -31.01954 1.000 70.69753 531 PRO C C 1
ATOM 5873 O O . PRO C 1 314 ? -50.14906 27.76112 -31.82997 1.000 73.29149 531 PRO C O 1
ATOM 5877 N N . GLN C 1 315 ? -51.61538 26.74719 -30.44431 1.000 64.47126 532 GLN C N 1
ATOM 5878 C CA . GLN C 1 315 ? -52.66022 27.73973 -30.67820 1.000 65.16972 532 GLN C CA 1
ATOM 5879 C C . GLN C 1 315 ? -52.25601 29.10712 -30.13664 1.000 69.91983 532 GLN C C 1
ATOM 5880 O O . GLN C 1 315 ? -52.43632 30.13165 -30.80953 1.000 71.49409 532 GLN C O 1
ATOM 5886 N N . GLN C 1 316 ? -51.68336 29.13689 -28.92846 1.000 64.27924 533 GLN C N 1
ATOM 5887 C CA . GLN C 1 316 ? -51.21585 30.39428 -28.35216 1.000 66.06123 533 GLN C CA 1
ATOM 5888 C C . GLN C 1 316 ? -50.12260 31.01789 -29.20426 1.000 70.55966 533 GLN C C 1
ATOM 5889 O O . GLN C 1 316 ? -50.10304 32.23739 -29.40907 1.000 71.91117 533 GLN C O 1
ATOM 5895 N N . MET C 1 317 ? -49.18379 30.20309 -29.68243 1.000 66.06484 534 MET C N 1
ATOM 5896 C CA . MET C 1 317 ? -48.09761 30.72722 -30.49616 1.000 70.85849 534 MET C CA 1
ATOM 5897 C C . MET C 1 317 ? -48.52999 31.06142 -31.92044 1.000 75.29902 534 MET C C 1
ATOM 5898 O O . MET C 1 317 ? -47.85640 31.85743 -32.58628 1.000 74.90381 534 MET C O 1
ATOM 5903 N N . ALA C 1 318 ? -49.62619 30.47184 -32.40526 1.000 70.55875 535 ALA C N 1
ATOM 5904 C CA . ALA C 1 318 ? -50.14171 30.83722 -33.71834 1.000 78.09573 535 ALA C CA 1
ATOM 5905 C C . ALA C 1 318 ? -50.69052 32.25755 -33.74240 1.000 83.57575 535 ALA C C 1
ATOM 5906 O O . ALA C 1 318 ? -50.77887 32.85661 -34.81834 1.000 86.06548 535 ALA C O 1
ATOM 5908 N N . GLN C 1 319 ? -51.02998 32.81221 -32.57502 1.000 86.55670 536 GLN C N 1
ATOM 5909 C CA . GLN C 1 319 ? -51.61148 34.14816 -32.48394 1.000 90.79057 536 GLN C CA 1
ATOM 5910 C C . GLN C 1 319 ? -50.71277 35.23095 -33.06782 1.000 94.44984 536 GLN C C 1
ATOM 5911 O O . GLN C 1 319 ? -51.20416 36.31681 -33.39176 1.000 104.14134 536 GLN C O 1
ATOM 5917 N N . PHE C 1 320 ? -49.40943 34.97771 -33.18343 1.000 89.55682 537 PHE C N 1
ATOM 5918 C CA . PHE C 1 320 ? -48.48975 36.00326 -33.66050 1.000 96.40087 537 PHE C CA 1
ATOM 5919 C C . PHE C 1 320 ? -48.69390 36.36825 -35.12019 1.000 107.59180 537 PHE C C 1
ATOM 5920 O O . PHE C 1 320 ? -48.26409 37.45316 -35.53265 1.000 108.92927 537 PHE C O 1
ATOM 5928 N N . GLY C 1 321 ? -49.33595 35.51156 -35.91142 1.000 109.41816 538 GLY C N 1
ATOM 5929 C CA . GLY C 1 321 ? -49.56411 35.93050 -37.27632 1.000 115.31253 538 GLY C CA 1
ATOM 5930 C C . GLY C 1 321 ? -50.86757 36.64740 -37.51369 1.000 125.45062 538 GLY C C 1
ATOM 5931 O O . GLY C 1 321 ? -51.05386 37.22101 -38.58999 1.000 139.55543 538 GLY C O 1
ATOM 5932 N N . ASP C 1 322 ? -51.77716 36.64199 -36.54144 1.000 122.67423 539 ASP C N 1
ATOM 5933 C CA . ASP C 1 322 ? -53.04964 37.31894 -36.72839 1.000 130.22275 539 ASP C CA 1
ATOM 5934 C C . ASP C 1 322 ? -52.86183 38.83027 -36.58725 1.000 134.84028 539 ASP C C 1
ATOM 5935 O O . ASP C 1 322 ? -51.86769 39.31009 -36.03367 1.000 132.85461 539 ASP C O 1
ATOM 5940 N N . THR C 1 323 ? -53.84950 39.58413 -37.07847 1.000 138.83996 540 THR C N 1
ATOM 5941 C CA . THR C 1 323 ? -53.86157 41.02713 -36.84905 1.000 138.62774 540 THR C CA 1
ATOM 5942 C C . THR C 1 323 ? -54.24224 41.35895 -35.40867 1.000 132.78671 540 THR C C 1
ATOM 5943 O O . THR C 1 323 ? -53.69699 42.29770 -34.81548 1.000 127.08418 540 THR C O 1
ATOM 5947 N N . ASN C 1 324 ? -55.13783 40.57608 -34.81779 1.000 133.58292 541 ASN C N 1
ATOM 5948 C CA . ASN C 1 324 ? -55.52920 40.72844 -33.42624 1.000 129.35110 541 ASN C CA 1
ATOM 5949 C C . ASN C 1 324 ? -54.92030 39.58953 -32.62286 1.000 132.46632 541 ASN C C 1
ATOM 5950 O O . ASN C 1 324 ? -54.30575 38.67103 -33.17283 1.000 131.18684 541 ASN C O 1
ATOM 5955 N N . SER C 1 325 ? -55.06977 39.66837 -31.30365 1.000 137.32543 542 SER C N 1
ATOM 5956 C CA . SER C 1 325 ? -54.39183 38.78098 -30.36143 1.000 136.87905 542 SER C CA 1
ATOM 5957 C C . SER C 1 325 ? -52.87023 38.87698 -30.47398 1.000 128.59151 542 SER C C 1
ATOM 5958 O O . SER C 1 325 ? -52.15318 38.09248 -29.83867 1.000 120.94545 542 SER C O 1
ATOM 5961 N N . SER C 1 326 ? -52.36410 39.81918 -31.27777 1.000 118.68347 543 SER C N 1
ATOM 5962 C CA . SER C 1 326 ? -50.92688 40.05348 -31.37436 1.000 111.17672 543 SER C CA 1
ATOM 5963 C C . SER C 1 326 ? -50.39247 40.58596 -30.05319 1.000 102.82053 543 SER C C 1
ATOM 5964 O O . SER C 1 326 ? -49.44745 40.03120 -29.47844 1.000 93.31252 543 SER C O 1
ATOM 5967 N N . ALA C 1 327 ? -50.95502 41.70499 -29.59053 1.000 100.52215 544 ALA C N 1
ATOM 5968 C CA . ALA C 1 327 ? -50.49915 42.32101 -28.35085 1.000 94.35007 544 ALA C CA 1
ATOM 5969 C C . ALA C 1 327 ? -50.54423 41.32797 -27.19481 1.000 90.34101 544 ALA C C 1
ATOM 5970 O O . ALA C 1 327 ? -49.58763 41.22204 -26.41928 1.000 87.67107 544 ALA C O 1
ATOM 5972 N N . VAL C 1 328 ? -51.64818 40.57974 -27.07042 1.000 98.26525 545 VAL C N 1
ATOM 5973 C CA . VAL C 1 328 ? -51.77948 39.63275 -25.96253 1.000 95.71496 545 VAL C CA 1
ATOM 5974 C C . VAL C 1 328 ? -50.79607 38.47646 -26.11710 1.000 86.05431 545 VAL C C 1
ATOM 5975 O O . VAL C 1 328 ? -50.36972 37.87909 -25.12054 1.000 76.67987 545 VAL C O 1
ATOM 5979 N N . ALA C 1 329 ? -50.40973 38.14267 -27.35145 1.000 90.06792 546 ALA C N 1
ATOM 5980 C CA . ALA C 1 329 ? -49.35938 37.14934 -27.52985 1.000 82.63883 546 ALA C CA 1
ATOM 5981 C C . ALA C 1 329 ? -47.97951 37.74246 -27.28220 1.000 81.06032 546 ALA C C 1
ATOM 5982 O O . ALA C 1 329 ? -47.07071 37.02062 -26.85624 1.000 74.03304 546 ALA C O 1
ATOM 5984 N N . LEU C 1 330 ? -47.79611 39.04637 -27.51795 1.000 79.78640 547 LEU C N 1
ATOM 5985 C CA . LEU C 1 330 ? -46.51523 39.64146 -27.16230 1.000 76.35424 547 LEU C CA 1
ATOM 5986 C C . LEU C 1 330 ? -46.35434 39.71219 -25.65161 1.000 69.53194 547 LEU C C 1
ATOM 5987 O O . LEU C 1 330 ? -45.26367 39.45541 -25.13100 1.000 64.42777 547 LEU C O 1
ATOM 5992 N N . ARG C 1 331 ? -47.43615 40.01759 -24.92486 1.000 67.38528 548 ARG C N 1
ATOM 5993 C CA . ARG C 1 331 ? -47.35089 39.97079 -23.46945 1.000 69.95232 548 ARG C CA 1
ATOM 5994 C C . ARG C 1 331 ? -47.14123 38.54096 -22.99059 1.000 66.15572 548 ARG C C 1
ATOM 5995 O O . ARG C 1 331 ? -46.59685 38.32175 -21.90613 1.000 59.95488 548 ARG C O 1
ATOM 6003 N N . LEU C 1 332 ? -47.58227 37.56028 -23.77725 1.000 62.68217 549 LEU C N 1
ATOM 6004 C CA . LEU C 1 332 ? -47.31008 36.17161 -23.43921 1.000 63.47702 549 LEU C CA 1
ATOM 6005 C C . LEU C 1 332 ? -45.80393 35.91170 -23.40093 1.000 61.59257 549 LEU C C 1
ATOM 6006 O O . LE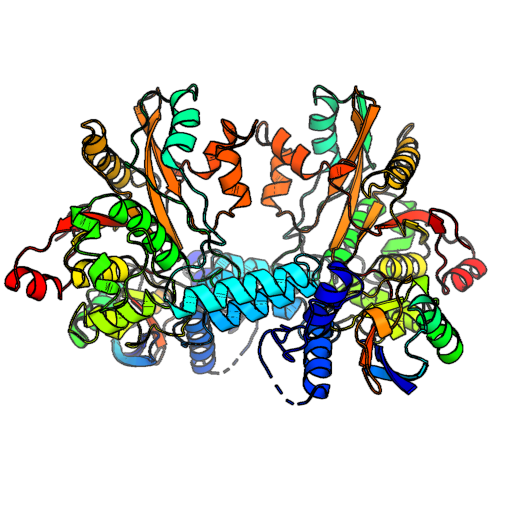U C 1 332 ? -45.31292 35.20199 -22.51639 1.000 61.25273 549 LEU C O 1
ATOM 6011 N N . LEU C 1 333 ? -45.04696 36.49882 -24.33958 1.000 56.27829 550 LEU C N 1
ATOM 6012 C CA . LEU C 1 333 ? -43.59876 36.30076 -24.36605 1.000 59.60290 550 LEU C CA 1
ATOM 6013 C C . LEU C 1 333 ? -42.83804 37.23585 -23.43894 1.000 54.69414 550 LEU C C 1
ATOM 6014 O O . LEU C 1 333 ? -41.72333 36.89449 -23.02715 1.000 58.65851 550 LEU C O 1
ATOM 6019 N N . ARG C 1 334 ? -43.41392 38.38480 -23.09032 1.000 61.95322 551 ARG C N 1
ATOM 6020 C CA . ARG C 1 334 ? -42.69733 39.42499 -22.36002 1.000 57.05375 551 ARG C CA 1
ATOM 6021 C C . ARG C 1 334 ? -42.51661 39.06389 -20.89266 1.000 56.64138 551 ARG C C 1
ATOM 6022 O O . ARG C 1 334 ? -43.43001 38.53476 -20.25424 1.000 54.66046 551 ARG C O 1
ATOM 6030 N N . LYS C 1 335 ? -41.31208 39.32528 -20.37181 1.000 58.41850 552 LYS C N 1
ATOM 6031 C CA . LYS C 1 335 ? -40.99718 39.14058 -18.95333 1.000 59.89958 552 LYS C CA 1
ATOM 6032 C C . LYS C 1 335 ? -40.13399 40.29925 -18.47081 1.000 60.69850 552 LYS C C 1
ATOM 6033 O O . LYS C 1 335 ? -38.96825 40.41807 -18.86551 1.000 60.70062 552 LYS C O 1
ATOM 6039 N N . SER C 1 336 ? -40.69385 41.13160 -17.59786 1.000 56.91883 553 SER C N 1
ATOM 6040 C CA . SER C 1 336 ? -39.94002 42.18983 -16.94160 1.000 58.11321 553 SER C CA 1
ATOM 6041 C C . SER C 1 336 ? -39.16120 41.63129 -15.75262 1.000 67.25096 553 SER C C 1
ATOM 6042 O O . SER C 1 336 ? -39.21922 40.43998 -15.43383 1.000 57.24190 553 SER C O 1
ATOM 6045 N N . GLU C 1 337 ? -38.39018 42.50339 -15.09887 1.000 64.15123 554 GLU C N 1
ATOM 6046 C CA . GLU C 1 337 ? -37.73667 42.09964 -13.85826 1.000 64.53382 554 GLU C CA 1
ATOM 6047 C C . GLU C 1 337 ? -38.74917 41.63504 -12.81376 1.000 63.51720 554 GLU C C 1
ATOM 6048 O O . GLU C 1 337 ? -38.44399 40.74684 -12.00927 1.000 66.59541 554 GLU C O 1
ATOM 6054 N N . ALA C 1 338 ? -39.95242 42.22250 -12.80406 1.000 60.79049 555 ALA C N 1
ATOM 6055 C CA . ALA C 1 338 ? -40.95805 41.85388 -11.81334 1.000 59.83588 555 ALA C CA 1
ATOM 6056 C C . ALA C 1 338 ? -41.52935 40.46202 -12.03827 1.000 64.13522 555 ALA C C 1
ATOM 6057 O O . ALA C 1 338 ? -42.09742 39.88781 -11.10371 1.000 68.13285 555 ALA C O 1
ATOM 6059 N N . ALA C 1 339 ? -41.42069 39.92004 -13.25274 1.000 65.59090 556 ALA C N 1
ATOM 6060 C CA . ALA C 1 339 ? -41.89918 38.57620 -13.56203 1.000 61.88146 556 ALA C CA 1
ATOM 6061 C C . ALA C 1 339 ? -40.79641 37.52687 -13.52964 1.000 62.29152 556 ALA C C 1
ATOM 6062 O O . ALA C 1 339 ? -41.05328 36.36613 -13.85946 1.000 56.46286 556 ALA C O 1
ATOM 6064 N N . MET C 1 340 ? -39.57551 37.90376 -13.17584 1.000 61.54152 557 MET C N 1
ATOM 6065 C CA . MET C 1 340 ? -38.44429 36.98783 -13.17016 1.000 60.93809 557 MET C CA 1
ATOM 6066 C C . MET C 1 340 ? -37.88831 36.92655 -11.75316 1.000 64.23852 557 MET C C 1
ATOM 6067 O O . MET C 1 340 ? -36.78191 37.40157 -11.48465 1.000 68.98086 557 MET C O 1
ATOM 6072 N N . LYS C 1 341 ? -38.64208 36.29689 -10.85046 1.000 63.75937 558 LYS C N 1
ATOM 6073 C CA . LYS C 1 341 ? -38.31103 36.33646 -9.43195 1.000 66.80640 558 LYS C CA 1
ATOM 6074 C C . LYS C 1 341 ? -37.95524 34.96634 -8.85928 1.000 63.73693 558 LYS C C 1
ATOM 6075 O O . LYS C 1 341 ? -37.93277 34.80302 -7.63533 1.000 64.18090 558 LYS C O 1
ATOM 6081 N N . ALA C 1 342 ? -37.64799 33.98622 -9.70560 1.000 56.36441 559 ALA C N 1
ATOM 6082 C CA . ALA C 1 342 ? -37.03186 32.76907 -9.20113 1.000 55.61137 559 ALA C CA 1
ATOM 6083 C C . ALA C 1 342 ? -35.75111 33.12505 -8.46412 1.000 68.58957 559 ALA C C 1
ATOM 6084 O O . ALA C 1 342 ? -35.08366 34.11300 -8.78322 1.000 63.69294 559 ALA C O 1
ATOM 6086 N N . ARG C 1 343 ? -35.41067 32.32017 -7.45581 1.000 63.24014 560 ARG C N 1
ATOM 6087 C CA . ARG C 1 343 ? -34.21059 32.62379 -6.69100 1.000 60.72495 560 ARG C CA 1
ATOM 6088 C C . ARG C 1 343 ? -32.95384 32.46585 -7.53815 1.000 67.53020 560 ARG C C 1
ATOM 6089 O O . ARG C 1 343 ? -31.99625 33.22825 -7.36845 1.000 68.62017 560 ARG C O 1
ATOM 6097 N N . GLN C 1 344 ? -32.94921 31.52689 -8.48076 1.000 61.09432 561 GLN C N 1
ATOM 6098 C CA . GLN C 1 344 ? -31.75364 31.23466 -9.25671 1.000 62.54293 561 GLN C CA 1
ATOM 6099 C C . GLN C 1 344 ? -32.13169 30.94867 -10.70440 1.000 65.44997 561 GLN C C 1
ATOM 6100 O O . GLN C 1 344 ? -33.16147 30.32337 -10.97328 1.000 66.10210 561 GLN C O 1
ATOM 6106 N N . TYR C 1 345 ? -31.31967 31.44745 -11.63834 1.000 68.21578 562 TYR C N 1
ATOM 6107 C CA . TYR C 1 345 ? -31.46914 31.13355 -13.05338 1.000 66.81953 562 TYR C CA 1
ATOM 6108 C C . TYR C 1 345 ? -30.13373 30.68115 -13.61619 1.000 68.01109 562 TYR C C 1
ATOM 6109 O O . TYR C 1 345 ? -29.07174 31.11223 -13.16164 1.000 74.06371 562 TYR C O 1
ATOM 6118 N N . GLN C 1 346 ? -30.19389 29.82762 -14.62698 1.000 68.66005 563 GLN C N 1
ATOM 6119 C CA . GLN C 1 346 ? -29.01163 29.46547 -15.39208 1.000 71.79485 563 GLN C CA 1
ATOM 6120 C C . GLN C 1 346 ? -29.30432 29.64247 -16.87175 1.000 70.63259 563 GLN C C 1
ATOM 6121 O O . GLN C 1 346 ? -30.39907 29.31908 -17.34324 1.000 69.68600 563 GLN C O 1
ATOM 6127 N N . ILE C 1 347 ? -28.33357 30.19720 -17.58715 1.000 71.80828 564 ILE C N 1
ATOM 6128 C CA . ILE C 1 347 ? -28.41076 30.38690 -19.02776 1.000 72.65641 564 ILE C CA 1
ATOM 6129 C C . ILE C 1 347 ? -27.29142 29.58431 -19.67537 1.000 77.34166 564 ILE C C 1
ATOM 6130 O O . ILE C 1 347 ? -26.16739 29.54384 -19.16194 1.000 78.24712 564 ILE C O 1
ATOM 6135 N N . VAL C 1 348 ? -27.60418 28.92980 -20.78717 1.000 75.05962 565 VAL C N 1
ATOM 6136 C CA . VAL C 1 348 ? -26.60517 28.32108 -21.65392 1.000 77.22038 565 VAL C CA 1
ATOM 6137 C C . VAL C 1 348 ? -26.61635 29.07678 -22.97532 1.000 78.06516 565 VAL C C 1
ATOM 6138 O O . VAL C 1 348 ? -27.67235 29.23166 -23.60162 1.000 80.59505 565 VAL C O 1
ATOM 6142 N N . ALA C 1 349 ? -25.45147 29.57712 -23.38019 1.000 78.96685 566 ALA C N 1
ATOM 6143 C CA . ALA C 1 349 ? -25.27493 30.23657 -24.66345 1.000 79.69275 566 ALA C CA 1
ATOM 6144 C C . ALA C 1 349 ? -24.30663 29.43493 -25.51884 1.000 83.07243 566 ALA C C 1
ATOM 6145 O O . ALA C 1 349 ? -23.28474 28.94958 -25.02268 1.000 88.43606 566 ALA C O 1
ATOM 6147 N N . VAL C 1 350 ? -24.62106 29.30941 -26.80410 1.000 82.77485 567 VAL C N 1
ATOM 6148 C CA . VAL C 1 350 ? -23.69668 28.73128 -27.77274 1.000 87.23871 567 VAL C CA 1
ATOM 6149 C C . VAL C 1 350 ? -22.79005 29.85066 -28.27163 1.000 87.77827 567 VAL C C 1
ATOM 6150 O O . VAL C 1 350 ? -23.26750 30.85595 -28.80962 1.000 89.24571 567 VAL C O 1
ATOM 6154 N N . VAL C 1 351 ? -21.47930 29.67262 -28.10723 1.000 96.30409 568 VAL C N 1
ATOM 6155 C CA . VAL C 1 351 ? -20.50767 30.73617 -28.33758 1.000 88.49628 568 VAL C CA 1
ATOM 6156 C C . VAL C 1 351 ? -19.44941 30.36646 -29.36346 1.000 91.06416 568 VAL C C 1
ATOM 6157 O O . VAL C 1 351 ? -18.55015 31.17172 -29.62357 1.000 95.54677 568 VAL C O 1
ATOM 6161 N N . GLY C 1 352 ? -19.50883 29.17747 -29.93599 1.000 98.35842 569 GLY C N 1
ATOM 6162 C CA . GLY C 1 352 ? -18.51091 28.80739 -30.92198 1.000 100.96739 569 GLY C CA 1
ATOM 6163 C C . GLY C 1 352 ? -18.41773 27.29841 -31.04287 1.000 106.34250 569 GLY C C 1
ATOM 6164 O O . GLY C 1 352 ? -19.37826 26.57924 -30.76122 1.000 106.87606 569 GLY C O 1
ATOM 6165 N N . THR C 1 353 ? -17.24409 26.84791 -31.46969 1.000 115.18546 570 THR C N 1
ATOM 6166 C CA . THR C 1 353 ? -16.98439 25.44228 -31.73138 1.000 121.04638 570 THR C CA 1
ATOM 6167 C C . THR C 1 353 ? -15.78550 24.98082 -30.91207 1.000 122.07874 570 THR C C 1
ATOM 6168 O O . THR C 1 353 ? -14.91408 25.78208 -30.55382 1.000 122.93633 570 THR C O 1
ATOM 6172 N N . ILE C 1 354 ? -15.74752 23.68302 -30.61466 1.000 119.19349 571 ILE C N 1
ATOM 6173 C CA . ILE C 1 354 ? -14.60240 23.09492 -29.92520 1.000 121.04541 571 ILE C CA 1
ATOM 6174 C C . ILE C 1 354 ? -13.56084 22.75146 -30.97915 1.000 125.27194 571 ILE C C 1
ATOM 6175 O O . ILE C 1 354 ? -13.81371 21.93944 -31.87556 1.000 125.53443 571 ILE C O 1
ATOM 6180 N N . ASP C 1 355 ? -12.38761 23.37331 -30.87134 1.000 121.35877 572 ASP C N 1
ATOM 6181 C CA . ASP C 1 355 ? -11.46740 23.49720 -31.98848 1.000 117.81103 572 ASP C CA 1
ATOM 6182 C C . ASP C 1 355 ? -10.22174 22.63278 -31.86236 1.000 124.94568 572 ASP C C 1
ATOM 6183 O O . ASP C 1 355 ? -9.35421 22.69018 -32.74116 1.000 127.67315 572 ASP C O 1
ATOM 6188 N N . SER C 1 356 ? -10.10866 21.82841 -30.81085 1.000 124.23693 573 SER C N 1
ATOM 6189 C CA . SER C 1 356 ? -8.99575 20.90023 -30.69581 1.000 128.75832 573 SER C CA 1
ATOM 6190 C C . SER C 1 356 ? -9.45167 19.70885 -29.87322 1.000 130.28154 573 SER C C 1
ATOM 6191 O O . SER C 1 356 ? -10.42936 19.78368 -29.12437 1.000 134.89075 573 SER C O 1
ATOM 6194 N N . GLU C 1 357 ? -8.73663 18.59624 -30.03347 1.000 131.04282 574 GLU C N 1
ATOM 6195 C CA . GLU C 1 357 ? -9.06170 17.40866 -29.25451 1.000 139.03440 574 GLU C CA 1
ATOM 6196 C C . GLU C 1 357 ? -8.78913 17.62480 -27.76818 1.000 138.28186 574 GLU C C 1
ATOM 6197 O O . GLU C 1 357 ? -9.43576 16.99179 -26.92458 1.000 137.02342 574 GLU C O 1
ATOM 6203 N N . GLN C 1 358 ? -7.85521 18.52252 -27.42815 1.000 133.10853 575 GLN C N 1
ATOM 6204 C CA . GLN C 1 358 ? -7.52662 18.75852 -26.02358 1.000 132.74410 575 GLN C CA 1
ATOM 6205 C C . GLN C 1 358 ? -8.64705 19.50227 -25.30528 1.000 135.11604 575 GLN C C 1
ATOM 6206 O O . GLN C 1 358 ? -8.98599 19.16507 -24.16456 1.000 132.95033 575 GLN C O 1
ATOM 6212 N N . GLN C 1 359 ? -9.22579 20.52487 -25.94744 1.000 136.86454 576 GLN C N 1
ATOM 6213 C CA . GLN C 1 359 ? -10.40900 21.17177 -25.38357 1.000 136.75408 576 GLN C CA 1
ATOM 6214 C C . GLN C 1 359 ? -11.61006 20.24058 -25.36324 1.000 131.91071 576 GLN C C 1
ATOM 6215 O O . GLN C 1 359 ? -12.44327 20.33142 -24.45442 1.000 129.32484 576 GLN C O 1
ATOM 6221 N N . TYR C 1 360 ? -11.73091 19.36891 -26.36632 1.000 130.42477 577 TYR C N 1
ATOM 6222 C CA . TYR C 1 360 ? -12.78471 18.36205 -26.35462 1.000 132.40972 577 TYR C CA 1
ATOM 6223 C C . TYR C 1 360 ? -12.70918 17.53438 -25.07756 1.000 131.07746 577 TYR C C 1
ATOM 6224 O O . TYR C 1 360 ? -13.71973 17.32584 -24.39428 1.000 126.62239 577 TYR C O 1
ATOM 6233 N N . GLN C 1 361 ? -11.50845 17.05017 -24.74561 1.000 130.47264 578 GLN C N 1
ATOM 6234 C CA . GLN C 1 361 ? -11.30485 16.32040 -23.49746 1.000 126.03776 578 GLN C CA 1
ATOM 6235 C C . GLN C 1 361 ? -11.54475 17.20999 -22.28113 1.000 125.98311 578 GLN C C 1
ATOM 6236 O O . GLN C 1 361 ? -12.10571 16.75878 -21.27536 1.000 122.53934 578 GLN C O 1
ATOM 6242 N N . GLN C 1 362 ? -11.10390 18.47155 -22.34347 1.000 129.94805 579 GLN C N 1
ATOM 6243 C CA . GLN C 1 362 ? -11.27179 19.37457 -21.20664 1.000 132.48328 579 GLN C CA 1
ATOM 6244 C C . GLN C 1 362 ? -12.73430 19.73797 -20.97602 1.000 122.25563 579 GLN C C 1
ATOM 6245 O O . GLN C 1 362 ? -13.13545 19.97887 -19.83207 1.000 119.78599 579 GLN C O 1
ATOM 6251 N N . SER C 1 363 ? -13.54067 19.79757 -22.03810 1.000 119.48902 580 SER C N 1
ATOM 6252 C CA . SER C 1 363 ? -14.95557 20.11463 -21.88144 1.000 118.49131 580 SER C CA 1
ATOM 6253 C C . SER C 1 363 ? -15.75242 18.97407 -21.26190 1.000 111.49894 580 SER C C 1
ATOM 6254 O O . SER C 1 363 ? -16.93599 19.16401 -20.96232 1.000 109.37572 580 SER C O 1
ATOM 6257 N N . LYS C 1 364 ? -15.13700 17.80787 -21.04687 1.000 108.99228 581 LYS C N 1
ATOM 6258 C CA . LYS C 1 364 ? -15.84267 16.70725 -20.40205 1.000 111.14094 581 LYS C CA 1
ATOM 6259 C C . LYS C 1 364 ? -16.10345 16.97960 -18.92796 1.000 104.09758 581 LYS C C 1
ATOM 6260 O O . LYS C 1 364 ? -16.98917 16.34810 -18.34186 1.000 100.68675 581 LYS C O 1
ATOM 6266 N N . ILE C 1 365 ? -15.35509 17.89309 -18.31929 1.000 101.52839 582 ILE C N 1
ATOM 6267 C CA . ILE C 1 365 ? -15.63589 18.37718 -16.97359 1.000 103.37795 582 ILE C CA 1
ATOM 6268 C C . ILE C 1 365 ? -16.29362 19.74157 -17.13133 1.000 101.36951 582 ILE C C 1
ATOM 6269 O O . ILE C 1 365 ? -15.64717 20.70960 -17.54772 1.000 99.97763 582 ILE C O 1
ATOM 6274 N N . LEU C 1 366 ? -17.57840 19.82281 -16.80246 1.000 94.73580 583 LEU C N 1
ATOM 6275 C CA . LEU C 1 366 ? -18.33304 21.04489 -17.04067 1.000 94.64172 583 LEU C CA 1
ATOM 6276 C C . LEU C 1 366 ? -17.85705 22.15942 -16.11887 1.000 96.71458 583 LEU C C 1
ATOM 6277 O O . LEU C 1 366 ? -17.58079 21.93509 -14.93733 1.000 104.18238 583 LEU C O 1
ATOM 6282 N N . ARG C 1 367 ? -17.76589 23.37035 -16.66685 1.000 99.80970 584 ARG C N 1
ATOM 6283 C CA . ARG C 1 367 ? -17.35972 24.54509 -15.90691 1.000 101.70259 584 ARG C CA 1
ATOM 6284 C C . ARG C 1 367 ? -18.39144 25.64035 -16.10617 1.000 101.29129 584 ARG C C 1
ATOM 6285 O O . ARG C 1 367 ? -18.75477 25.95652 -17.24389 1.000 98.18834 584 ARG C O 1
ATOM 6293 N N . GLY C 1 368 ? -18.83749 26.23397 -15.00405 1.000 99.91449 585 GLY C N 1
ATOM 6294 C CA . GLY C 1 368 ? -19.82513 27.28940 -15.07375 1.000 91.53244 585 GLY C CA 1
ATOM 6295 C C . GLY C 1 368 ? -19.33013 28.61458 -14.53989 1.000 94.75090 585 GLY C C 1
ATOM 6296 O O . GLY C 1 368 ? -18.35257 28.66616 -13.78863 1.000 96.28289 585 GLY C O 1
ATOM 6297 N N . THR C 1 369 ? -20.00791 29.69316 -14.91894 1.000 90.85690 586 THR C N 1
ATOM 6298 C CA . THR C 1 369 ? -19.70327 31.03696 -14.44983 1.000 85.88795 586 THR C CA 1
ATOM 6299 C C . THR C 1 369 ? -20.78038 31.45352 -13.46090 1.000 88.39960 586 THR C C 1
ATOM 6300 O O . THR C 1 369 ? -21.97319 31.35352 -13.76520 1.000 89.44552 586 THR C O 1
ATOM 6304 N N . ARG C 1 370 ? -20.36912 31.89564 -12.27744 1.000 84.08768 587 ARG C N 1
ATOM 6305 C CA . ARG C 1 370 ? -21.30887 32.31870 -11.24784 1.000 90.35577 587 ARG C CA 1
ATOM 6306 C C . ARG C 1 370 ? -21.38401 33.83992 -11.19337 1.000 89.18481 587 ARG C C 1
ATOM 6307 O O . ARG C 1 370 ? -20.35104 34.51442 -11.13743 1.000 86.90758 587 ARG C O 1
ATOM 6315 N N . ILE C 1 371 ? -22.61121 34.37047 -11.20182 1.000 88.00899 588 ILE C N 1
ATOM 6316 C CA . ILE C 1 371 ? -22.85848 35.80084 -11.10318 1.000 89.14956 588 ILE C CA 1
ATOM 6317 C C . ILE C 1 371 ? -23.85874 36.03932 -9.97725 1.000 86.01255 588 ILE C C 1
ATOM 6318 O O . ILE C 1 371 ? -24.98642 35.54189 -10.04125 1.000 79.04046 588 ILE C O 1
ATOM 6323 N N . PRO C 1 372 ? -23.51136 36.80825 -8.92652 1.000 96.11010 589 PRO C N 1
ATOM 6324 C CA . PRO C 1 372 ? -22.21530 37.45250 -8.66000 1.000 95.64729 589 PRO C CA 1
ATOM 6325 C C . PRO C 1 372 ? -21.10371 36.45588 -8.33273 1.000 102.92410 589 PRO C C 1
ATOM 6326 O O . PRO C 1 372 ? -21.38495 35.32978 -7.91504 1.000 101.10356 589 PRO C O 1
ATOM 6330 N N . GLN C 1 373 ? -19.85532 36.87531 -8.52797 1.000 110.50321 590 GLN C N 1
ATOM 6331 C CA . GLN C 1 373 ? -18.71517 35.98458 -8.34594 1.000 116.48012 590 GLN C CA 1
ATOM 6332 C C . GLN C 1 373 ? -18.53154 35.63314 -6.87252 1.000 122.05560 590 GLN C C 1
ATOM 6333 O O . GLN C 1 373 ? -18.41046 36.52159 -6.02134 1.000 118.60610 590 GLN C O 1
ATOM 6339 N N . ASP C 1 374 ? -18.50486 34.32851 -6.57644 1.000 129.76586 591 ASP C N 1
ATOM 6340 C CA . ASP C 1 374 ? -18.24586 33.82687 -5.23094 1.000 132.12995 591 ASP C CA 1
ATOM 6341 C C . ASP C 1 374 ? -17.20467 32.70990 -5.24740 1.000 134.80615 591 ASP C C 1
ATOM 6342 O O . ASP C 1 374 ? -17.15079 31.90126 -4.31448 1.000 134.07592 591 ASP C O 1
ATOM 6347 N N . ARG C 1 375 ? -16.37609 32.65813 -6.28882 1.000 137.37875 592 ARG C N 1
ATOM 6348 C CA . ARG C 1 375 ? -15.35969 31.62315 -6.44801 1.000 135.43218 592 ARG C CA 1
ATOM 6349 C C . ARG C 1 375 ? -13.96760 32.23366 -6.57327 1.000 128.54666 592 ARG C C 1
ATOM 6350 O O . ARG C 1 375 ? -13.59868 32.74544 -7.63011 1.000 122.08417 592 ARG C O 1
ATOM 6358 N N . MET D 2 1 ? -24.51624 14.22499 16.92412 1.000 116.06259 1 MET D N 1
ATOM 6359 C CA . MET D 2 1 ? -25.53852 13.26910 16.51080 1.000 115.15876 1 MET D CA 1
ATOM 6360 C C . MET D 2 1 ? -25.36799 12.85044 15.05238 1.000 113.37600 1 MET D C 1
ATOM 6361 O O . MET D 2 1 ? -24.59215 13.44835 14.30626 1.000 111.68209 1 MET D O 1
ATOM 6366 N N . GLN D 2 2 ? -26.08741 11.80207 14.66482 1.000 109.92290 2 GLN D N 1
ATOM 6367 C CA . GLN D 2 2 ? -26.00883 11.22190 13.33132 1.000 112.62011 2 GLN D CA 1
ATOM 6368 C C . GLN D 2 2 ? -27.25478 11.58404 12.52790 1.000 112.23941 2 GLN D C 1
ATOM 6369 O O . GLN D 2 2 ? -28.37604 11.49665 13.03958 1.000 108.98498 2 GLN D O 1
ATOM 6375 N N . ILE D 2 3 ? -27.05600 12.01146 11.27970 1.000 99.83256 3 ILE D N 1
ATOM 6376 C CA . ILE D 2 3 ? -28.13586 12.17415 10.31637 1.000 97.98144 3 ILE D CA 1
ATOM 6377 C C . ILE D 2 3 ? -27.72416 11.48966 9.01769 1.000 102.84311 3 ILE D C 1
ATOM 6378 O O . ILE D 2 3 ? -26.58722 11.04312 8.85882 1.000 102.43702 3 ILE D O 1
ATOM 6383 N N . PHE D 2 4 ? -28.67601 11.39606 8.08838 1.000 96.35392 4 PHE D N 1
ATOM 6384 C CA . PHE D 2 4 ? -28.45600 10.75384 6.80028 1.000 91.88765 4 PHE D CA 1
ATOM 6385 C C . PHE D 2 4 ? -28.78050 11.71176 5.66283 1.000 92.63954 4 PHE D C 1
ATOM 6386 O O . PHE D 2 4 ? -29.64645 12.58271 5.79027 1.000 90.22867 4 PHE D O 1
ATOM 6394 N N . VAL D 2 5 ? -28.06218 11.55020 4.55191 1.000 96.06485 5 VAL D N 1
ATOM 6395 C CA . VAL D 2 5 ? -28.29207 12.31456 3.32902 1.000 90.24276 5 VAL D CA 1
ATOM 6396 C C . VAL D 2 5 ? -28.46307 11.33399 2.17367 1.000 94.39878 5 VAL D C 1
ATOM 6397 O O . VAL D 2 5 ? -27.57047 10.51672 1.91597 1.000 95.09748 5 VAL D O 1
ATOM 6401 N N . LYS D 2 6 ? -29.60094 11.41387 1.47819 1.000 92.18608 6 LYS D N 1
ATOM 6402 C CA . LYS D 2 6 ? -29.94691 10.47419 0.41583 1.000 88.38223 6 LYS D CA 1
ATOM 6403 C C . LYS D 2 6 ? -30.25236 11.21722 -0.87599 1.000 88.00910 6 LYS D C 1
ATOM 6404 O O . LYS D 2 6 ? -31.10399 12.11222 -0.89355 1.000 84.10614 6 LYS D O 1
ATOM 6410 N N . THR D 2 7 ? -29.55953 10.84485 -1.95203 1.000 88.20239 7 THR D N 1
ATOM 6411 C CA . THR D 2 7 ? -29.86114 11.40043 -3.26154 1.000 87.94461 7 THR D CA 1
ATOM 6412 C C . THR D 2 7 ? -31.01308 10.63293 -3.90395 1.000 82.99506 7 THR D C 1
ATOM 6413 O O . THR D 2 7 ? -31.47496 9.60793 -3.39581 1.000 89.90055 7 THR D O 1
ATOM 6417 N N . LEU D 2 8 ? -31.47209 11.13836 -5.05014 1.000 91.75181 8 LEU D N 1
ATOM 6418 C CA . LEU D 2 8 ? -32.60149 10.52852 -5.73928 1.000 89.17611 8 LEU D CA 1
ATOM 6419 C C . LEU D 2 8 ? -32.24010 9.24074 -6.46876 1.000 86.45461 8 LEU D C 1
ATOM 6420 O O . LEU D 2 8 ? -33.14674 8.56395 -6.96184 1.000 84.14760 8 LEU D O 1
ATOM 6425 N N . THR D 2 9 ? -30.95254 8.90033 -6.57707 1.000 92.58514 9 THR D N 1
ATOM 6426 C CA . THR D 2 9 ? -30.54963 7.57587 -7.03899 1.000 91.26663 9 THR D CA 1
ATOM 6427 C C . THR D 2 9 ? -30.54747 6.54344 -5.92059 1.000 103.19457 9 THR D C 1
ATOM 6428 O O . THR D 2 9 ? -30.30077 5.36117 -6.18762 1.000 106.75561 9 THR D O 1
ATOM 6432 N N . GLY D 2 10 ? -30.80035 6.96292 -4.68186 1.000 100.27982 10 GLY D N 1
ATOM 6433 C CA . GLY D 2 10 ? -30.77035 6.08107 -3.53969 1.000 91.75564 10 GLY D CA 1
ATOM 6434 C C . GLY D 2 10 ? -29.43434 5.99046 -2.83771 1.000 105.64536 10 GLY D C 1
ATOM 6435 O O . GLY D 2 10 ? -29.37688 5.45490 -1.72287 1.000 110.31210 10 GLY D O 1
ATOM 6436 N N . LYS D 2 11 ? -28.35920 6.48796 -3.44732 1.000 105.03460 11 LYS D N 1
ATOM 6437 C CA . LYS D 2 11 ? -27.06332 6.49466 -2.78096 1.000 106.41617 11 LYS D CA 1
ATOM 6438 C C . LYS D 2 11 ? -27.14532 7.32597 -1.50588 1.000 101.26285 11 LYS D C 1
ATOM 6439 O O . LYS D 2 11 ? -27.46975 8.51570 -1.54871 1.000 99.95028 11 LYS D O 1
ATOM 6445 N N . THR D 2 12 ? -26.86624 6.68994 -0.37223 1.000 99.88519 12 THR D N 1
ATOM 6446 C CA . THR D 2 12 ? -27.01563 7.29087 0.94634 1.000 99.84128 12 THR D CA 1
ATOM 6447 C C . THR D 2 12 ? -25.67172 7.29568 1.66247 1.000 104.78469 12 THR D C 1
ATOM 6448 O O . THR D 2 12 ? -24.97694 6.27377 1.69007 1.000 105.47431 12 THR D O 1
ATOM 6452 N N . ILE D 2 13 ? -25.31267 8.44070 2.24330 1.000 101.40315 13 ILE D N 1
ATOM 6453 C CA . ILE D 2 13 ? -24.13421 8.55949 3.09058 1.000 109.27866 13 ILE D CA 1
ATOM 6454 C C . ILE D 2 13 ? -24.55813 9.06865 4.46380 1.000 105.90461 13 ILE D C 1
ATOM 6455 O O . ILE D 2 13 ? -25.63181 9.65058 4.64058 1.000 100.12045 13 ILE D O 1
ATOM 6460 N N . THR D 2 14 ? -23.68854 8.83793 5.44338 1.000 104.26609 14 THR D N 1
ATOM 6461 C CA . THR D 2 14 ? -23.92212 9.21598 6.82942 1.000 103.56229 14 THR D CA 1
ATOM 6462 C C . THR D 2 14 ? -23.00286 10.36614 7.21829 1.000 104.12863 14 THR D C 1
ATOM 6463 O O . THR D 2 14 ? -21.84130 10.41322 6.79991 1.000 107.95467 14 THR D O 1
ATOM 6467 N N . LEU D 2 15 ? -23.53308 11.30534 8.00106 1.000 95.30556 15 LEU D N 1
ATOM 6468 C CA . LEU D 2 15 ? -22.75621 12.43258 8.48827 1.000 105.64832 15 LEU D CA 1
ATOM 6469 C C . LEU D 2 15 ? -22.85661 12.53495 10.00352 1.000 109.95689 15 LEU D C 1
ATOM 6470 O O . LEU D 2 15 ? -23.88600 12.20639 10.60289 1.000 103.82919 15 LEU D O 1
ATOM 6475 N N . GLU D 2 16 ? -21.76020 12.98489 10.61166 1.000 109.39434 16 GLU D N 1
ATOM 6476 C CA . GLU D 2 16 ? -21.72163 13.37435 12.01467 1.000 109.27541 16 GLU D CA 1
ATOM 6477 C C . GLU D 2 16 ? -21.90796 14.88372 12.09660 1.000 103.08747 16 GLU D C 1
ATOM 6478 O O . GLU D 2 16 ? -21.13737 15.63930 11.49480 1.000 104.16517 16 GLU D O 1
ATOM 6484 N N . VAL D 2 17 ? -22.94053 15.32053 12.81632 1.000 101.75328 17 VAL D N 1
ATOM 6485 C CA . VAL D 2 17 ? -23.30067 16.73023 12.90400 1.000 103.34418 17 VAL D CA 1
ATOM 6486 C C . VAL D 2 17 ? -23.68680 17.05626 14.33983 1.000 103.83369 17 VAL D C 1
ATOM 6487 O O . VAL D 2 17 ? -23.79004 16.17928 15.19915 1.000 104.65942 17 VAL D O 1
ATOM 6491 N N . GLU D 2 18 ? -23.92742 18.34072 14.57799 1.000 106.79074 18 GLU D N 1
ATOM 6492 C CA . GLU D 2 18 ? -24.44358 18.86764 15.82905 1.000 109.50448 18 GLU D CA 1
ATOM 6493 C C . GLU D 2 18 ? -25.63103 19.77019 15.53284 1.000 106.66276 18 GLU D C 1
ATOM 6494 O O . GLU D 2 18 ? -25.71841 20.34103 14.44197 1.000 103.65149 18 GLU D O 1
ATOM 6500 N N . PRO D 2 19 ? -26.56238 19.91487 16.48318 1.000 111.75079 19 PRO D N 1
ATOM 6501 C CA . PRO D 2 19 ? -27.78065 20.69726 16.20147 1.000 107.47058 19 PRO D CA 1
ATOM 6502 C C . PRO D 2 19 ? -27.51162 22.13618 15.79123 1.000 107.22017 19 PRO D C 1
ATOM 6503 O O . PRO D 2 19 ? -28.32239 22.72551 15.06104 1.000 99.57302 19 PRO D O 1
ATOM 6507 N N . SER D 2 20 ? -26.39628 22.71694 16.22924 1.000 100.22160 20 SER D N 1
ATOM 6508 C CA . SER D 2 20 ? -26.06021 24.09316 15.89857 1.000 99.66870 20 SER D CA 1
ATOM 6509 C C . SER D 2 20 ? -25.34618 24.23160 14.56063 1.000 102.15559 20 SER D C 1
ATOM 6510 O O . SER D 2 20 ? -25.11476 25.36314 14.11941 1.000 98.60768 20 SER D O 1
ATOM 6513 N N . ASP D 2 21 ? -25.01268 23.12296 13.89821 1.000 102.35947 21 ASP D N 1
ATOM 6514 C CA . ASP D 2 21 ? -24.36958 23.20455 12.59353 1.000 98.64929 21 ASP D CA 1
ATOM 6515 C C . ASP D 2 21 ? -25.29186 23.86628 11.58078 1.000 103.35367 21 ASP D C 1
ATOM 6516 O O . ASP D 2 21 ? -26.49277 23.58600 11.52658 1.000 98.05821 21 ASP D O 1
ATOM 6521 N N . THR D 2 22 ? -24.71733 24.74431 10.76882 1.000 103.46259 22 THR D N 1
ATOM 6522 C CA . THR D 2 22 ? -25.47318 25.39215 9.71401 1.000 96.82318 22 THR D CA 1
ATOM 6523 C C . THR D 2 22 ? -25.58847 24.48014 8.49788 1.000 98.74366 22 THR D C 1
ATOM 6524 O O . THR D 2 22 ? -24.82067 23.52810 8.32430 1.000 96.86185 22 THR D O 1
ATOM 6528 N N . ILE D 2 23 ? -26.57572 24.79041 7.64981 1.000 98.69621 23 ILE D N 1
ATOM 6529 C CA . ILE D 2 23 ? -26.77612 24.03837 6.41282 1.000 90.33122 23 ILE D CA 1
ATOM 6530 C C . ILE D 2 23 ? -25.54531 24.13856 5.51907 1.000 89.43023 23 ILE D C 1
ATOM 6531 O O . ILE D 2 23 ? -25.12658 23.15010 4.90338 1.000 85.90421 23 ILE D O 1
ATOM 6536 N N . GLU D 2 24 ? -24.94322 25.33043 5.43529 1.000 88.42689 24 GLU D N 1
ATOM 6537 C CA . GLU D 2 24 ? -23.69641 25.47018 4.68619 1.000 96.26127 24 GLU D CA 1
ATOM 6538 C C . GLU D 2 24 ? -22.62509 24.53773 5.23613 1.000 87.39424 24 GLU D C 1
ATOM 6539 O O . GLU D 2 24 ? -21.85174 23.95145 4.47054 1.000 87.51575 24 GLU D O 1
ATOM 6545 N N . ASN D 2 25 ? -22.56537 24.39344 6.56387 1.000 93.95421 25 ASN D N 1
ATOM 6546 C CA . ASN D 2 25 ? -21.62524 23.46164 7.18131 1.000 93.16899 25 ASN D CA 1
ATOM 6547 C C . ASN D 2 25 ? -21.92389 22.02283 6.76739 1.000 90.97659 25 ASN D C 1
ATOM 6548 O O . ASN D 2 25 ? -21.00453 21.24190 6.49479 1.000 89.28696 25 ASN D O 1
ATOM 6553 N N . VAL D 2 26 ? -23.20556 21.65508 6.70899 1.000 89.14911 26 VAL D N 1
ATOM 6554 C CA . VAL D 2 26 ? -23.57293 20.30179 6.29915 1.000 89.81833 26 VAL D CA 1
ATOM 6555 C C . VAL D 2 26 ? -23.19274 20.05544 4.84132 1.000 91.16903 26 VAL D C 1
ATOM 6556 O O . VAL D 2 26 ? -22.69578 18.97707 4.48967 1.000 91.18041 26 VAL D O 1
ATOM 6560 N N . LYS D 2 27 ? -23.42042 21.04538 3.97040 1.000 87.82604 27 LYS D N 1
ATOM 6561 C CA . LYS D 2 27 ? -23.04145 20.90166 2.56657 1.000 88.35927 27 LYS D CA 1
ATOM 6562 C C . LYS D 2 27 ? -21.53623 20.73554 2.41220 1.000 89.86489 27 LYS D C 1
ATOM 6563 O O . LYS D 2 27 ? -21.07198 20.00606 1.52726 1.000 93.10223 27 LYS D O 1
ATOM 6569 N N . ALA D 2 28 ? -20.75680 21.41415 3.25742 1.000 91.77707 28 ALA D N 1
ATOM 6570 C CA . ALA D 2 28 ? -19.31049 21.23554 3.23184 1.000 88.53178 28 ALA D CA 1
ATOM 6571 C C . ALA D 2 28 ? -18.92410 19.82382 3.64737 1.000 95.17944 28 ALA D C 1
ATOM 6572 O O . ALA D 2 28 ? -18.03560 19.21585 3.04009 1.000 101.67491 28 ALA D O 1
ATOM 6574 N N . LYS D 2 29 ? -19.59151 19.27791 4.66871 1.000 96.59961 29 LYS D N 1
ATOM 6575 C CA . LYS D 2 29 ? -19.31781 17.90197 5.07323 1.000 96.30161 29 LYS D CA 1
ATOM 6576 C C . LYS D 2 29 ? -19.64055 16.93017 3.94542 1.000 99.75107 29 LYS D C 1
ATOM 6577 O O . LYS D 2 29 ? -18.92384 15.94123 3.74384 1.000 98.75632 29 LYS D O 1
ATOM 6583 N N . ILE D 2 30 ? -20.71748 17.19995 3.19795 1.000 93.45109 30 ILE D N 1
ATOM 6584 C CA . ILE D 2 30 ? -21.05840 16.37543 2.04067 1.000 96.60851 30 ILE D CA 1
ATOM 6585 C C . ILE D 2 30 ? -19.95952 16.45251 0.98942 1.000 100.58691 30 ILE D C 1
ATOM 6586 O O . ILE D 2 30 ? -19.59662 15.44245 0.37245 1.000 102.88272 30 ILE D O 1
ATOM 6591 N N . GLN D 2 31 ? -19.40973 17.64903 0.76979 1.000 97.91132 31 GLN D N 1
ATOM 6592 C CA . GLN D 2 31 ? -18.30793 17.78460 -0.17664 1.000 105.19627 31 GLN D CA 1
ATOM 6593 C C . GLN D 2 31 ? -17.08737 16.99784 0.28404 1.000 100.49512 31 GLN D C 1
ATOM 6594 O O . GLN D 2 31 ? -16.40053 16.37516 -0.53223 1.000 105.25113 31 GLN D O 1
ATOM 6600 N N . ASP D 2 32 ? -16.79642 17.02267 1.58833 1.000 102.24885 32 ASP D N 1
ATOM 6601 C CA . ASP D 2 32 ? -15.63067 16.30776 2.10784 1.000 108.55487 32 ASP D CA 1
ATOM 6602 C C . ASP D 2 32 ? -15.73973 14.80545 1.87167 1.000 110.50151 32 ASP D C 1
ATOM 6603 O O . ASP D 2 32 ? -14.73138 14.13449 1.61678 1.000 114.40078 32 ASP D O 1
ATOM 6608 N N . LYS D 2 33 ? -16.95094 14.25761 1.96570 1.000 103.18859 33 LYS D N 1
ATOM 6609 C CA . LYS D 2 33 ? -17.14363 12.81681 1.89115 1.000 98.95831 33 LYS D CA 1
ATOM 6610 C C . LYS D 2 33 ? -17.37904 12.33378 0.46282 1.000 108.44332 33 LYS D C 1
ATOM 6611 O O . LYS D 2 33 ? -16.87292 11.27330 0.08092 1.000 108.98576 33 LYS D O 1
ATOM 6617 N N . GLU D 2 34 ? -18.12935 13.09505 -0.34326 1.000 111.99015 34 GLU D N 1
ATOM 6618 C CA . GLU D 2 34 ? -18.49097 12.68023 -1.69455 1.000 111.82673 34 GLU D CA 1
ATOM 6619 C C . GLU D 2 34 ? -17.95722 13.58386 -2.79555 1.000 105.30771 34 GLU D C 1
ATOM 6620 O O . GLU D 2 34 ? -18.12755 13.25099 -3.97447 1.000 109.50310 34 GLU D O 1
ATOM 6626 N N . GLY D 2 35 ? -17.32646 14.70554 -2.46096 1.000 102.11063 35 GLY D N 1
ATOM 6627 C CA . GLY D 2 35 ? -16.79520 15.56753 -3.49703 1.000 102.16208 35 GLY D CA 1
ATOM 6628 C C . GLY D 2 35 ? -17.82424 16.36906 -4.25520 1.000 103.19562 35 GLY D C 1
ATOM 6629 O O . GLY D 2 35 ? -17.54710 16.80890 -5.37349 1.000 108.47730 35 GLY D O 1
ATOM 6630 N N . ILE D 2 36 ? -19.00989 16.56310 -3.68970 1.000 97.94065 36 ILE D N 1
ATOM 6631 C CA . ILE D 2 36 ? -20.08375 17.29830 -4.35085 1.000 99.93286 36 ILE D CA 1
ATOM 6632 C C . ILE D 2 36 ? -19.93870 18.77429 -3.99277 1.000 96.31728 36 ILE D C 1
ATOM 6633 O O . ILE D 2 36 ? -19.99064 19.11461 -2.79970 1.000 96.61113 36 ILE D O 1
ATOM 6638 N N . PRO D 2 37 ? -19.77568 19.66690 -4.96678 1.000 97.83698 37 PRO D N 1
ATOM 6639 C CA . PRO D 2 37 ? -19.68625 21.10009 -4.66009 1.000 95.61913 37 PRO D CA 1
ATOM 6640 C C . PRO D 2 37 ? -20.95599 21.58316 -3.98347 1.000 95.32093 37 PRO D C 1
ATOM 6641 O O . PRO D 2 37 ? -22.06750 21.25094 -4.42629 1.000 93.75582 37 PRO D O 1
ATOM 6645 N N . PRO D 2 38 ? -20.83335 22.35871 -2.90098 1.000 96.33072 38 PRO D N 1
ATOM 6646 C CA . PRO D 2 38 ? -22.03867 22.83173 -2.19751 1.000 91.86960 38 PRO D CA 1
ATOM 6647 C C . PRO D 2 38 ? -23.01146 23.60701 -3.07543 1.000 98.45375 38 PRO D C 1
ATOM 6648 O O . PRO D 2 38 ? -24.22595 23.53559 -2.83827 1.000 96.62533 38 PRO D O 1
ATOM 6652 N N . ASP D 2 39 ? -22.52746 24.32869 -4.09343 1.000 96.27252 39 ASP D N 1
ATOM 6653 C CA . ASP D 2 39 ? -23.42999 25.11928 -4.92566 1.000 95.75664 39 ASP D CA 1
ATOM 6654 C C . ASP D 2 39 ? -24.33348 24.25429 -5.78984 1.000 88.62978 39 ASP D C 1
ATOM 6655 O O . ASP D 2 39 ? -25.33381 24.75803 -6.30426 1.000 87.03534 39 ASP D O 1
ATOM 6660 N N . GLN D 2 40 ? -23.99446 22.98149 -5.98000 1.000 91.67074 40 GLN D N 1
ATOM 6661 C CA . GLN D 2 40 ? -24.86057 22.04884 -6.68449 1.000 87.50120 40 GLN D CA 1
ATOM 6662 C C . GLN D 2 40 ? -25.85750 21.36484 -5.76122 1.000 86.32599 40 GLN D C 1
ATOM 6663 O O . GLN D 2 40 ? -26.77043 20.68685 -6.24947 1.000 85.42456 40 GLN D O 1
ATOM 6669 N N . GLN D 2 41 ? -25.71228 21.53440 -4.44972 1.000 86.39215 41 GLN D N 1
ATOM 6670 C CA . GLN D 2 41 ? -26.48407 20.77494 -3.47612 1.000 90.91934 41 GLN D CA 1
ATOM 6671 C C . GLN D 2 41 ? -27.77514 21.49743 -3.11785 1.000 87.04706 41 GLN D C 1
ATOM 6672 O O . GLN D 2 41 ? -27.75469 22.66354 -2.71159 1.000 84.32719 41 GLN D O 1
ATOM 6678 N N . ARG D 2 42 ? -28.89071 20.78227 -3.23582 1.000 88.27596 42 ARG D N 1
ATOM 6679 C CA . ARG D 2 42 ? -30.20056 21.25051 -2.79323 1.000 87.37944 42 ARG D CA 1
ATOM 6680 C C . ARG D 2 42 ? -30.69490 20.27201 -1.73210 1.000 83.74765 42 ARG D C 1
ATOM 6681 O O . ARG D 2 42 ? -31.12974 19.15963 -2.04783 1.000 80.91897 42 ARG D O 1
ATOM 6689 N N . LEU D 2 43 ? -30.62658 20.68859 -0.47434 1.000 88.38588 43 LEU D N 1
ATOM 6690 C CA . LEU D 2 43 ? -31.04188 19.85136 0.63895 1.000 81.98636 43 LEU D CA 1
ATOM 6691 C C . LEU D 2 43 ? -32.51052 20.11044 0.93411 1.000 87.57702 43 LEU D C 1
ATOM 6692 O O . LEU D 2 43 ? -32.93434 21.26512 1.06331 1.000 79.92987 43 LEU D O 1
ATOM 6697 N N . ILE D 2 44 ? -33.28135 19.03244 1.02833 1.000 79.34065 44 ILE D N 1
ATOM 6698 C CA . ILE D 2 44 ? -34.71786 19.10214 1.24713 1.000 78.19050 44 ILE D CA 1
ATOM 6699 C C . ILE D 2 44 ? -35.04748 18.33727 2.51780 1.000 79.68664 44 ILE D C 1
ATOM 6700 O O . ILE D 2 44 ? -34.53992 17.22956 2.73516 1.000 78.48556 44 ILE D O 1
ATOM 6705 N N . PHE D 2 45 ? -35.86548 18.94716 3.37022 1.000 77.77017 45 PHE D N 1
ATOM 6706 C CA . PHE D 2 45 ? -36.36632 18.28545 4.56494 1.000 77.65392 45 PHE D CA 1
ATOM 6707 C C . PHE D 2 45 ? -37.75877 18.82204 4.85277 1.000 76.81861 45 PHE D C 1
ATOM 6708 O O . PHE D 2 45 ? -37.95141 20.04287 4.90306 1.000 76.98288 45 PHE D O 1
ATOM 6716 N N . ALA D 2 46 ? -38.71191 17.90535 5.05131 1.000 76.03746 46 ALA D N 1
ATOM 6717 C CA . ALA D 2 46 ? -40.10156 18.24882 5.35881 1.000 75.30469 46 ALA D CA 1
ATOM 6718 C C . ALA D 2 46 ? -40.66742 19.25107 4.35268 1.000 74.88663 46 ALA D C 1
ATOM 6719 O O . ALA D 2 46 ? -41.34111 20.21782 4.71198 1.000 79.54551 46 ALA D O 1
ATOM 6721 N N . GLY D 2 47 ? -40.38503 19.02009 3.07526 1.000 74.62310 47 GLY D N 1
ATOM 6722 C CA . GLY D 2 47 ? -40.95479 19.82409 2.01472 1.000 74.28617 47 GLY D CA 1
ATOM 6723 C C . GLY D 2 47 ? -40.31343 21.17971 1.80936 1.000 75.02801 47 GLY D C 1
ATOM 6724 O O . GLY D 2 47 ? -40.75780 21.92631 0.92550 1.000 74.90139 47 GLY D O 1
ATOM 6725 N N . LYS D 2 48 ? -39.27577 21.51873 2.57325 1.000 75.88802 48 LYS D N 1
ATOM 6726 C CA . LYS D 2 48 ? -38.58993 22.79627 2.43669 1.000 78.91423 48 LYS D CA 1
ATOM 6727 C C . LYS D 2 48 ? -37.20132 22.59447 1.85228 1.000 77.39970 48 LYS D C 1
ATOM 6728 O O . LYS D 2 48 ? -36.50652 21.63356 2.19111 1.000 77.56608 48 LYS D O 1
ATOM 6734 N N . GLN D 2 49 ? -36.80075 23.50852 0.97422 1.000 83.08436 49 GLN D N 1
ATOM 6735 C CA . GLN D 2 49 ? -35.40383 23.60064 0.58132 1.000 80.65067 49 GLN D CA 1
ATOM 6736 C C . GLN D 2 49 ? -34.65567 24.37425 1.65843 1.000 84.55037 49 GLN D C 1
ATOM 6737 O O . GLN D 2 49 ? -34.97797 25.53378 1.93904 1.000 86.22871 49 GLN D O 1
ATOM 6743 N N . LEU D 2 50 ? -33.66952 23.72897 2.26880 1.000 82.21932 50 LEU D N 1
ATOM 6744 C CA . LEU D 2 50 ? -33.01127 24.30105 3.43269 1.000 85.20191 50 LEU D CA 1
ATOM 6745 C C . LEU D 2 50 ? -32.07434 25.42699 3.01316 1.000 85.49975 50 LEU D C 1
ATOM 6746 O O . LEU D 2 50 ? -31.28807 25.27844 2.07220 1.000 83.91606 50 LEU D O 1
ATOM 6751 N N . GLU D 2 51 ? -32.16373 26.55289 3.71769 1.000 83.35432 51 GLU D N 1
ATOM 6752 C CA . GLU D 2 51 ? -31.36524 27.73445 3.42166 1.000 92.47799 51 GLU D CA 1
ATOM 6753 C C . GLU D 2 51 ? -30.03051 27.67599 4.15647 1.000 91.69321 51 GLU D C 1
ATOM 6754 O O . GLU D 2 51 ? -29.95150 27.19618 5.29129 1.000 89.76077 51 GLU D O 1
ATOM 6760 N N . ASP D 2 52 ? -28.98074 28.16127 3.48521 1.000 89.61331 52 ASP D N 1
ATOM 6761 C CA . ASP D 2 52 ? -27.61135 27.98096 3.96789 1.000 91.65341 52 ASP D CA 1
ATOM 6762 C C . ASP D 2 52 ? -27.38807 28.60723 5.34080 1.000 92.91342 52 ASP D C 1
ATOM 6763 O O . ASP D 2 52 ? -26.62656 28.07274 6.15659 1.000 93.82350 52 ASP D O 1
ATOM 6768 N N . GLY D 2 53 ? -28.03555 29.73616 5.61924 1.000 94.38047 53 GLY D N 1
ATOM 6769 C CA . GLY D 2 53 ? -27.71725 30.45987 6.83969 1.000 94.20120 53 GLY D CA 1
ATOM 6770 C C . GLY D 2 53 ? -28.31042 29.90358 8.11799 1.000 97.00960 53 GLY D C 1
ATOM 6771 O O . GLY D 2 53 ? -27.88463 30.30857 9.20301 1.000 92.69255 53 GLY D O 1
ATOM 6772 N N . ARG D 2 54 ? -29.27052 28.99003 8.02735 1.000 95.54505 54 ARG D N 1
ATOM 6773 C CA . ARG D 2 54 ? -29.91417 28.44725 9.21284 1.000 95.27391 54 ARG D CA 1
ATOM 6774 C C . ARG D 2 54 ? -29.21759 27.17613 9.69556 1.000 96.28743 54 ARG D C 1
ATOM 6775 O O . ARG D 2 54 ? -28.38182 26.58442 9.00826 1.000 96.56230 54 ARG D O 1
ATOM 6783 N N . THR D 2 55 ? -29.57588 26.76422 10.90635 1.000 95.23405 55 THR D N 1
ATOM 6784 C CA . THR D 2 55 ? -29.01460 25.58576 11.54545 1.000 91.77394 55 THR D CA 1
ATOM 6785 C C . THR D 2 55 ? -30.00798 24.43240 11.49506 1.000 90.77998 55 THR D C 1
ATOM 6786 O O . THR D 2 55 ? -31.19318 24.60620 11.20286 1.000 85.74508 55 THR D O 1
ATOM 6790 N N . LEU D 2 56 ? -29.49908 23.23347 11.78441 1.000 88.68066 56 LEU D N 1
ATOM 6791 C CA . LEU D 2 56 ? -30.37226 22.07263 11.92427 1.000 93.90587 56 LEU D CA 1
ATOM 6792 C C . LEU D 2 56 ? -31.39313 22.28446 13.03662 1.000 93.04004 56 LEU D C 1
ATOM 6793 O O . LEU D 2 56 ? -32.54285 21.83765 12.93082 1.000 88.00160 56 LEU D O 1
ATOM 6798 N N . SER D 2 57 ? -30.98896 22.96488 14.11274 1.000 93.98952 57 SER D N 1
ATOM 6799 C CA . SER D 2 57 ? -31.91755 23.25524 15.20095 1.000 96.99826 57 SER D CA 1
ATOM 6800 C C . SER D 2 57 ? -33.09026 24.10160 14.71500 1.000 88.71918 57 SER D C 1
ATOM 6801 O O . SER D 2 57 ? -34.23353 23.88787 15.13403 1.000 89.30616 57 SER D O 1
ATOM 6804 N N . ASP D 2 58 ? -32.82326 25.06362 13.82553 1.000 90.76833 58 ASP D N 1
ATOM 6805 C CA . ASP D 2 58 ? -33.88274 25.91944 13.29470 1.000 91.52773 58 ASP D CA 1
ATOM 6806 C C . ASP D 2 58 ? -34.95797 25.09983 12.59276 1.000 90.88455 58 ASP D C 1
ATOM 6807 O O . ASP D 2 58 ? -36.14589 25.44434 12.63800 1.000 85.68447 58 ASP D O 1
ATOM 6812 N N . TYR D 2 59 ? -34.55298 24.02482 11.92125 1.000 87.07720 59 TYR D N 1
ATOM 6813 C CA . TYR D 2 59 ? -35.45670 23.16073 11.18191 1.000 89.23004 59 TYR D CA 1
ATOM 6814 C C . TYR D 2 59 ? -36.00034 22.01572 12.02704 1.000 88.03111 59 TYR D C 1
ATOM 6815 O O . TYR D 2 59 ? -36.65401 21.12019 11.48366 1.000 86.96979 59 TYR D O 1
ATOM 6824 N N . ASN D 2 60 ? -35.73087 22.01487 13.33311 1.000 87.16489 60 ASN D N 1
ATOM 6825 C CA . ASN D 2 60 ? -36.22788 20.97577 14.23540 1.000 88.40833 60 ASN D CA 1
ATOM 6826 C C . ASN D 2 60 ? -35.82685 19.59309 13.72606 1.000 88.00547 60 ASN D C 1
ATOM 6827 O O . ASN D 2 60 ? -36.57598 18.61893 13.83220 1.000 90.63797 60 ASN D O 1
ATOM 6832 N N . ILE D 2 61 ? -34.62976 19.51955 13.15314 1.000 87.17803 61 ILE D N 1
ATOM 6833 C CA . ILE D 2 61 ? -34.08716 18.28494 12.59794 1.000 93.17376 61 ILE D CA 1
ATOM 6834 C C . ILE D 2 61 ? -33.39920 17.52363 13.72930 1.000 96.95614 61 ILE D C 1
ATOM 6835 O O . ILE D 2 61 ? -32.39653 17.98344 14.27966 1.000 89.23712 61 ILE D O 1
ATOM 6840 N N . GLN D 2 62 ? -33.94334 16.35412 14.07353 1.000 99.21979 62 GLN D N 1
ATOM 6841 C CA . GLN D 2 62 ? -33.50194 15.57254 15.21754 1.000 93.16177 62 GLN D CA 1
ATOM 6842 C C . GLN D 2 62 ? -32.45566 14.54452 14.79186 1.000 104.15477 62 GLN D C 1
ATOM 6843 O O . GLN D 2 62 ? -32.05641 14.46389 13.62599 1.000 94.46403 62 GLN D O 1
ATOM 6849 N N . LYS D 2 63 ? -31.98584 13.76600 15.76880 1.000 111.32275 63 LYS D N 1
ATOM 6850 C CA . LYS D 2 63 ? -31.05045 12.68253 15.49752 1.000 108.80861 63 LYS D CA 1
ATOM 6851 C C . LYS D 2 63 ? -31.67468 11.64310 14.57084 1.000 102.79897 63 LYS D C 1
ATOM 6852 O O . LYS D 2 63 ? -32.85458 11.30435 14.69536 1.000 93.38143 63 LYS D O 1
ATOM 6858 N N . GLU D 2 64 ? -30.85965 11.13508 13.64141 1.000 108.54139 64 GLU D N 1
ATOM 6859 C CA . GLU D 2 64 ? -31.21927 10.09773 12.67427 1.000 105.08381 64 GLU D CA 1
ATOM 6860 C C . GLU D 2 64 ? -32.25113 10.56376 11.65651 1.000 100.72174 64 GLU D C 1
ATOM 6861 O O . GLU D 2 64 ? -32.90262 9.73359 11.01562 1.000 101.38796 64 GLU D O 1
ATOM 6867 N N . SER D 2 65 ? -32.42924 11.87404 11.50260 1.000 102.17183 65 SER D N 1
ATOM 6868 C CA . SER D 2 65 ? -33.24160 12.39350 10.41146 1.000 92.97599 65 SER D CA 1
ATOM 6869 C C . SER D 2 65 ? -32.56236 12.12858 9.07380 1.000 91.75029 65 SER D C 1
ATOM 6870 O O . SER D 2 65 ? -31.33269 12.05994 8.97592 1.000 90.71209 65 SER D O 1
ATOM 6873 N N . THR D 2 66 ? -33.37549 12.00160 8.03037 1.000 87.67978 66 THR D N 1
ATOM 6874 C CA . THR D 2 66 ? -32.87541 11.84374 6.67184 1.000 87.52107 66 THR D CA 1
ATOM 6875 C C . THR D 2 66 ? -33.13309 13.12549 5.89255 1.000 81.23003 66 THR D C 1
ATOM 6876 O O . THR D 2 66 ? -34.27655 13.58315 5.80767 1.000 87.52448 66 THR D O 1
ATOM 6880 N N . LEU D 2 67 ? -32.06904 13.72263 5.36245 1.000 89.27026 67 LEU D N 1
ATOM 6881 C CA . LEU D 2 67 ? -32.18524 14.82120 4.41323 1.000 87.46997 67 LEU D CA 1
ATOM 6882 C C . LEU D 2 67 ? -32.09549 14.27789 2.99408 1.000 79.45154 67 LEU D C 1
ATOM 6883 O O . LEU D 2 67 ? -31.28894 13.38887 2.70741 1.000 86.48673 67 LEU D O 1
ATOM 6888 N N . HIS D 2 68 ? -32.92312 14.81841 2.10681 1.000 79.65199 68 HIS D N 1
ATOM 6889 C CA . HIS D 2 68 ? -32.92524 14.41905 0.70775 1.000 80.06457 68 HIS D CA 1
ATOM 6890 C C . HIS D 2 68 ? -32.09009 15.40707 -0.09526 1.000 79.19360 68 HIS D C 1
ATOM 6891 O O . HIS D 2 68 ? -32.24987 16.62475 0.04650 1.000 81.60144 68 HIS D O 1
ATOM 6898 N N . LEU D 2 69 ? -31.17851 14.88133 -0.90884 1.000 82.68319 69 LEU D N 1
ATOM 6899 C CA . LEU D 2 69 ? -30.22066 15.69502 -1.64691 1.000 84.19051 69 LEU D CA 1
ATOM 6900 C C . LEU D 2 69 ? -30.56926 15.65919 -3.12856 1.000 79.36565 69 LEU D C 1
ATOM 6901 O O . LEU D 2 69 ? -30.39739 14.63106 -3.79262 1.000 82.88957 69 LEU D O 1
ATOM 6906 N N . VAL D 2 70 ? -31.07559 16.77310 -3.63287 1.000 79.76130 70 VAL D N 1
ATOM 6907 C CA . VAL D 2 70 ? -31.27485 16.98208 -5.06018 1.000 80.86914 70 VAL D CA 1
ATOM 6908 C C . VAL D 2 70 ? -30.09155 17.78756 -5.57202 1.000 78.03825 70 VAL D C 1
ATOM 6909 O O . VAL D 2 70 ? -29.61212 18.70149 -4.89298 1.000 78.94803 70 VAL D O 1
ATOM 6913 N N . LEU D 2 71 ? -29.59945 17.44316 -6.75422 1.000 78.06289 71 LEU D N 1
ATOM 6914 C CA . LEU D 2 71 ? -28.36430 18.01538 -7.26008 1.000 76.53255 71 LEU D CA 1
ATOM 6915 C C . LEU D 2 71 ? -28.64349 18.82125 -8.51882 1.000 80.98056 71 LEU D C 1
ATOM 6916 O O . LEU D 2 71 ? -29.39388 18.38073 -9.39564 1.000 78.19575 71 LEU D O 1
ATOM 6921 N N . ARG D 2 72 ? -28.01489 19.99944 -8.59380 1.000 83.51589 72 ARG D N 1
ATOM 6922 C CA . ARG D 2 72 ? -28.11957 20.93654 -9.70778 1.000 75.57467 72 ARG D CA 1
ATOM 6923 C C . ARG D 2 72 ? -29.53470 21.47728 -9.88852 1.000 74.77828 72 ARG D C 1
ATOM 6924 O O . ARG D 2 72 ? -30.41557 21.23460 -9.05797 1.000 76.15116 72 ARG D O 1
ATOM 6932 N N . LEU D 2 73 ? -29.74366 22.23319 -10.96355 1.000 67.98394 73 LEU D N 1
ATOM 6933 C CA . LEU D 2 73 ? -30.97395 22.98153 -11.21698 1.000 69.94569 73 LEU D CA 1
ATOM 6934 C C . LEU D 2 73 ? -31.59635 22.40713 -12.48219 1.000 66.85312 73 LEU D C 1
ATOM 6935 O O . LEU D 2 73 ? -31.17133 22.74012 -13.59086 1.000 67.70603 73 LEU D O 1
ATOM 6940 N N . ARG D 2 74 ? -32.60584 21.55543 -12.32621 1.000 72.68139 74 ARG D N 1
ATOM 6941 C CA . ARG D 2 74 ? -33.20043 20.84191 -13.44608 1.000 71.53328 74 ARG D CA 1
ATOM 6942 C C . ARG D 2 74 ? -34.71035 21.06436 -13.45305 1.000 68.45103 74 ARG D C 1
ATOM 6943 O O . ARG D 2 74 ? -35.28754 21.57454 -12.48866 1.000 70.08985 74 ARG D O 1
ATOM 6951 N N . GLY D 2 75 ? -35.35815 20.67265 -14.54983 1.000 65.26528 75 GLY D N 1
ATOM 6952 C CA . GLY D 2 75 ? -36.78839 20.90522 -14.68665 1.000 63.42026 75 GLY D CA 1
ATOM 6953 C C . GLY D 2 75 ? -37.55236 20.19816 -15.79776 1.000 63.08346 75 GLY D C 1
ATOM 6954 O O . GLY D 2 75 ? -37.01093 19.42189 -16.58888 1.000 65.16543 75 GLY D O 1
#

Solvent-accessible surface area: 38466 Å² total; per-residue (Å²): 134,127,112,52,2,56,12,75,55,91,82,14,59,137,38,103,81,84,108,34,15,47,46,28,25,22,13,21,3,16,19,14,53,114,116,91,126,171,111,60,28,107,111,10,34,120,30,0,61,63,37,9,7,11,52,50,104,15,35,25,145,81,19,2,29,64,11,12,4,128,7,9,24,45,69,138,11,62,7,48,66,4,18,112,80,14,77,69,17,111,65,18,54,93,54,7,33,20,41,32,61,3,60,12,144,34,1,12,82,56,0,92,64,15,0,73,110,11,120,80,19,86,101,13,12,1,2,61,37,5,39,0,10,0,27,27,46,1,0,107,75,14,1,11,0,0,6,0,2,0,0,3,3,11,0,0,17,86,65,120,19,23,11,94,60,0,37,134,4,6,108,66,69,183,15,95,125,86,11,10,0,4,3,32,34,0,1,32,0,0,43,52,0,17,98,95,19,0,5,110,75,0,7,104,21,6,36,6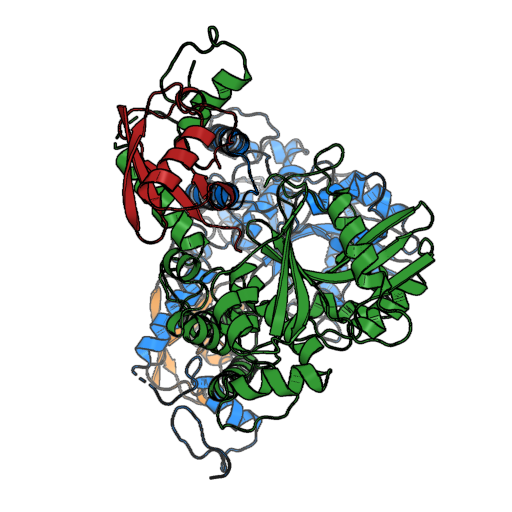9,82,0,41,87,0,66,1,26,0,0,1,14,0,1,14,0,1,2,5,21,12,93,0,109,22,68,16,0,14,2,23,110,27,39,20,120,59,28,12,1,35,71,0,0,59,47,0,31,135,28,0,75,82,20,111,76,62,108,41,6,8,0,0,1,0,0,36,58,24,40,0,22,1,0,0,0,0,0,16,26,178,120,47,48,26,19,0,0,3,0,18,2,80,29,37,39,137,67,0,52,50,10,46,67,142,106,30,43,61,96,14,0,150,53,0,55,60,42,55,71,54,0,112,28,165,43,4,20,0,0,0,5,66,18,33,15,107,34,87,123,90,14,82,128,27,35,135,33,210,51,62,29,33,29,122,62,183,51,77,0,52,2,39,16,11,54,31,118,66,20,58,8,113,4,96,59,88,21,47,0,113,58,0,19,40,57,0,75,123,119,59,51,26,34,48,59,37,10,39,0,7,38,14,10,46,104,3,95,67,68,79,30,0,64,53,11,46,1,90,147,102,16,22,0,0,3,4,18,28,11,8,1,102,5,62,24,75,59,96,106,38,94,128,42,107,81,86,114,44,16,46,58,30,20,18,13,25,5,18,31,12,57,144,96,123,187,125,66,34,93,117,12,19,111,42,1,62,59,36,6,7,11,52,49,104,13,35,23,145,78,18,2,24,55,13,12,4,130,6,9,19,51,69,142,14,63,8,49,62,4,14,110,78,12,93,72,17,108,65,18,51,92,55,1,31,21,45,31,57,5,58,14,168,40,0,4,84,76,0,100,56,31,0,78,108,14,127,70,22,94,97,21,27,5,0,71,35,5,36,0,8,0,29,23,48,1,0,110,74,13,0,9,0,0,6,1,3,0,0,4,4,10,0,0,21,88,62,122,28,21,12,109,75,2,40,142,9,12,122,64,67,180,16,97,136,92,13,12,1,5,4,33,54,0,2,38,0,0,48,49,0,18,99,93,17,0,5,114,70,0,6,110,18,4,37,66,92,0,41,92,0,72,2,24,0,0,0,14,0,0,15,0,1,2,5,21,13,89,0,98,21,69,17,2,11,2,28,127,37,41,19,123,63,28,15,1,40,73,0,0,58,48,0,28,134,31,0,73,97,38,76,94,72,134,43,8,7,0,1,2,0,0,34,50,23,39,0,20,1,0,0,0,0,0,18,28,178,114,50,46,28,16,0,0,3,0,18,1,80,29,39,39,133,65,0,55,57,2,49,72,129,102,36,12,74,45,0,2,154,45,0,61,61,42,60,75,51,0,120,29,132,39,5,17,0,0,1,6,69,19,34,8,108,53,98,126,79,15,79,111,28,38,137,34,212,51,62,25,36,33,124,76,174,69,73,0,55,2,37,19,9,56,33,129,64,21,51,10,114,4,97,54,83,27,39,0,105,61,0,16,40,59,0,76,124,118,64,46,23,32,43,52,35,9,28,0,6,36,12,11,34,76,2,64,68,70,83,29,1,69,60,11,38,7,102,145,112,20,27,0,1,3,5,17,25,13,6,1

Foldseek 3Di:
DVDAQQADGHDLPPPPDDVRSVVVNCVPPPDRHHDPVVVVVVVVVVVVCVLQLLVQPFFLLRQLLVQVVVCCVVVNAPVVRVVVVNVLCVVQVVQQFASCPFKDAFLVVLQCVQQVPFPFFDDWFFFPGWIQGADDRRQPSFCQQVRQLQRQLLQLLVPVVSLVLVVCLSVPDDDPSNTGGDSLSLQVLLLVLVVVQAPVVVCVVSVSHRHRTNGHDDPSSSLSNCLSSFFDKAKEKAQFDDDPPQFNVVVQVVQQVLRVVPVVVPGFTWKWKDFPSHIWIFGIWTQTNVRFIWTFIGGSNDGSVLSVLSVDPDNGNVSSVVRTDGRVRPRGGMMMMMGGDGGRDDPVSSVVPSHPDHHYVVDDD/DKEWEAEPVGDIDIDDDDQADFQLNVLVRVCVVPVAHSVFWFKDDPHDGGDRGDGNVVVVNDHHYYIYIYTHDDD/DQQAPPDDLVPDPDDVVSVVVSCVPPPDRHYPVVVVVVVVVVVVCVLQLLVLPFALLRQQLVQVVVCCVVVNDPVVRSVVVNVLVVVQVVQQFASCPFKAFPLVVLLCVLQVPDDFFDDWFFFPTWIQGADDRRQPSQCQQVRQVQRLVLLLLVPVVSLVLVVCLSVPDDDPSSTGGDSLSLQVQLLVLVVVQAPVVVCVVSVSHRHSTSGHDDPSSVLSNVLSSFFDKAKEKAQFDDDPPQFNVVVLVVQQVLRVVPPPPDGFTWKWKDFPSHIWTFGIWTQGNVRFIKTFIGGSNDGSVLSVCSVDPPCNVVSSVVRIDGRVNPRGGMMMMMGGDGGRDDVVVSVVPSHPDHHYPPDDD/DKEKEAEPVGDIDIDDDDQQDFPLNVLVRVCVVPVAHSVFWFKDDPRDGGDRGGGNVVVVNDHHYYIYTYTHDDD

Organism: Tribolium castaneum (NCBI:txid7070)

InterPro domains:
  IPR012462 UFSP1/2/DUB, catalytic domain [PF07910] (353-565)
  IPR013087 Zinc finger C2H2-type [PF00096] (190-213)
  IPR013087 Zinc finger C2H2-type [PS00028] (192-213)
  IPR013087 Zinc finger C2H2-type [PS50157] (190-213)
  IPR013087 Zinc finger C2H2-type [SM00355] (10-33)
  IPR013087 Zinc finger C2H2-type [SM00355] (38-61)
  IPR013087 Zinc finger C2H2-type [SM00355] (151-174)
  IPR013087 Zinc finger C2H2-type [SM00355] (190-213)
  IPR013087 Zinc finger C2H2-type [SM00355] (225-250)

CATH classification: 3.10.20.90